Protein 1AHL (pdb70)

Solvent-accessible surface area: 3646 Å² total; per-residue (Å²): 120,90,53,18,94,14,98,73,19,64,91,119,58,216,59,87,92,83,84,2,31,42,52,132,117,128,76,0,40,30,131,52,62,116,74,6,45,84,153,34,49,135,165,14,106,7,0,82,146

Foldseek 3Di:
DAFDAFPVFDDPPPVGDGQKRWAQPPVIADDVWDAGHPDDDPRTGITHD

Secondary structure (DSSP, 8-state):
------TT-SSS-TT-SS-SEEE-STTSS-TT-----SS--SSSEEE--

Radius of gyration: 10.1 Å; Cα contacts (8 Å, |Δi|>4): 108; chains: 1; bounding box: 22×24×22 Å

CATH classification: 2.20.20.10

Structure (mmCIF, N/CA/C/O backbone):
data_1AHL
#
_entry.id   1AHL
#
_cell.length_a   1.000
_cell.length_b   1.000
_cell.length_c   1.000
_cell.angle_alpha   90.00
_cell.angle_beta   90.00
_cell.angle_gamma   90.00
#
_symmetry.space_group_name_H-M   'P 1'
#
loop_
_atom_site.group_PDB
_atom_site.id
_atom_site.type_symbol
_atom_site.label_atom_id
_atom_site.label_alt_id
_atom_site.label_comp_id
_atom_site.label_asym_id
_atom_site.label_entity_id
_atom_site.label_seq_id
_atom_site.pdbx_PDB_ins_code
_atom_site.Cartn_x
_atom_site.Cartn_y
_atom_site.Cartn_z
_atom_site.occupancy
_atom_site.B_iso_or_equiv
_atom_site.auth_seq_id
_atom_site.auth_comp_id
_atom_site.auth_asym_id
_atom_site.auth_atom_id
_atom_site.pdbx_PDB_model_num
ATOM 1 N N . GLY A 1 1 ? -4.729 6.925 7.597 1.00 0.00 1 GLY A N 1
ATOM 2 C CA . GLY A 1 1 ? -4.063 5.638 7.230 1.00 0.00 1 GLY A CA 1
ATOM 3 C C . GLY A 1 1 ? -2.643 6.010 6.819 1.00 0.00 1 GLY A C 1
ATOM 4 O O . GLY A 1 1 ? -2.343 7.188 6.810 1.00 0.00 1 GLY A O 1
ATOM 10 N N . VAL A 1 2 ? -1.827 5.041 6.501 1.00 0.00 2 VAL A N 1
ATOM 11 C CA . VAL A 1 2 ? -0.424 5.316 6.088 1.00 0.00 2 VAL A CA 1
ATOM 12 C C . VAL A 1 2 ? -0.209 4.902 4.620 1.00 0.00 2 VAL A C 1
ATOM 13 O O . VAL A 1 2 ? -0.295 3.740 4.258 1.00 0.00 2 VAL A O 1
ATOM 26 N N . SER A 1 3 ? 0.058 5.903 3.831 1.00 0.00 3 SER A N 1
ATOM 27 C CA . SER A 1 3 ? 0.300 5.720 2.374 1.00 0.00 3 SER A CA 1
ATOM 28 C C . SER A 1 3 ? 1.789 5.539 2.090 1.00 0.00 3 SER A C 1
ATOM 29 O O . SER A 1 3 ? 2.610 5.757 2.959 1.00 0.00 3 SER A O 1
ATOM 37 N N . CYS A 1 4 ? 2.079 5.152 0.880 1.00 0.00 4 CYS A N 1
ATOM 38 C CA . CYS A 1 4 ? 3.484 4.935 0.435 1.00 0.00 4 CYS A CA 1
ATOM 39 C C . CYS A 1 4 ? 3.472 4.923 -1.087 1.00 0.00 4 CYS A C 1
ATOM 40 O O . CYS A 1 4 ? 2.440 4.677 -1.692 1.00 0.00 4 CYS A O 1
ATOM 47 N N . LEU A 1 5 ? 4.623 5.198 -1.643 1.00 0.00 5 LEU A N 1
ATOM 48 C CA . LEU A 1 5 ? 4.768 5.231 -3.110 1.00 0.00 5 LEU A CA 1
ATOM 49 C C . LEU A 1 5 ? 4.503 3.881 -3.753 1.00 0.00 5 LEU A C 1
ATOM 50 O O . LEU A 1 5 ? 5.098 2.904 -3.337 1.00 0.00 5 LEU A O 1
ATOM 66 N N . CYS A 1 6 ? 3.633 3.877 -4.722 1.00 0.00 6 CYS A N 1
ATOM 67 C CA . CYS A 1 6 ? 3.296 2.625 -5.439 1.00 0.00 6 CYS A CA 1
ATOM 68 C C . CYS A 1 6 ? 4.217 2.562 -6.670 1.00 0.00 6 CYS A C 1
ATOM 69 O O . CYS A 1 6 ? 4.930 3.503 -6.954 1.00 0.00 6 CYS A O 1
ATOM 76 N N . ASP A 1 7 ? 4.191 1.469 -7.377 1.00 0.00 7 ASP A N 1
ATOM 77 C CA . ASP A 1 7 ? 5.045 1.307 -8.595 1.00 0.00 7 ASP A CA 1
ATOM 78 C C . ASP A 1 7 ? 4.683 2.389 -9.636 1.00 0.00 7 ASP A C 1
ATOM 79 O O . ASP A 1 7 ? 5.393 2.619 -10.597 1.00 0.00 7 ASP A O 1
ATOM 88 N N . SER A 1 8 ? 3.560 3.012 -9.392 1.00 0.00 8 SER A N 1
ATOM 89 C CA . SER A 1 8 ? 3.041 4.092 -10.280 1.00 0.00 8 SER A CA 1
ATOM 90 C C . SER A 1 8 ? 3.412 5.475 -9.717 1.00 0.00 8 SER A C 1
ATOM 91 O O . SER A 1 8 ? 3.032 6.458 -10.320 1.00 0.00 8 SER A O 1
ATOM 99 N N . ASP A 1 9 ? 4.114 5.535 -8.611 1.00 0.00 9 ASP A N 1
ATOM 100 C CA . ASP A 1 9 ? 4.497 6.866 -8.042 1.00 0.00 9 ASP A CA 1
ATOM 101 C C . ASP A 1 9 ? 5.981 7.085 -8.297 1.00 0.00 9 ASP A C 1
ATOM 102 O O . ASP A 1 9 ? 6.727 6.154 -8.536 1.00 0.00 9 ASP A O 1
ATOM 111 N N . GLY A 1 10 ? 6.379 8.322 -8.238 1.00 0.00 10 GLY A N 1
ATOM 112 C CA . GLY A 1 10 ? 7.798 8.684 -8.468 1.00 0.00 10 GLY A CA 1
ATOM 113 C C . GLY A 1 10 ? 7.832 9.722 -9.582 1.00 0.00 10 GLY A C 1
ATOM 114 O O . GLY A 1 10 ? 8.084 10.876 -9.303 1.00 0.00 10 GLY A O 1
ATOM 118 N N . PRO A 1 11 ? 7.583 9.317 -10.808 1.00 0.00 11 PRO A N 1
ATOM 119 C CA . PRO A 1 11 ? 7.574 10.256 -11.959 1.00 0.00 11 PRO A CA 1
ATOM 120 C C . PRO A 1 11 ? 6.338 11.171 -11.933 1.00 0.00 11 PRO A C 1
ATOM 121 O O . PRO A 1 11 ? 5.382 10.937 -11.212 1.00 0.00 11 PRO A O 1
ATOM 132 N N . SER A 1 12 ? 6.376 12.197 -12.739 1.00 0.00 12 SER A N 1
ATOM 133 C CA . SER A 1 12 ? 5.217 13.132 -12.774 1.00 0.00 12 SER A CA 1
ATOM 134 C C . SER A 1 12 ? 4.217 12.645 -13.803 1.00 0.00 12 SER A C 1
ATOM 135 O O . SER A 1 12 ? 4.274 12.975 -14.975 1.00 0.00 12 SER A O 1
ATOM 143 N N . VAL A 1 13 ? 3.354 11.862 -13.240 1.00 0.00 13 VAL A N 1
ATOM 144 C CA . VAL A 1 13 ? 2.233 11.208 -13.972 1.00 0.00 13 VAL A CA 1
ATOM 145 C C . VAL A 1 13 ? 0.928 11.401 -13.187 1.00 0.00 13 VAL A C 1
ATOM 146 O O . VAL A 1 13 ? 0.938 11.654 -11.998 1.00 0.00 13 VAL A O 1
ATOM 159 N N . ARG A 1 14 ? -0.175 11.281 -13.875 1.00 0.00 14 ARG A N 1
ATOM 160 C CA . ARG A 1 14 ? -1.499 11.448 -13.197 1.00 0.00 14 ARG A CA 1
ATOM 161 C C . ARG A 1 14 ? -1.643 10.437 -12.044 1.00 0.00 14 ARG A C 1
ATOM 162 O O . ARG A 1 14 ? -1.348 9.268 -12.195 1.00 0.00 14 ARG A O 1
ATOM 183 N N . GLY A 1 15 ? -2.103 10.940 -10.932 1.00 0.00 15 GLY A N 1
ATOM 184 C CA . GLY A 1 15 ? -2.308 10.104 -9.705 1.00 0.00 15 GLY A CA 1
ATOM 185 C C . GLY A 1 15 ? -1.134 10.228 -8.741 1.00 0.00 15 GLY A C 1
ATOM 186 O O . GLY A 1 15 ? -1.124 9.587 -7.706 1.00 0.00 15 GLY A O 1
ATOM 190 N N . ASN A 1 16 ? -0.202 11.056 -9.143 1.00 0.00 16 ASN A N 1
ATOM 191 C CA . ASN A 1 16 ? 1.022 11.302 -8.329 1.00 0.00 16 ASN A CA 1
ATOM 192 C C . ASN A 1 16 ? 0.717 11.661 -6.873 1.00 0.00 16 ASN A C 1
ATOM 193 O O . ASN A 1 16 ? -0.377 12.074 -6.527 1.00 0.00 16 ASN A O 1
ATOM 204 N N . THR A 1 17 ? 1.774 11.479 -6.121 1.00 0.00 17 THR A N 1
ATOM 205 C CA . THR A 1 17 ? 1.913 11.702 -4.643 1.00 0.00 17 THR A CA 1
ATOM 206 C C . THR A 1 17 ? 1.907 10.252 -4.103 1.00 0.00 17 THR A C 1
ATOM 207 O O . THR A 1 17 ? 1.702 9.329 -4.861 1.00 0.00 17 THR A O 1
ATOM 218 N N . LEU A 1 18 ? 2.101 10.017 -2.839 1.00 0.00 18 LEU A N 1
ATOM 219 C CA . LEU A 1 18 ? 2.098 8.589 -2.389 1.00 0.00 18 LEU A CA 1
ATOM 220 C C . LEU A 1 18 ? 0.651 8.215 -2.075 1.00 0.00 18 LEU A C 1
ATOM 221 O O . LEU A 1 18 ? 0.120 8.328 -0.992 1.00 0.00 18 LEU A O 1
ATOM 237 N N . SER A 1 19 ? 0.036 7.754 -3.121 1.00 0.00 19 SER A N 1
ATOM 238 C CA . SER A 1 19 ? -1.397 7.339 -3.044 1.00 0.00 19 SER A CA 1
ATOM 239 C C . SER A 1 19 ? -1.687 5.884 -2.621 1.00 0.00 19 SER A C 1
ATOM 240 O O . SER A 1 19 ? -2.856 5.561 -2.495 1.00 0.00 19 SER A O 1
ATOM 248 N N . GLY A 1 20 ? -0.709 5.038 -2.412 1.00 0.00 20 GLY A N 1
ATOM 249 C CA . GLY A 1 20 ? -1.041 3.646 -1.998 1.00 0.00 20 GLY A CA 1
ATOM 250 C C . GLY A 1 20 ? -1.246 3.589 -0.473 1.00 0.00 20 GLY A C 1
ATOM 251 O O . GLY A 1 20 ? -1.508 4.588 0.168 1.00 0.00 20 GLY A O 1
ATOM 255 N N . THR A 1 21 ? -1.136 2.424 0.103 1.00 0.00 21 THR A N 1
ATOM 256 C CA . THR A 1 21 ? -1.296 2.256 1.556 1.00 0.00 21 THR A CA 1
ATOM 257 C C . THR A 1 21 ? -0.414 1.087 1.901 1.00 0.00 21 THR A C 1
ATOM 258 O O . THR A 1 21 ? -0.395 0.058 1.257 1.00 0.00 21 THR A O 1
ATOM 269 N N . LEU A 1 22 ? 0.297 1.322 2.940 1.00 0.00 22 LEU A N 1
ATOM 270 C CA . LEU A 1 22 ? 1.236 0.315 3.465 1.00 0.00 22 LEU A CA 1
ATOM 271 C C . LEU A 1 22 ? 0.534 -0.500 4.535 1.00 0.00 22 LEU A C 1
ATOM 272 O O . LEU A 1 22 ? -0.250 -0.005 5.323 1.00 0.00 22 LEU A O 1
ATOM 288 N N . TRP A 1 23 ? 0.879 -1.748 4.497 1.00 0.00 23 TRP A N 1
ATOM 289 C CA . TRP A 1 23 ? 0.330 -2.752 5.433 1.00 0.00 23 TRP A CA 1
ATOM 290 C C . TRP A 1 23 ? 1.527 -3.304 6.194 1.00 0.00 23 TRP A C 1
ATOM 291 O O . TRP A 1 23 ? 2.551 -3.641 5.633 1.00 0.00 23 TRP A O 1
ATOM 312 N N . LEU A 1 24 ? 1.353 -3.391 7.480 1.00 0.00 24 LEU A N 1
ATOM 313 C CA . LEU A 1 24 ? 2.435 -3.905 8.377 1.00 0.00 24 LEU A CA 1
ATOM 314 C C . LEU A 1 24 ? 2.296 -5.426 8.478 1.00 0.00 24 LEU A C 1
ATOM 315 O O . LEU A 1 24 ? 3.152 -6.136 8.963 1.00 0.00 24 LEU A O 1
ATOM 331 N N . TYR A 1 25 ? 1.165 -5.829 7.984 1.00 0.00 25 TYR A N 1
ATOM 332 C CA . TYR A 1 25 ? 0.755 -7.253 7.945 1.00 0.00 25 TYR A CA 1
ATOM 333 C C . TYR A 1 25 ? 1.817 -8.093 7.223 1.00 0.00 25 TYR A C 1
ATOM 334 O O . TYR A 1 25 ? 2.409 -7.636 6.266 1.00 0.00 25 TYR A O 1
ATOM 352 N N . PRO A 1 26 ? 2.032 -9.305 7.670 1.00 0.00 26 PRO A N 1
ATOM 353 C CA . PRO A 1 26 ? 3.227 -10.095 7.269 1.00 0.00 26 PRO A CA 1
ATOM 354 C C . PRO A 1 26 ? 3.256 -10.445 5.786 1.00 0.00 26 PRO A C 1
ATOM 355 O O . PRO A 1 26 ? 4.234 -10.954 5.280 1.00 0.00 26 PRO A O 1
ATOM 366 N N . SER A 1 27 ? 2.169 -10.145 5.145 1.00 0.00 27 SER A N 1
ATOM 367 C CA . SER A 1 27 ? 2.027 -10.422 3.685 1.00 0.00 27 SER A CA 1
ATOM 368 C C . SER A 1 27 ? 1.475 -9.202 2.942 1.00 0.00 27 SER A C 1
ATOM 369 O O . SER A 1 27 ? 0.987 -9.276 1.828 1.00 0.00 27 SER A O 1
ATOM 377 N N . GLY A 1 28 ? 1.578 -8.092 3.614 1.00 0.00 28 GLY A N 1
ATOM 378 C CA . GLY A 1 28 ? 1.094 -6.824 3.032 1.00 0.00 28 GLY A CA 1
ATOM 379 C C . GLY A 1 28 ? -0.384 -6.718 2.783 1.00 0.00 28 GLY A C 1
ATOM 380 O O . GLY A 1 28 ? -1.200 -6.661 3.682 1.00 0.00 28 GLY A O 1
ATOM 384 N N . CYS A 1 29 ? -0.639 -6.684 1.517 1.00 0.00 29 CYS A N 1
ATOM 385 C CA . CYS A 1 29 ? -2.012 -6.572 1.023 1.00 0.00 29 CYS A CA 1
ATOM 386 C C . CYS A 1 29 ? -3.036 -7.532 1.689 1.00 0.00 29 CYS A C 1
ATOM 387 O O . CYS A 1 29 ? -2.921 -8.741 1.589 1.00 0.00 29 CYS A O 1
ATOM 394 N N . PRO A 1 30 ? -4.010 -6.964 2.364 1.00 0.00 30 PRO A N 1
ATOM 395 C CA . PRO A 1 30 ? -5.120 -7.724 2.947 1.00 0.00 30 PRO A CA 1
ATOM 396 C C . PRO A 1 30 ? -6.174 -8.016 1.868 1.00 0.00 30 PRO A C 1
ATOM 397 O O . PRO A 1 30 ? -6.361 -7.321 0.889 1.00 0.00 30 PRO A O 1
ATOM 408 N N . SER A 1 31 ? -6.850 -9.086 2.103 1.00 0.00 31 SER A N 1
ATOM 409 C CA . SER A 1 31 ? -7.911 -9.570 1.205 1.00 0.00 31 SER A CA 1
ATOM 410 C C . SER A 1 31 ? -8.996 -8.522 1.233 1.00 0.00 31 SER A C 1
ATOM 411 O O . SER A 1 31 ? -9.700 -8.338 2.207 1.00 0.00 31 SER A O 1
ATOM 419 N N . GLY A 1 32 ? -9.048 -7.877 0.112 1.00 0.00 32 GLY A N 1
ATOM 420 C CA . GLY A 1 32 ? -10.011 -6.788 -0.142 1.00 0.00 32 GLY A CA 1
ATOM 421 C C . GLY A 1 32 ? -9.207 -5.660 -0.774 1.00 0.00 32 GLY A C 1
ATOM 422 O O . GLY A 1 32 ? -9.774 -4.638 -1.106 1.00 0.00 32 GLY A O 1
ATOM 426 N N . TRP A 1 33 ? -7.912 -5.871 -0.904 1.00 0.00 33 TRP A N 1
ATOM 427 C CA . TRP A 1 33 ? -7.035 -4.851 -1.511 1.00 0.00 33 TRP A CA 1
ATOM 428 C C . TRP A 1 33 ? -6.615 -5.411 -2.866 1.00 0.00 33 TRP A C 1
ATOM 429 O O . TRP A 1 33 ? -7.325 -6.225 -3.430 1.00 0.00 33 TRP A O 1
ATOM 450 N N . HIS A 1 34 ? -5.488 -4.992 -3.361 1.00 0.00 34 HIS A N 1
ATOM 451 C CA . HIS A 1 34 ? -5.007 -5.477 -4.681 1.00 0.00 34 HIS A CA 1
ATOM 452 C C . HIS A 1 34 ? -3.514 -5.813 -4.756 1.00 0.00 34 HIS A C 1
ATOM 453 O O . HIS A 1 34 ? -3.145 -6.956 -4.950 1.00 0.00 34 HIS A O 1
ATOM 467 N N . ASN A 1 35 ? -2.749 -4.774 -4.604 1.00 0.00 35 ASN A N 1
ATOM 468 C CA . ASN A 1 35 ? -1.239 -4.713 -4.615 1.00 0.00 35 ASN A CA 1
ATOM 469 C C . ASN A 1 35 ? -0.803 -3.493 -5.419 1.00 0.00 35 ASN A C 1
ATOM 470 O O . ASN A 1 35 ? -1.492 -3.118 -6.347 1.00 0.00 35 ASN A O 1
ATOM 481 N N . CYS A 1 36 ? 0.287 -2.867 -5.079 1.00 0.00 36 CYS A N 1
ATOM 482 C CA . CYS A 1 36 ? 0.728 -1.678 -5.878 1.00 0.00 36 CYS A CA 1
ATOM 483 C C . CYS A 1 36 ? 2.245 -1.547 -5.831 1.00 0.00 36 CYS A C 1
ATOM 484 O O . CYS A 1 36 ? 2.795 -0.658 -6.443 1.00 0.00 36 CYS A O 1
ATOM 491 N N . LYS A 1 37 ? 2.878 -2.434 -5.113 1.00 0.00 37 LYS A N 1
ATOM 492 C CA . LYS A 1 37 ? 4.351 -2.424 -4.971 1.00 0.00 37 LYS A CA 1
ATOM 493 C C . LYS A 1 37 ? 4.864 -3.850 -5.003 1.00 0.00 37 LYS A C 1
ATOM 494 O O . LYS A 1 37 ? 4.695 -4.587 -4.050 1.00 0.00 37 LYS A O 1
ATOM 513 N N . ALA A 1 38 ? 5.472 -4.202 -6.102 1.00 0.00 38 ALA A N 1
ATOM 514 C CA . ALA A 1 38 ? 6.016 -5.597 -6.215 1.00 0.00 38 ALA A CA 1
ATOM 515 C C . ALA A 1 38 ? 7.214 -5.817 -5.283 1.00 0.00 38 ALA A C 1
ATOM 516 O O . ALA A 1 38 ? 7.627 -6.935 -5.041 1.00 0.00 38 ALA A O 1
ATOM 523 N N . HIS A 1 39 ? 7.723 -4.729 -4.785 1.00 0.00 39 HIS A N 1
ATOM 524 C CA . HIS A 1 39 ? 8.903 -4.782 -3.864 1.00 0.00 39 HIS A CA 1
ATOM 525 C C . HIS A 1 39 ? 8.855 -3.805 -2.677 1.00 0.00 39 HIS A C 1
ATOM 526 O O . HIS A 1 39 ? 8.019 -3.983 -1.821 1.00 0.00 39 HIS A O 1
ATOM 540 N N . GLY A 1 40 ? 9.726 -2.822 -2.645 1.00 0.00 40 GLY A N 1
ATOM 541 C CA . GLY A 1 40 ? 9.778 -1.814 -1.529 1.00 0.00 40 GLY A CA 1
ATOM 542 C C . GLY A 1 40 ? 8.430 -1.471 -0.860 1.00 0.00 40 GLY A C 1
ATOM 543 O O . GLY A 1 40 ? 7.484 -1.152 -1.562 1.00 0.00 40 GLY A O 1
ATOM 547 N N . PRO A 1 41 ? 8.355 -1.513 0.456 1.00 0.00 41 PRO A N 1
ATOM 548 C CA . PRO A 1 41 ? 9.482 -1.728 1.435 1.00 0.00 41 PRO A CA 1
ATOM 549 C C . PRO A 1 41 ? 10.116 -3.143 1.532 1.00 0.00 41 PRO A C 1
ATOM 550 O O . PRO A 1 41 ? 9.827 -4.037 0.767 1.00 0.00 41 PRO A O 1
ATOM 561 N N . THR A 1 42 ? 10.990 -3.299 2.491 1.00 0.00 42 THR A N 1
ATOM 562 C CA . THR A 1 42 ? 11.686 -4.611 2.712 1.00 0.00 42 THR A CA 1
ATOM 563 C C . THR A 1 42 ? 11.402 -5.086 4.151 1.00 0.00 42 THR A C 1
ATOM 564 O O . THR A 1 42 ? 12.107 -5.926 4.673 1.00 0.00 42 THR A O 1
ATOM 575 N N . ILE A 1 43 ? 10.374 -4.521 4.729 1.00 0.00 43 ILE A N 1
ATOM 576 C CA . ILE A 1 43 ? 9.955 -4.864 6.131 1.00 0.00 43 ILE A CA 1
ATOM 577 C C . ILE A 1 43 ? 8.444 -5.101 6.089 1.00 0.00 43 ILE A C 1
ATOM 578 O O . ILE A 1 43 ? 7.992 -6.226 6.144 1.00 0.00 43 ILE A O 1
ATOM 594 N N . GLY A 1 44 ? 7.705 -4.024 6.003 1.00 0.00 44 GLY A N 1
ATOM 595 C CA . GLY A 1 44 ? 6.211 -4.137 5.943 1.00 0.00 44 GLY A CA 1
ATOM 596 C C . GLY A 1 44 ? 5.913 -4.223 4.445 1.00 0.00 44 GLY A C 1
ATOM 597 O O . GLY A 1 44 ? 6.777 -4.632 3.694 1.00 0.00 44 GLY A O 1
ATOM 601 N N . TRP A 1 45 ? 4.744 -3.850 3.998 1.00 0.00 45 TRP A N 1
ATOM 602 C CA . TRP A 1 45 ? 4.468 -3.935 2.527 1.00 0.00 45 TRP A CA 1
ATOM 603 C C . TRP A 1 45 ? 3.651 -2.723 2.090 1.00 0.00 45 TRP A C 1
ATOM 604 O O . TRP A 1 45 ? 3.119 -1.994 2.899 1.00 0.00 45 TRP A O 1
ATOM 625 N N . CYS A 1 46 ? 3.581 -2.574 0.800 1.00 0.00 46 CYS A N 1
ATOM 626 C CA . CYS A 1 46 ? 2.833 -1.462 0.157 1.00 0.00 46 CYS A CA 1
ATOM 627 C C . CYS A 1 46 ? 1.808 -2.037 -0.822 1.00 0.00 46 CYS A C 1
ATOM 628 O O . CYS A 1 46 ? 2.147 -2.848 -1.665 1.00 0.00 46 CYS A O 1
ATOM 635 N N . CYS A 1 47 ? 0.584 -1.612 -0.688 1.00 0.00 47 CYS A N 1
ATOM 636 C CA . CYS A 1 47 ? -0.508 -2.092 -1.582 1.00 0.00 47 CYS A CA 1
ATOM 637 C C . CYS A 1 47 ? -1.464 -0.925 -1.812 1.00 0.00 47 CYS A C 1
ATOM 638 O O . CYS A 1 47 ? -1.180 0.207 -1.472 1.00 0.00 47 CYS A O 1
ATOM 645 N N . LYS A 1 48 ? -2.582 -1.239 -2.391 1.00 0.00 48 LYS A N 1
ATOM 646 C CA . LYS A 1 48 ? -3.650 -0.246 -2.700 1.00 0.00 48 LYS A CA 1
ATOM 647 C C . LYS A 1 48 ? -4.872 -1.136 -2.611 1.00 0.00 48 LYS A C 1
ATOM 648 O O . LYS A 1 48 ? -4.726 -2.343 -2.770 1.00 0.00 48 LYS A O 1
ATOM 667 N N . GLN A 1 49 ? -6.015 -0.562 -2.364 1.00 0.00 49 GLN A N 1
ATOM 668 C CA . GLN A 1 49 ? -7.199 -1.385 -2.273 1.00 0.00 49 GLN A CA 1
ATOM 669 C C . GLN A 1 49 ? -7.593 -1.968 -3.652 1.00 0.00 49 GLN A C 1
ATOM 670 O O . GLN A 1 49 ? -6.885 -1.717 -4.616 1.00 0.00 49 GLN A O 1
ATOM 685 N N . GLY A 1 1 ? -4.334 3.482 6.965 1.00 0.00 1 GLY A N 2
ATOM 686 C CA . GLY A 1 1 ? -3.121 2.615 6.858 1.00 0.00 1 GLY A CA 2
ATOM 687 C C . GLY A 1 1 ? -1.940 3.573 6.710 1.00 0.00 1 GLY A C 2
ATOM 688 O O . GLY A 1 1 ? -2.158 4.763 6.826 1.00 0.00 1 GLY A O 2
ATOM 694 N N . VAL A 1 2 ? -0.758 3.067 6.467 1.00 0.00 2 VAL A N 2
ATOM 695 C CA . VAL A 1 2 ? 0.424 3.973 6.315 1.00 0.00 2 VAL A CA 2
ATOM 696 C C . VAL A 1 2 ? 0.441 4.276 4.822 1.00 0.00 2 VAL A C 2
ATOM 697 O O . VAL A 1 2 ? -0.031 3.455 4.067 1.00 0.00 2 VAL A O 2
ATOM 710 N N . SER A 1 3 ? 0.950 5.395 4.406 1.00 0.00 3 SER A N 2
ATOM 711 C CA . SER A 1 3 ? 0.977 5.711 2.940 1.00 0.00 3 SER A CA 2
ATOM 712 C C . SER A 1 3 ? 2.124 4.996 2.226 1.00 0.00 3 SER A C 2
ATOM 713 O O . SER A 1 3 ? 3.027 4.485 2.861 1.00 0.00 3 SER A O 2
ATOM 721 N N . CYS A 1 4 ? 2.050 4.985 0.925 1.00 0.00 4 CYS A N 2
ATOM 722 C CA . CYS A 1 4 ? 3.120 4.336 0.142 1.00 0.00 4 CYS A CA 2
ATOM 723 C C . CYS A 1 4 ? 3.015 4.830 -1.285 1.00 0.00 4 CYS A C 2
ATOM 724 O O . CYS A 1 4 ? 1.931 5.067 -1.780 1.00 0.00 4 CYS A O 2
ATOM 731 N N . LEU A 1 5 ? 4.157 4.976 -1.877 1.00 0.00 5 LEU A N 2
ATOM 732 C CA . LEU A 1 5 ? 4.268 5.431 -3.257 1.00 0.00 5 LEU A CA 2
ATOM 733 C C . LEU A 1 5 ? 4.245 4.125 -4.051 1.00 0.00 5 LEU A C 2
ATOM 734 O O . LEU A 1 5 ? 5.150 3.320 -3.928 1.00 0.00 5 LEU A O 2
ATOM 750 N N . CYS A 1 6 ? 3.228 3.937 -4.843 1.00 0.00 6 CYS A N 2
ATOM 751 C CA . CYS A 1 6 ? 3.147 2.687 -5.645 1.00 0.00 6 CYS A CA 2
ATOM 752 C C . CYS A 1 6 ? 3.905 3.019 -6.923 1.00 0.00 6 CYS A C 2
ATOM 753 O O . CYS A 1 6 ? 4.031 4.176 -7.276 1.00 0.00 6 CYS A O 2
ATOM 760 N N . ASP A 1 7 ? 4.400 2.013 -7.598 1.00 0.00 7 ASP A N 2
ATOM 761 C CA . ASP A 1 7 ? 5.154 2.304 -8.857 1.00 0.00 7 ASP A CA 2
ATOM 762 C C . ASP A 1 7 ? 4.260 2.987 -9.886 1.00 0.00 7 ASP A C 2
ATOM 763 O O . ASP A 1 7 ? 4.730 3.570 -10.842 1.00 0.00 7 ASP A O 2
ATOM 772 N N . SER A 1 8 ? 2.985 2.894 -9.652 1.00 0.00 8 SER A N 2
ATOM 773 C CA . SER A 1 8 ? 1.984 3.520 -10.567 1.00 0.00 8 SER A CA 2
ATOM 774 C C . SER A 1 8 ? 1.662 4.970 -10.141 1.00 0.00 8 SER A C 2
ATOM 775 O O . SER A 1 8 ? 0.895 5.640 -10.810 1.00 0.00 8 SER A O 2
ATOM 783 N N . ASP A 1 9 ? 2.265 5.405 -9.060 1.00 0.00 9 ASP A N 2
ATOM 784 C CA . ASP A 1 9 ? 2.036 6.788 -8.541 1.00 0.00 9 ASP A CA 2
ATOM 785 C C . ASP A 1 9 ? 3.065 7.703 -9.208 1.00 0.00 9 ASP A C 2
ATOM 786 O O . ASP A 1 9 ? 4.174 7.882 -8.737 1.00 0.00 9 ASP A O 2
ATOM 795 N N . GLY A 1 10 ? 2.653 8.260 -10.313 1.00 0.00 10 GLY A N 2
ATOM 796 C CA . GLY A 1 10 ? 3.542 9.185 -11.089 1.00 0.00 10 GLY A CA 2
ATOM 797 C C . GLY A 1 10 ? 4.095 10.318 -10.197 1.00 0.00 10 GLY A C 2
ATOM 798 O O . GLY A 1 10 ? 3.312 11.030 -9.596 1.00 0.00 10 GLY A O 2
ATOM 802 N N . PRO A 1 11 ? 5.400 10.474 -10.123 1.00 0.00 11 PRO A N 2
ATOM 803 C CA . PRO A 1 11 ? 6.044 11.398 -9.146 1.00 0.00 11 PRO A CA 2
ATOM 804 C C . PRO A 1 11 ? 5.759 12.887 -9.386 1.00 0.00 11 PRO A C 2
ATOM 805 O O . PRO A 1 11 ? 5.274 13.296 -10.425 1.00 0.00 11 PRO A O 2
ATOM 816 N N . SER A 1 12 ? 6.090 13.660 -8.390 1.00 0.00 12 SER A N 2
ATOM 817 C CA . SER A 1 12 ? 5.898 15.137 -8.423 1.00 0.00 12 SER A CA 2
ATOM 818 C C . SER A 1 12 ? 7.002 15.742 -7.537 1.00 0.00 12 SER A C 2
ATOM 819 O O . SER A 1 12 ? 7.837 15.007 -7.042 1.00 0.00 12 SER A O 2
ATOM 827 N N . VAL A 1 13 ? 6.997 17.036 -7.355 1.00 0.00 13 VAL A N 2
ATOM 828 C CA . VAL A 1 13 ? 8.043 17.683 -6.505 1.00 0.00 13 VAL A CA 2
ATOM 829 C C . VAL A 1 13 ? 7.572 17.680 -5.041 1.00 0.00 13 VAL A C 2
ATOM 830 O O . VAL A 1 13 ? 6.748 16.875 -4.648 1.00 0.00 13 VAL A O 2
ATOM 843 N N . ARG A 1 14 ? 8.104 18.580 -4.259 1.00 0.00 14 ARG A N 2
ATOM 844 C CA . ARG A 1 14 ? 7.692 18.637 -2.828 1.00 0.00 14 ARG A CA 2
ATOM 845 C C . ARG A 1 14 ? 6.198 18.944 -2.737 1.00 0.00 14 ARG A C 2
ATOM 846 O O . ARG A 1 14 ? 5.711 19.864 -3.364 1.00 0.00 14 ARG A O 2
ATOM 867 N N . GLY A 1 15 ? 5.535 18.150 -1.940 1.00 0.00 15 GLY A N 2
ATOM 868 C CA . GLY A 1 15 ? 4.061 18.301 -1.735 1.00 0.00 15 GLY A CA 2
ATOM 869 C C . GLY A 1 15 ? 3.358 17.137 -2.430 1.00 0.00 15 GLY A C 2
ATOM 870 O O . GLY A 1 15 ? 2.241 17.266 -2.881 1.00 0.00 15 GLY A O 2
ATOM 874 N N . ASN A 1 16 ? 4.054 16.035 -2.488 1.00 0.00 16 ASN A N 2
ATOM 875 C CA . ASN A 1 16 ? 3.513 14.808 -3.133 1.00 0.00 16 ASN A CA 2
ATOM 876 C C . ASN A 1 16 ? 2.350 14.204 -2.328 1.00 0.00 16 ASN A C 2
ATOM 877 O O . ASN A 1 16 ? 2.028 14.636 -1.234 1.00 0.00 16 ASN A O 2
ATOM 888 N N . THR A 1 17 ? 1.783 13.202 -2.942 1.00 0.00 17 THR A N 2
ATOM 889 C CA . THR A 1 17 ? 0.636 12.417 -2.418 1.00 0.00 17 THR A CA 2
ATOM 890 C C . THR A 1 17 ? 1.072 10.923 -2.385 1.00 0.00 17 THR A C 2
ATOM 891 O O . THR A 1 17 ? 2.210 10.645 -2.720 1.00 0.00 17 THR A O 2
ATOM 902 N N . LEU A 1 18 ? 0.195 10.024 -1.990 1.00 0.00 18 LEU A N 2
ATOM 903 C CA . LEU A 1 18 ? 0.522 8.559 -1.927 1.00 0.00 18 LEU A CA 2
ATOM 904 C C . LEU A 1 18 ? -0.737 7.759 -2.241 1.00 0.00 18 LEU A C 2
ATOM 905 O O . LEU A 1 18 ? -1.686 7.832 -1.483 1.00 0.00 18 LEU A O 2
ATOM 921 N N . SER A 1 19 ? -0.734 7.036 -3.322 1.00 0.00 19 SER A N 2
ATOM 922 C CA . SER A 1 19 ? -1.950 6.230 -3.655 1.00 0.00 19 SER A CA 2
ATOM 923 C C . SER A 1 19 ? -1.815 4.924 -2.887 1.00 0.00 19 SER A C 2
ATOM 924 O O . SER A 1 19 ? -2.788 4.345 -2.445 1.00 0.00 19 SER A O 2
ATOM 932 N N . GLY A 1 20 ? -0.585 4.499 -2.745 1.00 0.00 20 GLY A N 2
ATOM 933 C CA . GLY A 1 20 ? -0.290 3.257 -2.045 1.00 0.00 20 GLY A CA 2
ATOM 934 C C . GLY A 1 20 ? -0.448 3.470 -0.573 1.00 0.00 20 GLY A C 2
ATOM 935 O O . GLY A 1 20 ? -0.432 4.562 -0.033 1.00 0.00 20 GLY A O 2
ATOM 939 N N . THR A 1 21 ? -0.598 2.365 0.055 1.00 0.00 21 THR A N 2
ATOM 940 C CA . THR A 1 21 ? -0.766 2.322 1.496 1.00 0.00 21 THR A CA 2
ATOM 941 C C . THR A 1 21 ? 0.016 1.077 1.816 1.00 0.00 21 THR A C 2
ATOM 942 O O . THR A 1 21 ? -0.051 0.079 1.127 1.00 0.00 21 THR A O 2
ATOM 953 N N . LEU A 1 22 ? 0.740 1.208 2.861 1.00 0.00 22 LEU A N 2
ATOM 954 C CA . LEU A 1 22 ? 1.587 0.105 3.355 1.00 0.00 22 LEU A CA 2
ATOM 955 C C . LEU A 1 22 ? 0.867 -0.576 4.501 1.00 0.00 22 LEU A C 2
ATOM 956 O O . LEU A 1 22 ? 0.231 0.040 5.338 1.00 0.00 22 LEU A O 2
ATOM 972 N N . TRP A 1 23 ? 1.020 -1.861 4.466 1.00 0.00 23 TRP A N 2
ATOM 973 C CA . TRP A 1 23 ? 0.403 -2.745 5.475 1.00 0.00 23 TRP A CA 2
ATOM 974 C C . TRP A 1 23 ? 1.513 -3.406 6.281 1.00 0.00 23 TRP A C 2
ATOM 975 O O . TRP A 1 23 ? 2.470 -3.936 5.749 1.00 0.00 23 TRP A O 2
ATOM 996 N N . LEU A 1 24 ? 1.316 -3.339 7.568 1.00 0.00 24 LEU A N 2
ATOM 997 C CA . LEU A 1 24 ? 2.280 -3.918 8.555 1.00 0.00 24 LEU A CA 2
ATOM 998 C C . LEU A 1 24 ? 1.897 -5.365 8.804 1.00 0.00 24 LEU A C 2
ATOM 999 O O . LEU A 1 24 ? 2.624 -6.142 9.391 1.00 0.00 24 LEU A O 2
ATOM 1015 N N . TYR A 1 25 ? 0.719 -5.644 8.327 1.00 0.00 25 TYR A N 2
ATOM 1016 C CA . TYR A 1 25 ? 0.140 -7.006 8.451 1.00 0.00 25 TYR A CA 2
ATOM 1017 C C . TYR A 1 25 ? 1.139 -7.937 7.758 1.00 0.00 25 TYR A C 2
ATOM 1018 O O . TYR A 1 25 ? 1.660 -7.586 6.719 1.00 0.00 25 TYR A O 2
ATOM 1036 N N . PRO A 1 26 ? 1.393 -9.095 8.311 1.00 0.00 26 PRO A N 2
ATOM 1037 C CA . PRO A 1 26 ? 2.585 -9.893 7.925 1.00 0.00 26 PRO A CA 2
ATOM 1038 C C . PRO A 1 26 ? 2.558 -10.383 6.482 1.00 0.00 26 PRO A C 2
ATOM 1039 O O . PRO A 1 26 ? 3.530 -10.926 5.998 1.00 0.00 26 PRO A O 2
ATOM 1050 N N . SER A 1 27 ? 1.447 -10.160 5.849 1.00 0.00 27 SER A N 2
ATOM 1051 C CA . SER A 1 27 ? 1.265 -10.584 4.427 1.00 0.00 27 SER A CA 2
ATOM 1052 C C . SER A 1 27 ? 0.908 -9.388 3.546 1.00 0.00 27 SER A C 2
ATOM 1053 O O . SER A 1 27 ? 0.480 -9.523 2.416 1.00 0.00 27 SER A O 2
ATOM 1061 N N . GLY A 1 28 ? 1.090 -8.232 4.107 1.00 0.00 28 GLY A N 2
ATOM 1062 C CA . GLY A 1 28 ? 0.801 -6.977 3.395 1.00 0.00 28 GLY A CA 2
ATOM 1063 C C . GLY A 1 28 ? -0.639 -6.694 3.082 1.00 0.00 28 GLY A C 2
ATOM 1064 O O . GLY A 1 28 ? -1.479 -6.555 3.950 1.00 0.00 28 GLY A O 2
ATOM 1068 N N . CYS A 1 29 ? -0.826 -6.612 1.801 1.00 0.00 29 CYS A N 2
ATOM 1069 C CA . CYS A 1 29 ? -2.136 -6.330 1.192 1.00 0.00 29 CYS A CA 2
ATOM 1070 C C . CYS A 1 29 ? -3.293 -7.160 1.803 1.00 0.00 29 CYS A C 2
ATOM 1071 O O . CYS A 1 29 ? -3.397 -8.345 1.555 1.00 0.00 29 CYS A O 2
ATOM 1078 N N . PRO A 1 30 ? -4.132 -6.528 2.588 1.00 0.00 30 PRO A N 2
ATOM 1079 C CA . PRO A 1 30 ? -5.262 -7.195 3.250 1.00 0.00 30 PRO A CA 2
ATOM 1080 C C . PRO A 1 30 ? -6.373 -7.423 2.219 1.00 0.00 30 PRO A C 2
ATOM 1081 O O . PRO A 1 30 ? -6.769 -6.544 1.485 1.00 0.00 30 PRO A O 2
ATOM 1092 N N . SER A 1 31 ? -6.824 -8.637 2.210 1.00 0.00 31 SER A N 2
ATOM 1093 C CA . SER A 1 31 ? -7.903 -9.097 1.296 1.00 0.00 31 SER A CA 2
ATOM 1094 C C . SER A 1 31 ? -8.955 -7.999 1.283 1.00 0.00 31 SER A C 2
ATOM 1095 O O . SER A 1 31 ? -9.647 -7.731 2.247 1.00 0.00 31 SER A O 2
ATOM 1103 N N . GLY A 1 32 ? -8.984 -7.414 0.131 1.00 0.00 32 GLY A N 2
ATOM 1104 C CA . GLY A 1 32 ? -9.894 -6.295 -0.190 1.00 0.00 32 GLY A CA 2
ATOM 1105 C C . GLY A 1 32 ? -8.998 -5.264 -0.879 1.00 0.00 32 GLY A C 2
ATOM 1106 O O . GLY A 1 32 ? -9.481 -4.278 -1.399 1.00 0.00 32 GLY A O 2
ATOM 1110 N N . TRP A 1 33 ? -7.710 -5.530 -0.846 1.00 0.00 33 TRP A N 2
ATOM 1111 C CA . TRP A 1 33 ? -6.705 -4.665 -1.460 1.00 0.00 33 TRP A CA 2
ATOM 1112 C C . TRP A 1 33 ? -6.269 -5.408 -2.717 1.00 0.00 33 TRP A C 2
ATOM 1113 O O . TRP A 1 33 ? -6.888 -6.380 -3.120 1.00 0.00 33 TRP A O 2
ATOM 1134 N N . HIS A 1 34 ? -5.209 -4.944 -3.295 1.00 0.00 34 HIS A N 2
ATOM 1135 C CA . HIS A 1 34 ? -4.658 -5.532 -4.534 1.00 0.00 34 HIS A CA 2
ATOM 1136 C C . HIS A 1 34 ? -3.135 -5.713 -4.530 1.00 0.00 34 HIS A C 2
ATOM 1137 O O . HIS A 1 34 ? -2.622 -6.507 -3.769 1.00 0.00 34 HIS A O 2
ATOM 1151 N N . ASN A 1 35 ? -2.445 -4.995 -5.378 1.00 0.00 35 ASN A N 2
ATOM 1152 C CA . ASN A 1 35 ? -0.957 -5.106 -5.437 1.00 0.00 35 ASN A CA 2
ATOM 1153 C C . ASN A 1 35 ? -0.329 -4.105 -6.397 1.00 0.00 35 ASN A C 2
ATOM 1154 O O . ASN A 1 35 ? -0.813 -3.933 -7.501 1.00 0.00 35 ASN A O 2
ATOM 1165 N N . CYS A 1 36 ? 0.729 -3.466 -5.966 1.00 0.00 36 CYS A N 2
ATOM 1166 C CA . CYS A 1 36 ? 1.379 -2.474 -6.883 1.00 0.00 36 CYS A CA 2
ATOM 1167 C C . CYS A 1 36 ? 2.893 -2.553 -6.741 1.00 0.00 36 CYS A C 2
ATOM 1168 O O . CYS A 1 36 ? 3.631 -2.720 -7.689 1.00 0.00 36 CYS A O 2
ATOM 1175 N N . LYS A 1 37 ? 3.316 -2.456 -5.516 1.00 0.00 37 LYS A N 2
ATOM 1176 C CA . LYS A 1 37 ? 4.758 -2.501 -5.203 1.00 0.00 37 LYS A CA 2
ATOM 1177 C C . LYS A 1 37 ? 5.265 -3.918 -4.988 1.00 0.00 37 LYS A C 2
ATOM 1178 O O . LYS A 1 37 ? 5.687 -4.272 -3.905 1.00 0.00 37 LYS A O 2
ATOM 1197 N N . ALA A 1 38 ? 5.234 -4.702 -6.029 1.00 0.00 38 ALA A N 2
ATOM 1198 C CA . ALA A 1 38 ? 5.729 -6.110 -5.880 1.00 0.00 38 ALA A CA 2
ATOM 1199 C C . ALA A 1 38 ? 7.232 -6.117 -5.515 1.00 0.00 38 ALA A C 2
ATOM 1200 O O . ALA A 1 38 ? 7.825 -7.154 -5.296 1.00 0.00 38 ALA A O 2
ATOM 1207 N N . HIS A 1 39 ? 7.796 -4.939 -5.471 1.00 0.00 39 HIS A N 2
ATOM 1208 C CA . HIS A 1 39 ? 9.240 -4.769 -5.137 1.00 0.00 39 HIS A CA 2
ATOM 1209 C C . HIS A 1 39 ? 9.513 -4.386 -3.676 1.00 0.00 39 HIS A C 2
ATOM 1210 O O . HIS A 1 39 ? 10.647 -4.495 -3.253 1.00 0.00 39 HIS A O 2
ATOM 1224 N N . GLY A 1 40 ? 8.517 -3.950 -2.944 1.00 0.00 40 GLY A N 2
ATOM 1225 C CA . GLY A 1 40 ? 8.762 -3.573 -1.518 1.00 0.00 40 GLY A CA 2
ATOM 1226 C C . GLY A 1 40 ? 8.075 -2.266 -1.114 1.00 0.00 40 GLY A C 2
ATOM 1227 O O . GLY A 1 40 ? 7.230 -1.776 -1.837 1.00 0.00 40 GLY A O 2
ATOM 1231 N N . PRO A 1 41 ? 8.447 -1.709 0.018 1.00 0.00 41 PRO A N 2
ATOM 1232 C CA . PRO A 1 41 ? 9.769 -1.870 0.694 1.00 0.00 41 PRO A CA 2
ATOM 1233 C C . PRO A 1 41 ? 9.995 -3.218 1.391 1.00 0.00 41 PRO A C 2
ATOM 1234 O O . PRO A 1 41 ? 9.153 -4.090 1.379 1.00 0.00 41 PRO A O 2
ATOM 1245 N N . THR A 1 42 ? 11.152 -3.311 1.982 1.00 0.00 42 THR A N 2
ATOM 1246 C CA . THR A 1 42 ? 11.601 -4.523 2.725 1.00 0.00 42 THR A CA 2
ATOM 1247 C C . THR A 1 42 ? 11.192 -4.474 4.206 1.00 0.00 42 THR A C 2
ATOM 1248 O O . THR A 1 42 ? 11.662 -5.261 5.006 1.00 0.00 42 THR A O 2
ATOM 1259 N N . ILE A 1 43 ? 10.334 -3.541 4.523 1.00 0.00 43 ILE A N 2
ATOM 1260 C CA . ILE A 1 43 ? 9.826 -3.355 5.916 1.00 0.00 43 ILE A CA 2
ATOM 1261 C C . ILE A 1 43 ? 8.321 -3.082 5.767 1.00 0.00 43 ILE A C 2
ATOM 1262 O O . ILE A 1 43 ? 7.890 -1.995 5.433 1.00 0.00 43 ILE A O 2
ATOM 1278 N N . GLY A 1 44 ? 7.557 -4.107 6.027 1.00 0.00 44 GLY A N 2
ATOM 1279 C CA . GLY A 1 44 ? 6.071 -3.980 5.908 1.00 0.00 44 GLY A CA 2
ATOM 1280 C C . GLY A 1 44 ? 5.805 -4.242 4.418 1.00 0.00 44 GLY A C 2
ATOM 1281 O O . GLY A 1 44 ? 6.711 -4.635 3.709 1.00 0.00 44 GLY A O 2
ATOM 1285 N N . TRP A 1 45 ? 4.609 -4.038 3.946 1.00 0.00 45 TRP A N 2
ATOM 1286 C CA . TRP A 1 45 ? 4.340 -4.293 2.490 1.00 0.00 45 TRP A CA 2
ATOM 1287 C C . TRP A 1 45 ? 3.708 -3.044 1.897 1.00 0.00 45 TRP A C 2
ATOM 1288 O O . TRP A 1 45 ? 3.007 -2.357 2.609 1.00 0.00 45 TRP A O 2
ATOM 1309 N N . CYS A 1 46 ? 3.927 -2.771 0.643 1.00 0.00 46 CYS A N 2
ATOM 1310 C CA . CYS A 1 46 ? 3.315 -1.556 0.048 1.00 0.00 46 CYS A CA 2
ATOM 1311 C C . CYS A 1 46 ? 2.273 -2.083 -0.903 1.00 0.00 46 CYS A C 2
ATOM 1312 O O . CYS A 1 46 ? 2.569 -2.943 -1.712 1.00 0.00 46 CYS A O 2
ATOM 1319 N N . CYS A 1 47 ? 1.083 -1.575 -0.783 1.00 0.00 47 CYS A N 2
ATOM 1320 C CA . CYS A 1 47 ? 0.024 -2.065 -1.701 1.00 0.00 47 CYS A CA 2
ATOM 1321 C C . CYS A 1 47 ? -0.990 -0.973 -1.941 1.00 0.00 47 CYS A C 2
ATOM 1322 O O . CYS A 1 47 ? -0.766 0.171 -1.591 1.00 0.00 47 CYS A O 2
ATOM 1329 N N . LYS A 1 48 ? -2.083 -1.362 -2.529 1.00 0.00 48 LYS A N 2
ATOM 1330 C CA . LYS A 1 48 ? -3.161 -0.382 -2.832 1.00 0.00 48 LYS A CA 2
ATOM 1331 C C . LYS A 1 48 ? -4.478 -1.130 -2.796 1.00 0.00 48 LYS A C 2
ATOM 1332 O O . LYS A 1 48 ? -4.474 -2.350 -2.863 1.00 0.00 48 LYS A O 2
ATOM 1351 N N . GLN A 1 49 ? -5.548 -0.393 -2.680 1.00 0.00 49 GLN A N 2
ATOM 1352 C CA . GLN A 1 49 ? -6.862 -0.983 -2.645 1.00 0.00 49 GLN A CA 2
ATOM 1353 C C . GLN A 1 49 ? -7.340 -1.112 -4.115 1.00 0.00 49 GLN A C 2
ATOM 1354 O O . GLN A 1 49 ? -6.482 -1.430 -4.928 1.00 0.00 49 GLN A O 2
ATOM 1369 N N . GLY A 1 1 ? -2.302 3.449 10.259 1.00 0.00 1 GLY A N 3
ATOM 1370 C CA . GLY A 1 1 ? -1.845 2.795 8.990 1.00 0.00 1 GLY A CA 3
ATOM 1371 C C . GLY A 1 1 ? -0.800 3.733 8.388 1.00 0.00 1 GLY A C 3
ATOM 1372 O O . GLY A 1 1 ? -0.550 4.754 9.002 1.00 0.00 1 GLY A O 3
ATOM 1378 N N . VAL A 1 2 ? -0.235 3.376 7.259 1.00 0.00 2 VAL A N 3
ATOM 1379 C CA . VAL A 1 2 ? 0.798 4.238 6.600 1.00 0.00 2 VAL A CA 3
ATOM 1380 C C . VAL A 1 2 ? 0.563 4.219 5.071 1.00 0.00 2 VAL A C 3
ATOM 1381 O O . VAL A 1 2 ? 0.168 3.226 4.487 1.00 0.00 2 VAL A O 3
ATOM 1394 N N . SER A 1 3 ? 0.829 5.356 4.510 1.00 0.00 3 SER A N 3
ATOM 1395 C CA . SER A 1 3 ? 0.705 5.683 3.055 1.00 0.00 3 SER A CA 3
ATOM 1396 C C . SER A 1 3 ? 1.933 5.199 2.247 1.00 0.00 3 SER A C 3
ATOM 1397 O O . SER A 1 3 ? 2.973 4.980 2.838 1.00 0.00 3 SER A O 3
ATOM 1405 N N . CYS A 1 4 ? 1.791 5.054 0.947 1.00 0.00 4 CYS A N 3
ATOM 1406 C CA . CYS A 1 4 ? 2.946 4.597 0.096 1.00 0.00 4 CYS A CA 3
ATOM 1407 C C . CYS A 1 4 ? 2.655 4.913 -1.390 1.00 0.00 4 CYS A C 3
ATOM 1408 O O . CYS A 1 4 ? 1.517 4.842 -1.807 1.00 0.00 4 CYS A O 3
ATOM 1415 N N . LEU A 1 5 ? 3.641 5.277 -2.167 1.00 0.00 5 LEU A N 3
ATOM 1416 C CA . LEU A 1 5 ? 3.394 5.575 -3.621 1.00 0.00 5 LEU A CA 3
ATOM 1417 C C . LEU A 1 5 ? 3.176 4.234 -4.351 1.00 0.00 5 LEU A C 3
ATOM 1418 O O . LEU A 1 5 ? 3.277 3.173 -3.759 1.00 0.00 5 LEU A O 3
ATOM 1434 N N . CYS A 1 6 ? 2.883 4.353 -5.623 1.00 0.00 6 CYS A N 3
ATOM 1435 C CA . CYS A 1 6 ? 2.643 3.163 -6.500 1.00 0.00 6 CYS A CA 3
ATOM 1436 C C . CYS A 1 6 ? 3.636 3.207 -7.677 1.00 0.00 6 CYS A C 3
ATOM 1437 O O . CYS A 1 6 ? 3.870 4.256 -8.248 1.00 0.00 6 CYS A O 3
ATOM 1444 N N . ASP A 1 7 ? 4.175 2.066 -8.018 1.00 0.00 7 ASP A N 3
ATOM 1445 C CA . ASP A 1 7 ? 5.167 1.975 -9.140 1.00 0.00 7 ASP A CA 3
ATOM 1446 C C . ASP A 1 7 ? 4.789 2.532 -10.518 1.00 0.00 7 ASP A C 3
ATOM 1447 O O . ASP A 1 7 ? 5.596 2.521 -11.428 1.00 0.00 7 ASP A O 3
ATOM 1456 N N . SER A 1 8 ? 3.588 3.008 -10.657 1.00 0.00 8 SER A N 3
ATOM 1457 C CA . SER A 1 8 ? 3.171 3.567 -11.986 1.00 0.00 8 SER A CA 3
ATOM 1458 C C . SER A 1 8 ? 3.008 5.088 -11.911 1.00 0.00 8 SER A C 3
ATOM 1459 O O . SER A 1 8 ? 2.785 5.707 -12.934 1.00 0.00 8 SER A O 3
ATOM 1467 N N . ASP A 1 9 ? 3.123 5.640 -10.730 1.00 0.00 9 ASP A N 3
ATOM 1468 C CA . ASP A 1 9 ? 2.979 7.118 -10.549 1.00 0.00 9 ASP A CA 3
ATOM 1469 C C . ASP A 1 9 ? 4.346 7.686 -10.197 1.00 0.00 9 ASP A C 3
ATOM 1470 O O . ASP A 1 9 ? 4.886 7.368 -9.154 1.00 0.00 9 ASP A O 3
ATOM 1479 N N . GLY A 1 10 ? 4.885 8.508 -11.061 1.00 0.00 10 GLY A N 3
ATOM 1480 C CA . GLY A 1 10 ? 6.221 9.112 -10.797 1.00 0.00 10 GLY A CA 3
ATOM 1481 C C . GLY A 1 10 ? 6.145 10.638 -10.782 1.00 0.00 10 GLY A C 3
ATOM 1482 O O . GLY A 1 10 ? 6.793 11.274 -11.590 1.00 0.00 10 GLY A O 3
ATOM 1486 N N . PRO A 1 11 ? 5.365 11.200 -9.884 1.00 0.00 11 PRO A N 3
ATOM 1487 C CA . PRO A 1 11 ? 5.311 12.674 -9.700 1.00 0.00 11 PRO A CA 3
ATOM 1488 C C . PRO A 1 11 ? 6.647 13.177 -9.132 1.00 0.00 11 PRO A C 3
ATOM 1489 O O . PRO A 1 11 ? 7.324 12.468 -8.412 1.00 0.00 11 PRO A O 3
ATOM 1500 N N . SER A 1 12 ? 7.007 14.391 -9.446 1.00 0.00 12 SER A N 3
ATOM 1501 C CA . SER A 1 12 ? 8.294 14.928 -8.930 1.00 0.00 12 SER A CA 3
ATOM 1502 C C . SER A 1 12 ? 8.117 15.601 -7.582 1.00 0.00 12 SER A C 3
ATOM 1503 O O . SER A 1 12 ? 7.641 16.718 -7.481 1.00 0.00 12 SER A O 3
ATOM 1511 N N . VAL A 1 13 ? 8.523 14.847 -6.606 1.00 0.00 13 VAL A N 3
ATOM 1512 C CA . VAL A 1 13 ? 8.475 15.242 -5.161 1.00 0.00 13 VAL A CA 3
ATOM 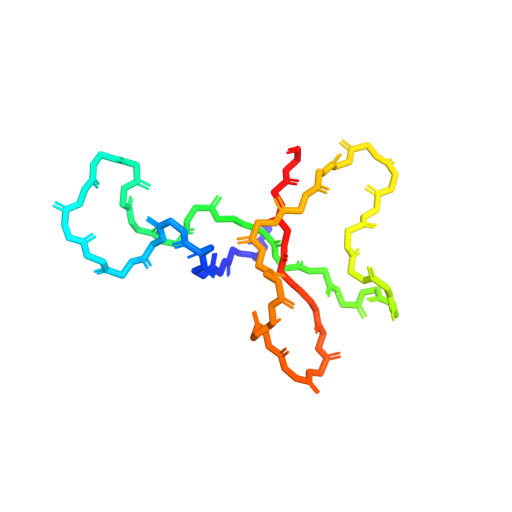1513 C C . VAL A 1 13 ? 9.027 14.054 -4.351 1.00 0.00 13 VAL A C 3
ATOM 1514 O O . VAL A 1 13 ? 9.250 12.991 -4.899 1.00 0.00 13 VAL A O 3
ATOM 1527 N N . ARG A 1 14 ? 9.234 14.272 -3.079 1.00 0.00 14 ARG A N 3
ATOM 1528 C CA . ARG A 1 14 ? 9.759 13.222 -2.165 1.00 0.00 14 ARG A CA 3
ATOM 1529 C C . ARG A 1 14 ? 9.296 13.666 -0.772 1.00 0.00 14 ARG A C 3
ATOM 1530 O O . ARG A 1 14 ? 8.843 14.784 -0.622 1.00 0.00 14 ARG A O 3
ATOM 1551 N N . GLY A 1 15 ? 9.397 12.811 0.211 1.00 0.00 15 GLY A N 3
ATOM 1552 C CA . GLY A 1 15 ? 8.960 13.194 1.594 1.00 0.00 15 GLY A CA 3
ATOM 1553 C C . GLY A 1 15 ? 7.444 13.184 1.755 1.00 0.00 15 GLY A C 3
ATOM 1554 O O . GLY A 1 15 ? 6.938 12.895 2.820 1.00 0.00 15 GLY A O 3
ATOM 1558 N N . ASN A 1 16 ? 6.769 13.504 0.688 1.00 0.00 16 ASN A N 3
ATOM 1559 C CA . ASN A 1 16 ? 5.286 13.542 0.683 1.00 0.00 16 ASN A CA 3
ATOM 1560 C C . ASN A 1 16 ? 4.839 12.975 -0.668 1.00 0.00 16 ASN A C 3
ATOM 1561 O O . ASN A 1 16 ? 5.658 12.831 -1.563 1.00 0.00 16 ASN A O 3
ATOM 1572 N N . THR A 1 17 ? 3.561 12.688 -0.745 1.00 0.00 17 THR A N 3
ATOM 1573 C CA . THR A 1 17 ? 2.861 12.120 -1.958 1.00 0.00 17 THR A CA 3
ATOM 1574 C C . THR A 1 17 ? 2.840 10.579 -1.951 1.00 0.00 17 THR A C 3
ATOM 1575 O O . THR A 1 17 ? 3.857 9.936 -1.783 1.00 0.00 17 THR A O 3
ATOM 1586 N N . LEU A 1 18 ? 1.668 10.030 -2.124 1.00 0.00 18 LEU A N 3
ATOM 1587 C CA . LEU A 1 18 ? 1.471 8.550 -2.151 1.00 0.00 18 LEU A CA 3
ATOM 1588 C C . LEU A 1 18 ? 0.267 8.307 -3.049 1.00 0.00 18 LEU A C 3
ATOM 1589 O O . LEU A 1 18 ? -0.530 9.198 -3.274 1.00 0.00 18 LEU A O 3
ATOM 1605 N N . SER A 1 19 ? 0.170 7.114 -3.549 1.00 0.00 19 SER A N 3
ATOM 1606 C CA . SER A 1 19 ? -0.970 6.744 -4.449 1.00 0.00 19 SER A CA 3
ATOM 1607 C C . SER A 1 19 ? -1.411 5.321 -4.140 1.00 0.00 19 SER A C 3
ATOM 1608 O O . SER A 1 19 ? -2.301 4.788 -4.774 1.00 0.00 19 SER A O 3
ATOM 1616 N N . GLY A 1 20 ? -0.745 4.779 -3.149 1.00 0.00 20 GLY A N 3
ATOM 1617 C CA . GLY A 1 20 ? -0.987 3.405 -2.646 1.00 0.00 20 GLY A CA 3
ATOM 1618 C C . GLY A 1 20 ? -0.969 3.456 -1.104 1.00 0.00 20 GLY A C 3
ATOM 1619 O O . GLY A 1 20 ? -1.057 4.526 -0.526 1.00 0.00 20 GLY A O 3
ATOM 1623 N N . THR A 1 21 ? -0.860 2.353 -0.412 1.00 0.00 21 THR A N 3
ATOM 1624 C CA . THR A 1 21 ? -0.841 2.359 1.060 1.00 0.00 21 THR A CA 3
ATOM 1625 C C . THR A 1 21 ? -0.001 1.157 1.429 1.00 0.00 21 THR A C 3
ATOM 1626 O O . THR A 1 21 ? 0.183 0.236 0.659 1.00 0.00 21 THR A O 3
ATOM 1637 N N . LEU A 1 22 ? 0.481 1.224 2.616 1.00 0.00 22 LEU A N 3
ATOM 1638 C CA . LEU A 1 22 ? 1.335 0.147 3.183 1.00 0.00 22 LEU A CA 3
ATOM 1639 C C . LEU A 1 22 ? 0.636 -0.536 4.355 1.00 0.00 22 LEU A C 3
ATOM 1640 O O . LEU A 1 22 ? -0.097 0.062 5.125 1.00 0.00 22 LEU A O 3
ATOM 1656 N N . TRP A 1 23 ? 0.928 -1.802 4.420 1.00 0.00 23 TRP A N 3
ATOM 1657 C CA . TRP A 1 23 ? 0.387 -2.723 5.452 1.00 0.00 23 TRP A CA 3
ATOM 1658 C C . TRP A 1 23 ? 1.536 -3.316 6.262 1.00 0.00 23 TRP A C 3
ATOM 1659 O O . TRP A 1 23 ? 2.530 -3.771 5.726 1.00 0.00 23 TRP A O 3
ATOM 1680 N N . LEU A 1 24 ? 1.339 -3.292 7.554 1.00 0.00 24 LEU A N 3
ATOM 1681 C CA . LEU A 1 24 ? 2.347 -3.819 8.533 1.00 0.00 24 LEU A CA 3
ATOM 1682 C C . LEU A 1 24 ? 2.095 -5.297 8.773 1.00 0.00 24 LEU A C 3
ATOM 1683 O O . LEU A 1 24 ? 2.906 -6.019 9.317 1.00 0.00 24 LEU A O 3
ATOM 1699 N N . TYR A 1 25 ? 0.925 -5.655 8.340 1.00 0.00 25 TYR A N 3
ATOM 1700 C CA . TYR A 1 25 ? 0.450 -7.058 8.458 1.00 0.00 25 TYR A CA 3
ATOM 1701 C C . TYR A 1 25 ? 1.469 -7.911 7.700 1.00 0.00 25 TYR A C 3
ATOM 1702 O O . TYR A 1 25 ? 1.981 -7.474 6.687 1.00 0.00 25 TYR A O 3
ATOM 1720 N N . PRO A 1 26 ? 1.746 -9.097 8.175 1.00 0.00 26 PRO A N 3
ATOM 1721 C CA . PRO A 1 26 ? 2.965 -9.832 7.747 1.00 0.00 26 PRO A CA 3
ATOM 1722 C C . PRO A 1 26 ? 2.913 -10.242 6.285 1.00 0.00 26 PRO A C 3
ATOM 1723 O O . PRO A 1 26 ? 3.917 -10.509 5.649 1.00 0.00 26 PRO A O 3
ATOM 1734 N N . SER A 1 27 ? 1.705 -10.247 5.818 1.00 0.00 27 SER A N 3
ATOM 1735 C CA . SER A 1 27 ? 1.412 -10.631 4.404 1.00 0.00 27 SER A CA 3
ATOM 1736 C C . SER A 1 27 ? 1.045 -9.404 3.591 1.00 0.00 27 SER A C 3
ATOM 1737 O O . SER A 1 27 ? 0.665 -9.487 2.440 1.00 0.00 27 SER A O 3
ATOM 1745 N N . GLY A 1 28 ? 1.166 -8.283 4.235 1.00 0.00 28 GLY A N 3
ATOM 1746 C CA . GLY A 1 28 ? 0.846 -7.008 3.572 1.00 0.00 28 GLY A CA 3
ATOM 1747 C C . GLY A 1 28 ? -0.623 -6.815 3.290 1.00 0.00 28 GLY A C 3
ATOM 1748 O O . GLY A 1 28 ? -1.450 -6.682 4.172 1.00 0.00 28 GLY A O 3
ATOM 1752 N N . CYS A 1 29 ? -0.841 -6.804 2.014 1.00 0.00 29 CYS A N 3
ATOM 1753 C CA . CYS A 1 29 ? -2.164 -6.625 1.404 1.00 0.00 29 CYS A CA 3
ATOM 1754 C C . CYS A 1 29 ? -3.247 -7.476 2.138 1.00 0.00 29 CYS A C 3
ATOM 1755 O O . CYS A 1 29 ? -3.257 -8.690 2.041 1.00 0.00 29 CYS A O 3
ATOM 1762 N N . PRO A 1 30 ? -4.123 -6.817 2.861 1.00 0.00 30 PRO A N 3
ATOM 1763 C CA . PRO A 1 30 ? -5.238 -7.483 3.542 1.00 0.00 30 PRO A CA 3
ATOM 1764 C C . PRO A 1 30 ? -6.254 -7.830 2.451 1.00 0.00 30 PRO A C 3
ATOM 1765 O O . PRO A 1 30 ? -6.626 -7.033 1.612 1.00 0.00 30 PRO A O 3
ATOM 1776 N N . SER A 1 31 ? -6.650 -9.053 2.508 1.00 0.00 31 SER A N 3
ATOM 1777 C CA . SER A 1 31 ? -7.631 -9.643 1.567 1.00 0.00 31 SER A CA 3
ATOM 1778 C C . SER A 1 31 ? -8.800 -8.685 1.405 1.00 0.00 31 SER A C 3
ATOM 1779 O O . SER A 1 31 ? -9.690 -8.582 2.227 1.00 0.00 31 SER A O 3
ATOM 1787 N N . GLY A 1 32 ? -8.713 -8.027 0.292 1.00 0.00 32 GLY A N 3
ATOM 1788 C CA . GLY A 1 32 ? -9.693 -7.013 -0.138 1.00 0.00 32 GLY A CA 3
ATOM 1789 C C . GLY A 1 32 ? -8.848 -5.933 -0.821 1.00 0.00 32 GLY A C 3
ATOM 1790 O O . GLY A 1 32 ? -9.398 -4.990 -1.352 1.00 0.00 32 GLY A O 3
ATOM 1794 N N . TRP A 1 33 ? -7.540 -6.100 -0.773 1.00 0.00 33 TRP A N 3
ATOM 1795 C CA . TRP A 1 33 ? -6.614 -5.147 -1.394 1.00 0.00 33 TRP A CA 3
ATOM 1796 C C . TRP A 1 33 ? -6.111 -5.858 -2.655 1.00 0.00 33 TRP A C 3
ATOM 1797 O O . TRP A 1 33 ? -6.634 -6.887 -3.044 1.00 0.00 33 TRP A O 3
ATOM 1818 N N . HIS A 1 34 ? -5.102 -5.292 -3.241 1.00 0.00 34 HIS A N 3
ATOM 1819 C CA . HIS A 1 34 ? -4.489 -5.828 -4.486 1.00 0.00 34 HIS A CA 3
ATOM 1820 C C . HIS A 1 34 ? -2.968 -5.810 -4.663 1.00 0.00 34 HIS A C 3
ATOM 1821 O O . HIS A 1 34 ? -2.333 -6.847 -4.659 1.00 0.00 34 HIS A O 3
ATOM 1835 N N . ASN A 1 35 ? -2.470 -4.621 -4.839 1.00 0.00 35 ASN A N 3
ATOM 1836 C CA . ASN A 1 35 ? -1.009 -4.287 -5.039 1.00 0.00 35 ASN A CA 3
ATOM 1837 C C . ASN A 1 35 ? -0.760 -2.966 -5.777 1.00 0.00 35 ASN A C 3
ATOM 1838 O O . ASN A 1 35 ? -1.466 -2.630 -6.705 1.00 0.00 35 ASN A O 3
ATOM 1849 N N . CYS A 1 36 ? 0.244 -2.264 -5.317 1.00 0.00 36 CYS A N 3
ATOM 1850 C CA . CYS A 1 36 ? 0.635 -0.945 -5.928 1.00 0.00 36 CYS A CA 3
ATOM 1851 C C . CYS A 1 36 ? 2.163 -0.805 -5.975 1.00 0.00 36 CYS A C 3
ATOM 1852 O O . CYS A 1 36 ? 2.696 0.123 -6.555 1.00 0.00 36 CYS A O 3
ATOM 1859 N N . LYS A 1 37 ? 2.834 -1.739 -5.358 1.00 0.00 37 LYS A N 3
ATOM 1860 C CA . LYS A 1 37 ? 4.307 -1.722 -5.326 1.00 0.00 37 LYS A CA 3
ATOM 1861 C C . LYS A 1 37 ? 4.833 -3.110 -5.641 1.00 0.00 37 LYS A C 3
ATOM 1862 O O . LYS A 1 37 ? 4.733 -4.013 -4.838 1.00 0.00 37 LYS A O 3
ATOM 1881 N N . ALA A 1 38 ? 5.391 -3.229 -6.811 1.00 0.00 38 ALA A N 3
ATOM 1882 C CA . ALA A 1 38 ? 5.963 -4.528 -7.277 1.00 0.00 38 ALA A CA 3
ATOM 1883 C C . ALA A 1 38 ? 7.335 -4.756 -6.608 1.00 0.00 38 ALA A C 3
ATOM 1884 O O . ALA A 1 38 ? 8.207 -5.369 -7.185 1.00 0.00 38 ALA A O 3
ATOM 1891 N N . HIS A 1 39 ? 7.486 -4.257 -5.409 1.00 0.00 39 HIS A N 3
ATOM 1892 C CA . HIS A 1 39 ? 8.759 -4.392 -4.627 1.00 0.00 39 HIS A CA 3
ATOM 1893 C C . HIS A 1 39 ? 8.305 -4.850 -3.221 1.00 0.00 39 HIS A C 3
ATOM 1894 O O . HIS A 1 39 ? 7.339 -5.575 -3.119 1.00 0.00 39 HIS A O 3
ATOM 1908 N N . GLY A 1 40 ? 8.976 -4.441 -2.174 1.00 0.00 40 GLY A N 3
ATOM 1909 C CA . GLY A 1 40 ? 8.559 -4.864 -0.798 1.00 0.00 40 GLY A CA 3
ATOM 1910 C C . GLY A 1 40 ? 7.684 -3.768 -0.162 1.00 0.00 40 GLY A C 3
ATOM 1911 O O . GLY A 1 40 ? 6.500 -3.675 -0.434 1.00 0.00 40 GLY A O 3
ATOM 1915 N N . PRO A 1 41 ? 8.280 -2.943 0.661 1.00 0.00 41 PRO A N 3
ATOM 1916 C CA . PRO A 1 41 ? 9.729 -2.965 0.999 1.00 0.00 41 PRO A CA 3
ATOM 1917 C C . PRO A 1 41 ? 10.121 -4.042 2.030 1.00 0.00 41 PRO A C 3
ATOM 1918 O O . PRO A 1 41 ? 9.376 -4.955 2.317 1.00 0.00 41 PRO A O 3
ATOM 1929 N N . THR A 1 42 ? 11.305 -3.892 2.556 1.00 0.00 42 THR A N 3
ATOM 1930 C CA . THR A 1 42 ? 11.829 -4.853 3.580 1.00 0.00 42 THR A CA 3
ATOM 1931 C C . THR A 1 42 ? 11.318 -4.430 4.974 1.00 0.00 42 THR A C 3
ATOM 1932 O O . THR A 1 42 ? 11.817 -4.885 5.981 1.00 0.00 42 THR A O 3
ATOM 1943 N N . ILE A 1 43 ? 10.340 -3.567 4.980 1.00 0.00 43 ILE A N 3
ATOM 1944 C CA . ILE A 1 43 ? 9.725 -3.040 6.236 1.00 0.00 43 ILE A CA 3
ATOM 1945 C C . ILE A 1 43 ? 8.235 -2.785 5.936 1.00 0.00 43 ILE A C 3
ATOM 1946 O O . ILE A 1 43 ? 7.818 -1.675 5.663 1.00 0.00 43 ILE A O 3
ATOM 1962 N N . GLY A 1 44 ? 7.472 -3.844 5.996 1.00 0.00 44 GLY A N 3
ATOM 1963 C CA . GLY A 1 44 ? 6.001 -3.728 5.717 1.00 0.00 44 GLY A CA 3
ATOM 1964 C C . GLY A 1 44 ? 5.797 -3.944 4.213 1.00 0.00 44 GLY A C 3
ATOM 1965 O O . GLY A 1 44 ? 6.764 -4.007 3.477 1.00 0.00 44 GLY A O 3
ATOM 1969 N N . TRP A 1 45 ? 4.574 -4.053 3.774 1.00 0.00 45 TRP A N 3
ATOM 1970 C CA . TRP A 1 45 ? 4.336 -4.267 2.310 1.00 0.00 45 TRP A CA 3
ATOM 1971 C C . TRP A 1 45 ? 3.564 -3.066 1.747 1.00 0.00 45 TRP A C 3
ATOM 1972 O O . TRP A 1 45 ? 2.696 -2.541 2.422 1.00 0.00 45 TRP A O 3
ATOM 1993 N N . CYS A 1 46 ? 3.889 -2.668 0.541 1.00 0.00 46 CYS A N 3
ATOM 1994 C CA . CYS A 1 46 ? 3.174 -1.513 -0.092 1.00 0.00 46 CYS A CA 3
ATOM 1995 C C . CYS A 1 46 ? 2.197 -2.114 -1.130 1.00 0.00 46 CYS A C 3
ATOM 1996 O O . CYS A 1 46 ? 2.581 -2.803 -2.054 1.00 0.00 46 CYS A O 3
ATOM 2003 N N . CYS A 1 47 ? 0.942 -1.832 -0.937 1.00 0.00 47 CYS A N 3
ATOM 2004 C CA . CYS A 1 47 ? -0.131 -2.343 -1.841 1.00 0.00 47 CYS A CA 3
ATOM 2005 C C . CYS A 1 47 ? -1.162 -1.225 -1.972 1.00 0.00 47 CYS A C 3
ATOM 2006 O O . CYS A 1 47 ? -0.913 -0.096 -1.611 1.00 0.00 47 CYS A O 3
ATOM 2013 N N . LYS A 1 48 ? -2.292 -1.553 -2.507 1.00 0.00 48 LYS A N 3
ATOM 2014 C CA . LYS A 1 48 ? -3.409 -0.580 -2.685 1.00 0.00 48 LYS A CA 3
ATOM 2015 C C . LYS A 1 48 ? -4.616 -1.483 -2.616 1.00 0.00 48 LYS A C 3
ATOM 2016 O O . LYS A 1 48 ? -4.467 -2.691 -2.736 1.00 0.00 48 LYS A O 3
ATOM 2035 N N . GLN A 1 49 ? -5.752 -0.889 -2.420 1.00 0.00 49 GLN A N 3
ATOM 2036 C CA . GLN A 1 49 ? -6.963 -1.659 -2.332 1.00 0.00 49 GLN A CA 3
ATOM 2037 C C . GLN A 1 49 ? -7.409 -2.229 -3.699 1.00 0.00 49 GLN A C 3
ATOM 2038 O O . GLN A 1 49 ? -6.650 -2.084 -4.643 1.00 0.00 49 GLN A O 3
ATOM 2053 N N . GLY A 1 1 ? -3.985 3.629 8.165 1.00 0.00 1 GLY A N 4
ATOM 2054 C CA . GLY A 1 1 ? -2.833 2.792 7.703 1.00 0.00 1 GLY A CA 4
ATOM 2055 C C . GLY A 1 1 ? -1.745 3.782 7.299 1.00 0.00 1 GLY A C 4
ATOM 2056 O O . GLY A 1 1 ? -2.034 4.961 7.275 1.00 0.00 1 GLY A O 4
ATOM 2062 N N . VAL A 1 2 ? -0.560 3.319 7.001 1.00 0.00 2 VAL A N 4
ATOM 2063 C CA . VAL A 1 2 ? 0.524 4.272 6.601 1.00 0.00 2 VAL A CA 4
ATOM 2064 C C . VAL A 1 2 ? 0.382 4.389 5.089 1.00 0.00 2 VAL A C 4
ATOM 2065 O O . VAL A 1 2 ? 0.080 3.413 4.438 1.00 0.00 2 VAL A O 4
ATOM 2078 N N . SER A 1 3 ? 0.592 5.558 4.570 1.00 0.00 3 SER A N 4
ATOM 2079 C CA . SER A 1 3 ? 0.478 5.773 3.097 1.00 0.00 3 SER A CA 4
ATOM 2080 C C . SER A 1 3 ? 1.768 5.271 2.465 1.00 0.00 3 SER A C 4
ATOM 2081 O O . SER A 1 3 ? 2.758 5.100 3.153 1.00 0.00 3 SER A O 4
ATOM 2089 N N . CYS A 1 4 ? 1.730 5.059 1.181 1.00 0.00 4 CYS A N 4
ATOM 2090 C CA . CYS A 1 4 ? 2.950 4.567 0.468 1.00 0.00 4 CYS A CA 4
ATOM 2091 C C . CYS A 1 4 ? 2.867 4.927 -1.015 1.00 0.00 4 CYS A C 4
ATOM 2092 O O . CYS A 1 4 ? 1.778 5.116 -1.524 1.00 0.00 4 CYS A O 4
ATOM 2099 N N . LEU A 1 5 ? 3.997 5.019 -1.670 1.00 0.00 5 LEU A N 4
ATOM 2100 C CA . LEU A 1 5 ? 4.008 5.360 -3.124 1.00 0.00 5 LEU A CA 4
ATOM 2101 C C . LEU A 1 5 ? 3.926 4.060 -3.921 1.00 0.00 5 LEU A C 4
ATOM 2102 O O . LEU A 1 5 ? 4.782 3.202 -3.781 1.00 0.00 5 LEU A O 4
ATOM 2118 N N . CYS A 1 6 ? 2.911 3.942 -4.729 1.00 0.00 6 CYS A N 4
ATOM 2119 C CA . CYS A 1 6 ? 2.753 2.709 -5.552 1.00 0.00 6 CYS A CA 4
ATOM 2120 C C . CYS A 1 6 ? 3.365 2.895 -6.945 1.00 0.00 6 CYS A C 4
ATOM 2121 O O . CYS A 1 6 ? 3.434 3.983 -7.472 1.00 0.00 6 CYS A O 4
ATOM 2128 N N . ASP A 1 7 ? 3.787 1.805 -7.537 1.00 0.00 7 ASP A N 4
ATOM 2129 C CA . ASP A 1 7 ? 4.417 1.815 -8.906 1.00 0.00 7 ASP A CA 4
ATOM 2130 C C . ASP A 1 7 ? 3.471 2.230 -10.037 1.00 0.00 7 ASP A C 4
ATOM 2131 O O . ASP A 1 7 ? 3.741 2.030 -11.205 1.00 0.00 7 ASP A O 4
ATOM 2140 N N . SER A 1 8 ? 2.381 2.804 -9.651 1.00 0.00 8 SER A N 4
ATOM 2141 C CA . SER A 1 8 ? 1.345 3.271 -10.611 1.00 0.00 8 SER A CA 4
ATOM 2142 C C . SER A 1 8 ? 0.958 4.718 -10.235 1.00 0.00 8 SER A C 4
ATOM 2143 O O . SER A 1 8 ? 0.130 5.338 -10.874 1.00 0.00 8 SER A O 4
ATOM 2151 N N . ASP A 1 9 ? 1.591 5.248 -9.217 1.00 0.00 9 ASP A N 4
ATOM 2152 C CA . ASP A 1 9 ? 1.296 6.638 -8.761 1.00 0.00 9 ASP A CA 4
ATOM 2153 C C . ASP A 1 9 ? 2.244 7.514 -9.593 1.00 0.00 9 ASP A C 4
ATOM 2154 O O . ASP A 1 9 ? 3.105 8.214 -9.098 1.00 0.00 9 ASP A O 4
ATOM 2163 N N . GLY A 1 10 ? 2.039 7.429 -10.881 1.00 0.00 10 GLY A N 4
ATOM 2164 C CA . GLY A 1 10 ? 2.864 8.210 -11.849 1.00 0.00 10 GLY A CA 4
ATOM 2165 C C . GLY A 1 10 ? 4.294 7.652 -11.853 1.00 0.00 10 GLY A C 4
ATOM 2166 O O . GLY A 1 10 ? 4.455 6.481 -12.137 1.00 0.00 10 GLY A O 4
ATOM 2170 N N . PRO A 1 11 ? 5.291 8.458 -11.549 1.00 0.00 11 PRO A N 4
ATOM 2171 C CA . PRO A 1 11 ? 6.708 8.034 -11.699 1.00 0.00 11 PRO A CA 4
ATOM 2172 C C . PRO A 1 11 ? 7.098 6.939 -10.693 1.00 0.00 11 PRO A C 4
ATOM 2173 O O . PRO A 1 11 ? 6.349 6.589 -9.803 1.00 0.00 11 PRO A O 4
ATOM 2184 N N . SER A 1 12 ? 8.286 6.434 -10.858 1.00 0.00 12 SER A N 4
ATOM 2185 C CA . SER A 1 12 ? 8.794 5.360 -9.963 1.00 0.00 12 SER A CA 4
ATOM 2186 C C . SER A 1 12 ? 9.500 5.960 -8.743 1.00 0.00 12 SER A C 4
ATOM 2187 O O . SER A 1 12 ? 9.530 7.165 -8.588 1.00 0.00 12 SER A O 4
ATOM 2195 N N . VAL A 1 13 ? 10.051 5.104 -7.910 1.00 0.00 13 VAL A N 4
ATOM 2196 C CA . VAL A 1 13 ? 10.773 5.561 -6.670 1.00 0.00 13 VAL A CA 4
ATOM 2197 C C . VAL A 1 13 ? 9.936 6.636 -5.952 1.00 0.00 13 VAL A C 4
ATOM 2198 O O . VAL A 1 13 ? 8.752 6.451 -5.753 1.00 0.00 13 VAL A O 4
ATOM 2211 N N . ARG A 1 14 ? 10.582 7.695 -5.581 1.00 0.00 14 ARG A N 4
ATOM 2212 C CA . ARG A 1 14 ? 9.920 8.843 -4.876 1.00 0.00 14 ARG A CA 4
ATOM 2213 C C . ARG A 1 14 ? 10.084 10.084 -5.756 1.00 0.00 14 ARG A C 4
ATOM 2214 O O . ARG A 1 14 ? 10.946 10.118 -6.609 1.00 0.00 14 ARG A O 4
ATOM 2235 N N . GLY A 1 15 ? 9.267 11.077 -5.523 1.00 0.00 15 GLY A N 4
ATOM 2236 C CA . GLY A 1 15 ? 9.348 12.339 -6.333 1.00 0.00 15 GLY A CA 4
ATOM 2237 C C . GLY A 1 15 ? 7.934 12.872 -6.503 1.00 0.00 15 GLY A C 4
ATOM 2238 O O . GLY A 1 15 ? 7.700 14.063 -6.551 1.00 0.00 15 GLY A O 4
ATOM 2242 N N . ASN A 1 16 ? 7.036 11.928 -6.586 1.00 0.00 16 ASN A N 4
ATOM 2243 C CA . ASN A 1 16 ? 5.589 12.213 -6.751 1.00 0.00 16 ASN A CA 4
ATOM 2244 C C . ASN A 1 16 ? 4.822 11.858 -5.467 1.00 0.00 16 ASN A C 4
ATOM 2245 O O . ASN A 1 16 ? 5.332 11.152 -4.618 1.00 0.00 16 ASN A O 4
ATOM 2256 N N . THR A 1 17 ? 3.621 12.356 -5.369 1.00 0.00 17 THR A N 4
ATOM 2257 C CA . THR A 1 17 ? 2.781 12.076 -4.172 1.00 0.00 17 THR A CA 4
ATOM 2258 C C . THR A 1 17 ? 2.428 10.579 -4.146 1.00 0.00 17 THR A C 4
ATOM 2259 O O . THR A 1 17 ? 2.321 9.942 -5.177 1.00 0.00 17 THR A O 4
ATOM 2270 N N . LEU A 1 18 ? 2.257 10.094 -2.949 1.00 0.00 18 LEU A N 4
ATOM 2271 C CA . LEU A 1 18 ? 1.910 8.671 -2.701 1.00 0.00 18 LEU A CA 4
ATOM 2272 C C . LEU A 1 18 ? 0.430 8.576 -2.381 1.00 0.00 18 LEU A C 4
ATOM 2273 O O . LEU A 1 18 ? -0.082 9.390 -1.637 1.00 0.00 18 LEU A O 4
ATOM 2289 N N . SER A 1 19 ? -0.201 7.596 -2.961 1.00 0.00 19 SER A N 4
ATOM 2290 C CA . SER A 1 19 ? -1.656 7.372 -2.731 1.00 0.00 19 SER A CA 4
ATOM 2291 C C . SER A 1 19 ? -1.904 5.935 -2.274 1.00 0.00 19 SER A C 4
ATOM 2292 O O . SER A 1 19 ? -3.030 5.543 -2.044 1.00 0.00 19 SER A O 4
ATOM 2300 N N . GLY A 1 20 ? -0.843 5.182 -2.155 1.00 0.00 20 GLY A N 4
ATOM 2301 C CA . GLY A 1 20 ? -0.956 3.781 -1.724 1.00 0.00 20 GLY A CA 4
ATOM 2302 C C . GLY A 1 20 ? -0.960 3.731 -0.197 1.00 0.00 20 GLY A C 4
ATOM 2303 O O . GLY A 1 20 ? -1.005 4.742 0.483 1.00 0.00 20 GLY A O 4
ATOM 2307 N N . THR A 1 21 ? -0.903 2.549 0.338 1.00 0.00 21 THR A N 4
ATOM 2308 C CA . THR A 1 21 ? -0.901 2.350 1.796 1.00 0.00 21 THR A CA 4
ATOM 2309 C C . THR A 1 21 ? -0.111 1.082 2.017 1.00 0.00 21 THR A C 4
ATOM 2310 O O . THR A 1 21 ? -0.144 0.141 1.252 1.00 0.00 21 THR A O 4
ATOM 2321 N N . LEU A 1 22 ? 0.579 1.139 3.092 1.00 0.00 22 LEU A N 4
ATOM 2322 C CA . LEU A 1 22 ? 1.447 0.036 3.559 1.00 0.00 22 LEU A CA 4
ATOM 2323 C C . LEU A 1 22 ? 0.706 -0.728 4.630 1.00 0.00 22 LEU A C 4
ATOM 2324 O O . LEU A 1 22 ? 0.059 -0.176 5.502 1.00 0.00 22 LEU A O 4
ATOM 2340 N N . TRP A 1 23 ? 0.871 -2.003 4.480 1.00 0.00 23 TRP A N 4
ATOM 2341 C CA . TRP A 1 23 ? 0.264 -3.010 5.376 1.00 0.00 23 TRP A CA 4
ATOM 2342 C C . TRP A 1 23 ? 1.397 -3.679 6.153 1.00 0.00 23 TRP A C 4
ATOM 2343 O O . TRP A 1 23 ? 2.382 -4.145 5.615 1.00 0.00 23 TRP A O 4
ATOM 2364 N N . LEU A 1 24 ? 1.180 -3.696 7.438 1.00 0.00 24 LEU A N 4
ATOM 2365 C CA . LEU A 1 24 ? 2.152 -4.294 8.405 1.00 0.00 24 LEU A CA 4
ATOM 2366 C C . LEU A 1 24 ? 1.830 -5.772 8.584 1.00 0.00 24 LEU A C 4
ATOM 2367 O O . LEU A 1 24 ? 2.603 -6.540 9.121 1.00 0.00 24 LEU A O 4
ATOM 2383 N N . TYR A 1 25 ? 0.656 -6.086 8.113 1.00 0.00 25 TYR A N 4
ATOM 2384 C CA . TYR A 1 25 ? 0.146 -7.487 8.179 1.00 0.00 25 TYR A CA 4
ATOM 2385 C C . TYR A 1 25 ? 1.179 -8.349 7.450 1.00 0.00 25 TYR A C 4
ATOM 2386 O O . TYR A 1 25 ? 1.802 -7.875 6.519 1.00 0.00 25 TYR A O 4
ATOM 2404 N N . PRO A 1 26 ? 1.345 -9.581 7.852 1.00 0.00 26 PRO A N 4
ATOM 2405 C CA . PRO A 1 26 ? 2.558 -10.350 7.478 1.00 0.00 26 PRO A CA 4
ATOM 2406 C C . PRO A 1 26 ? 2.683 -10.584 5.983 1.00 0.00 26 PRO A C 4
ATOM 2407 O O . PRO A 1 26 ? 3.756 -10.842 5.472 1.00 0.00 26 PRO A O 4
ATOM 2418 N N . SER A 1 27 ? 1.563 -10.450 5.345 1.00 0.00 27 SER A N 4
ATOM 2419 C CA . SER A 1 27 ? 1.487 -10.654 3.863 1.00 0.00 27 SER A CA 4
ATOM 2420 C C . SER A 1 27 ? 1.174 -9.354 3.129 1.00 0.00 27 SER A C 4
ATOM 2421 O O . SER A 1 27 ? 0.937 -9.333 1.934 1.00 0.00 27 SER A O 4
ATOM 2429 N N . GLY A 1 28 ? 1.179 -8.298 3.885 1.00 0.00 28 GLY A N 4
ATOM 2430 C CA . GLY A 1 28 ? 0.894 -6.986 3.288 1.00 0.00 28 GLY A CA 4
ATOM 2431 C C . GLY A 1 28 ? -0.538 -6.795 2.925 1.00 0.00 28 GLY A C 4
ATOM 2432 O O . GLY A 1 28 ? -1.421 -6.766 3.760 1.00 0.00 28 GLY A O 4
ATOM 2436 N N . CYS A 1 29 ? -0.692 -6.663 1.645 1.00 0.00 29 CYS A N 4
ATOM 2437 C CA . CYS A 1 29 ? -2.012 -6.456 1.046 1.00 0.00 29 CYS A CA 4
ATOM 2438 C C . CYS A 1 29 ? -3.071 -7.460 1.567 1.00 0.00 29 CYS A C 4
ATOM 2439 O O . CYS A 1 29 ? -2.960 -8.654 1.346 1.00 0.00 29 CYS A O 4
ATOM 2446 N N . PRO A 1 30 ? -4.064 -6.955 2.258 1.00 0.00 30 PRO A N 4
ATOM 2447 C CA . PRO A 1 30 ? -5.199 -7.764 2.716 1.00 0.00 30 PRO A CA 4
ATOM 2448 C C . PRO A 1 30 ? -6.211 -8.047 1.592 1.00 0.00 30 PRO A C 4
ATOM 2449 O O . PRO A 1 30 ? -6.246 -7.464 0.525 1.00 0.00 30 PRO A O 4
ATOM 2460 N N . SER A 1 31 ? -7.035 -8.980 1.916 1.00 0.00 31 SER A N 4
ATOM 2461 C CA . SER A 1 31 ? -8.098 -9.438 1.011 1.00 0.00 31 SER A CA 4
ATOM 2462 C C . SER A 1 31 ? -9.211 -8.417 1.021 1.00 0.00 31 SER A C 4
ATOM 2463 O O . SER A 1 31 ? -10.136 -8.436 1.810 1.00 0.00 31 SER A O 4
ATOM 2471 N N . GLY A 1 32 ? -9.021 -7.554 0.081 1.00 0.00 32 GLY A N 4
ATOM 2472 C CA . GLY A 1 32 ? -9.927 -6.415 -0.179 1.00 0.00 32 GLY A CA 4
ATOM 2473 C C . GLY A 1 32 ? -9.054 -5.326 -0.786 1.00 0.00 32 GLY A C 4
ATOM 2474 O O . GLY A 1 32 ? -9.556 -4.270 -1.108 1.00 0.00 32 GLY A O 4
ATOM 2478 N N . TRP A 1 33 ? -7.774 -5.617 -0.912 1.00 0.00 33 TRP A N 4
ATOM 2479 C CA . TRP A 1 33 ? -6.814 -4.667 -1.485 1.00 0.00 33 TRP A CA 4
ATOM 2480 C C . TRP A 1 33 ? -6.348 -5.401 -2.732 1.00 0.00 33 TRP A C 4
ATOM 2481 O O . TRP A 1 33 ? -6.947 -6.396 -3.117 1.00 0.00 33 TRP A O 4
ATOM 2502 N N . HIS A 1 34 ? -5.299 -4.931 -3.337 1.00 0.00 34 HIS A N 4
ATOM 2503 C CA . HIS A 1 34 ? -4.794 -5.586 -4.569 1.00 0.00 34 HIS A CA 4
ATOM 2504 C C . HIS A 1 34 ? -3.329 -5.981 -4.611 1.00 0.00 34 HIS A C 4
ATOM 2505 O O . HIS A 1 34 ? -3.005 -7.149 -4.540 1.00 0.00 34 HIS A O 4
ATOM 2519 N N . ASN A 1 35 ? -2.533 -4.966 -4.746 1.00 0.00 35 ASN A N 4
ATOM 2520 C CA . ASN A 1 35 ? -1.037 -4.970 -4.819 1.00 0.00 35 ASN A CA 4
ATOM 2521 C C . ASN A 1 35 ? -0.577 -3.906 -5.813 1.00 0.00 35 ASN A C 4
ATOM 2522 O O . ASN A 1 35 ? -1.287 -3.564 -6.741 1.00 0.00 35 ASN A O 4
ATOM 2533 N N . CYS A 1 36 ? 0.598 -3.389 -5.559 1.00 0.00 36 CYS A N 4
ATOM 2534 C CA . CYS A 1 36 ? 1.184 -2.344 -6.455 1.00 0.00 36 CYS A CA 4
ATOM 2535 C C . CYS A 1 36 ? 2.720 -2.426 -6.400 1.00 0.00 36 CYS A C 4
ATOM 2536 O O . CYS A 1 36 ? 3.418 -2.538 -7.387 1.00 0.00 36 CYS A O 4
ATOM 2543 N N . LYS A 1 37 ? 3.209 -2.378 -5.190 1.00 0.00 37 LYS A N 4
ATOM 2544 C CA . LYS A 1 37 ? 4.669 -2.434 -4.917 1.00 0.00 37 LYS A CA 4
ATOM 2545 C C . LYS A 1 37 ? 5.145 -3.872 -4.771 1.00 0.00 37 LYS A C 4
ATOM 2546 O O . LYS A 1 37 ? 5.359 -4.377 -3.689 1.00 0.00 37 LYS A O 4
ATOM 2565 N N . ALA A 1 38 ? 5.297 -4.492 -5.905 1.00 0.00 38 ALA A N 4
ATOM 2566 C CA . ALA A 1 38 ? 5.772 -5.908 -5.914 1.00 0.00 38 ALA A CA 4
ATOM 2567 C C . ALA A 1 38 ? 7.289 -5.921 -5.626 1.00 0.00 38 ALA A C 4
ATOM 2568 O O . ALA A 1 38 ? 7.920 -6.956 -5.702 1.00 0.00 38 ALA A O 4
ATOM 2575 N N . HIS A 1 39 ? 7.832 -4.773 -5.304 1.00 0.00 39 HIS A N 4
ATOM 2576 C CA . HIS A 1 39 ? 9.297 -4.675 -5.010 1.00 0.00 39 HIS A CA 4
ATOM 2577 C C . HIS A 1 39 ? 9.641 -4.425 -3.542 1.00 0.00 39 HIS A C 4
ATOM 2578 O O . HIS A 1 39 ? 10.394 -5.183 -2.965 1.00 0.00 39 HIS A O 4
ATOM 2592 N N . GLY A 1 40 ? 9.106 -3.386 -2.962 1.00 0.00 40 GLY A N 4
ATOM 2593 C CA . GLY A 1 40 ? 9.416 -3.094 -1.535 1.00 0.00 40 GLY A CA 4
ATOM 2594 C C . GLY A 1 40 ? 8.172 -2.603 -0.811 1.00 0.00 40 GLY A C 4
ATOM 2595 O O . GLY A 1 40 ? 7.077 -2.787 -1.302 1.00 0.00 40 GLY A O 4
ATOM 2599 N N . PRO A 1 41 ? 8.337 -1.982 0.335 1.00 0.00 41 PRO A N 4
ATOM 2600 C CA . PRO A 1 41 ? 9.631 -1.614 0.974 1.00 0.00 41 PRO A CA 4
ATOM 2601 C C . PRO A 1 41 ? 10.275 -2.817 1.661 1.00 0.00 41 PRO A C 4
ATOM 2602 O O . PRO A 1 41 ? 9.816 -3.936 1.562 1.00 0.00 41 PRO A O 4
ATOM 2613 N N . THR A 1 42 ? 11.339 -2.526 2.346 1.00 0.00 42 THR A N 4
ATOM 2614 C CA . THR A 1 42 ? 12.095 -3.567 3.086 1.00 0.00 42 THR A CA 4
ATOM 2615 C C . THR A 1 42 ? 11.549 -3.701 4.521 1.00 0.00 42 THR A C 4
ATOM 2616 O O . THR A 1 42 ? 12.102 -4.425 5.324 1.00 0.00 42 THR A O 4
ATOM 2627 N N . ILE A 1 43 ? 10.479 -2.996 4.789 1.00 0.00 43 ILE A N 4
ATOM 2628 C CA . ILE A 1 43 ? 9.817 -3.005 6.134 1.00 0.00 43 ILE A CA 4
ATOM 2629 C C . ILE A 1 43 ? 8.291 -2.868 5.946 1.00 0.00 43 ILE A C 4
ATOM 2630 O O . ILE A 1 43 ? 7.786 -1.790 5.693 1.00 0.00 43 ILE A O 4
ATOM 2646 N N . GLY A 1 44 ? 7.587 -3.963 6.076 1.00 0.00 44 GLY A N 4
ATOM 2647 C CA . GLY A 1 44 ? 6.092 -3.922 5.902 1.00 0.00 44 GLY A CA 4
ATOM 2648 C C . GLY A 1 44 ? 5.851 -4.039 4.387 1.00 0.00 44 GLY A C 4
ATOM 2649 O O . GLY A 1 44 ? 6.788 -3.949 3.617 1.00 0.00 44 GLY A O 4
ATOM 2653 N N . TRP A 1 45 ? 4.631 -4.230 3.971 1.00 0.00 45 TRP A N 4
ATOM 2654 C CA . TRP A 1 45 ? 4.357 -4.358 2.500 1.00 0.00 45 TRP A CA 4
ATOM 2655 C C . TRP A 1 45 ? 3.618 -3.114 1.979 1.00 0.00 45 TRP A C 4
ATOM 2656 O O . TRP A 1 45 ? 2.868 -2.506 2.711 1.00 0.00 45 TRP A O 4
ATOM 2677 N N . CYS A 1 46 ? 3.821 -2.762 0.739 1.00 0.00 46 CYS A N 4
ATOM 2678 C CA . CYS A 1 46 ? 3.120 -1.564 0.187 1.00 0.00 46 CYS A CA 4
ATOM 2679 C C . CYS A 1 46 ? 2.098 -2.033 -0.839 1.00 0.00 46 CYS A C 4
ATOM 2680 O O . CYS A 1 46 ? 2.402 -2.823 -1.715 1.00 0.00 46 CYS A O 4
ATOM 2687 N N . CYS A 1 47 ? 0.903 -1.534 -0.690 1.00 0.00 47 CYS A N 4
ATOM 2688 C CA . CYS A 1 47 ? -0.192 -1.911 -1.621 1.00 0.00 47 CYS A CA 4
ATOM 2689 C C . CYS A 1 47 ? -1.187 -0.776 -1.758 1.00 0.00 47 CYS A C 4
ATOM 2690 O O . CYS A 1 47 ? -0.950 0.342 -1.335 1.00 0.00 47 CYS A O 4
ATOM 2697 N N . LYS A 1 48 ? -2.292 -1.120 -2.354 1.00 0.00 48 LYS A N 4
ATOM 2698 C CA . LYS A 1 48 ? -3.373 -0.140 -2.574 1.00 0.00 48 LYS A CA 4
ATOM 2699 C C . LYS A 1 48 ? -4.598 -1.029 -2.545 1.00 0.00 48 LYS A C 4
ATOM 2700 O O . LYS A 1 48 ? -4.482 -2.237 -2.712 1.00 0.00 48 LYS A O 4
ATOM 2719 N N . GLN A 1 49 ? -5.716 -0.409 -2.321 1.00 0.00 49 GLN A N 4
ATOM 2720 C CA . GLN A 1 49 ? -6.976 -1.118 -2.256 1.00 0.00 49 GLN A CA 4
ATOM 2721 C C . GLN A 1 49 ? -7.368 -1.722 -3.629 1.00 0.00 49 GLN A C 4
ATOM 2722 O O . GLN A 1 49 ? -6.611 -1.506 -4.567 1.00 0.00 49 GLN A O 4
ATOM 2737 N N . GLY A 1 1 ? -3.263 4.063 9.100 1.00 0.00 1 GLY A N 5
ATOM 2738 C CA . GLY A 1 1 ? -2.201 3.239 8.445 1.00 0.00 1 GLY A CA 5
ATOM 2739 C C . GLY A 1 1 ? -1.261 4.233 7.771 1.00 0.00 1 GLY A C 5
ATOM 2740 O O . GLY A 1 1 ? -1.540 5.414 7.840 1.00 0.00 1 GLY A O 5
ATOM 2746 N N . VAL A 1 2 ? -0.205 3.765 7.158 1.00 0.00 2 VAL A N 5
ATOM 2747 C CA . VAL A 1 2 ? 0.744 4.706 6.483 1.00 0.00 2 VAL A CA 5
ATOM 2748 C C . VAL A 1 2 ? 0.409 4.704 4.984 1.00 0.00 2 VAL A C 5
ATOM 2749 O O . VAL A 1 2 ? 0.050 3.671 4.449 1.00 0.00 2 VAL A O 5
ATOM 2762 N N . SER A 1 3 ? 0.525 5.835 4.347 1.00 0.00 3 SER A N 5
ATOM 2763 C CA . SER A 1 3 ? 0.221 5.897 2.887 1.00 0.00 3 SER A CA 5
ATOM 2764 C C . SER A 1 3 ? 1.482 5.368 2.186 1.00 0.00 3 SER A C 5
ATOM 2765 O O . SER A 1 3 ? 2.528 5.311 2.806 1.00 0.00 3 SER A O 5
ATOM 2773 N N . CYS A 1 4 ? 1.362 5.009 0.938 1.00 0.00 4 CYS A N 5
ATOM 2774 C CA . CYS A 1 4 ? 2.532 4.484 0.162 1.00 0.00 4 CYS A CA 5
ATOM 2775 C C . CYS A 1 4 ? 2.422 4.967 -1.286 1.00 0.00 4 CYS A C 5
ATOM 2776 O O . CYS A 1 4 ? 1.391 5.467 -1.688 1.00 0.00 4 CYS A O 5
ATOM 2783 N N . LEU A 1 5 ? 3.463 4.803 -2.048 1.00 0.00 5 LEU A N 5
ATOM 2784 C CA . LEU A 1 5 ? 3.468 5.236 -3.465 1.00 0.00 5 LEU A CA 5
ATOM 2785 C C . LEU A 1 5 ? 3.698 3.992 -4.321 1.00 0.00 5 LEU A C 5
ATOM 2786 O O . LEU A 1 5 ? 4.624 3.251 -4.051 1.00 0.00 5 LEU A O 5
ATOM 2802 N N . CYS A 1 6 ? 2.876 3.783 -5.320 1.00 0.00 6 CYS A N 5
ATOM 2803 C CA . CYS A 1 6 ? 3.044 2.591 -6.204 1.00 0.00 6 CYS A CA 5
ATOM 2804 C C . CYS A 1 6 ? 3.804 2.968 -7.482 1.00 0.00 6 CYS A C 5
ATOM 2805 O O . CYS A 1 6 ? 3.731 4.084 -7.953 1.00 0.00 6 CYS A O 5
ATOM 2812 N N . ASP A 1 7 ? 4.517 2.030 -8.045 1.00 0.00 7 ASP A N 5
ATOM 2813 C CA . ASP A 1 7 ? 5.291 2.328 -9.304 1.00 0.00 7 ASP A CA 5
ATOM 2814 C C . ASP A 1 7 ? 4.408 2.767 -10.482 1.00 0.00 7 ASP A C 5
ATOM 2815 O O . ASP A 1 7 ? 4.868 3.310 -11.466 1.00 0.00 7 ASP A O 5
ATOM 2824 N N . SER A 1 8 ? 3.145 2.499 -10.329 1.00 0.00 8 SER A N 5
ATOM 2825 C CA . SER A 1 8 ? 2.126 2.855 -11.369 1.00 0.00 8 SER A CA 5
ATOM 2826 C C . SER A 1 8 ? 1.598 4.276 -11.129 1.00 0.00 8 SER A C 5
ATOM 2827 O O . SER A 1 8 ? 0.743 4.734 -11.862 1.00 0.00 8 SER A O 5
ATOM 2835 N N . ASP A 1 9 ? 2.121 4.924 -10.121 1.00 0.00 9 ASP A N 5
ATOM 2836 C CA . ASP A 1 9 ? 1.689 6.308 -9.776 1.00 0.00 9 ASP A CA 5
ATOM 2837 C C . ASP A 1 9 ? 2.764 7.325 -10.197 1.00 0.00 9 ASP A C 5
ATOM 2838 O O . ASP A 1 9 ? 3.935 7.127 -9.941 1.00 0.00 9 ASP A O 5
ATOM 2847 N N . GLY A 1 10 ? 2.358 8.393 -10.829 1.00 0.00 10 GLY A N 5
ATOM 2848 C CA . GLY A 1 10 ? 3.315 9.439 -11.276 1.00 0.00 10 GLY A CA 5
ATOM 2849 C C . GLY A 1 10 ? 2.584 10.757 -11.558 1.00 0.00 10 GLY A C 5
ATOM 2850 O O . GLY A 1 10 ? 2.632 11.248 -12.667 1.00 0.00 10 GLY A O 5
ATOM 2854 N N . PRO A 1 11 ? 1.919 11.297 -10.561 1.00 0.00 11 PRO A N 5
ATOM 2855 C CA . PRO A 1 11 ? 1.125 12.548 -10.696 1.00 0.00 11 PRO A CA 5
ATOM 2856 C C . PRO A 1 11 ? 2.029 13.792 -10.628 1.00 0.00 11 PRO A C 5
ATOM 2857 O O . PRO A 1 11 ? 2.904 13.881 -9.788 1.00 0.00 11 PRO A O 5
ATOM 2868 N N . SER A 1 12 ? 1.801 14.738 -11.498 1.00 0.00 12 SER A N 5
ATOM 2869 C CA . SER A 1 12 ? 2.637 15.968 -11.484 1.00 0.00 12 SER A CA 5
ATOM 2870 C C . SER A 1 12 ? 2.016 17.000 -10.557 1.00 0.00 12 SER A C 5
ATOM 2871 O O . SER A 1 12 ? 1.158 17.780 -10.926 1.00 0.00 12 SER A O 5
ATOM 2879 N N . VAL A 1 13 ? 2.524 16.914 -9.369 1.00 0.00 13 VAL A N 5
ATOM 2880 C CA . VAL A 1 13 ? 2.116 17.792 -8.229 1.00 0.00 13 VAL A CA 5
ATOM 2881 C C . VAL A 1 13 ? 3.301 17.869 -7.246 1.00 0.00 13 VAL A C 5
ATOM 2882 O O . VAL A 1 13 ? 4.296 17.193 -7.429 1.00 0.00 13 VAL A O 5
ATOM 2895 N N . ARG A 1 14 ? 3.165 18.688 -6.236 1.00 0.00 14 ARG A N 5
ATOM 2896 C CA . ARG A 1 14 ? 4.231 18.871 -5.197 1.00 0.00 14 ARG A CA 5
ATOM 2897 C C . ARG A 1 14 ? 3.500 18.840 -3.850 1.00 0.00 14 ARG A C 5
ATOM 2898 O O . ARG A 1 14 ? 2.353 19.239 -3.800 1.00 0.00 14 ARG A O 5
ATOM 2919 N N . GLY A 1 15 ? 4.153 18.379 -2.814 1.00 0.00 15 GLY A N 5
ATOM 2920 C CA . GLY A 1 15 ? 3.501 18.316 -1.457 1.00 0.00 15 GLY A CA 5
ATOM 2921 C C . GLY A 1 15 ? 3.181 16.872 -1.062 1.00 0.00 15 GLY A C 5
ATOM 2922 O O . GLY A 1 15 ? 3.162 16.515 0.100 1.00 0.00 15 GLY A O 5
ATOM 2926 N N . ASN A 1 16 ? 2.934 16.074 -2.061 1.00 0.00 16 ASN A N 5
ATOM 2927 C CA . ASN A 1 16 ? 2.606 14.636 -1.850 1.00 0.00 16 ASN A CA 5
ATOM 2928 C C . ASN A 1 16 ? 2.843 13.885 -3.136 1.00 0.00 16 ASN A C 5
ATOM 2929 O O . ASN A 1 16 ? 2.769 14.451 -4.208 1.00 0.00 16 ASN A O 5
ATOM 2940 N N . THR A 1 17 ? 3.127 12.631 -2.966 1.00 0.00 17 THR A N 5
ATOM 2941 C CA . THR A 1 17 ? 3.374 11.740 -4.125 1.00 0.00 17 THR A CA 5
ATOM 2942 C C . THR A 1 17 ? 3.102 10.291 -3.708 1.00 0.00 17 THR A C 5
ATOM 2943 O O . THR A 1 17 ? 3.767 9.360 -4.106 1.00 0.00 17 THR A O 5
ATOM 2954 N N . LEU A 1 18 ? 2.114 10.151 -2.887 1.00 0.00 18 LEU A N 5
ATOM 2955 C CA . LEU A 1 18 ? 1.729 8.800 -2.402 1.00 0.00 18 LEU A CA 5
ATOM 2956 C C . LEU A 1 18 ? 0.235 8.775 -2.084 1.00 0.00 18 LEU A C 5
ATOM 2957 O O . LEU A 1 18 ? -0.250 9.598 -1.330 1.00 0.00 18 LEU A O 5
ATOM 2973 N N . SER A 1 19 ? -0.438 7.829 -2.690 1.00 0.00 19 SER A N 5
ATOM 2974 C CA . SER A 1 19 ? -1.918 7.650 -2.497 1.00 0.00 19 SER A CA 5
ATOM 2975 C C . SER A 1 19 ? -2.241 6.172 -2.196 1.00 0.00 19 SER A C 5
ATOM 2976 O O . SER A 1 19 ? -3.390 5.783 -2.115 1.00 0.00 19 SER A O 5
ATOM 2984 N N . GLY A 1 20 ? -1.212 5.386 -2.052 1.00 0.00 20 GLY A N 5
ATOM 2985 C CA . GLY A 1 20 ? -1.355 3.951 -1.756 1.00 0.00 20 GLY A CA 5
ATOM 2986 C C . GLY A 1 20 ? -1.282 3.818 -0.245 1.00 0.00 20 GLY A C 5
ATOM 2987 O O . GLY A 1 20 ? -1.367 4.805 0.465 1.00 0.00 20 GLY A O 5
ATOM 2991 N N . THR A 1 21 ? -1.112 2.640 0.272 1.00 0.00 21 THR A N 5
ATOM 2992 C CA . THR A 1 21 ? -1.042 2.481 1.725 1.00 0.00 21 THR A CA 5
ATOM 2993 C C . THR A 1 21 ? -0.151 1.296 1.931 1.00 0.00 21 THR A C 5
ATOM 2994 O O . THR A 1 21 ? 0.042 0.454 1.081 1.00 0.00 21 THR A O 5
ATOM 3005 N N . LEU A 1 22 ? 0.382 1.296 3.090 1.00 0.00 22 LEU A N 5
ATOM 3006 C CA . LEU A 1 22 ? 1.294 0.211 3.514 1.00 0.00 22 LEU A CA 5
ATOM 3007 C C . LEU A 1 22 ? 0.587 -0.571 4.607 1.00 0.00 22 LEU A C 5
ATOM 3008 O O . LEU A 1 22 ? -0.098 -0.041 5.465 1.00 0.00 22 LEU A O 5
ATOM 3024 N N . TRP A 1 23 ? 0.823 -1.836 4.492 1.00 0.00 23 TRP A N 5
ATOM 3025 C CA . TRP A 1 23 ? 0.269 -2.853 5.404 1.00 0.00 23 TRP A CA 5
ATOM 3026 C C . TRP A 1 23 ? 1.452 -3.423 6.170 1.00 0.00 23 TRP A C 5
ATOM 3027 O O . TRP A 1 23 ? 2.459 -3.807 5.608 1.00 0.00 23 TRP A O 5
ATOM 3048 N N . LEU A 1 24 ? 1.281 -3.470 7.461 1.00 0.00 24 LEU A N 5
ATOM 3049 C CA . LEU A 1 24 ? 2.355 -3.998 8.358 1.00 0.00 24 LEU A CA 5
ATOM 3050 C C . LEU A 1 24 ? 2.177 -5.504 8.491 1.00 0.00 24 LEU A C 5
ATOM 3051 O O . LEU A 1 24 ? 3.030 -6.221 8.971 1.00 0.00 24 LEU A O 5
ATOM 3067 N N . TYR A 1 25 ? 1.019 -5.891 8.039 1.00 0.00 25 TYR A N 5
ATOM 3068 C CA . TYR A 1 25 ? 0.592 -7.320 8.044 1.00 0.00 25 TYR A CA 5
ATOM 3069 C C . TYR A 1 25 ? 1.647 -8.106 7.267 1.00 0.00 25 TYR A C 5
ATOM 3070 O O . TYR A 1 25 ? 2.150 -7.611 6.278 1.00 0.00 25 TYR A O 5
ATOM 3088 N N . PRO A 1 26 ? 1.959 -9.302 7.693 1.00 0.00 26 PRO A N 5
ATOM 3089 C CA . PRO A 1 26 ? 3.208 -9.967 7.254 1.00 0.00 26 PRO A CA 5
ATOM 3090 C C . PRO A 1 26 ? 3.259 -10.244 5.759 1.00 0.00 26 PRO A C 5
ATOM 3091 O O . PRO A 1 26 ? 4.311 -10.477 5.196 1.00 0.00 26 PRO A O 5
ATOM 3102 N N . SER A 1 27 ? 2.102 -10.184 5.176 1.00 0.00 27 SER A N 5
ATOM 3103 C CA . SER A 1 27 ? 1.955 -10.438 3.708 1.00 0.00 27 SER A CA 5
ATOM 3104 C C . SER A 1 27 ? 1.525 -9.195 2.932 1.00 0.00 27 SER A C 5
ATOM 3105 O O . SER A 1 27 ? 1.241 -9.235 1.748 1.00 0.00 27 SER A O 5
ATOM 3113 N N . GLY A 1 28 ? 1.484 -8.103 3.633 1.00 0.00 28 GLY A N 5
ATOM 3114 C CA . GLY A 1 28 ? 1.089 -6.845 2.988 1.00 0.00 28 GLY A CA 5
ATOM 3115 C C . GLY A 1 28 ? -0.366 -6.721 2.684 1.00 0.00 28 GLY A C 5
ATOM 3116 O O . GLY A 1 28 ? -1.210 -6.699 3.557 1.00 0.00 28 GLY A O 5
ATOM 3120 N N . CYS A 1 29 ? -0.585 -6.634 1.412 1.00 0.00 29 CYS A N 5
ATOM 3121 C CA . CYS A 1 29 ? -1.950 -6.497 0.900 1.00 0.00 29 CYS A CA 5
ATOM 3122 C C . CYS A 1 29 ? -2.938 -7.481 1.567 1.00 0.00 29 CYS A C 5
ATOM 3123 O O . CYS A 1 29 ? -2.803 -8.687 1.448 1.00 0.00 29 CYS A O 5
ATOM 3130 N N . PRO A 1 30 ? -3.906 -6.944 2.272 1.00 0.00 30 PRO A N 5
ATOM 3131 C CA . PRO A 1 30 ? -4.988 -7.743 2.840 1.00 0.00 30 PRO A CA 5
ATOM 3132 C C . PRO A 1 30 ? -6.028 -7.995 1.738 1.00 0.00 30 PRO A C 5
ATOM 3133 O O . PRO A 1 30 ? -6.125 -7.335 0.720 1.00 0.00 30 PRO A O 5
ATOM 3144 N N . SER A 1 31 ? -6.796 -8.989 2.015 1.00 0.00 31 SER A N 5
ATOM 3145 C CA . SER A 1 31 ? -7.869 -9.441 1.132 1.00 0.00 31 SER A CA 5
ATOM 3146 C C . SER A 1 31 ? -8.904 -8.354 1.187 1.00 0.00 31 SER A C 5
ATOM 3147 O O . SER A 1 31 ? -9.561 -8.153 2.192 1.00 0.00 31 SER A O 5
ATOM 3155 N N . GLY A 1 32 ? -8.973 -7.707 0.074 1.00 0.00 32 GLY A N 5
ATOM 3156 C CA . GLY A 1 32 ? -9.897 -6.580 -0.143 1.00 0.00 32 GLY A CA 5
ATOM 3157 C C . GLY A 1 32 ? -9.059 -5.500 -0.817 1.00 0.00 32 GLY A C 5
ATOM 3158 O O . GLY A 1 32 ? -9.602 -4.478 -1.178 1.00 0.00 32 GLY A O 5
ATOM 3162 N N . TRP A 1 33 ? -7.773 -5.761 -0.950 1.00 0.00 33 TRP A N 5
ATOM 3163 C CA . TRP A 1 33 ? -6.841 -4.814 -1.586 1.00 0.00 33 TRP A CA 5
ATOM 3164 C C . TRP A 1 33 ? -6.342 -5.560 -2.828 1.00 0.00 33 TRP A C 5
ATOM 3165 O O . TRP A 1 33 ? -6.921 -6.557 -3.223 1.00 0.00 33 TRP A O 5
ATOM 3186 N N . HIS A 1 34 ? -5.282 -5.069 -3.400 1.00 0.00 34 HIS A N 5
ATOM 3187 C CA . HIS A 1 34 ? -4.685 -5.679 -4.619 1.00 0.00 34 HIS A CA 5
ATOM 3188 C C . HIS A 1 34 ? -3.202 -6.013 -4.517 1.00 0.00 34 HIS A C 5
ATOM 3189 O O . HIS A 1 34 ? -2.838 -7.120 -4.175 1.00 0.00 34 HIS A O 5
ATOM 3203 N N . ASN A 1 35 ? -2.420 -5.031 -4.850 1.00 0.00 35 ASN A N 5
ATOM 3204 C CA . ASN A 1 35 ? -0.928 -5.031 -4.852 1.00 0.00 35 ASN A CA 5
ATOM 3205 C C . ASN A 1 35 ? -0.444 -4.082 -5.936 1.00 0.00 35 ASN A C 5
ATOM 3206 O O . ASN A 1 35 ? -1.105 -3.886 -6.939 1.00 0.00 35 ASN A O 5
ATOM 3217 N N . CYS A 1 36 ? 0.701 -3.500 -5.700 1.00 0.00 36 CYS A N 5
ATOM 3218 C CA . CYS A 1 36 ? 1.264 -2.555 -6.710 1.00 0.00 36 CYS A CA 5
ATOM 3219 C C . CYS A 1 36 ? 2.794 -2.592 -6.604 1.00 0.00 36 CYS A C 5
ATOM 3220 O O . CYS A 1 36 ? 3.514 -2.701 -7.576 1.00 0.00 36 CYS A O 5
ATOM 3227 N N . LYS A 1 37 ? 3.253 -2.515 -5.386 1.00 0.00 37 LYS A N 5
ATOM 3228 C CA . LYS A 1 37 ? 4.711 -2.538 -5.109 1.00 0.00 37 LYS A CA 5
ATOM 3229 C C . LYS A 1 37 ? 5.171 -4.003 -4.941 1.00 0.00 37 LYS A C 5
ATOM 3230 O O . LYS A 1 37 ? 5.339 -4.495 -3.841 1.00 0.00 37 LYS A O 5
ATOM 3249 N N . ALA A 1 38 ? 5.364 -4.656 -6.058 1.00 0.00 38 ALA A N 5
ATOM 3250 C CA . ALA A 1 38 ? 5.815 -6.090 -6.066 1.00 0.00 38 ALA A CA 5
ATOM 3251 C C . ALA A 1 38 ? 7.339 -6.118 -5.845 1.00 0.00 38 ALA A C 5
ATOM 3252 O O . ALA A 1 38 ? 8.088 -6.756 -6.559 1.00 0.00 38 ALA A O 5
ATOM 3259 N N . HIS A 1 39 ? 7.723 -5.403 -4.827 1.00 0.00 39 HIS A N 5
ATOM 3260 C CA . HIS A 1 39 ? 9.154 -5.277 -4.425 1.00 0.00 39 HIS A CA 5
ATOM 3261 C C . HIS A 1 39 ? 9.291 -5.139 -2.915 1.00 0.00 39 HIS A C 5
ATOM 3262 O O . HIS A 1 39 ? 10.035 -5.871 -2.295 1.00 0.00 39 HIS A O 5
ATOM 3276 N N . GLY A 1 40 ? 8.580 -4.212 -2.337 1.00 0.00 40 GLY A N 5
ATOM 3277 C CA . GLY A 1 40 ? 8.677 -4.026 -0.871 1.00 0.00 40 GLY A CA 5
ATOM 3278 C C . GLY A 1 40 ? 7.707 -2.928 -0.462 1.00 0.00 40 GLY A C 5
ATOM 3279 O O . GLY A 1 40 ? 6.642 -2.845 -1.041 1.00 0.00 40 GLY A O 5
ATOM 3283 N N . PRO A 1 41 ? 8.068 -2.108 0.495 1.00 0.00 41 PRO A N 5
ATOM 3284 C CA . PRO A 1 41 ? 9.417 -2.041 1.116 1.00 0.00 41 PRO A CA 5
ATOM 3285 C C . PRO A 1 41 ? 9.787 -3.236 2.008 1.00 0.00 41 PRO A C 5
ATOM 3286 O O . PRO A 1 41 ? 8.964 -3.992 2.478 1.00 0.00 41 PRO A O 5
ATOM 3297 N N . THR A 1 42 ? 11.059 -3.365 2.228 1.00 0.00 42 THR A N 5
ATOM 3298 C CA . THR A 1 42 ? 11.629 -4.457 3.062 1.00 0.00 42 THR A CA 5
ATOM 3299 C C . THR A 1 42 ? 11.362 -4.278 4.569 1.00 0.00 42 THR A C 5
ATOM 3300 O O . THR A 1 42 ? 12.186 -4.654 5.381 1.00 0.00 42 THR A O 5
ATOM 3311 N N . ILE A 1 43 ? 10.234 -3.712 4.907 1.00 0.00 43 ILE A N 5
ATOM 3312 C CA . ILE A 1 43 ? 9.889 -3.497 6.359 1.00 0.00 43 ILE A CA 5
ATOM 3313 C C . ILE A 1 43 ? 8.398 -3.760 6.622 1.00 0.00 43 ILE A C 5
ATOM 3314 O O . ILE A 1 43 ? 8.024 -4.363 7.608 1.00 0.00 43 ILE A O 5
ATOM 3330 N N . GLY A 1 44 ? 7.594 -3.288 5.716 1.00 0.00 44 GLY A N 5
ATOM 3331 C CA . GLY A 1 44 ? 6.108 -3.427 5.755 1.00 0.00 44 GLY A CA 5
ATOM 3332 C C . GLY A 1 44 ? 5.775 -3.521 4.266 1.00 0.00 44 GLY A C 5
ATOM 3333 O O . GLY A 1 44 ? 6.628 -3.188 3.467 1.00 0.00 44 GLY A O 5
ATOM 3337 N N . TRP A 1 45 ? 4.604 -3.935 3.877 1.00 0.00 45 TRP A N 5
ATOM 3338 C CA . TRP A 1 45 ? 4.343 -4.015 2.401 1.00 0.00 45 TRP A CA 5
ATOM 3339 C C . TRP A 1 45 ? 3.527 -2.822 1.905 1.00 0.00 45 TRP A C 5
ATOM 3340 O O . TRP A 1 45 ? 2.777 -2.214 2.640 1.00 0.00 45 TRP A O 5
ATOM 3361 N N . CYS A 1 46 ? 3.698 -2.543 0.649 1.00 0.00 46 CYS A N 5
ATOM 3362 C CA . CYS A 1 46 ? 2.976 -1.415 0.002 1.00 0.00 46 CYS A CA 5
ATOM 3363 C C . CYS A 1 46 ? 1.873 -1.947 -0.932 1.00 0.00 46 CYS A C 5
ATOM 3364 O O . CYS A 1 46 ? 2.151 -2.730 -1.821 1.00 0.00 46 CYS A O 5
ATOM 3371 N N . CYS A 1 47 ? 0.656 -1.525 -0.712 1.00 0.00 47 CYS A N 5
ATOM 3372 C CA . CYS A 1 47 ? -0.480 -1.971 -1.567 1.00 0.00 47 CYS A CA 5
ATOM 3373 C C . CYS A 1 47 ? -1.547 -0.890 -1.623 1.00 0.00 47 CYS A C 5
ATOM 3374 O O . CYS A 1 47 ? -1.427 0.163 -1.023 1.00 0.00 47 CYS A O 5
ATOM 3381 N N . LYS A 1 48 ? -2.581 -1.204 -2.351 1.00 0.00 48 LYS A N 5
ATOM 3382 C CA . LYS A 1 48 ? -3.711 -0.245 -2.513 1.00 0.00 48 LYS A CA 5
ATOM 3383 C C . LYS A 1 48 ? -4.937 -1.123 -2.507 1.00 0.00 48 LYS A C 5
ATOM 3384 O O . LYS A 1 48 ? -4.839 -2.303 -2.804 1.00 0.00 48 LYS A O 5
ATOM 3403 N N . GLN A 1 49 ? -6.034 -0.521 -2.152 1.00 0.00 49 GLN A N 5
ATOM 3404 C CA . GLN A 1 49 ? -7.293 -1.236 -2.084 1.00 0.00 49 GLN A CA 5
ATOM 3405 C C . GLN A 1 49 ? -7.842 -1.695 -3.443 1.00 0.00 49 GLN A C 5
ATOM 3406 O O . GLN A 1 49 ? -7.346 -1.193 -4.435 1.00 0.00 49 GLN A O 5
ATOM 3421 N N . GLY A 1 1 ? -3.866 3.803 8.316 1.00 0.00 1 GLY A N 6
ATOM 3422 C CA . GLY A 1 1 ? -2.735 2.961 7.812 1.00 0.00 1 GLY A CA 6
ATOM 3423 C C . GLY A 1 1 ? -1.707 3.954 7.291 1.00 0.00 1 GLY A C 6
ATOM 3424 O O . GLY A 1 1 ? -2.046 5.117 7.194 1.00 0.00 1 GLY A O 6
ATOM 3430 N N . VAL A 1 2 ? -0.518 3.520 6.974 1.00 0.00 2 VAL A N 6
ATOM 3431 C CA . VAL A 1 2 ? 0.484 4.505 6.465 1.00 0.00 2 VAL A CA 6
ATOM 3432 C C . VAL A 1 2 ? 0.286 4.532 4.960 1.00 0.00 2 VAL A C 6
ATOM 3433 O O . VAL A 1 2 ? 0.194 3.485 4.352 1.00 0.00 2 VAL A O 6
ATOM 3446 N N . SER A 1 3 ? 0.220 5.699 4.401 1.00 0.00 3 SER A N 6
ATOM 3447 C CA . SER A 1 3 ? 0.034 5.793 2.931 1.00 0.00 3 SER A CA 6
ATOM 3448 C C . SER A 1 3 ? 1.401 5.445 2.333 1.00 0.00 3 SER A C 6
ATOM 3449 O O . SER A 1 3 ? 2.400 5.441 3.032 1.00 0.00 3 SER A O 6
ATOM 3457 N N . CYS A 1 4 ? 1.412 5.168 1.063 1.00 0.00 4 CYS A N 6
ATOM 3458 C CA . CYS A 1 4 ? 2.690 4.814 0.366 1.00 0.00 4 CYS A CA 6
ATOM 3459 C C . CYS A 1 4 ? 2.494 5.040 -1.135 1.00 0.00 4 CYS A C 6
ATOM 3460 O O . CYS A 1 4 ? 1.374 5.199 -1.583 1.00 0.00 4 CYS A O 6
ATOM 3467 N N . LEU A 1 5 ? 3.555 5.065 -1.894 1.00 0.00 5 LEU A N 6
ATOM 3468 C CA . LEU A 1 5 ? 3.431 5.276 -3.348 1.00 0.00 5 LEU A CA 6
ATOM 3469 C C . LEU A 1 5 ? 3.554 3.925 -4.035 1.00 0.00 5 LEU A C 6
ATOM 3470 O O . LEU A 1 5 ? 4.223 3.027 -3.552 1.00 0.00 5 LEU A O 6
ATOM 3486 N N . CYS A 1 6 ? 2.890 3.837 -5.151 1.00 0.00 6 CYS A N 6
ATOM 3487 C CA . CYS A 1 6 ? 2.899 2.592 -5.955 1.00 0.00 6 CYS A CA 6
ATOM 3488 C C . CYS A 1 6 ? 3.890 2.757 -7.103 1.00 0.00 6 CYS A C 6
ATOM 3489 O O . CYS A 1 6 ? 4.270 3.855 -7.454 1.00 0.00 6 CYS A O 6
ATOM 3496 N N . ASP A 1 7 ? 4.292 1.655 -7.677 1.00 0.00 7 ASP A N 6
ATOM 3497 C CA . ASP A 1 7 ? 5.268 1.710 -8.815 1.00 0.00 7 ASP A CA 6
ATOM 3498 C C . ASP A 1 7 ? 4.691 2.470 -9.990 1.00 0.00 7 ASP A C 6
ATOM 3499 O O . ASP A 1 7 ? 5.392 3.005 -10.824 1.00 0.00 7 ASP A O 6
ATOM 3508 N N . SER A 1 8 ? 3.394 2.494 -10.016 1.00 0.00 8 SER A N 6
ATOM 3509 C CA . SER A 1 8 ? 2.669 3.215 -11.100 1.00 0.00 8 SER A CA 6
ATOM 3510 C C . SER A 1 8 ? 2.975 4.710 -10.878 1.00 0.00 8 SER A C 6
ATOM 3511 O O . SER A 1 8 ? 3.020 5.499 -11.802 1.00 0.00 8 SER A O 6
ATOM 3519 N N . ASP A 1 9 ? 3.200 5.030 -9.632 1.00 0.00 9 ASP A N 6
ATOM 3520 C CA . ASP A 1 9 ? 3.502 6.420 -9.213 1.00 0.00 9 ASP A CA 6
ATOM 3521 C C . ASP A 1 9 ? 5.021 6.553 -9.319 1.00 0.00 9 ASP A C 6
ATOM 3522 O O . ASP A 1 9 ? 5.737 6.667 -8.341 1.00 0.00 9 ASP A O 6
ATOM 3531 N N . GLY A 1 10 ? 5.457 6.519 -10.552 1.00 0.00 10 GLY A N 6
ATOM 3532 C CA . GLY A 1 10 ? 6.922 6.642 -10.860 1.00 0.00 10 GLY A CA 6
ATOM 3533 C C . GLY A 1 10 ? 7.563 7.684 -9.909 1.00 0.00 10 GLY A C 6
ATOM 3534 O O . GLY A 1 10 ? 7.172 8.834 -9.939 1.00 0.00 10 GLY A O 6
ATOM 3538 N N . PRO A 1 11 ? 8.508 7.275 -9.093 1.00 0.00 11 PRO A N 6
ATOM 3539 C CA . PRO A 1 11 ? 8.916 8.066 -7.901 1.00 0.00 11 PRO A CA 6
ATOM 3540 C C . PRO A 1 11 ? 9.652 9.368 -8.251 1.00 0.00 11 PRO A C 6
ATOM 3541 O O . PRO A 1 11 ? 9.927 9.669 -9.396 1.00 0.00 11 PRO A O 6
ATOM 3552 N N . SER A 1 12 ? 9.971 10.128 -7.238 1.00 0.00 12 SER A N 6
ATOM 3553 C CA . SER A 1 12 ? 10.693 11.420 -7.443 1.00 0.00 12 SER A CA 6
ATOM 3554 C C . SER A 1 12 ? 11.641 11.604 -6.257 1.00 0.00 12 SER A C 6
ATOM 3555 O O . SER A 1 12 ? 11.403 11.039 -5.204 1.00 0.00 12 SER A O 6
ATOM 3563 N N . VAL A 1 13 ? 12.687 12.370 -6.419 1.00 0.00 13 VAL A N 6
ATOM 3564 C CA . VAL A 1 13 ? 13.607 12.557 -5.265 1.00 0.00 13 VAL A CA 6
ATOM 3565 C C . VAL A 1 13 ? 12.960 13.626 -4.390 1.00 0.00 13 VAL A C 6
ATOM 3566 O O . VAL A 1 13 ? 13.317 14.787 -4.404 1.00 0.00 13 VAL A O 6
ATOM 3579 N N . ARG A 1 14 ? 12.006 13.129 -3.659 1.00 0.00 14 ARG A N 6
ATOM 3580 C CA . ARG A 1 14 ? 11.167 13.912 -2.698 1.00 0.00 14 ARG A CA 6
ATOM 3581 C C . ARG A 1 14 ? 10.014 14.517 -3.515 1.00 0.00 14 ARG A C 6
ATOM 3582 O O . ARG A 1 14 ? 10.049 14.544 -4.731 1.00 0.00 14 ARG A O 6
ATOM 3603 N N . GLY A 1 15 ? 9.004 14.984 -2.829 1.00 0.00 15 GLY A N 6
ATOM 3604 C CA . GLY A 1 15 ? 7.826 15.595 -3.533 1.00 0.00 15 GLY A CA 6
ATOM 3605 C C . GLY A 1 15 ? 6.994 14.491 -4.183 1.00 0.00 15 GLY A C 6
ATOM 3606 O O . GLY A 1 15 ? 6.057 14.724 -4.920 1.00 0.00 15 GLY A O 6
ATOM 3610 N N . ASN A 1 16 ? 7.383 13.292 -3.863 1.00 0.00 16 ASN A N 6
ATOM 3611 C CA . ASN A 1 16 ? 6.686 12.097 -4.408 1.00 0.00 16 ASN A CA 6
ATOM 3612 C C . ASN A 1 16 ? 5.278 12.009 -3.819 1.00 0.00 16 ASN A C 6
ATOM 3613 O O . ASN A 1 16 ? 5.028 12.432 -2.705 1.00 0.00 16 ASN A O 6
ATOM 3624 N N . THR A 1 17 ? 4.404 11.453 -4.613 1.00 0.00 17 THR A N 6
ATOM 3625 C CA . THR A 1 17 ? 2.978 11.276 -4.215 1.00 0.00 17 THR A CA 6
ATOM 3626 C C . THR A 1 17 ? 2.840 9.869 -3.624 1.00 0.00 17 THR A C 6
ATOM 3627 O O . THR A 1 17 ? 3.643 9.011 -3.926 1.00 0.00 17 THR A O 6
ATOM 3638 N N . LEU A 1 18 ? 1.843 9.649 -2.808 1.00 0.00 18 LEU A N 6
ATOM 3639 C CA . LEU A 1 18 ? 1.653 8.299 -2.193 1.00 0.00 18 LEU A CA 6
ATOM 3640 C C . LEU A 1 18 ? 0.167 7.990 -1.922 1.00 0.00 18 LEU A C 6
ATOM 3641 O O . LEU A 1 18 ? -0.344 8.081 -0.821 1.00 0.00 18 LEU A O 6
ATOM 3657 N N . SER A 1 19 ? -0.476 7.623 -2.994 1.00 0.00 19 SER A N 6
ATOM 3658 C CA . SER A 1 19 ? -1.939 7.273 -2.988 1.00 0.00 19 SER A CA 6
ATOM 3659 C C . SER A 1 19 ? -2.235 5.835 -2.542 1.00 0.00 19 SER A C 6
ATOM 3660 O O . SER A 1 19 ? -3.374 5.414 -2.551 1.00 0.00 19 SER A O 6
ATOM 3668 N N . GLY A 1 20 ? -1.211 5.125 -2.173 1.00 0.00 20 GLY A N 6
ATOM 3669 C CA . GLY A 1 20 ? -1.343 3.729 -1.720 1.00 0.00 20 GLY A CA 6
ATOM 3670 C C . GLY A 1 20 ? -1.271 3.686 -0.203 1.00 0.00 20 GLY A C 6
ATOM 3671 O O . GLY A 1 20 ? -1.311 4.699 0.471 1.00 0.00 20 GLY A O 6
ATOM 3675 N N . THR A 1 21 ? -1.163 2.508 0.335 1.00 0.00 21 THR A N 6
ATOM 3676 C CA . THR A 1 21 ? -1.085 2.336 1.785 1.00 0.00 21 THR A CA 6
ATOM 3677 C C . THR A 1 21 ? -0.270 1.087 1.970 1.00 0.00 21 THR A C 6
ATOM 3678 O O . THR A 1 21 ? -0.308 0.156 1.190 1.00 0.00 21 THR A O 6
ATOM 3689 N N . LEU A 1 22 ? 0.445 1.146 3.028 1.00 0.00 22 LEU A N 6
ATOM 3690 C CA . LEU A 1 22 ? 1.334 0.050 3.443 1.00 0.00 22 LEU A CA 6
ATOM 3691 C C . LEU A 1 22 ? 0.651 -0.706 4.561 1.00 0.00 22 LEU A C 6
ATOM 3692 O O . LEU A 1 22 ? -0.006 -0.157 5.430 1.00 0.00 22 LEU A O 6
ATOM 3708 N N . TRP A 1 23 ? 0.869 -1.977 4.447 1.00 0.00 23 TRP A N 6
ATOM 3709 C CA . TRP A 1 23 ? 0.326 -2.974 5.388 1.00 0.00 23 TRP A CA 6
ATOM 3710 C C . TRP A 1 23 ? 1.510 -3.597 6.118 1.00 0.00 23 TRP A C 6
ATOM 3711 O O . TRP A 1 23 ? 2.499 -3.993 5.530 1.00 0.00 23 TRP A O 6
ATOM 3732 N N . LEU A 1 24 ? 1.346 -3.660 7.409 1.00 0.00 24 LEU A N 6
ATOM 3733 C CA . LEU A 1 24 ? 2.394 -4.232 8.312 1.00 0.00 24 LEU A CA 6
ATOM 3734 C C . LEU A 1 24 ? 2.153 -5.733 8.434 1.00 0.00 24 LEU A C 6
ATOM 3735 O O . LEU A 1 24 ? 2.967 -6.487 8.929 1.00 0.00 24 LEU A O 6
ATOM 3751 N N . TYR A 1 25 ? 0.994 -6.083 7.958 1.00 0.00 25 TYR A N 6
ATOM 3752 C CA . TYR A 1 25 ? 0.536 -7.500 7.959 1.00 0.00 25 TYR A CA 6
ATOM 3753 C C . TYR A 1 25 ? 1.575 -8.258 7.140 1.00 0.00 25 TYR A C 6
ATOM 3754 O O . TYR A 1 25 ? 2.000 -7.749 6.125 1.00 0.00 25 TYR A O 6
ATOM 3772 N N . PRO A 1 26 ? 1.969 -9.434 7.547 1.00 0.00 26 PRO A N 6
ATOM 3773 C CA . PRO A 1 26 ? 3.246 -10.014 7.062 1.00 0.00 26 PRO A CA 6
ATOM 3774 C C . PRO A 1 26 ? 3.285 -10.275 5.562 1.00 0.00 26 PRO A C 6
ATOM 3775 O O . PRO A 1 26 ? 4.336 -10.501 4.991 1.00 0.00 26 PRO A O 6
ATOM 3786 N N . SER A 1 27 ? 2.130 -10.210 4.974 1.00 0.00 27 SER A N 6
ATOM 3787 C CA . SER A 1 27 ? 1.982 -10.451 3.502 1.00 0.00 27 SER A CA 6
ATOM 3788 C C . SER A 1 27 ? 1.531 -9.212 2.733 1.00 0.00 27 SER A C 6
ATOM 3789 O O . SER A 1 27 ? 1.276 -9.237 1.542 1.00 0.00 27 SER A O 6
ATOM 3797 N N . GLY A 1 28 ? 1.445 -8.145 3.465 1.00 0.00 28 GLY A N 6
ATOM 3798 C CA . GLY A 1 28 ? 1.037 -6.864 2.887 1.00 0.00 28 GLY A CA 6
ATOM 3799 C C . GLY A 1 28 ? -0.431 -6.680 2.659 1.00 0.00 28 GLY A C 6
ATOM 3800 O O . GLY A 1 28 ? -1.250 -6.756 3.553 1.00 0.00 28 GLY A O 6
ATOM 3804 N N . CYS A 1 29 ? -0.680 -6.429 1.414 1.00 0.00 29 CYS A N 6
ATOM 3805 C CA . CYS A 1 29 ? -2.054 -6.197 0.950 1.00 0.00 29 CYS A CA 6
ATOM 3806 C C . CYS A 1 29 ? -3.095 -7.199 1.510 1.00 0.00 29 CYS A C 6
ATOM 3807 O O . CYS A 1 29 ? -3.017 -8.386 1.250 1.00 0.00 29 CYS A O 6
ATOM 3814 N N . PRO A 1 30 ? -4.034 -6.698 2.279 1.00 0.00 30 PRO A N 6
ATOM 3815 C CA . PRO A 1 30 ? -5.122 -7.510 2.836 1.00 0.00 30 PRO A CA 6
ATOM 3816 C C . PRO A 1 30 ? -6.218 -7.820 1.811 1.00 0.00 30 PRO A C 6
ATOM 3817 O O . PRO A 1 30 ? -6.346 -7.276 0.732 1.00 0.00 30 PRO A O 6
ATOM 3828 N N . SER A 1 31 ? -7.009 -8.735 2.232 1.00 0.00 31 SER A N 6
ATOM 3829 C CA . SER A 1 31 ? -8.142 -9.227 1.444 1.00 0.00 31 SER A CA 6
ATOM 3830 C C . SER A 1 31 ? -9.207 -8.155 1.382 1.00 0.00 31 SER A C 6
ATOM 3831 O O . SER A 1 31 ? -9.952 -7.921 2.313 1.00 0.00 31 SER A O 6
ATOM 3839 N N . GLY A 1 32 ? -9.209 -7.553 0.238 1.00 0.00 32 GLY A N 6
ATOM 3840 C CA . GLY A 1 32 ? -10.144 -6.460 -0.082 1.00 0.00 32 GLY A CA 6
ATOM 3841 C C . GLY A 1 32 ? -9.279 -5.365 -0.690 1.00 0.00 32 GLY A C 6
ATOM 3842 O O . GLY A 1 32 ? -9.784 -4.311 -1.016 1.00 0.00 32 GLY A O 6
ATOM 3846 N N . TRP A 1 33 ? -7.996 -5.643 -0.808 1.00 0.00 33 TRP A N 6
ATOM 3847 C CA . TRP A 1 33 ? -7.049 -4.677 -1.383 1.00 0.00 33 TRP A CA 6
ATOM 3848 C C . TRP A 1 33 ? -6.520 -5.370 -2.634 1.00 0.00 33 TRP A C 6
ATOM 3849 O O . TRP A 1 33 ? -7.118 -6.327 -3.100 1.00 0.00 33 TRP A O 6
ATOM 3870 N N . HIS A 1 34 ? -5.423 -4.904 -3.148 1.00 0.00 34 HIS A N 6
ATOM 3871 C CA . HIS A 1 34 ? -4.834 -5.499 -4.368 1.00 0.00 34 HIS A CA 6
ATOM 3872 C C . HIS A 1 34 ? -3.325 -5.733 -4.229 1.00 0.00 34 HIS A C 6
ATOM 3873 O O . HIS A 1 34 ? -2.897 -6.541 -3.434 1.00 0.00 34 HIS A O 6
ATOM 3887 N N . ASN A 1 35 ? -2.563 -5.029 -5.019 1.00 0.00 35 ASN A N 6
ATOM 3888 C CA . ASN A 1 35 ? -1.080 -5.124 -5.013 1.00 0.00 35 ASN A CA 6
ATOM 3889 C C . ASN A 1 35 ? -0.482 -4.220 -6.078 1.00 0.00 35 ASN A C 6
ATOM 3890 O O . ASN A 1 35 ? -0.972 -4.165 -7.190 1.00 0.00 35 ASN A O 6
ATOM 3901 N N . CYS A 1 36 ? 0.565 -3.521 -5.715 1.00 0.00 36 CYS A N 6
ATOM 3902 C CA . CYS A 1 36 ? 1.234 -2.594 -6.692 1.00 0.00 36 CYS A CA 6
ATOM 3903 C C . CYS A 1 36 ? 2.752 -2.542 -6.472 1.00 0.00 36 CYS A C 6
ATOM 3904 O O . CYS A 1 36 ? 3.516 -2.654 -7.410 1.00 0.00 36 CYS A O 6
ATOM 3911 N N . LYS A 1 37 ? 3.160 -2.398 -5.238 1.00 0.00 37 LYS A N 6
ATOM 3912 C CA . LYS A 1 37 ? 4.617 -2.332 -4.937 1.00 0.00 37 LYS A CA 6
ATOM 3913 C C . LYS A 1 37 ? 5.161 -3.736 -4.713 1.00 0.00 37 LYS A C 6
ATOM 3914 O O . LYS A 1 37 ? 5.541 -4.127 -3.628 1.00 0.00 37 LYS A O 6
ATOM 3933 N N . ALA A 1 38 ? 5.201 -4.464 -5.793 1.00 0.00 38 ALA A N 6
ATOM 3934 C CA . ALA A 1 38 ? 5.711 -5.873 -5.743 1.00 0.00 38 ALA A CA 6
ATOM 3935 C C . ALA A 1 38 ? 7.210 -5.936 -5.401 1.00 0.00 38 ALA A C 6
ATOM 3936 O O . ALA A 1 38 ? 7.817 -6.990 -5.423 1.00 0.00 38 ALA A O 6
ATOM 3943 N N . HIS A 1 39 ? 7.762 -4.795 -5.098 1.00 0.00 39 HIS A N 6
ATOM 3944 C CA . HIS A 1 39 ? 9.209 -4.703 -4.751 1.00 0.00 39 HIS A CA 6
ATOM 3945 C C . HIS A 1 39 ? 9.511 -4.448 -3.281 1.00 0.00 39 HIS A C 6
ATOM 3946 O O . HIS A 1 39 ? 10.637 -4.641 -2.865 1.00 0.00 39 HIS A O 6
ATOM 3960 N N . GLY A 1 40 ? 8.544 -4.019 -2.523 1.00 0.00 40 GLY A N 6
ATOM 3961 C CA . GLY A 1 40 ? 8.831 -3.767 -1.086 1.00 0.00 40 GLY A CA 6
ATOM 3962 C C . GLY A 1 40 ? 7.776 -2.861 -0.475 1.00 0.00 40 GLY A C 6
ATOM 3963 O O . GLY A 1 40 ? 6.641 -2.911 -0.906 1.00 0.00 40 GLY A O 6
ATOM 3967 N N . PRO A 1 41 ? 8.128 -2.050 0.500 1.00 0.00 41 PRO A N 6
ATOM 3968 C CA . PRO A 1 41 ? 9.506 -1.840 1.035 1.00 0.00 41 PRO A CA 6
ATOM 3969 C C . PRO A 1 41 ? 10.093 -3.043 1.781 1.00 0.00 41 PRO A C 6
ATOM 3970 O O . PRO A 1 41 ? 9.541 -4.123 1.786 1.00 0.00 41 PRO A O 6
ATOM 3981 N N . THR A 1 42 ? 11.216 -2.804 2.399 1.00 0.00 42 THR A N 6
ATOM 3982 C CA . THR A 1 42 ? 11.917 -3.879 3.167 1.00 0.00 42 THR A CA 6
ATOM 3983 C C . THR A 1 42 ? 11.487 -3.828 4.655 1.00 0.00 42 THR A C 6
ATOM 3984 O O . THR A 1 42 ? 12.166 -4.332 5.525 1.00 0.00 42 THR A O 6
ATOM 3995 N N . ILE A 1 43 ? 10.355 -3.220 4.915 1.00 0.00 43 ILE A N 6
ATOM 3996 C CA . ILE A 1 43 ? 9.849 -3.112 6.336 1.00 0.00 43 ILE A CA 6
ATOM 3997 C C . ILE A 1 43 ? 8.434 -3.714 6.442 1.00 0.00 43 ILE A C 6
ATOM 3998 O O . ILE A 1 43 ? 8.184 -4.618 7.214 1.00 0.00 43 ILE A O 6
ATOM 4014 N N . GLY A 1 44 ? 7.550 -3.174 5.651 1.00 0.00 44 GLY A N 6
ATOM 4015 C CA . GLY A 1 44 ? 6.116 -3.614 5.590 1.00 0.00 44 GLY A CA 6
ATOM 4016 C C . GLY A 1 44 ? 5.851 -3.711 4.082 1.00 0.00 44 GLY A C 6
ATOM 4017 O O . GLY A 1 44 ? 6.789 -3.526 3.329 1.00 0.00 44 GLY A O 6
ATOM 4021 N N . TRP A 1 45 ? 4.649 -3.975 3.639 1.00 0.00 45 TRP A N 6
ATOM 4022 C CA . TRP A 1 45 ? 4.423 -4.067 2.150 1.00 0.00 45 TRP A CA 6
ATOM 4023 C C . TRP A 1 45 ? 3.622 -2.847 1.672 1.00 0.00 45 TRP A C 6
ATOM 4024 O O . TRP A 1 45 ? 2.781 -2.372 2.412 1.00 0.00 45 TRP A O 6
ATOM 4045 N N . CYS A 1 46 ? 3.879 -2.377 0.476 1.00 0.00 46 CYS A N 6
ATOM 4046 C CA . CYS A 1 46 ? 3.117 -1.196 -0.033 1.00 0.00 46 CYS A CA 6
ATOM 4047 C C . CYS A 1 46 ? 2.088 -1.701 -1.048 1.00 0.00 46 CYS A C 6
ATOM 4048 O O . CYS A 1 46 ? 2.387 -2.463 -1.949 1.00 0.00 46 CYS A O 6
ATOM 4055 N N . CYS A 1 47 ? 0.875 -1.266 -0.860 1.00 0.00 47 CYS A N 6
ATOM 4056 C CA . CYS A 1 47 ? -0.220 -1.693 -1.776 1.00 0.00 47 CYS A CA 6
ATOM 4057 C C . CYS A 1 47 ? -1.317 -0.643 -1.908 1.00 0.00 47 CYS A C 6
ATOM 4058 O O . CYS A 1 47 ? -1.139 0.506 -1.547 1.00 0.00 47 CYS A O 6
ATOM 4065 N N . LYS A 1 48 ? -2.433 -1.090 -2.422 1.00 0.00 48 LYS A N 6
ATOM 4066 C CA . LYS A 1 48 ? -3.587 -0.170 -2.609 1.00 0.00 48 LYS A CA 6
ATOM 4067 C C . LYS A 1 48 ? -4.825 -1.034 -2.479 1.00 0.00 48 LYS A C 6
ATOM 4068 O O . LYS A 1 48 ? -4.723 -2.248 -2.549 1.00 0.00 48 LYS A O 6
ATOM 4087 N N . GLN A 1 49 ? -5.939 -0.389 -2.292 1.00 0.00 49 GLN A N 6
ATOM 4088 C CA . GLN A 1 49 ? -7.199 -1.084 -2.157 1.00 0.00 49 GLN A CA 6
ATOM 4089 C C . GLN A 1 49 ? -7.655 -1.609 -3.538 1.00 0.00 49 GLN A C 6
ATOM 4090 O O . GLN A 1 49 ? -6.937 -1.334 -4.491 1.00 0.00 49 GLN A O 6
ATOM 4105 N N . GLY A 1 1 ? -2.902 6.459 9.052 1.00 0.00 1 GLY A N 7
ATOM 4106 C CA . GLY A 1 1 ? -2.531 5.176 8.372 1.00 0.00 1 GLY A CA 7
ATOM 4107 C C . GLY A 1 1 ? -1.186 5.439 7.701 1.00 0.00 1 GLY A C 7
ATOM 4108 O O . GLY A 1 1 ? -0.759 6.577 7.743 1.00 0.00 1 GLY A O 7
ATOM 4114 N N . VAL A 1 2 ? -0.557 4.446 7.119 1.00 0.00 2 VAL A N 7
ATOM 4115 C CA . VAL A 1 2 ? 0.762 4.696 6.458 1.00 0.00 2 VAL A CA 7
ATOM 4116 C C . VAL A 1 2 ? 0.611 4.275 5.000 1.00 0.00 2 VAL A C 7
ATOM 4117 O O . VAL A 1 2 ? -0.007 3.267 4.706 1.00 0.00 2 VAL A O 7
ATOM 4130 N N . SER A 1 3 ? 1.191 5.061 4.143 1.00 0.00 3 SER A N 7
ATOM 4131 C CA . SER A 1 3 ? 1.142 4.795 2.692 1.00 0.00 3 SER A CA 7
ATOM 4132 C C . SER A 1 3 ? 2.519 4.981 2.104 1.00 0.00 3 SER A C 7
ATOM 4133 O O . SER A 1 3 ? 3.434 5.362 2.806 1.00 0.00 3 SER A O 7
ATOM 4141 N N . CYS A 1 4 ? 2.592 4.715 0.830 1.00 0.00 4 CYS A N 7
ATOM 4142 C CA . CYS A 1 4 ? 3.870 4.842 0.081 1.00 0.00 4 CYS A CA 7
ATOM 4143 C C . CYS A 1 4 ? 3.616 4.950 -1.418 1.00 0.00 4 CYS A C 7
ATOM 4144 O O . CYS A 1 4 ? 2.556 4.604 -1.907 1.00 0.00 4 CYS A O 7
ATOM 4151 N N . LEU A 1 5 ? 4.634 5.454 -2.063 1.00 0.00 5 LEU A N 7
ATOM 4152 C CA . LEU A 1 5 ? 4.694 5.676 -3.526 1.00 0.00 5 LEU A CA 7
ATOM 4153 C C . LEU A 1 5 ? 4.565 4.330 -4.282 1.00 0.00 5 LEU A C 7
ATOM 4154 O O . LEU A 1 5 ? 5.424 3.476 -4.136 1.00 0.00 5 LEU A O 7
ATOM 4170 N N . CYS A 1 6 ? 3.520 4.184 -5.063 1.00 0.00 6 CYS A N 7
ATOM 4171 C CA . CYS A 1 6 ? 3.331 2.904 -5.819 1.00 0.00 6 CYS A CA 7
ATOM 4172 C C . CYS A 1 6 ? 3.909 2.951 -7.228 1.00 0.00 6 CYS A C 7
ATOM 4173 O O . CYS A 1 6 ? 4.106 4.012 -7.783 1.00 0.00 6 CYS A O 7
ATOM 4180 N N . ASP A 1 7 ? 4.152 1.785 -7.774 1.00 0.00 7 ASP A N 7
ATOM 4181 C CA . ASP A 1 7 ? 4.729 1.639 -9.155 1.00 0.00 7 ASP A CA 7
ATOM 4182 C C . ASP A 1 7 ? 4.047 2.456 -10.265 1.00 0.00 7 ASP A C 7
ATOM 4183 O O . ASP A 1 7 ? 4.571 2.612 -11.352 1.00 0.00 7 ASP A O 7
ATOM 4192 N N . SER A 1 8 ? 2.885 2.956 -9.964 1.00 0.00 8 SER A N 7
ATOM 4193 C CA . SER A 1 8 ? 2.104 3.779 -10.947 1.00 0.00 8 SER A CA 7
ATOM 4194 C C . SER A 1 8 ? 2.302 5.280 -10.721 1.00 0.00 8 SER A C 7
ATOM 4195 O O . SER A 1 8 ? 2.060 6.076 -11.609 1.00 0.00 8 SER A O 7
ATOM 4203 N N . ASP A 1 9 ? 2.734 5.639 -9.544 1.00 0.00 9 ASP A N 7
ATOM 4204 C CA . ASP A 1 9 ? 2.956 7.083 -9.245 1.00 0.00 9 ASP A CA 7
ATOM 4205 C C . ASP A 1 9 ? 4.406 7.361 -9.648 1.00 0.00 9 ASP A C 7
ATOM 4206 O O . ASP A 1 9 ? 5.304 6.852 -9.015 1.00 0.00 9 ASP A O 7
ATOM 4215 N N . GLY A 1 10 ? 4.628 8.141 -10.667 1.00 0.00 10 GLY A N 7
ATOM 4216 C CA . GLY A 1 10 ? 6.025 8.449 -11.107 1.00 0.00 10 GLY A CA 7
ATOM 4217 C C . GLY A 1 10 ? 6.337 9.945 -10.971 1.00 0.00 10 GLY A C 7
ATOM 4218 O O . GLY A 1 10 ? 6.553 10.592 -11.974 1.00 0.00 10 GLY A O 7
ATOM 4222 N N . PRO A 1 11 ? 6.346 10.466 -9.766 1.00 0.00 11 PRO A N 7
ATOM 4223 C CA . PRO A 1 11 ? 6.656 11.899 -9.515 1.00 0.00 11 PRO A CA 7
ATOM 4224 C C . PRO A 1 11 ? 8.148 12.250 -9.669 1.00 0.00 11 PRO A C 7
ATOM 4225 O O . PRO A 1 11 ? 8.980 11.449 -10.052 1.00 0.00 11 PRO A O 7
ATOM 4236 N N . SER A 1 12 ? 8.425 13.480 -9.347 1.00 0.00 12 SER A N 7
ATOM 4237 C CA . SER A 1 12 ? 9.791 14.062 -9.409 1.00 0.00 12 SER A CA 7
ATOM 4238 C C . SER A 1 12 ? 10.495 13.852 -8.067 1.00 0.00 12 SER A C 7
ATOM 4239 O O . SER A 1 12 ? 9.929 13.281 -7.152 1.00 0.00 12 SER A O 7
ATOM 4247 N N . VAL A 1 13 ? 11.717 14.314 -7.956 1.00 0.00 13 VAL A N 7
ATOM 4248 C CA . VAL A 1 13 ? 12.406 14.133 -6.646 1.00 0.00 13 VAL A CA 7
ATOM 4249 C C . VAL A 1 13 ? 11.611 15.209 -5.885 1.00 0.00 13 VAL A C 7
ATOM 4250 O O . VAL A 1 13 ? 11.577 16.345 -6.320 1.00 0.00 13 VAL A O 7
ATOM 4263 N N . ARG A 1 14 ? 11.018 14.798 -4.803 1.00 0.00 14 ARG A N 7
ATOM 4264 C CA . ARG A 1 14 ? 10.180 15.681 -3.919 1.00 0.00 14 ARG A CA 7
ATOM 4265 C C . ARG A 1 14 ? 8.796 15.679 -4.617 1.00 0.00 14 ARG A C 7
ATOM 4266 O O . ARG A 1 14 ? 8.708 15.809 -5.826 1.00 0.00 14 ARG A O 7
ATOM 4287 N N . GLY A 1 15 ? 7.754 15.534 -3.838 1.00 0.00 15 GLY A N 7
ATOM 4288 C CA . GLY A 1 15 ? 6.368 15.514 -4.424 1.00 0.00 15 GLY A CA 7
ATOM 4289 C C . GLY A 1 15 ? 5.785 14.103 -4.378 1.00 0.00 15 GLY A C 7
ATOM 4290 O O . GLY A 1 15 ? 4.793 13.787 -5.009 1.00 0.00 15 GLY A O 7
ATOM 4294 N N . ASN A 1 16 ? 6.435 13.274 -3.613 1.00 0.00 16 ASN A N 7
ATOM 4295 C CA . ASN A 1 16 ? 5.977 11.861 -3.469 1.00 0.00 16 ASN A CA 7
ATOM 4296 C C . ASN A 1 16 ? 4.520 11.842 -3.037 1.00 0.00 16 ASN A C 7
ATOM 4297 O O . ASN A 1 16 ? 4.123 12.487 -2.086 1.00 0.00 16 ASN A O 7
ATOM 4308 N N . THR A 1 17 ? 3.781 11.080 -3.774 1.00 0.00 17 THR A N 7
ATOM 4309 C CA . THR A 1 17 ? 2.333 10.945 -3.507 1.00 0.00 17 THR A CA 7
ATOM 4310 C C . THR A 1 17 ? 2.056 9.606 -2.805 1.00 0.00 17 THR A C 7
ATOM 4311 O O . THR A 1 17 ? 2.461 8.552 -3.255 1.00 0.00 17 THR A O 7
ATOM 4322 N N . LEU A 1 18 ? 1.358 9.696 -1.706 1.00 0.00 18 LEU A N 7
ATOM 4323 C CA . LEU A 1 18 ? 0.980 8.513 -0.869 1.00 0.00 18 LEU A CA 7
ATOM 4324 C C . LEU A 1 18 ? -0.340 8.011 -1.400 1.00 0.00 18 LEU A C 7
ATOM 4325 O O . LEU A 1 18 ? -1.365 7.972 -0.750 1.00 0.00 18 LEU A O 7
ATOM 4341 N N . SER A 1 19 ? -0.184 7.639 -2.629 1.00 0.00 19 SER A N 7
ATOM 4342 C CA . SER A 1 19 ? -1.288 7.098 -3.453 1.00 0.00 19 SER A CA 7
ATOM 4343 C C . SER A 1 19 ? -1.761 5.765 -2.887 1.00 0.00 19 SER A C 7
ATOM 4344 O O . SER A 1 19 ? -2.944 5.590 -2.670 1.00 0.00 19 SER A O 7
ATOM 4352 N N . GLY A 1 20 ? -0.835 4.871 -2.646 1.00 0.00 20 GLY A N 7
ATOM 4353 C CA . GLY A 1 20 ? -1.210 3.541 -2.103 1.00 0.00 20 GLY A CA 7
ATOM 4354 C C . GLY A 1 20 ? -1.297 3.556 -0.585 1.00 0.00 20 GLY A C 7
ATOM 4355 O O . GLY A 1 20 ? -1.493 4.583 0.035 1.00 0.00 20 GLY A O 7
ATOM 4359 N N . THR A 1 21 ? -1.155 2.410 0.017 1.00 0.00 21 THR A N 7
ATOM 4360 C CA . THR A 1 21 ? -1.211 2.296 1.475 1.00 0.00 21 THR A CA 7
ATOM 4361 C C . THR A 1 21 ? -0.308 1.115 1.741 1.00 0.00 21 THR A C 7
ATOM 4362 O O . THR A 1 21 ? -0.187 0.197 0.953 1.00 0.00 21 THR A O 7
ATOM 4373 N N . LEU A 1 22 ? 0.305 1.184 2.865 1.00 0.00 22 LEU A N 7
ATOM 4374 C CA . LEU A 1 22 ? 1.230 0.110 3.292 1.00 0.00 22 LEU A CA 7
ATOM 4375 C C . LEU A 1 22 ? 0.582 -0.632 4.431 1.00 0.00 22 LEU A C 7
ATOM 4376 O O . LEU A 1 22 ? -0.024 -0.066 5.320 1.00 0.00 22 LEU A O 7
ATOM 4392 N N . TRP A 1 23 ? 0.755 -1.907 4.336 1.00 0.00 23 TRP A N 7
ATOM 4393 C CA . TRP A 1 23 ? 0.210 -2.853 5.321 1.00 0.00 23 TRP A CA 7
ATOM 4394 C C . TRP A 1 23 ? 1.348 -3.425 6.155 1.00 0.00 23 TRP A C 7
ATOM 4395 O O . TRP A 1 23 ? 2.359 -3.884 5.660 1.00 0.00 23 TRP A O 7
ATOM 4416 N N . LEU A 1 24 ? 1.099 -3.361 7.433 1.00 0.00 24 LEU A N 7
ATOM 4417 C CA . LEU A 1 24 ? 2.057 -3.850 8.473 1.00 0.00 24 LEU A CA 7
ATOM 4418 C C . LEU A 1 24 ? 1.783 -5.326 8.740 1.00 0.00 24 LEU A C 7
ATOM 4419 O O . LEU A 1 24 ? 2.576 -6.039 9.325 1.00 0.00 24 LEU A O 7
ATOM 4435 N N . TYR A 1 25 ? 0.623 -5.699 8.286 1.00 0.00 25 TYR A N 7
ATOM 4436 C CA . TYR A 1 25 ? 0.153 -7.106 8.435 1.00 0.00 25 TYR A CA 7
ATOM 4437 C C . TYR A 1 25 ? 1.184 -8.025 7.774 1.00 0.00 25 TYR A C 7
ATOM 4438 O O . TYR A 1 25 ? 1.789 -7.643 6.792 1.00 0.00 25 TYR A O 7
ATOM 4456 N N . PRO A 1 26 ? 1.359 -9.211 8.301 1.00 0.00 26 PRO A N 7
ATOM 4457 C CA . PRO A 1 26 ? 2.559 -10.037 8.004 1.00 0.00 26 PRO A CA 7
ATOM 4458 C C . PRO A 1 26 ? 2.642 -10.482 6.552 1.00 0.00 26 PRO A C 7
ATOM 4459 O O . PRO A 1 26 ? 3.661 -10.961 6.097 1.00 0.00 26 PRO A O 7
ATOM 4470 N N . SER A 1 27 ? 1.551 -10.287 5.880 1.00 0.00 27 SER A N 7
ATOM 4471 C CA . SER A 1 27 ? 1.459 -10.671 4.439 1.00 0.00 27 SER A CA 7
ATOM 4472 C C . SER A 1 27 ? 1.134 -9.455 3.583 1.00 0.00 27 SER A C 7
ATOM 4473 O O . SER A 1 27 ? 0.897 -9.541 2.392 1.00 0.00 27 SER A O 7
ATOM 4481 N N . GLY A 1 28 ? 1.125 -8.330 4.230 1.00 0.00 28 GLY A N 7
ATOM 4482 C CA . GLY A 1 28 ? 0.830 -7.070 3.539 1.00 0.00 28 GLY A CA 7
ATOM 4483 C C . GLY A 1 28 ? -0.623 -6.894 3.193 1.00 0.00 28 GLY A C 7
ATOM 4484 O O . GLY A 1 28 ? -1.502 -6.856 4.030 1.00 0.00 28 GLY A O 7
ATOM 4488 N N . CYS A 1 29 ? -0.777 -6.780 1.908 1.00 0.00 29 CYS A N 7
ATOM 4489 C CA . CYS A 1 29 ? -2.093 -6.584 1.283 1.00 0.00 29 CYS A CA 7
ATOM 4490 C C . CYS A 1 29 ? -3.205 -7.525 1.836 1.00 0.00 29 CYS A C 7
ATOM 4491 O O . CYS A 1 29 ? -3.195 -8.716 1.596 1.00 0.00 29 CYS A O 7
ATOM 4498 N N . PRO A 1 30 ? -4.129 -6.950 2.571 1.00 0.00 30 PRO A N 7
ATOM 4499 C CA . PRO A 1 30 ? -5.263 -7.666 3.173 1.00 0.00 30 PRO A CA 7
ATOM 4500 C C . PRO A 1 30 ? -6.353 -7.908 2.121 1.00 0.00 30 PRO A C 7
ATOM 4501 O O . PRO A 1 30 ? -6.698 -7.056 1.328 1.00 0.00 30 PRO A O 7
ATOM 4512 N N . SER A 1 31 ? -6.852 -9.095 2.153 1.00 0.00 31 SER A N 7
ATOM 4513 C CA . SER A 1 31 ? -7.925 -9.554 1.235 1.00 0.00 31 SER A CA 7
ATOM 4514 C C . SER A 1 31 ? -9.008 -8.485 1.216 1.00 0.00 31 SER A C 7
ATOM 4515 O O . SER A 1 31 ? -9.803 -8.328 2.124 1.00 0.00 31 SER A O 7
ATOM 4523 N N . GLY A 1 32 ? -8.958 -7.793 0.124 1.00 0.00 32 GLY A N 7
ATOM 4524 C CA . GLY A 1 32 ? -9.872 -6.670 -0.181 1.00 0.00 32 GLY A CA 7
ATOM 4525 C C . GLY A 1 32 ? -8.984 -5.604 -0.835 1.00 0.00 32 GLY A C 7
ATOM 4526 O O . GLY A 1 32 ? -9.475 -4.569 -1.250 1.00 0.00 32 GLY A O 7
ATOM 4530 N N . TRP A 1 33 ? -7.700 -5.905 -0.885 1.00 0.00 33 TRP A N 7
ATOM 4531 C CA . TRP A 1 33 ? -6.659 -5.049 -1.471 1.00 0.00 33 TRP A CA 7
ATOM 4532 C C . TRP A 1 33 ? -6.122 -5.903 -2.618 1.00 0.00 33 TRP A C 7
ATOM 4533 O O . TRP A 1 33 ? -6.672 -6.947 -2.922 1.00 0.00 33 TRP A O 7
ATOM 4554 N N . HIS A 1 34 ? -5.058 -5.442 -3.203 1.00 0.00 34 HIS A N 7
ATOM 4555 C CA . HIS A 1 34 ? -4.416 -6.136 -4.340 1.00 0.00 34 HIS A CA 7
ATOM 4556 C C . HIS A 1 34 ? -2.887 -6.098 -4.277 1.00 0.00 34 HIS A C 7
ATOM 4557 O O . HIS A 1 34 ? -2.265 -6.874 -3.583 1.00 0.00 34 HIS A O 7
ATOM 4571 N N . ASN A 1 35 ? -2.318 -5.199 -5.024 1.00 0.00 35 ASN A N 7
ATOM 4572 C CA . ASN A 1 35 ? -0.831 -5.015 -5.071 1.00 0.00 35 ASN A CA 7
ATOM 4573 C C . ASN A 1 35 ? -0.574 -3.649 -5.699 1.00 0.00 35 ASN A C 7
ATOM 4574 O O . ASN A 1 35 ? -1.402 -3.189 -6.457 1.00 0.00 35 ASN A O 7
ATOM 4585 N N . CYS A 1 36 ? 0.532 -3.025 -5.388 1.00 0.00 36 CYS A N 7
ATOM 4586 C CA . CYS A 1 36 ? 0.815 -1.667 -5.997 1.00 0.00 36 CYS A CA 7
ATOM 4587 C C . CYS A 1 36 ? 2.323 -1.427 -6.162 1.00 0.00 36 CYS A C 7
ATOM 4588 O O . CYS A 1 36 ? 2.772 -0.735 -7.054 1.00 0.00 36 CYS A O 7
ATOM 4595 N N . LYS A 1 37 ? 3.050 -2.024 -5.260 1.00 0.00 37 LYS A N 7
ATOM 4596 C CA . LYS A 1 37 ? 4.526 -1.939 -5.212 1.00 0.00 37 LYS A CA 7
ATOM 4597 C C . LYS A 1 37 ? 5.152 -3.304 -5.398 1.00 0.00 37 LYS A C 7
ATOM 4598 O O . LYS A 1 37 ? 5.338 -4.041 -4.447 1.00 0.00 37 LYS A O 7
ATOM 4617 N N . ALA A 1 38 ? 5.474 -3.601 -6.622 1.00 0.00 38 ALA A N 7
ATOM 4618 C CA . ALA A 1 38 ? 6.106 -4.919 -6.956 1.00 0.00 38 ALA A CA 7
ATOM 4619 C C . ALA A 1 38 ? 7.597 -4.857 -6.565 1.00 0.00 38 ALA A C 7
ATOM 4620 O O . ALA A 1 38 ? 8.458 -5.311 -7.289 1.00 0.00 38 ALA A O 7
ATOM 4627 N N . HIS A 1 39 ? 7.852 -4.294 -5.412 1.00 0.00 39 HIS A N 7
ATOM 4628 C CA . HIS A 1 39 ? 9.235 -4.141 -4.871 1.00 0.00 39 HIS A CA 7
ATOM 4629 C C . HIS A 1 39 ? 9.303 -4.402 -3.358 1.00 0.00 39 HIS A C 7
ATOM 4630 O O . HIS A 1 39 ? 10.336 -4.832 -2.888 1.00 0.00 39 HIS A O 7
ATOM 4644 N N . GLY A 1 40 ? 8.245 -4.142 -2.625 1.00 0.00 40 GLY A N 7
ATOM 4645 C CA . GLY A 1 40 ? 8.296 -4.386 -1.154 1.00 0.00 40 GLY A CA 7
ATOM 4646 C C . GLY A 1 40 ? 7.550 -3.293 -0.386 1.00 0.00 40 GLY A C 7
ATOM 4647 O O . GLY A 1 40 ? 6.351 -3.179 -0.542 1.00 0.00 40 GLY A O 7
ATOM 4651 N N . PRO A 1 41 ? 8.237 -2.504 0.409 1.00 0.00 41 PRO A N 7
ATOM 4652 C CA . PRO A 1 41 ? 9.719 -2.443 0.503 1.00 0.00 41 PRO A CA 7
ATOM 4653 C C . PRO A 1 41 ? 10.239 -3.488 1.493 1.00 0.00 41 PRO A C 7
ATOM 4654 O O . PRO A 1 41 ? 9.617 -4.505 1.710 1.00 0.00 41 PRO A O 7
ATOM 4665 N N . THR A 1 42 ? 11.368 -3.209 2.072 1.00 0.00 42 THR A N 7
ATOM 4666 C CA . THR A 1 42 ? 11.989 -4.132 3.062 1.00 0.00 42 THR A CA 7
ATOM 4667 C C . THR A 1 42 ? 11.364 -3.921 4.449 1.00 0.00 42 THR A C 7
ATOM 4668 O O . THR A 1 42 ? 11.851 -4.456 5.426 1.00 0.00 42 THR A O 7
ATOM 4679 N N . ILE A 1 43 ? 10.309 -3.148 4.492 1.00 0.00 43 ILE A N 7
ATOM 4680 C CA . ILE A 1 43 ? 9.607 -2.857 5.780 1.00 0.00 43 ILE A CA 7
ATOM 4681 C C . ILE A 1 43 ? 8.102 -2.744 5.497 1.00 0.00 43 ILE A C 7
ATOM 4682 O O . ILE A 1 43 ? 7.658 -1.840 4.814 1.00 0.00 43 ILE A O 7
ATOM 4698 N N . GLY A 1 44 ? 7.353 -3.672 6.034 1.00 0.00 44 GLY A N 7
ATOM 4699 C CA . GLY A 1 44 ? 5.866 -3.656 5.808 1.00 0.00 44 GLY A CA 7
ATOM 4700 C C . GLY A 1 44 ? 5.660 -3.953 4.312 1.00 0.00 44 GLY A C 7
ATOM 4701 O O . GLY A 1 44 ? 6.614 -4.247 3.613 1.00 0.00 44 GLY A O 7
ATOM 4705 N N . TRP A 1 45 ? 4.453 -3.880 3.825 1.00 0.00 45 TRP A N 7
ATOM 4706 C CA . TRP A 1 45 ? 4.230 -4.166 2.371 1.00 0.00 45 TRP A CA 7
ATOM 4707 C C . TRP A 1 45 ? 3.468 -2.989 1.765 1.00 0.00 45 TRP A C 7
ATOM 4708 O O . TRP A 1 45 ? 2.520 -2.538 2.374 1.00 0.00 45 TRP A O 7
ATOM 4729 N N . CYS A 1 46 ? 3.873 -2.521 0.613 1.00 0.00 46 CYS A N 7
ATOM 4730 C CA . CYS A 1 46 ? 3.157 -1.374 -0.034 1.00 0.00 46 CYS A CA 7
ATOM 4731 C C . CYS A 1 46 ? 2.146 -1.926 -1.053 1.00 0.00 46 CYS A C 7
ATOM 4732 O O . CYS A 1 46 ? 2.482 -2.636 -1.985 1.00 0.00 46 CYS A O 7
ATOM 4739 N N . CYS A 1 47 ? 0.906 -1.570 -0.849 1.00 0.00 47 CYS A N 7
ATOM 4740 C CA . CYS A 1 47 ? -0.170 -2.047 -1.760 1.00 0.00 47 CYS A CA 7
ATOM 4741 C C . CYS A 1 47 ? -1.257 -1.001 -1.982 1.00 0.00 47 CYS A C 7
ATOM 4742 O O . CYS A 1 47 ? -1.108 0.151 -1.615 1.00 0.00 47 CYS A O 7
ATOM 4749 N N . LYS A 1 48 ? -2.326 -1.456 -2.586 1.00 0.00 48 LYS A N 7
ATOM 4750 C CA . LYS A 1 48 ? -3.478 -0.552 -2.870 1.00 0.00 48 LYS A CA 7
ATOM 4751 C C . LYS A 1 48 ? -4.709 -1.396 -2.859 1.00 0.00 48 LYS A C 7
ATOM 4752 O O . LYS A 1 48 ? -4.638 -2.615 -2.842 1.00 0.00 48 LYS A O 7
ATOM 4771 N N . GLN A 1 49 ? -5.800 -0.694 -2.863 1.00 0.00 49 GLN A N 7
ATOM 4772 C CA . GLN A 1 49 ? -7.097 -1.288 -2.872 1.00 0.00 49 GLN A CA 7
ATOM 4773 C C . GLN A 1 49 ? -7.433 -1.041 -4.364 1.00 0.00 49 GLN A C 7
ATOM 4774 O O . GLN A 1 49 ? -7.466 0.126 -4.729 1.00 0.00 49 GLN A O 7
ATOM 4789 N N . GLY A 1 1 ? -2.612 5.289 10.556 1.00 0.00 1 GLY A N 8
ATOM 4790 C CA . GLY A 1 1 ? -2.387 4.438 9.346 1.00 0.00 1 GLY A CA 8
ATOM 4791 C C . GLY A 1 1 ? -1.106 4.958 8.699 1.00 0.00 1 GLY A C 8
ATOM 4792 O O . GLY A 1 1 ? -0.624 5.981 9.146 1.00 0.00 1 GLY A O 8
ATOM 4798 N N . VAL A 1 2 ? -0.602 4.269 7.700 1.00 0.00 2 VAL A N 8
ATOM 4799 C CA . VAL A 1 2 ? 0.651 4.713 7.012 1.00 0.00 2 VAL A CA 8
ATOM 4800 C C . VAL A 1 2 ? 0.453 4.480 5.504 1.00 0.00 2 VAL A C 8
ATOM 4801 O O . VAL A 1 2 ? 0.017 3.422 5.082 1.00 0.00 2 VAL A O 8
ATOM 4814 N N . SER A 1 3 ? 0.788 5.481 4.745 1.00 0.00 3 SER A N 8
ATOM 4815 C CA . SER A 1 3 ? 0.653 5.403 3.265 1.00 0.00 3 SER A CA 8
ATOM 4816 C C . SER A 1 3 ? 1.937 4.869 2.643 1.00 0.00 3 SER A C 8
ATOM 4817 O O . SER A 1 3 ? 2.880 4.551 3.346 1.00 0.00 3 SER A O 8
ATOM 4825 N N . CYS A 1 4 ? 1.905 4.805 1.339 1.00 0.00 4 CYS A N 8
ATOM 4826 C CA . CYS A 1 4 ? 3.071 4.316 0.560 1.00 0.00 4 CYS A CA 8
ATOM 4827 C C . CYS A 1 4 ? 2.900 4.760 -0.892 1.00 0.00 4 CYS A C 8
ATOM 4828 O O . CYS A 1 4 ? 1.843 5.219 -1.291 1.00 0.00 4 CYS A O 8
ATOM 4835 N N . LEU A 1 5 ? 3.963 4.587 -1.623 1.00 0.00 5 LEU A N 8
ATOM 4836 C CA 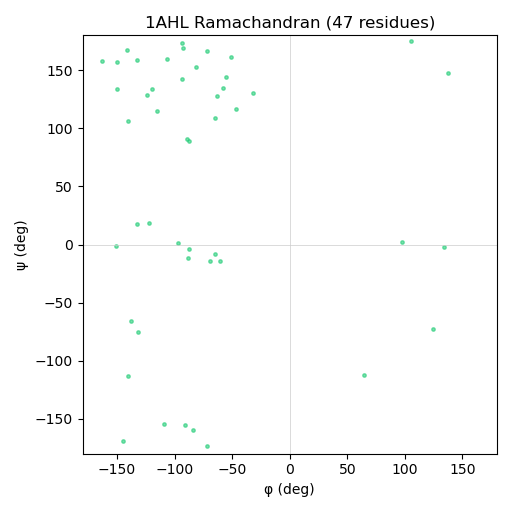. LEU A 1 5 ? 3.997 4.957 -3.056 1.00 0.00 5 LEU A CA 8
ATOM 4837 C C . LEU A 1 5 ? 3.916 3.702 -3.908 1.00 0.00 5 LEU A C 8
ATOM 4838 O O . LEU A 1 5 ? 4.550 2.704 -3.618 1.00 0.00 5 LEU A O 8
ATOM 4854 N N . CYS A 1 6 ? 3.129 3.811 -4.938 1.00 0.00 6 CYS A N 8
ATOM 4855 C CA . CYS A 1 6 ? 2.931 2.685 -5.891 1.00 0.00 6 CYS A CA 8
ATOM 4856 C C . CYS A 1 6 ? 3.987 2.815 -6.990 1.00 0.00 6 CYS A C 8
ATOM 4857 O O . CYS A 1 6 ? 4.569 3.868 -7.187 1.00 0.00 6 CYS A O 8
ATOM 4864 N N . ASP A 1 7 ? 4.202 1.733 -7.690 1.00 0.00 7 ASP A N 8
ATOM 4865 C CA . ASP A 1 7 ? 5.206 1.729 -8.788 1.00 0.00 7 ASP A CA 8
ATOM 4866 C C . ASP A 1 7 ? 4.756 2.729 -9.844 1.00 0.00 7 ASP A C 8
ATOM 4867 O O . ASP A 1 7 ? 5.565 3.377 -10.475 1.00 0.00 7 ASP A O 8
ATOM 4876 N N . SER A 1 8 ? 3.465 2.800 -9.987 1.00 0.00 8 SER A N 8
ATOM 4877 C CA . SER A 1 8 ? 2.821 3.736 -10.967 1.00 0.00 8 SER A CA 8
ATOM 4878 C C . SER A 1 8 ? 2.789 5.196 -10.488 1.00 0.00 8 SER A C 8
ATOM 4879 O O . SER A 1 8 ? 2.321 6.054 -11.215 1.00 0.00 8 SER A O 8
ATOM 4887 N N . ASP A 1 9 ? 3.268 5.467 -9.300 1.00 0.00 9 ASP A N 8
ATOM 4888 C CA . ASP A 1 9 ? 3.249 6.889 -8.814 1.00 0.00 9 ASP A CA 8
ATOM 4889 C C . ASP A 1 9 ? 4.551 7.540 -9.242 1.00 0.00 9 ASP A C 8
ATOM 4890 O O . ASP A 1 9 ? 5.402 6.887 -9.815 1.00 0.00 9 ASP A O 8
ATOM 4899 N N . GLY A 1 10 ? 4.688 8.807 -8.964 1.00 0.00 10 GLY A N 8
ATOM 4900 C CA . GLY A 1 10 ? 5.949 9.503 -9.358 1.00 0.00 10 GLY A CA 8
ATOM 4901 C C . GLY A 1 10 ? 7.089 9.047 -8.434 1.00 0.00 10 GLY A C 8
ATOM 4902 O O . GLY A 1 10 ? 6.857 8.337 -7.472 1.00 0.00 10 GLY A O 8
ATOM 4906 N N . PRO A 1 11 ? 8.305 9.452 -8.723 1.00 0.00 11 PRO A N 8
ATOM 4907 C CA . PRO A 1 11 ? 9.417 9.304 -7.739 1.00 0.00 11 PRO A CA 8
ATOM 4908 C C . PRO A 1 11 ? 9.108 10.110 -6.468 1.00 0.00 11 PRO A C 8
ATOM 4909 O O . PRO A 1 11 ? 8.016 10.620 -6.293 1.00 0.00 11 PRO A O 8
ATOM 4920 N N . SER A 1 12 ? 10.059 10.242 -5.594 1.00 0.00 12 SER A N 8
ATOM 4921 C CA . SER A 1 12 ? 9.772 11.014 -4.352 1.00 0.00 12 SER A CA 8
ATOM 4922 C C . SER A 1 12 ? 10.062 12.489 -4.573 1.00 0.00 12 SER A C 8
ATOM 4923 O O . SER A 1 12 ? 11.185 12.952 -4.593 1.00 0.00 12 SER A O 8
ATOM 4931 N N . VAL A 1 13 ? 8.977 13.187 -4.735 1.00 0.00 13 VAL A N 8
ATOM 4932 C CA . VAL A 1 13 ? 9.026 14.656 -4.970 1.00 0.00 13 VAL A CA 8
ATOM 4933 C C . VAL A 1 13 ? 7.625 15.222 -4.717 1.00 0.00 13 VAL A C 8
ATOM 4934 O O . VAL A 1 13 ? 6.664 14.477 -4.674 1.00 0.00 13 VAL A O 8
ATOM 4947 N N . ARG A 1 14 ? 7.544 16.516 -4.551 1.00 0.00 14 ARG A N 8
ATOM 4948 C CA . ARG A 1 14 ? 6.206 17.135 -4.304 1.00 0.00 14 ARG A CA 8
ATOM 4949 C C . ARG A 1 14 ? 5.388 16.981 -5.589 1.00 0.00 14 ARG A C 8
ATOM 4950 O O . ARG A 1 14 ? 5.918 16.640 -6.629 1.00 0.00 14 ARG A O 8
ATOM 4971 N N . GLY A 1 15 ? 4.111 17.231 -5.510 1.00 0.00 15 GLY A N 8
ATOM 4972 C CA . GLY A 1 15 ? 3.267 17.087 -6.737 1.00 0.00 15 GLY A CA 8
ATOM 4973 C C . GLY A 1 15 ? 2.849 15.617 -6.795 1.00 0.00 15 GLY A C 8
ATOM 4974 O O . GLY A 1 15 ? 1.707 15.317 -7.075 1.00 0.00 15 GLY A O 8
ATOM 4978 N N . ASN A 1 16 ? 3.793 14.749 -6.531 1.00 0.00 16 ASN A N 8
ATOM 4979 C CA . ASN A 1 16 ? 3.508 13.286 -6.549 1.00 0.00 16 ASN A CA 8
ATOM 4980 C C . ASN A 1 16 ? 2.710 12.951 -5.280 1.00 0.00 16 ASN A C 8
ATOM 4981 O O . ASN A 1 16 ? 2.675 13.739 -4.352 1.00 0.00 16 ASN A O 8
ATOM 4992 N N . THR A 1 17 ? 2.107 11.792 -5.265 1.00 0.00 17 THR A N 8
ATOM 4993 C CA . THR A 1 17 ? 1.299 11.373 -4.081 1.00 0.00 17 THR A CA 8
ATOM 4994 C C . THR A 1 17 ? 1.413 9.877 -3.807 1.00 0.00 17 THR A C 8
ATOM 4995 O O . THR A 1 17 ? 1.838 9.109 -4.643 1.00 0.00 17 THR A O 8
ATOM 5006 N N . LEU A 1 18 ? 1.006 9.511 -2.622 1.00 0.00 18 LEU A N 8
ATOM 5007 C CA . LEU A 1 18 ? 1.037 8.096 -2.180 1.00 0.00 18 LEU A CA 8
ATOM 5008 C C . LEU A 1 18 ? -0.291 7.501 -2.610 1.00 0.00 18 LEU A C 8
ATOM 5009 O O . LEU A 1 18 ? -1.238 7.473 -1.846 1.00 0.00 18 LEU A O 8
ATOM 5025 N N . SER A 1 19 ? -0.351 7.025 -3.817 1.00 0.00 19 SER A N 8
ATOM 5026 C CA . SER A 1 19 ? -1.640 6.436 -4.290 1.00 0.00 19 SER A CA 8
ATOM 5027 C C . SER A 1 19 ? -1.830 4.981 -3.821 1.00 0.00 19 SER A C 8
ATOM 5028 O O . SER A 1 19 ? -2.544 4.223 -4.459 1.00 0.00 19 SER A O 8
ATOM 5036 N N . GLY A 1 20 ? -1.186 4.669 -2.715 1.00 0.00 20 GLY A N 8
ATOM 5037 C CA . GLY A 1 20 ? -1.220 3.326 -2.064 1.00 0.00 20 GLY A CA 8
ATOM 5038 C C . GLY A 1 20 ? -1.220 3.434 -0.513 1.00 0.00 20 GLY A C 8
ATOM 5039 O O . GLY A 1 20 ? -1.446 4.492 0.041 1.00 0.00 20 GLY A O 8
ATOM 5043 N N . THR A 1 21 ? -0.974 2.359 0.189 1.00 0.00 21 THR A N 8
ATOM 5044 C CA . THR A 1 21 ? -0.941 2.324 1.661 1.00 0.00 21 THR A CA 8
ATOM 5045 C C . THR A 1 21 ? 0.047 1.208 1.956 1.00 0.00 21 THR A C 8
ATOM 5046 O O . THR A 1 21 ? 0.333 0.363 1.130 1.00 0.00 21 THR A O 8
ATOM 5057 N N . LEU A 1 22 ? 0.545 1.244 3.140 1.00 0.00 22 LEU A N 8
ATOM 5058 C CA . LEU A 1 22 ? 1.515 0.198 3.563 1.00 0.00 22 LEU A CA 8
ATOM 5059 C C . LEU A 1 22 ? 0.844 -0.621 4.646 1.00 0.00 22 LEU A C 8
ATOM 5060 O O . LEU A 1 22 ? 0.200 -0.099 5.535 1.00 0.00 22 LEU A O 8
ATOM 5076 N N . TRP A 1 23 ? 1.018 -1.901 4.534 1.00 0.00 23 TRP A N 8
ATOM 5077 C CA . TRP A 1 23 ? 0.436 -2.876 5.482 1.00 0.00 23 TRP A CA 8
ATOM 5078 C C . TRP A 1 23 ? 1.528 -3.512 6.334 1.00 0.00 23 TRP A C 8
ATOM 5079 O O . TRP A 1 23 ? 2.570 -3.930 5.869 1.00 0.00 23 TRP A O 8
ATOM 5100 N N . LEU A 1 24 ? 1.220 -3.554 7.595 1.00 0.00 24 LEU A N 8
ATOM 5101 C CA . LEU A 1 24 ? 2.135 -4.133 8.624 1.00 0.00 24 LEU A CA 8
ATOM 5102 C C . LEU A 1 24 ? 1.860 -5.625 8.764 1.00 0.00 24 LEU A C 8
ATOM 5103 O O . LEU A 1 24 ? 2.641 -6.384 9.301 1.00 0.00 24 LEU A O 8
ATOM 5119 N N . TYR A 1 25 ? 0.710 -5.959 8.254 1.00 0.00 25 TYR A N 8
ATOM 5120 C CA . TYR A 1 25 ? 0.229 -7.371 8.274 1.00 0.00 25 TYR A CA 8
ATOM 5121 C C . TYR A 1 25 ? 1.245 -8.265 7.559 1.00 0.00 25 TYR A C 8
ATOM 5122 O O . TYR A 1 25 ? 1.876 -7.832 6.615 1.00 0.00 25 TYR A O 8
ATOM 5140 N N . PRO A 1 26 ? 1.374 -9.491 7.999 1.00 0.00 26 PRO A N 8
ATOM 5141 C CA . PRO A 1 26 ? 2.537 -10.342 7.633 1.00 0.00 26 PRO A CA 8
ATOM 5142 C C . PRO A 1 26 ? 2.642 -10.666 6.152 1.00 0.00 26 PRO A C 8
ATOM 5143 O O . PRO A 1 26 ? 3.649 -11.167 5.695 1.00 0.00 26 PRO A O 8
ATOM 5154 N N . SER A 1 27 ? 1.595 -10.352 5.456 1.00 0.00 27 SER A N 8
ATOM 5155 C CA . SER A 1 27 ? 1.553 -10.615 3.983 1.00 0.00 27 SER A CA 8
ATOM 5156 C C . SER A 1 27 ? 1.207 -9.343 3.217 1.00 0.00 27 SER A C 8
ATOM 5157 O O . SER A 1 27 ? 0.943 -9.360 2.030 1.00 0.00 27 SER A O 8
ATOM 5165 N N . GLY A 1 28 ? 1.220 -8.258 3.935 1.00 0.00 28 GLY A N 8
ATOM 5166 C CA . GLY A 1 28 ? 0.901 -6.965 3.299 1.00 0.00 28 GLY A CA 8
ATOM 5167 C C . GLY A 1 28 ? -0.543 -6.802 2.955 1.00 0.00 28 GLY A C 8
ATOM 5168 O O . GLY A 1 28 ? -1.403 -6.733 3.812 1.00 0.00 28 GLY A O 8
ATOM 5172 N N . CYS A 1 29 ? -0.725 -6.742 1.674 1.00 0.00 29 CYS A N 8
ATOM 5173 C CA . CYS A 1 29 ? -2.056 -6.575 1.075 1.00 0.00 29 CYS A CA 8
ATOM 5174 C C . CYS A 1 29 ? -3.109 -7.508 1.734 1.00 0.00 29 CYS A C 8
ATOM 5175 O O . CYS A 1 29 ? -3.039 -8.714 1.589 1.00 0.00 29 CYS A O 8
ATOM 5182 N N . PRO A 1 30 ? -4.048 -6.922 2.442 1.00 0.00 30 PRO A N 8
ATOM 5183 C CA . PRO A 1 30 ? -5.190 -7.641 3.010 1.00 0.00 30 PRO A CA 8
ATOM 5184 C C . PRO A 1 30 ? -6.278 -7.781 1.943 1.00 0.00 30 PRO A C 8
ATOM 5185 O O . PRO A 1 30 ? -6.438 -7.003 1.021 1.00 0.00 30 PRO A O 8
ATOM 5196 N N . SER A 1 31 ? -7.006 -8.822 2.124 1.00 0.00 31 SER A N 8
ATOM 5197 C CA . SER A 1 31 ? -8.120 -9.183 1.243 1.00 0.00 31 SER A CA 8
ATOM 5198 C C . SER A 1 31 ? -9.036 -7.986 1.128 1.00 0.00 31 SER A C 8
ATOM 5199 O O . SER A 1 31 ? -9.632 -7.513 2.074 1.00 0.00 31 SER A O 8
ATOM 5207 N N . GLY A 1 32 ? -9.075 -7.550 -0.085 1.00 0.00 32 GLY A N 8
ATOM 5208 C CA . GLY A 1 32 ? -9.893 -6.384 -0.482 1.00 0.00 32 GLY A CA 8
ATOM 5209 C C . GLY A 1 32 ? -8.949 -5.345 -1.060 1.00 0.00 32 GLY A C 8
ATOM 5210 O O . GLY A 1 32 ? -9.387 -4.268 -1.414 1.00 0.00 32 GLY A O 8
ATOM 5214 N N . TRP A 1 33 ? -7.684 -5.700 -1.126 1.00 0.00 33 TRP A N 8
ATOM 5215 C CA . TRP A 1 33 ? -6.660 -4.801 -1.667 1.00 0.00 33 TRP A CA 8
ATOM 5216 C C . TRP A 1 33 ? -6.158 -5.477 -2.940 1.00 0.00 33 TRP A C 8
ATOM 5217 O O . TRP A 1 33 ? -6.621 -6.531 -3.342 1.00 0.00 33 TRP A O 8
ATOM 5238 N N . HIS A 1 34 ? -5.209 -4.828 -3.526 1.00 0.00 34 HIS A N 8
ATOM 5239 C CA . HIS A 1 34 ? -4.557 -5.260 -4.786 1.00 0.00 34 HIS A CA 8
ATOM 5240 C C . HIS A 1 34 ? -3.021 -5.292 -4.829 1.00 0.00 34 HIS A C 8
ATOM 5241 O O . HIS A 1 34 ? -2.409 -6.221 -4.341 1.00 0.00 34 HIS A O 8
ATOM 5255 N N . ASN A 1 35 ? -2.433 -4.297 -5.430 1.00 0.00 35 ASN A N 8
ATOM 5256 C CA . ASN A 1 35 ? -0.941 -4.234 -5.521 1.00 0.00 35 ASN A CA 8
ATOM 5257 C C . ASN A 1 35 ? -0.404 -2.894 -6.025 1.00 0.00 35 ASN A C 8
ATOM 5258 O O . ASN A 1 35 ? -0.890 -2.352 -6.996 1.00 0.00 35 ASN A O 8
ATOM 5269 N N . CYS A 1 36 ? 0.586 -2.414 -5.328 1.00 0.00 36 CYS A N 8
ATOM 5270 C CA . CYS A 1 36 ? 1.224 -1.112 -5.704 1.00 0.00 36 CYS A CA 8
ATOM 5271 C C . CYS A 1 36 ? 2.744 -1.226 -5.691 1.00 0.00 36 CYS A C 8
ATOM 5272 O O . CYS A 1 36 ? 3.446 -0.440 -6.291 1.00 0.00 36 CYS A O 8
ATOM 5279 N N . LYS A 1 37 ? 3.230 -2.214 -5.000 1.00 0.00 37 LYS A N 8
ATOM 5280 C CA . LYS A 1 37 ? 4.684 -2.438 -4.897 1.00 0.00 37 LYS A CA 8
ATOM 5281 C C . LYS A 1 37 ? 4.999 -3.931 -4.951 1.00 0.00 37 LYS A C 8
ATOM 5282 O O . LYS A 1 37 ? 4.943 -4.614 -3.952 1.00 0.00 37 LYS A O 8
ATOM 5301 N N . ALA A 1 38 ? 5.324 -4.396 -6.120 1.00 0.00 38 ALA A N 8
ATOM 5302 C CA . ALA A 1 38 ? 5.658 -5.845 -6.300 1.00 0.00 38 ALA A CA 8
ATOM 5303 C C . ALA A 1 38 ? 7.109 -6.109 -5.857 1.00 0.00 38 ALA A C 8
ATOM 5304 O O . ALA A 1 38 ? 7.632 -7.192 -6.040 1.00 0.00 38 ALA A O 8
ATOM 5311 N N . HIS A 1 39 ? 7.721 -5.106 -5.281 1.00 0.00 39 HIS A N 8
ATOM 5312 C CA . HIS A 1 39 ? 9.139 -5.237 -4.811 1.00 0.00 39 HIS A CA 8
ATOM 5313 C C . HIS A 1 39 ? 9.355 -5.013 -3.309 1.00 0.00 39 HIS A C 8
ATOM 5314 O O . HIS A 1 39 ? 9.745 -5.922 -2.608 1.00 0.00 39 HIS A O 8
ATOM 5328 N N . GLY A 1 40 ? 9.103 -3.817 -2.855 1.00 0.00 40 GLY A N 8
ATOM 5329 C CA . GLY A 1 40 ? 9.280 -3.474 -1.419 1.00 0.00 40 GLY A CA 8
ATOM 5330 C C . GLY A 1 40 ? 8.606 -2.120 -1.198 1.00 0.00 40 GLY A C 8
ATOM 5331 O O . GLY A 1 40 ? 7.810 -1.730 -2.025 1.00 0.00 40 GLY A O 8
ATOM 5335 N N . PRO A 1 41 ? 8.932 -1.421 -0.142 1.00 0.00 41 PRO A N 8
ATOM 5336 C CA . PRO A 1 41 ? 10.228 -1.523 0.575 1.00 0.00 41 PRO A CA 8
ATOM 5337 C C . PRO A 1 41 ? 10.338 -2.760 1.456 1.00 0.00 41 PRO A C 8
ATOM 5338 O O . PRO A 1 41 ? 9.356 -3.390 1.791 1.00 0.00 41 PRO A O 8
ATOM 5349 N N . THR A 1 42 ? 11.552 -3.067 1.810 1.00 0.00 42 THR A N 8
ATOM 5350 C CA . THR A 1 42 ? 11.870 -4.243 2.670 1.00 0.00 42 THR A CA 8
ATOM 5351 C C . THR A 1 42 ? 11.410 -4.061 4.137 1.00 0.00 42 THR A C 8
ATOM 5352 O O . THR A 1 42 ? 12.058 -4.547 5.046 1.00 0.00 42 THR A O 8
ATOM 5363 N N . ILE A 1 43 ? 10.316 -3.369 4.334 1.00 0.00 43 ILE A N 8
ATOM 5364 C CA . ILE A 1 43 ? 9.784 -3.141 5.717 1.00 0.00 43 ILE A CA 8
ATOM 5365 C C . ILE A 1 43 ? 8.250 -3.006 5.599 1.00 0.00 43 ILE A C 8
ATOM 5366 O O . ILE A 1 43 ? 7.742 -2.111 4.950 1.00 0.00 43 ILE A O 8
ATOM 5382 N N . GLY A 1 44 ? 7.546 -3.912 6.232 1.00 0.00 44 GLY A N 8
ATOM 5383 C CA . GLY A 1 44 ? 6.043 -3.867 6.164 1.00 0.00 44 GLY A CA 8
ATOM 5384 C C . GLY A 1 44 ? 5.735 -4.152 4.684 1.00 0.00 44 GLY A C 8
ATOM 5385 O O . GLY A 1 44 ? 6.577 -4.706 4.002 1.00 0.00 44 GLY A O 8
ATOM 5389 N N . TRP A 1 45 ? 4.587 -3.806 4.186 1.00 0.00 45 TRP A N 8
ATOM 5390 C CA . TRP A 1 45 ? 4.319 -4.094 2.744 1.00 0.00 45 TRP A CA 8
ATOM 5391 C C . TRP A 1 45 ? 3.660 -2.868 2.148 1.00 0.00 45 TRP A C 8
ATOM 5392 O O . TRP A 1 45 ? 3.068 -2.095 2.864 1.00 0.00 45 TRP A O 8
ATOM 5413 N N . CYS A 1 46 ? 3.769 -2.730 0.861 1.00 0.00 46 CYS A N 8
ATOM 5414 C CA . CYS A 1 46 ? 3.167 -1.571 0.152 1.00 0.00 46 CYS A CA 8
ATOM 5415 C C . CYS A 1 46 ? 2.161 -2.095 -0.873 1.00 0.00 46 CYS A C 8
ATOM 5416 O O . CYS A 1 46 ? 2.508 -2.804 -1.798 1.00 0.00 46 CYS A O 8
ATOM 5423 N N . CYS A 1 47 ? 0.926 -1.732 -0.675 1.00 0.00 47 CYS A N 8
ATOM 5424 C CA . CYS A 1 47 ? -0.158 -2.177 -1.602 1.00 0.00 47 CYS A CA 8
ATOM 5425 C C . CYS A 1 47 ? -1.239 -1.096 -1.596 1.00 0.00 47 CYS A C 8
ATOM 5426 O O . CYS A 1 47 ? -1.055 -0.054 -1.003 1.00 0.00 47 CYS A O 8
ATOM 5433 N N . LYS A 1 48 ? -2.336 -1.339 -2.244 1.00 0.00 48 LYS A N 8
ATOM 5434 C CA . LYS A 1 48 ? -3.420 -0.315 -2.259 1.00 0.00 48 LYS A CA 8
ATOM 5435 C C . LYS A 1 48 ? -4.725 -1.071 -2.391 1.00 0.00 48 LYS A C 8
ATOM 5436 O O . LYS A 1 48 ? -4.707 -2.185 -2.883 1.00 0.00 48 LYS A O 8
ATOM 5455 N N . GLN A 1 49 ? -5.782 -0.452 -1.935 1.00 0.00 49 GLN A N 8
ATOM 5456 C CA . GLN A 1 49 ? -7.102 -1.041 -1.991 1.00 0.00 49 GLN A CA 8
ATOM 5457 C C . GLN A 1 49 ? -7.564 -1.070 -3.460 1.00 0.00 49 GLN A C 8
ATOM 5458 O O . GLN A 1 49 ? -7.846 0.002 -3.973 1.00 0.00 49 GLN A O 8
ATOM 5473 N N . GLY A 1 1 ? -2.867 3.304 10.374 1.00 0.00 1 GLY A N 9
ATOM 5474 C CA . GLY A 1 1 ? -2.469 2.688 9.069 1.00 0.00 1 GLY A CA 9
ATOM 5475 C C . GLY A 1 1 ? -1.199 3.410 8.626 1.00 0.00 1 GLY A C 9
ATOM 5476 O O . GLY A 1 1 ? -0.749 4.268 9.363 1.00 0.00 1 GLY A O 9
ATOM 5482 N N . VAL A 1 2 ? -0.680 3.052 7.477 1.00 0.00 2 VAL A N 9
ATOM 5483 C CA . VAL A 1 2 ? 0.564 3.678 6.926 1.00 0.00 2 VAL A CA 9
ATOM 5484 C C . VAL A 1 2 ? 0.323 3.884 5.416 1.00 0.00 2 VAL A C 9
ATOM 5485 O O . VAL A 1 2 ? -0.378 3.096 4.812 1.00 0.00 2 VAL A O 9
ATOM 5498 N N . SER A 1 3 ? 0.896 4.908 4.852 1.00 0.00 3 SER A N 9
ATOM 5499 C CA . SER A 1 3 ? 0.730 5.203 3.392 1.00 0.00 3 SER A CA 9
ATOM 5500 C C . SER A 1 3 ? 1.931 4.690 2.604 1.00 0.00 3 SER A C 9
ATOM 5501 O O . SER A 1 3 ? 2.874 4.180 3.179 1.00 0.00 3 SER A O 9
ATOM 5509 N N . CYS A 1 4 ? 1.843 4.856 1.307 1.00 0.00 4 CYS A N 9
ATOM 5510 C CA . CYS A 1 4 ? 2.939 4.416 0.392 1.00 0.00 4 CYS A CA 9
ATOM 5511 C C . CYS A 1 4 ? 2.626 4.819 -1.058 1.00 0.00 4 CYS A C 9
ATOM 5512 O O . CYS A 1 4 ? 1.548 5.291 -1.368 1.00 0.00 4 CYS A O 9
ATOM 5519 N N . LEU A 1 5 ? 3.598 4.606 -1.896 1.00 0.00 5 LEU A N 9
ATOM 5520 C CA . LEU A 1 5 ? 3.511 4.916 -3.349 1.00 0.00 5 LEU A CA 9
ATOM 5521 C C . LEU A 1 5 ? 3.556 3.564 -4.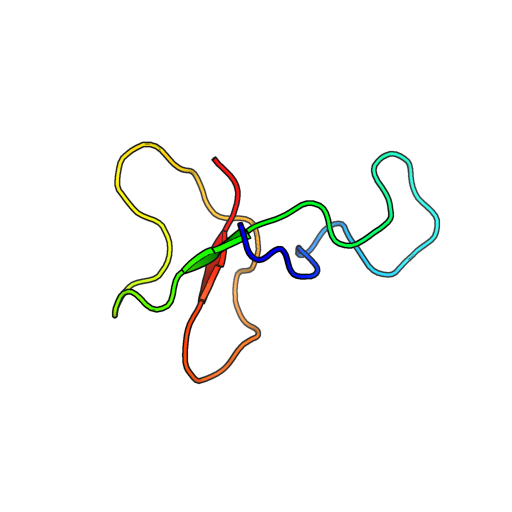042 1.00 0.00 5 LEU A C 9
ATOM 5522 O O . LEU A 1 5 ? 3.890 2.574 -3.424 1.00 0.00 5 LEU A O 9
ATOM 5538 N N . CYS A 1 6 ? 3.225 3.543 -5.298 1.00 0.00 6 CYS A N 9
ATOM 5539 C CA . CYS A 1 6 ? 3.244 2.249 -6.059 1.00 0.00 6 CYS A CA 9
ATOM 5540 C C . CYS A 1 6 ? 4.523 2.115 -6.904 1.00 0.00 6 CYS A C 9
ATOM 5541 O O . CYS A 1 6 ? 5.287 3.051 -7.019 1.00 0.00 6 CYS A O 9
ATOM 5548 N N . ASP A 1 7 ? 4.758 0.966 -7.488 1.00 0.00 7 ASP A N 9
ATOM 5549 C CA . ASP A 1 7 ? 5.998 0.790 -8.329 1.00 0.00 7 ASP A CA 9
ATOM 5550 C C . ASP A 1 7 ? 5.813 1.357 -9.754 1.00 0.00 7 ASP A C 9
ATOM 5551 O O . ASP A 1 7 ? 6.538 1.073 -10.686 1.00 0.00 7 ASP A O 9
ATOM 5560 N N . SER A 1 8 ? 4.794 2.153 -9.830 1.00 0.00 8 SER A N 9
ATOM 5561 C CA . SER A 1 8 ? 4.341 2.874 -11.049 1.00 0.00 8 SER A CA 9
ATOM 5562 C C . SER A 1 8 ? 4.663 4.359 -10.857 1.00 0.00 8 SER A C 9
ATOM 5563 O O . SER A 1 8 ? 5.251 5.013 -11.697 1.00 0.00 8 SER A O 9
ATOM 5571 N N . ASP A 1 9 ? 4.244 4.821 -9.711 1.00 0.00 9 ASP A N 9
ATOM 5572 C CA . ASP A 1 9 ? 4.430 6.242 -9.298 1.00 0.00 9 ASP A CA 9
ATOM 5573 C C . ASP A 1 9 ? 5.756 6.478 -8.562 1.00 0.00 9 ASP A C 9
ATOM 5574 O O . ASP A 1 9 ? 6.517 5.571 -8.282 1.00 0.00 9 ASP A O 9
ATOM 5583 N N . GLY A 1 10 ? 5.965 7.739 -8.275 1.00 0.00 10 GLY A N 9
ATOM 5584 C CA . GLY A 1 10 ? 7.177 8.213 -7.568 1.00 0.00 10 GLY A CA 9
ATOM 5585 C C . GLY A 1 10 ? 7.408 9.697 -7.891 1.00 0.00 10 GLY A C 9
ATOM 5586 O O . GLY A 1 10 ? 8.442 10.057 -8.416 1.00 0.00 10 GLY A O 9
ATOM 5590 N N . PRO A 1 11 ? 6.451 10.543 -7.576 1.00 0.00 11 PRO A N 9
ATOM 5591 C CA . PRO A 1 11 ? 6.458 11.947 -8.069 1.00 0.00 11 PRO A CA 9
ATOM 5592 C C . PRO A 1 11 ? 7.502 12.802 -7.320 1.00 0.00 11 PRO A C 9
ATOM 5593 O O . PRO A 1 11 ? 7.583 12.794 -6.105 1.00 0.00 11 PRO A O 9
ATOM 5604 N N . SER A 1 12 ? 8.274 13.522 -8.076 1.00 0.00 12 SER A N 9
ATOM 5605 C CA . SER A 1 12 ? 9.328 14.399 -7.504 1.00 0.00 12 SER A CA 9
ATOM 5606 C C . SER A 1 12 ? 8.750 15.798 -7.232 1.00 0.00 12 SER A C 9
ATOM 5607 O O . SER A 1 12 ? 7.650 16.095 -7.658 1.00 0.00 12 SER A O 9
ATOM 5615 N N . VAL A 1 13 ? 9.515 16.602 -6.531 1.00 0.00 13 VAL A N 9
ATOM 5616 C CA . VAL A 1 13 ? 9.118 18.007 -6.174 1.00 0.00 13 VAL A CA 9
ATOM 5617 C C . VAL A 1 13 ? 7.961 18.063 -5.150 1.00 0.00 13 VAL A C 9
ATOM 5618 O O . VAL A 1 13 ? 7.305 17.087 -4.842 1.00 0.00 13 VAL A O 9
ATOM 5631 N N . ARG A 1 14 ? 7.768 19.251 -4.634 1.00 0.00 14 ARG A N 9
ATOM 5632 C CA . ARG A 1 14 ? 6.686 19.480 -3.633 1.00 0.00 14 ARG A CA 9
ATOM 5633 C C . ARG A 1 14 ? 5.348 19.131 -4.296 1.00 0.00 14 ARG A C 9
ATOM 5634 O O . ARG A 1 14 ? 5.154 19.390 -5.466 1.00 0.00 14 ARG A O 9
ATOM 5655 N N . GLY A 1 15 ? 4.461 18.563 -3.527 1.00 0.00 15 GLY A N 9
ATOM 5656 C CA . GLY A 1 15 ? 3.121 18.174 -4.074 1.00 0.00 15 GLY A CA 9
ATOM 5657 C C . GLY A 1 15 ? 2.996 16.654 -4.058 1.00 0.00 15 GLY A C 9
ATOM 5658 O O . GLY A 1 15 ? 1.963 16.118 -4.398 1.00 0.00 15 GLY A O 9
ATOM 5662 N N . ASN A 1 16 ? 4.078 16.026 -3.667 1.00 0.00 16 ASN A N 9
ATOM 5663 C CA . ASN A 1 16 ? 4.152 14.534 -3.577 1.00 0.00 16 ASN A CA 9
ATOM 5664 C C . ASN A 1 16 ? 2.936 13.957 -2.846 1.00 0.00 16 ASN A C 9
ATOM 5665 O O . ASN A 1 16 ? 2.325 14.611 -2.023 1.00 0.00 16 ASN A O 9
ATOM 5676 N N . THR A 1 17 ? 2.650 12.727 -3.160 1.00 0.00 17 THR A N 9
ATOM 5677 C CA . THR A 1 17 ? 1.491 11.992 -2.561 1.00 0.00 17 THR A CA 9
ATOM 5678 C C . THR A 1 17 ? 1.751 10.472 -2.397 1.00 0.00 17 THR A C 9
ATOM 5679 O O . THR A 1 17 ? 2.777 9.972 -2.811 1.00 0.00 17 THR A O 9
ATOM 5690 N N . LEU A 1 18 ? 0.806 9.789 -1.791 1.00 0.00 18 LEU A N 9
ATOM 5691 C CA . LEU A 1 18 ? 0.903 8.302 -1.551 1.00 0.00 18 LEU A CA 9
ATOM 5692 C C . LEU A 1 18 ? -0.198 7.636 -2.383 1.00 0.00 18 LEU A C 9
ATOM 5693 O O . LEU A 1 18 ? -1.350 7.679 -2.000 1.00 0.00 18 LEU A O 9
ATOM 5709 N N . SER A 1 19 ? 0.165 7.050 -3.487 1.00 0.00 19 SER A N 9
ATOM 5710 C CA . SER A 1 19 ? -0.875 6.385 -4.348 1.00 0.00 19 SER A CA 9
ATOM 5711 C C . SER A 1 19 ? -1.290 4.986 -3.904 1.00 0.00 19 SER A C 9
ATOM 5712 O O . SER A 1 19 ? -2.216 4.411 -4.448 1.00 0.00 19 SER A O 9
ATOM 5720 N N . GLY A 1 2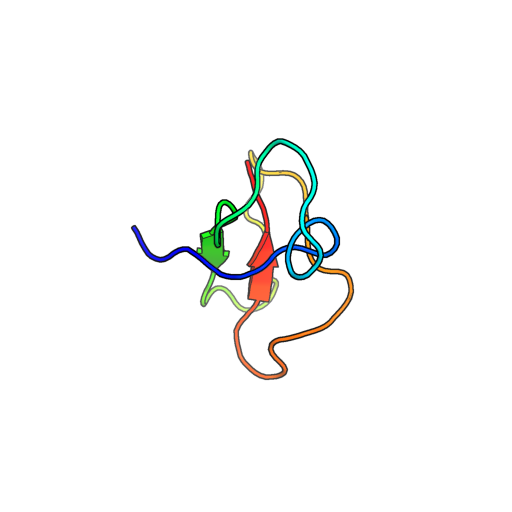0 ? -0.595 4.479 -2.924 1.00 0.00 20 GLY A N 9
ATOM 5721 C CA . GLY A 1 20 ? -0.863 3.143 -2.370 1.00 0.00 20 GLY A CA 9
ATOM 5722 C C . GLY A 1 20 ? -0.971 3.317 -0.859 1.00 0.00 20 GLY A C 9
ATOM 5723 O O . GLY A 1 20 ? -1.168 4.407 -0.358 1.00 0.00 20 GLY A O 9
ATOM 5727 N N . THR A 1 21 ? -0.851 2.259 -0.121 1.00 0.00 21 THR A N 9
ATOM 5728 C CA . THR A 1 21 ? -0.935 2.301 1.334 1.00 0.00 21 THR A CA 9
ATOM 5729 C C . THR A 1 21 ? -0.049 1.138 1.717 1.00 0.00 21 THR A C 9
ATOM 5730 O O . THR A 1 21 ? 0.238 0.257 0.930 1.00 0.00 21 THR A O 9
ATOM 5741 N N . LEU A 1 22 ? 0.355 1.188 2.932 1.00 0.00 22 LEU A N 9
ATOM 5742 C CA . LEU A 1 22 ? 1.226 0.127 3.475 1.00 0.00 22 LEU A CA 9
ATOM 5743 C C . LEU A 1 22 ? 0.492 -0.569 4.593 1.00 0.00 22 LEU A C 9
ATOM 5744 O O . LEU A 1 22 ? -0.214 0.007 5.400 1.00 0.00 22 LEU A O 9
ATOM 5760 N N . TRP A 1 23 ? 0.727 -1.836 4.571 1.00 0.00 23 TRP A N 9
ATOM 5761 C CA . TRP A 1 23 ? 0.154 -2.790 5.530 1.00 0.00 23 TRP A CA 9
ATOM 5762 C C . TRP A 1 23 ? 1.332 -3.444 6.258 1.00 0.00 23 TRP A C 9
ATOM 5763 O O . TRP A 1 23 ? 2.269 -3.925 5.646 1.00 0.00 23 TRP A O 9
ATOM 5784 N N . LEU A 1 24 ? 1.242 -3.438 7.563 1.00 0.00 24 LEU A N 9
ATOM 5785 C CA . LEU A 1 24 ? 2.301 -4.038 8.445 1.00 0.00 24 LEU A CA 9
ATOM 5786 C C . LEU A 1 24 ? 1.938 -5.508 8.634 1.00 0.00 24 LEU A C 9
ATOM 5787 O O . LEU A 1 24 ? 2.739 -6.335 9.017 1.00 0.00 24 LEU A O 9
ATOM 5803 N N . TYR A 1 25 ? 0.685 -5.716 8.349 1.00 0.00 25 TYR A N 9
ATOM 5804 C CA . TYR A 1 25 ? 0.046 -7.059 8.437 1.00 0.00 25 TYR A CA 9
ATOM 5805 C C . TYR A 1 25 ? 0.963 -8.095 7.788 1.00 0.00 25 TYR A C 9
ATOM 5806 O O . TYR A 1 25 ? 1.632 -7.794 6.817 1.00 0.00 25 TYR A O 9
ATOM 5824 N N . PRO A 1 26 ? 0.966 -9.294 8.316 1.00 0.00 26 PRO A N 9
ATOM 5825 C CA . PRO A 1 26 ? 2.059 -10.264 8.049 1.00 0.00 26 PRO A CA 9
ATOM 5826 C C . PRO A 1 26 ? 2.107 -10.704 6.597 1.00 0.00 26 PRO A C 9
ATOM 5827 O O . PRO A 1 26 ? 3.060 -11.311 6.150 1.00 0.00 26 PRO A O 9
ATOM 5838 N N . SER A 1 27 ? 1.060 -10.363 5.914 1.00 0.00 27 SER A N 9
ATOM 5839 C CA . SER A 1 27 ? 0.935 -10.717 4.474 1.00 0.00 27 SER A CA 9
ATOM 5840 C C . SER A 1 27 ? 0.578 -9.477 3.666 1.00 0.00 27 SER A C 9
ATOM 5841 O O . SER A 1 27 ? 0.051 -9.551 2.573 1.00 0.00 27 SER A O 9
ATOM 5849 N N . GLY A 1 28 ? 0.877 -8.352 4.245 1.00 0.00 28 GLY A N 9
ATOM 5850 C CA . GLY A 1 28 ? 0.591 -7.070 3.581 1.00 0.00 28 GLY A CA 9
ATOM 5851 C C . GLY A 1 28 ? -0.845 -6.810 3.244 1.00 0.00 28 GLY A C 9
ATOM 5852 O O . GLY A 1 28 ? -1.705 -6.680 4.093 1.00 0.00 28 GLY A O 9
ATOM 5856 N N . CYS A 1 29 ? -1.014 -6.738 1.959 1.00 0.00 29 CYS A N 9
ATOM 5857 C CA . CYS A 1 29 ? -2.323 -6.482 1.341 1.00 0.00 29 CYS A CA 9
ATOM 5858 C C . CYS A 1 29 ? -3.467 -7.340 1.942 1.00 0.00 29 CYS A C 9
ATOM 5859 O O . CYS A 1 29 ? -3.534 -8.534 1.715 1.00 0.00 29 CYS A O 9
ATOM 5866 N N . PRO A 1 30 ? -4.339 -6.713 2.695 1.00 0.00 30 PRO A N 9
ATOM 5867 C CA . PRO A 1 30 ? -5.475 -7.393 3.320 1.00 0.00 30 PRO A CA 9
ATOM 5868 C C . PRO A 1 30 ? -6.533 -7.632 2.248 1.00 0.00 30 PRO A C 9
ATOM 5869 O O . PRO A 1 30 ? -6.817 -6.821 1.390 1.00 0.00 30 PRO A O 9
ATOM 5880 N N . SER A 1 31 ? -7.079 -8.790 2.353 1.00 0.00 31 SER A N 9
ATOM 5881 C CA . SER A 1 31 ? -8.133 -9.267 1.436 1.00 0.00 31 SER A CA 9
ATOM 5882 C C . SER A 1 31 ? -9.234 -8.217 1.386 1.00 0.00 31 SER A C 9
ATOM 5883 O O . SER A 1 31 ? -10.061 -8.110 2.273 1.00 0.00 31 SER A O 9
ATOM 5891 N N . GLY A 1 32 ? -9.132 -7.506 0.300 1.00 0.00 32 GLY A N 9
ATOM 5892 C CA . GLY A 1 32 ? -10.024 -6.387 -0.076 1.00 0.00 32 GLY A CA 9
ATOM 5893 C C . GLY A 1 32 ? -9.103 -5.358 -0.764 1.00 0.00 32 GLY A C 9
ATOM 5894 O O . GLY A 1 32 ? -9.570 -4.345 -1.244 1.00 0.00 32 GLY A O 9
ATOM 5898 N N . TRP A 1 33 ? -7.816 -5.652 -0.783 1.00 0.00 33 TRP A N 9
ATOM 5899 C CA . TRP A 1 33 ? -6.792 -4.792 -1.397 1.00 0.00 33 TRP A CA 9
ATOM 5900 C C . TRP A 1 33 ? -6.263 -5.571 -2.600 1.00 0.00 33 TRP A C 9
ATOM 5901 O O . TRP A 1 33 ? -6.756 -6.637 -2.927 1.00 0.00 33 TRP A O 9
ATOM 5922 N N . HIS A 1 34 ? -5.266 -5.017 -3.215 1.00 0.00 34 HIS A N 9
ATOM 5923 C CA . HIS A 1 34 ? -4.613 -5.600 -4.418 1.00 0.00 34 HIS A CA 9
ATOM 5924 C C . HIS A 1 34 ? -3.073 -5.668 -4.391 1.00 0.00 34 HIS A C 9
ATOM 5925 O O . HIS A 1 34 ? -2.507 -6.547 -3.772 1.00 0.00 34 HIS A O 9
ATOM 5939 N N . ASN A 1 35 ? -2.438 -4.754 -5.073 1.00 0.00 35 ASN A N 9
ATOM 5940 C CA . ASN A 1 35 ? -0.934 -4.693 -5.130 1.00 0.00 35 ASN A CA 9
ATOM 5941 C C . ASN A 1 35 ? -0.455 -3.373 -5.725 1.00 0.00 35 ASN A C 9
ATOM 5942 O O . ASN A 1 35 ? -1.135 -2.847 -6.582 1.00 0.00 35 ASN A O 9
ATOM 5953 N N . CYS A 1 36 ? 0.664 -2.874 -5.271 1.00 0.00 36 CYS A N 9
ATOM 5954 C CA . CYS A 1 36 ? 1.184 -1.582 -5.831 1.00 0.00 36 CYS A CA 9
ATOM 5955 C C . CYS A 1 36 ? 2.700 -1.653 -5.848 1.00 0.00 36 CYS A C 9
ATOM 5956 O O . CYS A 1 36 ? 3.316 -1.403 -6.866 1.00 0.00 36 CYS A O 9
ATOM 5963 N N . LYS A 1 37 ? 3.276 -1.986 -4.725 1.00 0.00 37 LYS A N 9
ATOM 5964 C CA . LYS A 1 37 ? 4.747 -2.083 -4.691 1.00 0.00 37 LYS A CA 9
ATOM 5965 C C . LYS A 1 37 ? 5.123 -3.559 -4.838 1.00 0.00 37 LYS A C 9
ATOM 5966 O O . LYS A 1 37 ? 4.954 -4.346 -3.929 1.00 0.00 37 LYS A O 9
ATOM 5985 N N . ALA A 1 38 ? 5.620 -3.893 -5.991 1.00 0.00 38 ALA A N 9
ATOM 5986 C CA . ALA A 1 38 ? 6.033 -5.296 -6.272 1.00 0.00 38 ALA A CA 9
ATOM 5987 C C . ALA A 1 38 ? 7.531 -5.401 -5.990 1.00 0.00 38 ALA A C 9
ATOM 5988 O O . ALA A 1 38 ? 8.128 -6.441 -6.198 1.00 0.00 38 ALA A O 9
ATOM 5995 N N . HIS A 1 39 ? 8.112 -4.329 -5.527 1.00 0.00 39 HIS A N 9
ATOM 5996 C CA . HIS A 1 39 ? 9.580 -4.356 -5.238 1.00 0.00 39 HIS A CA 9
ATOM 5997 C C . HIS A 1 39 ? 9.942 -3.836 -3.838 1.00 0.00 39 HIS A C 9
ATOM 5998 O O . HIS A 1 39 ? 10.115 -4.619 -2.926 1.00 0.00 39 HIS A O 9
ATOM 6012 N N . GLY A 1 40 ? 10.062 -2.543 -3.685 1.00 0.00 40 GLY A N 9
ATOM 6013 C CA . GLY A 1 40 ? 10.411 -1.967 -2.340 1.00 0.00 40 GLY A CA 9
ATOM 6014 C C . GLY A 1 40 ? 9.114 -1.770 -1.538 1.00 0.00 40 GLY A C 9
ATOM 6015 O O . GLY A 1 40 ? 8.083 -2.248 -1.967 1.00 0.00 40 GLY A O 9
ATOM 6019 N N . PRO A 1 41 ? 9.145 -1.080 -0.418 1.00 0.00 41 PRO A N 9
ATOM 6020 C CA . PRO A 1 41 ? 10.338 -0.526 0.300 1.00 0.00 41 PRO A CA 9
ATOM 6021 C C . PRO A 1 41 ? 11.051 -1.503 1.255 1.00 0.00 41 PRO A C 9
ATOM 6022 O O . PRO A 1 41 ? 11.625 -1.069 2.236 1.00 0.00 41 PRO A O 9
ATOM 6033 N N . THR A 1 42 ? 10.995 -2.777 0.977 1.00 0.00 42 THR A N 9
ATOM 6034 C CA . THR A 1 42 ? 11.654 -3.816 1.842 1.00 0.00 42 THR A CA 9
ATOM 6035 C C . THR A 1 42 ? 11.019 -3.959 3.245 1.00 0.00 42 THR A C 9
ATOM 6036 O O . THR A 1 42 ? 11.163 -4.996 3.864 1.00 0.00 42 THR A O 9
ATOM 6047 N N . ILE A 1 43 ? 10.350 -2.941 3.717 1.00 0.00 43 ILE A N 9
ATOM 6048 C CA . ILE A 1 43 ? 9.701 -3.000 5.074 1.00 0.00 43 ILE A CA 9
ATOM 6049 C C . ILE A 1 43 ? 8.165 -3.092 4.936 1.00 0.00 43 ILE A C 9
ATOM 6050 O O . ILE A 1 43 ? 7.568 -2.400 4.130 1.00 0.00 43 ILE A O 9
ATOM 6066 N N . GLY A 1 44 ? 7.571 -3.945 5.742 1.00 0.00 44 GLY A N 9
ATOM 6067 C CA . GLY A 1 44 ? 6.075 -4.132 5.706 1.00 0.00 44 GLY A CA 9
ATOM 6068 C C . GLY A 1 44 ? 5.659 -4.439 4.261 1.00 0.00 44 GLY A C 9
ATOM 6069 O O . GLY A 1 44 ? 6.449 -4.993 3.519 1.00 0.00 44 GLY A O 9
ATOM 6073 N N . TRP A 1 45 ? 4.459 -4.100 3.878 1.00 0.00 45 TRP A N 9
ATOM 6074 C CA . TRP A 1 45 ? 4.046 -4.386 2.471 1.00 0.00 45 TRP A CA 9
ATOM 6075 C C . TRP A 1 45 ? 3.318 -3.148 1.918 1.00 0.00 45 TRP A C 9
ATOM 6076 O O . TRP A 1 45 ? 2.392 -2.654 2.534 1.00 0.00 45 TRP A O 9
ATOM 6097 N N . CYS A 1 46 ? 3.753 -2.687 0.781 1.00 0.00 46 CYS A N 9
ATOM 6098 C CA . CYS A 1 46 ? 3.136 -1.496 0.124 1.00 0.00 46 CYS A CA 9
ATOM 6099 C C . CYS A 1 46 ? 2.174 -1.998 -0.971 1.00 0.00 46 CYS A C 9
ATOM 6100 O O . CYS A 1 46 ? 2.562 -2.577 -1.970 1.00 0.00 46 CYS A O 9
ATOM 6107 N N . CYS A 1 47 ? 0.918 -1.743 -0.747 1.00 0.00 47 CYS A N 9
ATOM 6108 C CA . CYS A 1 47 ? -0.154 -2.167 -1.694 1.00 0.00 47 CYS A CA 9
ATOM 6109 C C . CYS A 1 47 ? -1.152 -1.034 -1.959 1.00 0.00 47 CYS A C 9
ATOM 6110 O O . CYS A 1 47 ? -0.871 0.112 -1.682 1.00 0.00 47 CYS A O 9
ATOM 6117 N N . LYS A 1 48 ? -2.290 -1.374 -2.496 1.00 0.00 48 LYS A N 9
ATOM 6118 C CA . LYS A 1 48 ? -3.352 -0.358 -2.797 1.00 0.00 48 LYS A CA 9
ATOM 6119 C C . LYS A 1 48 ? -4.685 -1.072 -2.695 1.00 0.00 48 LYS A C 9
ATOM 6120 O O . LYS A 1 48 ? -4.728 -2.278 -2.878 1.00 0.00 48 LYS A O 9
ATOM 6139 N N . GLN A 1 49 ? -5.716 -0.331 -2.404 1.00 0.00 49 GLN A N 9
ATOM 6140 C CA . GLN A 1 49 ? -7.045 -0.857 -2.285 1.00 0.00 49 GLN A CA 9
ATOM 6141 C C . GLN A 1 49 ? -7.524 -0.611 -3.720 1.00 0.00 49 GLN A C 9
ATOM 6142 O O . GLN A 1 49 ? -7.731 -1.566 -4.441 1.00 0.00 49 GLN A O 9
ATOM 6157 N N . GLY A 1 1 ? -1.193 4.255 10.662 1.00 0.00 1 GLY A N 10
ATOM 6158 C CA . GLY A 1 1 ? -0.963 3.481 9.402 1.00 0.00 1 GLY A CA 10
ATOM 6159 C C . GLY A 1 1 ? 0.123 4.235 8.639 1.00 0.00 1 GLY A C 10
ATOM 6160 O O . GLY A 1 1 ? 0.646 5.184 9.191 1.00 0.00 1 GLY A O 10
ATOM 6166 N N . VAL A 1 2 ? 0.420 3.803 7.438 1.00 0.00 2 VAL A N 10
ATOM 6167 C CA . VAL A 1 2 ? 1.467 4.470 6.604 1.00 0.00 2 VAL A CA 10
ATOM 6168 C C . VAL A 1 2 ? 1.034 4.342 5.131 1.00 0.00 2 VAL A C 10
ATOM 6169 O O . VAL A 1 2 ? 0.502 3.320 4.736 1.00 0.00 2 VAL A O 10
ATOM 6182 N N . SER A 1 3 ? 1.278 5.377 4.373 1.00 0.00 3 SER A N 10
ATOM 6183 C CA . SER A 1 3 ? 0.912 5.384 2.917 1.00 0.00 3 SER A CA 10
ATOM 6184 C C . SER A 1 3 ? 2.032 4.735 2.112 1.00 0.00 3 SER A C 10
ATOM 6185 O O . SER A 1 3 ? 3.014 4.292 2.677 1.00 0.00 3 SER A O 10
ATOM 6193 N N . CYS A 1 4 ? 1.837 4.711 0.818 1.00 0.00 4 CYS A N 10
ATOM 6194 C CA . CYS A 1 4 ? 2.866 4.108 -0.082 1.00 0.00 4 CYS A CA 10
ATOM 6195 C C . CYS A 1 4 ? 2.685 4.537 -1.550 1.00 0.00 4 CYS A C 10
ATOM 6196 O O . CYS A 1 4 ? 1.585 4.782 -2.013 1.00 0.00 4 CYS A O 10
ATOM 6203 N N . LEU A 1 5 ? 3.789 4.604 -2.244 1.00 0.00 5 LEU A N 10
ATOM 6204 C CA . LEU A 1 5 ? 3.772 5.006 -3.679 1.00 0.00 5 LEU A CA 10
ATOM 6205 C C . LEU A 1 5 ? 3.727 3.739 -4.509 1.00 0.00 5 LEU A C 10
ATOM 6206 O O . LEU A 1 5 ? 4.415 2.777 -4.222 1.00 0.00 5 LEU A O 10
ATOM 6222 N N . CYS A 1 6 ? 2.940 3.774 -5.544 1.00 0.00 6 CYS A N 10
ATOM 6223 C CA . CYS A 1 6 ? 2.823 2.574 -6.414 1.00 0.00 6 CYS A CA 10
ATOM 6224 C C . CYS A 1 6 ? 3.916 2.690 -7.464 1.00 0.00 6 CYS A C 10
ATOM 6225 O O . CYS A 1 6 ? 4.272 3.779 -7.872 1.00 0.00 6 CYS A O 10
ATOM 6232 N N . ASP A 1 7 ? 4.444 1.567 -7.880 1.00 0.00 7 ASP A N 10
ATOM 6233 C CA . ASP A 1 7 ? 5.529 1.630 -8.915 1.00 0.00 7 ASP A CA 10
ATOM 6234 C C . ASP A 1 7 ? 5.084 2.399 -10.154 1.00 0.00 7 ASP A C 10
ATOM 6235 O O . ASP A 1 7 ? 5.855 3.064 -10.817 1.00 0.00 7 ASP A O 10
ATOM 6244 N N . SER A 1 8 ? 3.819 2.273 -10.407 1.00 0.00 8 SER A N 10
ATOM 6245 C CA . SER A 1 8 ? 3.193 2.956 -11.576 1.00 0.00 8 SER A CA 10
ATOM 6246 C C . SER A 1 8 ? 2.927 4.452 -11.345 1.00 0.00 8 SER A C 10
ATOM 6247 O O . SER A 1 8 ? 2.431 5.103 -12.241 1.00 0.00 8 SER A O 10
ATOM 6255 N N . ASP A 1 9 ? 3.247 4.993 -10.199 1.00 0.00 9 ASP A N 10
ATOM 6256 C CA . ASP A 1 9 ? 2.991 6.454 -9.962 1.00 0.00 9 ASP A CA 10
ATOM 6257 C C . ASP A 1 9 ? 4.209 7.289 -10.397 1.00 0.00 9 ASP A C 10
ATOM 6258 O O . ASP A 1 9 ? 4.532 8.290 -9.787 1.00 0.00 9 ASP A O 10
ATOM 6267 N N . GLY A 1 10 ? 4.862 6.862 -11.445 1.00 0.00 10 GLY A N 10
ATOM 6268 C CA . GLY A 1 10 ? 6.059 7.623 -11.927 1.00 0.00 10 GLY A CA 10
ATOM 6269 C C . GLY A 1 10 ? 7.266 7.440 -10.978 1.00 0.00 10 GLY A C 10
ATOM 6270 O O . GLY A 1 10 ? 7.343 6.450 -10.277 1.00 0.00 10 GLY A O 10
ATOM 6274 N N . PRO A 1 11 ? 8.179 8.387 -10.984 1.00 0.00 11 PRO A N 10
ATOM 6275 C CA . PRO A 1 11 ? 9.452 8.288 -10.219 1.00 0.00 11 PRO A CA 10
ATOM 6276 C C . PRO A 1 11 ? 9.284 8.525 -8.706 1.00 0.00 11 PRO A C 10
ATOM 6277 O O . PRO A 1 11 ? 8.285 9.041 -8.241 1.00 0.00 11 PRO A O 10
ATOM 6288 N N . SER A 1 12 ? 10.292 8.133 -7.977 1.00 0.00 12 SER A N 10
ATOM 6289 C CA . SER A 1 12 ? 10.277 8.297 -6.498 1.00 0.00 12 SER A CA 10
ATOM 6290 C C . SER A 1 12 ? 10.917 9.645 -6.112 1.00 0.00 12 SER A C 10
ATOM 6291 O O . SER A 1 12 ? 11.266 10.442 -6.961 1.00 0.00 12 SER A O 10
ATOM 6299 N N . VAL A 1 13 ? 11.046 9.862 -4.824 1.00 0.00 13 VAL A N 10
ATOM 6300 C CA . VAL A 1 13 ? 11.655 11.123 -4.277 1.00 0.00 13 VAL A CA 10
ATOM 6301 C C . VAL A 1 13 ? 10.914 12.385 -4.761 1.00 0.00 13 VAL A C 10
ATOM 6302 O O . VAL A 1 13 ? 11.454 13.474 -4.810 1.00 0.00 13 VAL A O 10
ATOM 6315 N N . ARG A 1 14 ? 9.675 12.201 -5.107 1.00 0.00 14 ARG A N 10
ATOM 6316 C CA . ARG A 1 14 ? 8.849 13.352 -5.595 1.00 0.00 14 ARG A CA 10
ATOM 6317 C C . A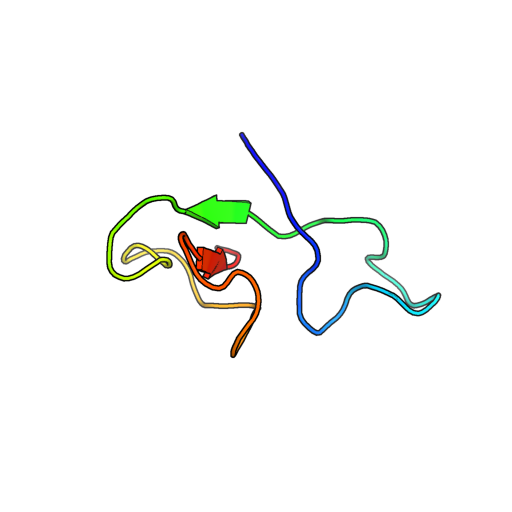RG A 1 14 ? 7.401 12.951 -5.800 1.00 0.00 14 ARG A C 10
ATOM 6318 O O . ARG A 1 14 ? 6.927 11.985 -5.238 1.00 0.00 14 ARG A O 10
ATOM 6339 N N . GLY A 1 15 ? 6.746 13.743 -6.607 1.00 0.00 15 GLY A N 10
ATOM 6340 C CA . GLY A 1 15 ? 5.313 13.529 -6.945 1.00 0.00 15 GLY A CA 10
ATOM 6341 C C . GLY A 1 15 ? 4.409 14.042 -5.837 1.00 0.00 15 GLY A C 10
ATOM 6342 O O . GLY A 1 15 ? 3.481 14.778 -6.110 1.00 0.00 15 GLY A O 10
ATOM 6346 N N . ASN A 1 16 ? 4.756 13.648 -4.635 1.00 0.00 16 ASN A N 10
ATOM 6347 C CA . ASN A 1 16 ? 4.013 14.002 -3.377 1.00 0.00 16 ASN A CA 10
ATOM 6348 C C . ASN A 1 16 ? 2.735 13.148 -3.403 1.00 0.00 16 ASN A C 10
ATOM 6349 O O . ASN A 1 16 ? 2.351 12.699 -4.462 1.00 0.00 16 ASN A O 10
ATOM 6360 N N . THR A 1 17 ? 2.112 12.955 -2.273 1.00 0.00 17 THR A N 10
ATOM 6361 C CA . THR A 1 17 ? 0.854 12.124 -2.197 1.00 0.00 17 THR A CA 10
ATOM 6362 C C . THR A 1 17 ? 1.220 10.631 -2.414 1.00 0.00 17 THR A C 10
ATOM 6363 O O . THR A 1 17 ? 2.330 10.314 -2.796 1.00 0.00 17 THR A O 10
ATOM 6374 N N . LEU A 1 18 ? 0.292 9.737 -2.163 1.00 0.00 18 LEU A N 10
ATOM 6375 C CA . LEU A 1 18 ? 0.548 8.264 -2.330 1.00 0.00 18 LEU A CA 10
ATOM 6376 C C . LEU A 1 18 ? -0.668 7.536 -2.938 1.00 0.00 18 LEU A C 10
ATOM 6377 O O . LEU A 1 18 ? -1.756 7.729 -2.438 1.00 0.00 18 LEU A O 10
ATOM 6393 N N . SER A 1 19 ? -0.505 6.734 -3.969 1.00 0.00 19 SER A N 10
ATOM 6394 C CA . SER A 1 19 ? -1.710 6.026 -4.546 1.00 0.00 19 SER A CA 10
ATOM 6395 C C . SER A 1 19 ? -1.876 4.686 -3.811 1.00 0.00 19 SER A C 10
ATOM 6396 O O . SER A 1 19 ? -2.832 3.964 -4.041 1.00 0.00 19 SER A O 10
ATOM 6404 N N . GLY A 1 20 ? -0.941 4.380 -2.943 1.00 0.00 20 GLY A N 10
ATOM 6405 C CA . GLY A 1 20 ? -0.973 3.124 -2.168 1.00 0.00 20 GLY A CA 10
ATOM 6406 C C . GLY A 1 20 ? -0.882 3.379 -0.665 1.00 0.00 20 GLY A C 10
ATOM 6407 O O . GLY A 1 20 ? -0.872 4.495 -0.177 1.00 0.00 20 GLY A O 10
ATOM 6411 N N . THR A 1 21 ? -0.809 2.310 0.066 1.00 0.00 21 THR A N 10
ATOM 6412 C CA . THR A 1 21 ? -0.719 2.330 1.522 1.00 0.00 21 THR A CA 10
ATOM 6413 C C . THR A 1 21 ? 0.058 1.072 1.843 1.00 0.00 21 THR A C 10
ATOM 6414 O O . THR A 1 21 ? 0.064 0.093 1.119 1.00 0.00 21 THR A O 10
ATOM 6425 N N . LEU A 1 22 ? 0.685 1.194 2.954 1.00 0.00 22 LEU A N 10
ATOM 6426 C CA . LEU A 1 22 ? 1.521 0.111 3.504 1.00 0.00 22 LEU A CA 10
ATOM 6427 C C . LEU A 1 22 ? 0.768 -0.574 4.632 1.00 0.00 22 LEU A C 10
ATOM 6428 O O . LEU A 1 22 ? 0.161 0.020 5.503 1.00 0.00 22 LEU A O 10
ATOM 6444 N N . TRP A 1 23 ? 0.881 -1.855 4.519 1.00 0.00 23 TRP A N 10
ATOM 6445 C CA . TRP A 1 23 ? 0.270 -2.824 5.442 1.00 0.00 23 TRP A CA 10
ATOM 6446 C C . TRP A 1 23 ? 1.397 -3.462 6.237 1.00 0.00 23 TRP A C 10
ATOM 6447 O O . TRP A 1 23 ? 2.376 -3.945 5.708 1.00 0.00 23 TRP A O 10
ATOM 6468 N N . LEU A 1 24 ? 1.194 -3.440 7.523 1.00 0.00 24 LEU A N 10
ATOM 6469 C CA . LEU A 1 24 ? 2.189 -4.012 8.480 1.00 0.00 24 LEU A CA 10
ATOM 6470 C C . LEU A 1 24 ? 1.885 -5.489 8.692 1.00 0.00 24 LEU A C 10
ATOM 6471 O O . LEU A 1 24 ? 2.664 -6.241 9.242 1.00 0.00 24 LEU A O 10
ATOM 6487 N N . TYR A 1 25 ? 0.718 -5.815 8.222 1.00 0.00 25 TYR A N 10
ATOM 6488 C CA . TYR A 1 25 ? 0.185 -7.198 8.304 1.00 0.00 25 TYR A CA 10
ATOM 6489 C C . TYR A 1 25 ? 1.163 -8.145 7.623 1.00 0.00 25 TYR A C 10
ATOM 6490 O O . TYR A 1 25 ? 1.819 -7.764 6.675 1.00 0.00 25 TYR A O 10
ATOM 6508 N N . PRO A 1 26 ? 1.241 -9.362 8.096 1.00 0.00 26 PRO A N 10
ATOM 6509 C CA . PRO A 1 26 ? 2.388 -10.245 7.770 1.00 0.00 26 PRO A CA 10
ATOM 6510 C C . PRO A 1 26 ? 2.487 -10.577 6.294 1.00 0.00 26 PRO A C 10
ATOM 6511 O O . PRO A 1 26 ? 3.517 -11.012 5.821 1.00 0.00 26 PRO A O 10
ATOM 6522 N N . SER A 1 27 ? 1.402 -10.334 5.627 1.00 0.00 27 SER A N 10
ATOM 6523 C CA . SER A 1 27 ? 1.322 -10.610 4.161 1.00 0.00 27 SER A CA 10
ATOM 6524 C C . SER A 1 27 ? 0.991 -9.350 3.369 1.00 0.00 27 SER A C 10
ATOM 6525 O O . SER A 1 27 ? 0.693 -9.390 2.189 1.00 0.00 27 SER A O 10
ATOM 6533 N N . GLY A 1 28 ? 1.044 -8.251 4.057 1.00 0.00 28 GLY A N 10
ATOM 6534 C CA . GLY A 1 28 ? 0.750 -6.963 3.411 1.00 0.00 28 GLY A CA 10
ATOM 6535 C C . GLY A 1 28 ? -0.689 -6.738 3.076 1.00 0.00 28 GLY A C 10
ATOM 6536 O O . GLY A 1 28 ? -1.544 -6.666 3.935 1.00 0.00 28 GLY A O 10
ATOM 6540 N N . CYS A 1 29 ? -0.874 -6.628 1.800 1.00 0.00 29 CYS A N 10
ATOM 6541 C CA . CYS A 1 29 ? -2.202 -6.393 1.212 1.00 0.00 29 CYS A CA 10
ATOM 6542 C C . CYS A 1 29 ? -3.321 -7.257 1.865 1.00 0.00 29 CYS A C 10
ATOM 6543 O O . CYS A 1 29 ? -3.354 -8.457 1.675 1.00 0.00 29 CYS A O 10
ATOM 6550 N N . PRO A 1 30 ? -4.201 -6.633 2.615 1.00 0.00 30 PRO A N 10
ATOM 6551 C CA . PRO A 1 30 ? -5.347 -7.313 3.239 1.00 0.00 30 PRO A CA 10
ATOM 6552 C C . PRO A 1 30 ? -6.424 -7.543 2.170 1.00 0.00 30 PRO A C 10
ATOM 6553 O O . PRO A 1 30 ? -6.872 -6.660 1.468 1.00 0.00 30 PRO A O 10
ATOM 6564 N N . SER A 1 31 ? -6.788 -8.773 2.093 1.00 0.00 31 SER A N 10
ATOM 6565 C CA . SER A 1 31 ? -7.812 -9.288 1.147 1.00 0.00 31 SER A CA 10
ATOM 6566 C C . SER A 1 31 ? -9.005 -8.337 1.107 1.00 0.00 31 SER A C 10
ATOM 6567 O O . SER A 1 31 ? -9.880 -8.332 1.953 1.00 0.00 31 SER A O 10
ATOM 6575 N N . GLY A 1 32 ? -8.943 -7.575 0.061 1.00 0.00 32 GLY A N 10
ATOM 6576 C CA . GLY A 1 32 ? -9.935 -6.528 -0.271 1.00 0.00 32 GLY A CA 10
ATOM 6577 C C . GLY A 1 32 ? -9.100 -5.411 -0.906 1.00 0.00 32 GLY A C 10
ATOM 6578 O O . GLY A 1 32 ? -9.638 -4.449 -1.417 1.00 0.00 32 GLY A O 10
ATOM 6582 N N . TRP A 1 33 ? -7.794 -5.568 -0.842 1.00 0.00 33 TRP A N 10
ATOM 6583 C CA . TRP A 1 33 ? -6.865 -4.577 -1.417 1.00 0.00 33 TRP A CA 10
ATOM 6584 C C . TRP A 1 33 ? -6.458 -5.115 -2.795 1.00 0.00 33 TRP A C 10
ATOM 6585 O O . TRP A 1 33 ? -7.221 -5.837 -3.409 1.00 0.00 33 TRP A O 10
ATOM 6606 N N . HIS A 1 34 ? -5.289 -4.775 -3.246 1.00 0.00 34 HIS A N 10
ATOM 6607 C CA . HIS A 1 34 ? -4.803 -5.237 -4.576 1.00 0.00 34 HIS A CA 10
ATOM 6608 C C . HIS A 1 34 ? -3.270 -5.370 -4.589 1.00 0.00 34 HIS A C 10
ATOM 6609 O O . HIS A 1 34 ? -2.735 -6.310 -4.036 1.00 0.00 34 HIS A O 10
ATOM 6623 N N . ASN A 1 35 ? -2.605 -4.452 -5.231 1.00 0.00 35 ASN A N 10
ATOM 6624 C CA . ASN A 1 35 ? -1.105 -4.466 -5.299 1.00 0.00 35 ASN A CA 10
ATOM 6625 C C . ASN A 1 35 ? -0.552 -3.150 -5.855 1.00 0.00 35 ASN A C 10
ATOM 6626 O O . ASN A 1 35 ? -1.137 -2.588 -6.761 1.00 0.00 35 ASN A O 10
ATOM 6637 N N . CYS A 1 36 ? 0.547 -2.687 -5.300 1.00 0.00 36 CYS A N 10
ATOM 6638 C CA . CYS A 1 36 ? 1.167 -1.398 -5.788 1.00 0.00 36 CYS A CA 10
ATOM 6639 C C . CYS A 1 36 ? 2.701 -1.342 -5.687 1.00 0.00 36 CYS A C 10
ATOM 6640 O O . CYS A 1 36 ? 3.319 -0.489 -6.298 1.00 0.00 36 CYS A O 10
ATOM 6647 N N . LYS A 1 37 ? 3.282 -2.227 -4.927 1.00 0.00 37 LYS A N 10
ATOM 6648 C CA . LYS A 1 37 ? 4.753 -2.272 -4.763 1.00 0.00 37 LYS A CA 10
ATOM 6649 C C . LYS A 1 37 ? 5.082 -3.726 -5.037 1.00 0.00 37 LYS A C 10
ATOM 6650 O O . LYS A 1 37 ? 4.824 -4.588 -4.221 1.00 0.00 37 LYS A O 10
ATOM 6669 N N . ALA A 1 38 ? 5.638 -3.937 -6.194 1.00 0.00 38 ALA A N 10
ATOM 6670 C CA . ALA A 1 38 ? 6.022 -5.320 -6.611 1.00 0.00 38 ALA A CA 10
ATOM 6671 C C . ALA A 1 38 ? 7.427 -5.628 -6.122 1.00 0.00 38 ALA A C 10
ATOM 6672 O O . ALA A 1 38 ? 7.951 -6.695 -6.378 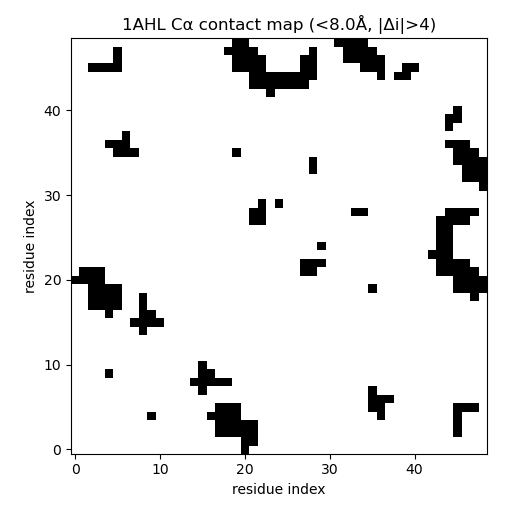1.00 0.00 38 ALA A O 10
ATOM 6679 N N . HIS A 1 39 ? 8.010 -4.692 -5.423 1.00 0.00 39 HIS A N 10
ATOM 6680 C CA . HIS A 1 39 ? 9.398 -4.912 -4.922 1.00 0.00 39 HIS A CA 10
ATOM 6681 C C . HIS A 1 39 ? 9.642 -4.580 -3.443 1.00 0.00 39 HIS A C 10
ATOM 6682 O O . HIS A 1 39 ? 10.030 -5.455 -2.698 1.00 0.00 39 HIS A O 10
ATOM 6696 N N . GLY A 1 40 ? 9.426 -3.353 -3.045 1.00 0.00 40 GLY A N 10
ATOM 6697 C CA . GLY A 1 40 ? 9.654 -2.975 -1.612 1.00 0.00 40 GLY A CA 10
ATOM 6698 C C . GLY A 1 40 ? 8.366 -2.675 -0.841 1.00 0.00 40 GLY A C 10
ATOM 6699 O O . GLY A 1 40 ? 7.301 -3.080 -1.262 1.00 0.00 40 GLY A O 10
ATOM 6703 N N . PRO A 1 41 ? 8.475 -1.975 0.267 1.00 0.00 41 PRO A N 10
ATOM 6704 C CA . PRO A 1 41 ? 9.752 -1.582 0.939 1.00 0.00 41 PRO A CA 10
ATOM 6705 C C . PRO A 1 41 ? 10.406 -2.787 1.631 1.00 0.00 41 PRO A C 10
ATOM 6706 O O . PRO A 1 41 ? 9.934 -3.901 1.533 1.00 0.00 41 PRO A O 10
ATOM 6717 N N . THR A 1 42 ? 11.483 -2.529 2.324 1.00 0.00 42 THR A N 10
ATOM 6718 C CA . THR A 1 42 ? 12.194 -3.634 3.037 1.00 0.00 42 THR A CA 10
ATOM 6719 C C . THR A 1 42 ? 11.598 -3.860 4.442 1.00 0.00 42 THR A C 10
ATOM 6720 O O . THR A 1 42 ? 12.122 -4.660 5.195 1.00 0.00 42 THR A O 10
ATOM 6731 N N . ILE A 1 43 ? 10.537 -3.161 4.749 1.00 0.00 43 ILE A N 10
ATOM 6732 C CA . ILE A 1 43 ? 9.863 -3.286 6.078 1.00 0.00 43 ILE A CA 10
ATOM 6733 C C . ILE A 1 43 ? 8.346 -3.145 5.860 1.00 0.00 43 ILE A C 10
ATOM 6734 O O . ILE A 1 43 ? 7.892 -2.155 5.316 1.00 0.00 43 ILE A O 10
ATOM 6750 N N . GLY A 1 44 ? 7.608 -4.134 6.289 1.00 0.00 44 GLY A N 10
ATOM 6751 C CA . GLY A 1 44 ? 6.120 -4.088 6.114 1.00 0.00 44 GLY A CA 10
ATOM 6752 C C . GLY A 1 44 ? 5.842 -4.369 4.632 1.00 0.00 44 GLY A C 10
ATOM 6753 O O . GLY A 1 44 ? 6.743 -4.760 3.916 1.00 0.00 44 GLY A O 10
ATOM 6757 N N . TRP A 1 45 ? 4.636 -4.180 4.181 1.00 0.00 45 TRP A N 10
ATOM 6758 C CA . TRP A 1 45 ? 4.329 -4.440 2.745 1.00 0.00 45 TRP A CA 10
ATOM 6759 C C . TRP A 1 45 ? 3.604 -3.214 2.220 1.00 0.00 45 TRP A C 10
ATOM 6760 O O . TRP A 1 45 ? 2.973 -2.484 2.956 1.00 0.00 45 TRP A O 10
ATOM 6781 N N . CYS A 1 46 ? 3.705 -3.036 0.941 1.00 0.00 46 CYS A N 10
ATOM 6782 C CA . CYS A 1 46 ? 3.055 -1.884 0.275 1.00 0.00 46 CYS A CA 10
ATOM 6783 C C . CYS A 1 46 ? 2.094 -2.364 -0.808 1.00 0.00 46 CYS A C 10
ATOM 6784 O O . CYS A 1 46 ? 2.443 -3.169 -1.651 1.00 0.00 46 CYS A O 10
ATOM 6791 N N . CYS A 1 47 ? 0.905 -1.843 -0.739 1.00 0.00 47 CYS A N 10
ATOM 6792 C CA . CYS A 1 47 ? -0.163 -2.194 -1.711 1.00 0.00 47 CYS A CA 10
ATOM 6793 C C . CYS A 1 47 ? -1.087 -0.984 -1.834 1.00 0.00 47 CYS A C 10
ATOM 6794 O O . CYS A 1 47 ? -0.724 0.109 -1.455 1.00 0.00 47 CYS A O 10
ATOM 6801 N N . LYS A 1 48 ? -2.242 -1.204 -2.387 1.00 0.00 48 LYS A N 10
ATOM 6802 C CA . LYS A 1 48 ? -3.257 -0.121 -2.554 1.00 0.00 48 LYS A CA 10
ATOM 6803 C C . LYS A 1 48 ? -4.573 -0.887 -2.523 1.00 0.00 48 LYS A C 10
ATOM 6804 O O . LYS A 1 48 ? -4.541 -2.104 -2.640 1.00 0.00 48 LYS A O 10
ATOM 6823 N N . GLN A 1 49 ? -5.666 -0.194 -2.360 1.00 0.00 49 GLN A N 10
ATOM 6824 C CA . GLN A 1 49 ? -6.954 -0.847 -2.328 1.00 0.00 49 GLN A CA 10
ATOM 6825 C C . GLN A 1 49 ? -7.436 -1.056 -3.787 1.00 0.00 49 GLN A C 10
ATOM 6826 O O . GLN A 1 49 ? -6.593 -1.440 -4.585 1.00 0.00 49 GLN A O 10
ATOM 6841 N N . GLY A 1 1 ? -3.786 3.582 7.251 1.00 0.00 1 GLY A N 11
ATOM 6842 C CA . GLY A 1 1 ? -2.510 2.794 7.179 1.00 0.00 1 GLY A CA 11
ATOM 6843 C C . GLY A 1 1 ? -1.435 3.798 6.756 1.00 0.00 1 GLY A C 11
ATOM 6844 O O . GLY A 1 1 ? -1.773 4.956 6.612 1.00 0.00 1 GLY A O 11
ATOM 6850 N N . VAL A 1 2 ? -0.211 3.381 6.568 1.00 0.00 2 VAL A N 11
ATOM 6851 C CA . VAL A 1 2 ? 0.843 4.358 6.155 1.00 0.00 2 VAL A CA 11
ATOM 6852 C C . VAL A 1 2 ? 0.824 4.378 4.628 1.00 0.00 2 VAL A C 11
ATOM 6853 O O . VAL A 1 2 ? 0.660 3.351 4.004 1.00 0.00 2 VAL A O 11
ATOM 6866 N N . SER A 1 3 ? 0.982 5.541 4.071 1.00 0.00 3 SER A N 11
ATOM 6867 C CA . SER A 1 3 ? 0.977 5.696 2.586 1.00 0.00 3 SER A CA 11
ATOM 6868 C C . SER A 1 3 ? 2.209 5.086 1.915 1.00 0.00 3 SER A C 11
ATOM 6869 O O . SER A 1 3 ? 3.183 4.763 2.564 1.00 0.00 3 SER A O 11
ATOM 6877 N N . CYS A 1 4 ? 2.138 4.950 0.622 1.00 0.00 4 CYS A N 11
ATOM 6878 C CA . CYS A 1 4 ? 3.288 4.372 -0.131 1.00 0.00 4 CYS A CA 11
ATOM 6879 C C . CYS A 1 4 ? 3.179 4.882 -1.572 1.00 0.00 4 CYS A C 11
ATOM 6880 O O . CYS A 1 4 ? 2.097 4.889 -2.129 1.00 0.00 4 CYS A O 11
ATOM 6887 N N . LEU A 1 5 ? 4.273 5.311 -2.145 1.00 0.00 5 LEU A N 11
ATOM 6888 C CA . LEU A 1 5 ? 4.195 5.802 -3.549 1.00 0.00 5 LEU A CA 11
ATOM 6889 C C . LEU A 1 5 ? 4.499 4.601 -4.417 1.00 0.00 5 LEU A C 11
ATOM 6890 O O . LEU A 1 5 ? 5.582 4.041 -4.375 1.00 0.00 5 LEU A O 11
ATOM 6906 N N . CYS A 1 6 ? 3.525 4.264 -5.198 1.00 0.00 6 CYS A N 11
ATOM 6907 C CA . CYS A 1 6 ? 3.681 3.096 -6.091 1.00 0.00 6 CYS A CA 11
ATOM 6908 C C . CYS A 1 6 ? 4.303 3.567 -7.399 1.00 0.00 6 CYS A C 11
ATOM 6909 O O . CYS A 1 6 ? 4.186 4.708 -7.806 1.00 0.00 6 CYS A O 11
ATOM 6916 N N . ASP A 1 7 ? 4.963 2.638 -8.019 1.00 0.00 7 ASP A N 11
ATOM 6917 C CA . ASP A 1 7 ? 5.647 2.906 -9.310 1.00 0.00 7 ASP A CA 11
ATOM 6918 C C . ASP A 1 7 ? 4.692 3.357 -10.426 1.00 0.00 7 ASP A C 11
ATOM 6919 O O . ASP A 1 7 ? 5.090 3.760 -11.499 1.00 0.00 7 ASP A O 11
ATOM 6928 N N . SER A 1 8 ? 3.435 3.258 -10.116 1.00 0.00 8 SER A N 11
ATOM 6929 C CA . SER A 1 8 ? 2.321 3.648 -11.029 1.00 0.00 8 SER A CA 11
ATOM 6930 C C . SER A 1 8 ? 1.809 5.062 -10.707 1.00 0.00 8 SER A C 11
ATOM 6931 O O . SER A 1 8 ? 0.988 5.587 -11.434 1.00 0.00 8 SER A O 11
ATOM 6939 N N . ASP A 1 9 ? 2.322 5.606 -9.635 1.00 0.00 9 ASP A N 11
ATOM 6940 C CA . ASP A 1 9 ? 1.935 6.968 -9.158 1.00 0.00 9 ASP A CA 11
ATOM 6941 C C . ASP A 1 9 ? 2.832 8.033 -9.786 1.00 0.00 9 ASP A C 11
ATOM 6942 O O . ASP A 1 9 ? 3.945 7.751 -10.185 1.00 0.00 9 ASP A O 11
ATOM 6951 N N . GLY A 1 10 ? 2.325 9.236 -9.851 1.00 0.00 10 GLY A N 11
ATOM 6952 C CA . GLY A 1 10 ? 3.097 10.365 -10.448 1.00 0.00 10 GLY A CA 11
ATOM 6953 C C . GLY A 1 10 ? 3.367 11.462 -9.415 1.00 0.00 10 GLY A C 11
ATOM 6954 O O . GLY A 1 10 ? 2.425 12.067 -8.947 1.00 0.00 10 GLY A O 11
ATOM 6958 N N . PRO A 1 11 ? 4.612 11.718 -9.070 1.00 0.00 11 PRO A N 11
ATOM 6959 C CA . PRO A 1 11 ? 4.957 12.786 -8.090 1.00 0.00 11 PRO A CA 11
ATOM 6960 C C . PRO A 1 11 ? 4.729 14.208 -8.646 1.00 0.00 11 PRO A C 11
ATOM 6961 O O . PRO A 1 11 ? 4.605 14.411 -9.838 1.00 0.00 11 PRO A O 11
ATOM 6972 N N . SER A 1 12 ? 4.685 15.153 -7.746 1.00 0.00 12 SER A N 11
ATOM 6973 C CA . SER A 1 12 ? 4.470 16.586 -8.103 1.00 0.00 12 SER A CA 11
ATOM 6974 C C . SER A 1 12 ? 5.496 17.446 -7.356 1.00 0.00 12 SER A C 11
ATOM 6975 O O . SER A 1 12 ? 6.202 16.957 -6.491 1.00 0.00 12 SER A O 11
ATOM 6983 N N . VAL A 1 13 ? 5.569 18.707 -7.692 1.00 0.00 13 VAL A N 11
ATOM 6984 C CA . VAL A 1 13 ? 6.545 19.584 -6.986 1.00 0.00 13 VAL A CA 11
ATOM 6985 C C . VAL A 1 13 ? 5.935 19.945 -5.613 1.00 0.00 13 VAL A C 11
ATOM 6986 O O . VAL A 1 13 ? 5.322 20.975 -5.418 1.00 0.00 13 VAL A O 11
ATOM 6999 N N . ARG A 1 14 ? 6.160 19.021 -4.720 1.00 0.00 14 ARG A N 11
ATOM 7000 C CA . ARG A 1 14 ? 5.711 19.041 -3.292 1.00 0.00 14 ARG A CA 11
ATOM 7001 C C . ARG A 1 14 ? 4.211 18.708 -3.232 1.00 0.00 14 ARG A C 11
ATOM 7002 O O . ARG A 1 14 ? 3.631 18.254 -4.201 1.00 0.00 14 ARG A O 11
ATOM 7023 N N . GLY A 1 15 ? 3.615 18.925 -2.088 1.00 0.00 15 GLY A N 11
ATOM 7024 C CA . GLY A 1 15 ? 2.155 18.636 -1.915 1.00 0.00 15 GLY A CA 11
ATOM 7025 C C . GLY A 1 15 ? 1.893 17.192 -1.475 1.00 0.00 15 GLY A C 11
ATOM 7026 O O . GLY A 1 15 ? 1.066 16.982 -0.611 1.00 0.00 15 GLY A O 11
ATOM 7030 N N . ASN A 1 16 ? 2.605 16.264 -2.064 1.00 0.00 16 ASN A N 11
ATOM 7031 C CA . ASN A 1 16 ? 2.452 14.795 -1.742 1.00 0.00 16 ASN A CA 11
ATOM 7032 C C . ASN A 1 16 ? 1.076 14.244 -2.147 1.00 0.00 16 ASN A C 11
ATOM 7033 O O . ASN A 1 16 ? 0.078 14.935 -2.117 1.00 0.00 16 ASN A O 11
ATOM 7044 N N . THR A 1 17 ? 1.116 12.988 -2.492 1.00 0.00 17 THR A N 11
ATOM 7045 C CA . THR A 1 17 ? -0.064 12.184 -2.936 1.00 0.00 17 THR A CA 11
ATOM 7046 C C . THR A 1 17 ? 0.484 10.753 -2.960 1.00 0.00 17 THR A C 11
ATOM 7047 O O . THR A 1 17 ? 1.604 10.588 -3.408 1.00 0.00 17 THR A O 11
ATOM 7058 N N . LEU A 1 18 ? -0.267 9.785 -2.507 1.00 0.00 18 LEU A N 11
ATOM 7059 C CA . LEU A 1 18 ? 0.213 8.363 -2.504 1.00 0.00 18 LEU A CA 11
ATOM 7060 C C . LEU A 1 18 ? -0.947 7.463 -2.881 1.00 0.00 18 LEU A C 11
ATOM 7061 O O . LEU A 1 18 ? -1.956 7.494 -2.203 1.00 0.00 18 LEU A O 11
ATOM 7077 N N . SER A 1 19 ? -0.801 6.697 -3.926 1.00 0.00 19 SER A N 11
ATOM 7078 C CA . SER A 1 19 ? -1.930 5.797 -4.312 1.00 0.00 19 SER A CA 11
ATOM 7079 C C . SER A 1 19 ? -1.808 4.536 -3.451 1.00 0.00 19 SER A C 11
ATOM 7080 O O . SER A 1 19 ? -2.780 3.863 -3.172 1.00 0.00 19 SER A O 11
ATOM 7088 N N . GLY A 1 20 ? -0.590 4.262 -3.058 1.00 0.00 20 GLY A N 11
ATOM 7089 C CA . GLY A 1 20 ? -0.277 3.093 -2.235 1.00 0.00 20 GLY A CA 11
ATOM 7090 C C . GLY A 1 20 ? -0.320 3.333 -0.739 1.00 0.00 20 GLY A C 11
ATOM 7091 O O . GLY A 1 20 ? -0.340 4.428 -0.203 1.00 0.00 20 GLY A O 11
ATOM 7095 N N . THR A 1 21 ? -0.346 2.219 -0.089 1.00 0.00 21 THR A N 11
ATOM 7096 C CA . THR A 1 21 ? -0.383 2.157 1.367 1.00 0.00 21 THR A CA 11
ATOM 7097 C C . THR A 1 21 ? 0.305 0.850 1.755 1.00 0.00 21 THR A C 11
ATOM 7098 O O . THR A 1 21 ? 0.116 -0.215 1.194 1.00 0.00 21 THR A O 11
ATOM 7109 N N . LEU A 1 22 ? 1.090 1.053 2.746 1.00 0.00 22 LEU A N 11
ATOM 7110 C CA . LEU A 1 22 ? 1.916 -0.009 3.381 1.00 0.00 22 LEU A CA 11
ATOM 7111 C C . LEU A 1 22 ? 1.123 -0.576 4.540 1.00 0.00 22 LEU A C 11
ATOM 7112 O O . LEU A 1 22 ? 0.478 0.110 5.317 1.00 0.00 22 LEU A O 11
ATOM 7128 N N . TRP A 1 23 ? 1.233 -1.863 4.575 1.00 0.00 23 TRP A N 11
ATOM 7129 C CA . TRP A 1 23 ? 0.570 -2.699 5.588 1.00 0.00 23 TRP A CA 11
ATOM 7130 C C . TRP A 1 23 ? 1.687 -3.407 6.357 1.00 0.00 23 TRP A C 11
ATOM 7131 O O . TRP A 1 23 ? 2.579 -4.001 5.778 1.00 0.00 23 TRP A O 11
ATOM 7152 N N . LEU A 1 24 ? 1.572 -3.312 7.652 1.00 0.00 24 LEU A N 11
ATOM 7153 C CA . LEU A 1 24 ? 2.560 -3.924 8.596 1.00 0.00 24 LEU A CA 11
ATOM 7154 C C . LEU A 1 24 ? 2.133 -5.345 8.908 1.00 0.00 24 LEU A C 11
ATOM 7155 O O . LEU A 1 24 ? 2.825 -6.101 9.559 1.00 0.00 24 LEU A O 11
ATOM 7171 N N . TYR A 1 25 ? 0.962 -5.626 8.410 1.00 0.00 25 TYR A N 11
ATOM 7172 C CA . TYR A 1 25 ? 0.349 -6.971 8.586 1.00 0.00 25 TYR A CA 11
ATOM 7173 C C . TYR A 1 25 ? 1.354 -7.957 7.962 1.00 0.00 25 TYR A C 11
ATOM 7174 O O . TYR A 1 25 ? 2.103 -7.563 7.089 1.00 0.00 25 TYR A O 11
ATOM 7192 N N . PRO A 1 26 ? 1.368 -9.198 8.379 1.00 0.00 26 PRO A N 11
ATOM 7193 C CA . PRO A 1 26 ? 2.492 -10.118 8.037 1.00 0.00 26 PRO A CA 11
ATOM 7194 C C . PRO A 1 26 ? 2.603 -10.365 6.538 1.00 0.00 26 PRO A C 11
ATOM 7195 O O . PRO A 1 26 ? 3.643 -10.682 5.990 1.00 0.00 26 PRO A O 11
ATOM 7206 N N . SER A 1 27 ? 1.473 -10.182 5.940 1.00 0.00 27 SER A N 11
ATOM 7207 C CA . SER A 1 27 ? 1.317 -10.362 4.465 1.00 0.00 27 SER A CA 11
ATOM 7208 C C . SER A 1 27 ? 0.935 -9.005 3.873 1.00 0.00 27 SER A C 11
ATOM 7209 O O . SER A 1 27 ? 0.589 -8.899 2.713 1.00 0.00 27 SER A O 11
ATOM 7217 N N . GLY A 1 28 ? 1.030 -8.029 4.737 1.00 0.00 28 GLY A N 11
ATOM 7218 C CA . GLY A 1 28 ? 0.721 -6.609 4.459 1.00 0.00 28 GLY A CA 11
ATOM 7219 C C . GLY A 1 28 ? -0.623 -6.484 3.801 1.00 0.00 28 GLY A C 11
ATOM 7220 O O . GLY A 1 28 ? -1.649 -6.255 4.406 1.00 0.00 28 GLY A O 11
ATOM 7224 N N . CYS A 1 29 ? -0.460 -6.662 2.541 1.00 0.00 29 CYS A N 11
ATOM 7225 C CA . CYS A 1 29 ? -1.489 -6.631 1.493 1.00 0.00 29 CYS A CA 11
ATOM 7226 C C . CYS A 1 29 ? -2.786 -7.290 2.009 1.00 0.00 29 CYS A C 11
ATOM 7227 O O . CYS A 1 29 ? -2.936 -8.496 1.932 1.00 0.00 29 CYS A O 11
ATOM 7234 N N . PRO A 1 30 ? -3.693 -6.506 2.537 1.00 0.00 30 PRO A N 11
ATOM 7235 C CA . PRO A 1 30 ? -4.889 -7.037 3.204 1.00 0.00 30 PRO A CA 11
ATOM 7236 C C . PRO A 1 30 ? -6.005 -7.286 2.181 1.00 0.00 30 PRO A C 11
ATOM 7237 O O . PRO A 1 30 ? -6.410 -6.447 1.402 1.00 0.00 30 PRO A O 11
ATOM 7248 N N . SER A 1 31 ? -6.460 -8.494 2.236 1.00 0.00 31 SER A N 11
ATOM 7249 C CA . SER A 1 31 ? -7.537 -9.050 1.392 1.00 0.00 31 SER A CA 11
ATOM 7250 C C . SER A 1 31 ? -8.645 -8.018 1.348 1.00 0.00 31 SER A C 11
ATOM 7251 O O . SER A 1 31 ? -9.310 -7.720 2.319 1.00 0.00 31 SER A O 11
ATOM 7259 N N . GLY A 1 32 ? -8.778 -7.517 0.169 1.00 0.00 32 GLY A N 11
ATOM 7260 C CA . GLY A 1 32 ? -9.780 -6.476 -0.143 1.00 0.00 32 GLY A CA 11
ATOM 7261 C C . GLY A 1 32 ? -8.988 -5.388 -0.860 1.00 0.00 32 GLY A C 11
ATOM 7262 O O . GLY A 1 32 ? -9.557 -4.417 -1.317 1.00 0.00 32 GLY A O 11
ATOM 7266 N N . TRP A 1 33 ? -7.693 -5.598 -0.907 1.00 0.00 33 TRP A N 11
ATOM 7267 C CA . TRP A 1 33 ? -6.756 -4.689 -1.556 1.00 0.00 33 TRP A CA 11
ATOM 7268 C C . TRP A 1 33 ? -6.325 -5.422 -2.803 1.00 0.00 33 TRP A C 11
ATOM 7269 O O . TRP A 1 33 ? -6.839 -6.457 -3.194 1.00 0.00 33 TRP A O 11
ATOM 7290 N N . HIS A 1 34 ? -5.357 -4.829 -3.394 1.00 0.00 34 HIS A N 11
ATOM 7291 C CA . HIS A 1 34 ? -4.748 -5.322 -4.616 1.00 0.00 34 HIS A CA 11
ATOM 7292 C C . HIS A 1 34 ? -3.278 -5.333 -4.278 1.00 0.00 34 HIS A C 11
ATOM 7293 O O . HIS A 1 34 ? -2.899 -5.944 -3.307 1.00 0.00 34 HIS A O 11
ATOM 7307 N N . ASN A 1 35 ? -2.482 -4.676 -5.054 1.00 0.00 35 ASN A N 11
ATOM 7308 C CA . ASN A 1 35 ? -1.013 -4.633 -4.793 1.00 0.00 35 ASN A CA 11
ATOM 7309 C C . ASN A 1 35 ? -0.498 -3.452 -5.602 1.00 0.00 35 ASN A C 11
ATOM 7310 O O . ASN A 1 35 ? -1.186 -3.056 -6.526 1.00 0.00 35 ASN A O 11
ATOM 7321 N N . CYS A 1 36 ? 0.645 -2.917 -5.258 1.00 0.00 36 CYS A N 11
ATOM 7322 C CA . CYS A 1 36 ? 1.173 -1.756 -6.044 1.00 0.00 36 CYS A CA 11
ATOM 7323 C C . CYS A 1 36 ? 2.698 -1.763 -5.997 1.00 0.00 36 CYS A C 11
ATOM 7324 O O . CYS A 1 36 ? 3.346 -1.681 -7.023 1.00 0.00 36 CYS A O 11
ATOM 7331 N N . LYS A 1 37 ? 3.269 -1.881 -4.827 1.00 0.00 37 LYS A N 11
ATOM 7332 C CA . LYS A 1 37 ? 4.756 -1.888 -4.758 1.00 0.00 37 LYS A CA 11
ATOM 7333 C C . LYS A 1 37 ? 5.429 -3.246 -4.887 1.00 0.00 37 LYS A C 11
ATOM 7334 O O . LYS A 1 37 ? 5.929 -3.829 -3.941 1.00 0.00 37 LYS A O 11
ATOM 7353 N N . ALA A 1 38 ? 5.439 -3.707 -6.099 1.00 0.00 38 ALA A N 11
ATOM 7354 C CA . ALA A 1 38 ? 6.071 -5.029 -6.402 1.00 0.00 38 ALA A CA 11
ATOM 7355 C C . ALA A 1 38 ? 7.561 -5.063 -6.003 1.00 0.00 38 ALA A C 11
ATOM 7356 O O . ALA A 1 38 ? 8.216 -6.081 -6.100 1.00 0.00 38 ALA A O 11
ATOM 7363 N N . HIS A 1 39 ? 8.042 -3.934 -5.571 1.00 0.00 39 HIS A N 11
ATOM 7364 C CA . HIS A 1 39 ? 9.469 -3.800 -5.156 1.00 0.00 39 HIS A CA 11
ATOM 7365 C C . HIS A 1 39 ? 9.728 -3.762 -3.645 1.00 0.00 39 HIS A C 11
ATOM 7366 O O . HIS A 1 39 ? 10.830 -4.055 -3.222 1.00 0.00 39 HIS A O 11
ATOM 7380 N N . GLY A 1 40 ? 8.747 -3.415 -2.861 1.00 0.00 40 GLY A N 11
ATOM 7381 C CA . GLY A 1 40 ? 8.965 -3.364 -1.382 1.00 0.00 40 GLY A CA 11
ATOM 7382 C C . GLY A 1 40 ? 8.198 -2.207 -0.733 1.00 0.00 40 GLY A C 11
ATOM 7383 O O . GLY A 1 40 ? 7.332 -1.649 -1.373 1.00 0.00 40 GLY A O 11
ATOM 7387 N N . PRO A 1 41 ? 8.497 -1.844 0.496 1.00 0.00 41 PRO A N 11
ATOM 7388 C CA . PRO A 1 41 ? 9.734 -2.179 1.273 1.00 0.00 41 PRO A CA 11
ATOM 7389 C C . PRO A 1 41 ? 9.818 -3.640 1.728 1.00 0.00 41 PRO A C 11
ATOM 7390 O O . PRO A 1 41 ? 9.028 -4.466 1.326 1.00 0.00 41 PRO A O 11
ATOM 7401 N N . THR A 1 42 ? 10.790 -3.918 2.556 1.00 0.00 42 THR A N 11
ATOM 7402 C CA . THR A 1 42 ? 10.963 -5.312 3.070 1.00 0.00 42 THR A CA 11
ATOM 7403 C C . THR A 1 42 ? 10.276 -5.448 4.437 1.00 0.00 42 THR A C 11
ATOM 7404 O O . THR A 1 42 ? 10.203 -6.542 4.964 1.00 0.00 42 THR A O 11
ATOM 7415 N N . ILE A 1 43 ? 9.800 -4.352 4.965 1.00 0.00 43 ILE A N 11
ATOM 7416 C CA . ILE A 1 43 ? 9.108 -4.371 6.294 1.00 0.00 43 ILE A CA 11
ATOM 7417 C C . ILE A 1 43 ? 7.618 -4.185 6.010 1.00 0.00 43 ILE A C 11
ATOM 7418 O O . ILE A 1 43 ? 7.164 -3.077 5.806 1.00 0.00 43 ILE A O 11
ATOM 7434 N N . GLY A 1 44 ? 6.897 -5.268 6.005 1.00 0.00 44 GLY A N 11
ATOM 7435 C CA . GLY A 1 44 ? 5.433 -5.203 5.728 1.00 0.00 44 GLY A CA 11
ATOM 7436 C C . GLY A 1 44 ? 5.308 -5.332 4.209 1.00 0.00 44 GLY A C 11
ATOM 7437 O O . GLY A 1 44 ? 6.213 -5.822 3.564 1.00 0.00 44 GLY A O 11
ATOM 7441 N N . TRP A 1 45 ? 4.206 -4.900 3.665 1.00 0.00 45 TRP A N 11
ATOM 7442 C CA . TRP A 1 45 ? 4.002 -4.987 2.182 1.00 0.00 45 TRP A CA 11
ATOM 7443 C C . TRP A 1 45 ? 3.272 -3.698 1.745 1.00 0.00 45 TRP A C 11
ATOM 7444 O O . TRP A 1 45 ? 2.414 -3.230 2.470 1.00 0.00 45 TRP A O 11
ATOM 7465 N N . CYS A 1 46 ? 3.613 -3.167 0.595 1.00 0.00 46 CYS A N 11
ATOM 7466 C CA . CYS A 1 46 ? 2.963 -1.913 0.077 1.00 0.00 46 CYS A CA 11
ATOM 7467 C C . CYS A 1 46 ? 2.004 -2.266 -1.079 1.00 0.00 46 CYS A C 11
ATOM 7468 O O . CYS A 1 46 ? 2.425 -2.752 -2.114 1.00 0.00 46 CYS A O 11
ATOM 7475 N N . CYS A 1 47 ? 0.747 -2.005 -0.868 1.00 0.00 47 CYS A N 11
ATOM 7476 C CA . CYS A 1 47 ? -0.293 -2.298 -1.893 1.00 0.00 47 CYS A CA 11
ATOM 7477 C C . CYS A 1 47 ? -1.218 -1.093 -2.049 1.00 0.00 47 CYS A C 11
ATOM 7478 O O . CYS A 1 47 ? -0.966 -0.042 -1.497 1.00 0.00 47 CYS A O 11
ATOM 7485 N N . LYS A 1 48 ? -2.263 -1.281 -2.791 1.00 0.00 48 LYS A N 11
ATOM 7486 C CA . LYS A 1 48 ? -3.265 -0.207 -3.051 1.00 0.00 48 LYS A CA 11
ATOM 7487 C C . LYS A 1 48 ? -4.525 -1.036 -2.910 1.00 0.00 48 LYS A C 11
ATOM 7488 O O . LYS A 1 48 ? -4.434 -2.258 -2.983 1.00 0.00 48 LYS A O 11
ATOM 7507 N N . GLN A 1 49 ? -5.646 -0.411 -2.707 1.00 0.00 49 GLN A N 11
ATOM 7508 C CA . GLN A 1 49 ? -6.827 -1.227 -2.572 1.00 0.00 49 GLN A CA 11
ATOM 7509 C C . GLN A 1 49 ? -7.230 -1.850 -3.927 1.00 0.00 49 GLN A C 11
ATOM 7510 O O . GLN A 1 49 ? -8.093 -2.705 -3.871 1.00 0.00 49 GLN A O 11
ATOM 7525 N N . GLY A 1 1 ? -3.868 3.207 8.056 1.00 0.00 1 GLY A N 12
ATOM 7526 C CA . GLY A 1 1 ? -2.644 2.470 7.607 1.00 0.00 1 GLY A CA 12
ATOM 7527 C C . GLY A 1 1 ? -1.665 3.553 7.176 1.00 0.00 1 GLY A C 12
ATOM 7528 O O . GLY A 1 1 ? -2.079 4.695 7.149 1.00 0.00 1 GLY A O 12
ATOM 7534 N N . VAL A 1 2 ? -0.439 3.229 6.854 1.00 0.00 2 VAL A N 12
ATOM 7535 C CA . VAL A 1 2 ? 0.505 4.319 6.434 1.00 0.00 2 VAL A CA 12
ATOM 7536 C C . VAL A 1 2 ? 0.347 4.442 4.925 1.00 0.00 2 VAL A C 12
ATOM 7537 O O . VAL A 1 2 ? 0.165 3.441 4.265 1.00 0.00 2 VAL A O 12
ATOM 7550 N N . SER A 1 3 ? 0.419 5.629 4.408 1.00 0.00 3 SER A N 12
ATOM 7551 C CA . SER A 1 3 ? 0.270 5.796 2.940 1.00 0.00 3 SER A CA 12
ATOM 7552 C C . SER A 1 3 ? 1.610 5.427 2.312 1.00 0.00 3 SER A C 12
ATOM 7553 O O . SER A 1 3 ? 2.636 5.435 2.968 1.00 0.00 3 SER A O 12
ATOM 7561 N N . CYS A 1 4 ? 1.549 5.126 1.049 1.00 0.00 4 CYS A N 12
ATOM 7562 C CA . CYS A 1 4 ? 2.769 4.745 0.275 1.00 0.00 4 CYS A CA 12
ATOM 7563 C C . CYS A 1 4 ? 2.419 4.997 -1.192 1.00 0.00 4 CYS A C 12
ATOM 7564 O O . CYS A 1 4 ? 1.263 4.923 -1.559 1.00 0.00 4 CYS A O 12
ATOM 7571 N N . LEU A 1 5 ? 3.374 5.304 -2.016 1.00 0.00 5 LEU A N 12
ATOM 7572 C CA . LEU A 1 5 ? 3.062 5.547 -3.442 1.00 0.00 5 LEU A CA 12
ATOM 7573 C C . LEU A 1 5 ? 3.028 4.206 -4.180 1.00 0.00 5 LEU A C 12
ATOM 7574 O O . LEU A 1 5 ? 3.504 3.210 -3.667 1.00 0.00 5 LEU A O 12
ATOM 7590 N N . CYS A 1 6 ? 2.467 4.219 -5.356 1.00 0.00 6 CYS A N 12
ATOM 7591 C CA . CYS A 1 6 ? 2.376 2.978 -6.190 1.00 0.00 6 CYS A CA 12
ATOM 7592 C C . CYS A 1 6 ? 3.455 3.142 -7.262 1.00 0.00 6 CYS A C 12
ATOM 7593 O O . CYS A 1 6 ? 3.929 4.238 -7.484 1.00 0.00 6 CYS A O 12
ATOM 7600 N N . ASP A 1 7 ? 3.845 2.091 -7.931 1.00 0.00 7 ASP A N 12
ATOM 7601 C CA . ASP A 1 7 ? 4.916 2.259 -8.974 1.00 0.00 7 ASP A CA 12
ATOM 7602 C C . ASP A 1 7 ? 4.648 3.388 -9.985 1.00 0.00 7 ASP A C 12
ATOM 7603 O O . ASP A 1 7 ? 5.547 4.001 -10.530 1.00 0.00 7 ASP A O 12
ATOM 7612 N N . SER A 1 8 ? 3.387 3.612 -10.170 1.00 0.00 8 SER A N 12
ATOM 7613 C CA . SER A 1 8 ? 2.875 4.655 -11.106 1.00 0.00 8 SER A CA 12
ATOM 7614 C C . SER A 1 8 ? 3.208 6.093 -10.655 1.00 0.00 8 SER A C 12
ATOM 7615 O O . SER A 1 8 ? 3.110 7.035 -11.420 1.00 0.00 8 SER A O 12
ATOM 7623 N N . ASP A 1 9 ? 3.621 6.234 -9.427 1.00 0.00 9 ASP A N 12
ATOM 7624 C CA . ASP A 1 9 ? 3.964 7.578 -8.865 1.00 0.00 9 ASP A CA 12
ATOM 7625 C C . ASP A 1 9 ? 5.441 7.876 -9.164 1.00 0.00 9 ASP A C 12
ATOM 7626 O O . ASP A 1 9 ? 6.277 8.096 -8.307 1.00 0.00 9 ASP A O 12
ATOM 7635 N N . GLY A 1 10 ? 5.688 7.855 -10.446 1.00 0.00 10 GLY A N 12
ATOM 7636 C CA . GLY A 1 10 ? 7.055 8.118 -10.994 1.00 0.00 10 GLY A CA 12
ATOM 7637 C C . GLY A 1 10 ? 7.423 9.612 -10.949 1.00 0.00 10 GLY A C 12
ATOM 7638 O O . GLY A 1 10 ? 8.471 9.958 -10.441 1.00 0.00 10 GLY A O 12
ATOM 7642 N N . PRO A 1 11 ? 6.585 10.474 -11.482 1.00 0.00 11 PRO A N 12
ATOM 7643 C CA . PRO A 1 11 ? 6.701 11.945 -11.257 1.00 0.00 11 PRO A CA 12
ATOM 7644 C C . PRO A 1 11 ? 6.155 12.357 -9.874 1.00 0.00 11 PRO A C 12
ATOM 7645 O O . PRO A 1 11 ? 5.628 11.535 -9.146 1.00 0.00 11 PRO A O 12
ATOM 7656 N N . SER A 1 12 ? 6.283 13.615 -9.526 1.00 0.00 12 SER A N 12
ATOM 7657 C CA . SER A 1 12 ? 5.768 14.072 -8.197 1.00 0.00 12 SER A CA 12
ATOM 7658 C C . SER A 1 12 ? 5.349 15.521 -8.281 1.00 0.00 12 SER A C 12
ATOM 7659 O O . SER A 1 12 ? 6.028 16.270 -8.956 1.00 0.00 12 SER A O 12
ATOM 7667 N N . VAL A 1 13 ? 4.289 15.883 -7.614 1.00 0.00 13 VAL A N 12
ATOM 7668 C CA . VAL A 1 13 ? 3.803 17.287 -7.634 1.00 0.00 13 VAL A CA 12
ATOM 7669 C C . VAL A 1 13 ? 3.524 17.739 -6.194 1.00 0.00 13 VAL A C 12
ATOM 7670 O O . VAL A 1 13 ? 3.507 16.928 -5.290 1.00 0.00 13 VAL A O 12
ATOM 7683 N N . ARG A 1 14 ? 3.317 19.021 -6.025 1.00 0.00 14 ARG A N 12
ATOM 7684 C CA . ARG A 1 14 ? 3.028 19.607 -4.670 1.00 0.00 14 ARG A CA 12
ATOM 7685 C C . ARG A 1 14 ? 2.038 18.723 -3.890 1.00 0.00 14 ARG A C 12
ATOM 7686 O O . ARG A 1 14 ? 0.969 18.423 -4.380 1.00 0.00 14 ARG A O 12
ATOM 7707 N N . GLY A 1 15 ? 2.434 18.346 -2.704 1.00 0.00 15 GLY A N 12
ATOM 7708 C CA . GLY A 1 15 ? 1.582 17.476 -1.830 1.00 0.00 15 GLY A CA 12
ATOM 7709 C C . GLY A 1 15 ? 2.296 16.124 -1.803 1.00 0.00 15 GLY A C 12
ATOM 7710 O O . GLY A 1 15 ? 2.272 15.420 -0.815 1.00 0.00 15 GLY A O 12
ATOM 7714 N N . ASN A 1 16 ? 2.904 15.873 -2.938 1.00 0.00 16 ASN A N 12
ATOM 7715 C CA . ASN A 1 16 ? 3.710 14.670 -3.311 1.00 0.00 16 ASN A CA 12
ATOM 7716 C C . ASN A 1 16 ? 2.822 13.585 -3.913 1.00 0.00 16 ASN A C 12
ATOM 7717 O O . ASN A 1 16 ? 1.627 13.571 -3.691 1.00 0.00 16 ASN A O 12
ATOM 7728 N N . THR A 1 17 ? 3.431 12.703 -4.656 1.00 0.00 17 THR A N 12
ATOM 7729 C CA . THR A 1 17 ? 2.678 11.595 -5.302 1.00 0.00 17 THR A CA 12
ATOM 7730 C C . THR A 1 17 ? 2.635 10.317 -4.461 1.00 0.00 17 THR A C 12
ATOM 7731 O O . THR A 1 17 ? 3.517 9.482 -4.511 1.00 0.00 17 THR A O 12
ATOM 7742 N N . LEU A 1 18 ? 1.594 10.220 -3.685 1.00 0.00 18 LEU A N 12
ATOM 7743 C CA . LEU A 1 18 ? 1.409 9.033 -2.823 1.00 0.00 18 LEU A CA 12
ATOM 7744 C C . LEU A 1 18 ? -0.095 8.843 -2.639 1.00 0.00 18 LEU A C 12
ATOM 7745 O O . LEU A 1 18 ? -0.792 9.704 -2.142 1.00 0.00 18 LEU A O 12
ATOM 7761 N N . SER A 1 19 ? -0.600 7.724 -3.063 1.00 0.00 19 SER A N 12
ATOM 7762 C CA . SER A 1 19 ? -2.065 7.451 -2.914 1.00 0.00 19 SER A CA 12
ATOM 7763 C C . SER A 1 19 ? -2.313 5.974 -2.588 1.00 0.00 19 SER A C 12
ATOM 7764 O O . SER A 1 19 ? -3.425 5.496 -2.681 1.00 0.00 19 SER A O 12
ATOM 7772 N N . GLY A 1 20 ? -1.266 5.290 -2.217 1.00 0.00 20 GLY A N 12
ATOM 7773 C CA . GLY A 1 20 ? -1.349 3.864 -1.865 1.00 0.00 20 GLY A CA 12
ATOM 7774 C C . GLY A 1 20 ? -1.237 3.779 -0.344 1.00 0.00 20 GLY A C 12
ATOM 7775 O O . GLY A 1 20 ? -1.257 4.777 0.358 1.00 0.00 20 GLY A O 12
ATOM 7779 N N . THR A 1 21 ? -1.111 2.599 0.185 1.00 0.00 21 THR A N 12
ATOM 7780 C CA . THR A 1 21 ? -1.001 2.428 1.637 1.00 0.00 21 THR A CA 12
ATOM 7781 C C . THR A 1 21 ? -0.173 1.188 1.777 1.00 0.00 21 THR A C 12
ATOM 7782 O O . THR A 1 21 ? -0.199 0.303 0.950 1.00 0.00 21 THR A O 12
ATOM 7793 N N . LEU A 1 22 ? 0.541 1.180 2.836 1.00 0.00 22 LEU A N 12
ATOM 7794 C CA . LEU A 1 22 ? 1.431 0.056 3.181 1.00 0.00 22 LEU A CA 12
ATOM 7795 C C . LEU A 1 22 ? 0.832 -0.649 4.382 1.00 0.00 22 LEU A C 12
ATOM 7796 O O . LEU A 1 22 ? 0.269 -0.051 5.284 1.00 0.00 22 LEU A O 12
ATOM 7812 N N . TRP A 1 23 ? 1.000 -1.933 4.312 1.00 0.00 23 TRP A N 12
ATOM 7813 C CA . TRP A 1 23 ? 0.506 -2.860 5.344 1.00 0.00 23 TRP A CA 12
ATOM 7814 C C . TRP A 1 23 ? 1.711 -3.508 6.030 1.00 0.00 23 TRP A C 12
ATOM 7815 O O . TRP A 1 23 ? 2.630 -4.002 5.407 1.00 0.00 23 TRP A O 12
ATOM 7836 N N . LEU A 1 24 ? 1.638 -3.481 7.328 1.00 0.00 24 LEU A N 12
ATOM 7837 C CA . LEU A 1 24 ? 2.703 -4.051 8.214 1.00 0.00 24 LEU A CA 12
ATOM 7838 C C . LEU A 1 24 ? 2.381 -5.520 8.446 1.00 0.00 24 LEU A C 12
ATOM 7839 O O . LEU A 1 24 ? 3.166 -6.282 8.973 1.00 0.00 24 LEU A O 12
ATOM 7855 N N . TYR A 1 25 ? 1.192 -5.834 8.025 1.00 0.00 25 TYR A N 12
ATOM 7856 C CA . TYR A 1 25 ? 0.666 -7.218 8.141 1.00 0.00 25 TYR A CA 12
ATOM 7857 C C . TYR A 1 25 ? 1.658 -8.138 7.412 1.00 0.00 25 TYR A C 12
ATOM 7858 O O . TYR A 1 25 ? 2.238 -7.748 6.414 1.00 0.00 25 TYR A O 12
ATOM 7876 N N . PRO A 1 26 ? 1.827 -9.338 7.910 1.00 0.00 26 PRO A N 12
ATOM 7877 C CA . PRO A 1 26 ? 2.976 -10.188 7.511 1.00 0.00 26 PRO A CA 12
ATOM 7878 C C . PRO A 1 26 ? 2.928 -10.616 6.057 1.00 0.00 26 PRO A C 12
ATOM 7879 O O . PRO A 1 26 ? 3.914 -11.042 5.486 1.00 0.00 26 PRO A O 12
ATOM 7890 N N . SER A 1 27 ? 1.761 -10.467 5.513 1.00 0.00 27 SER A N 12
ATOM 7891 C CA . SER A 1 27 ? 1.525 -10.842 4.086 1.00 0.00 27 SER A CA 12
ATOM 7892 C C . SER A 1 27 ? 1.268 -9.595 3.253 1.00 0.00 27 SER A C 12
ATOM 7893 O O . SER A 1 27 ? 0.939 -9.648 2.082 1.00 0.00 27 SER A O 12
ATOM 7901 N N . GLY A 1 28 ? 1.425 -8.478 3.894 1.00 0.00 28 GLY A N 12
ATOM 7902 C CA . GLY A 1 28 ? 1.210 -7.196 3.207 1.00 0.00 28 GLY A CA 12
ATOM 7903 C C . GLY A 1 28 ? -0.224 -6.859 2.967 1.00 0.00 28 GLY A C 12
ATOM 7904 O O . GLY A 1 28 ? -1.020 -6.689 3.870 1.00 0.00 28 GLY A O 12
ATOM 7908 N N . CYS A 1 29 ? -0.488 -6.769 1.701 1.00 0.00 29 CYS A N 12
ATOM 7909 C CA . CYS A 1 29 ? -1.831 -6.438 1.210 1.00 0.00 29 CYS A CA 12
ATOM 7910 C C . CYS A 1 29 ? -2.929 -7.367 1.774 1.00 0.00 29 CYS A C 12
ATOM 7911 O O . CYS A 1 29 ? -2.883 -8.570 1.581 1.00 0.00 29 CYS A O 12
ATOM 7918 N N . PRO A 1 30 ? -3.882 -6.790 2.469 1.00 0.00 30 PRO A N 12
ATOM 7919 C CA . PRO A 1 30 ? -5.019 -7.537 3.019 1.00 0.00 30 PRO A CA 12
ATOM 7920 C C . PRO A 1 30 ? -6.049 -7.930 1.950 1.00 0.00 30 PRO A C 12
ATOM 7921 O O . PRO A 1 30 ? -6.120 -7.460 0.830 1.00 0.00 30 PRO A O 12
ATOM 7932 N N . SER A 1 31 ? -6.856 -8.828 2.386 1.00 0.00 31 SER A N 12
ATOM 7933 C CA . SER A 1 31 ? -7.941 -9.404 1.582 1.00 0.00 31 SER A CA 12
ATOM 7934 C C . SER A 1 31 ? -9.159 -8.507 1.476 1.00 0.00 31 SER A C 12
ATOM 7935 O O . SER A 1 31 ? -10.179 -8.639 2.125 1.00 0.00 31 SER A O 12
ATOM 7943 N N . GLY A 1 32 ? -8.908 -7.607 0.587 1.00 0.00 32 GLY A N 12
ATOM 7944 C CA . GLY A 1 32 ? -9.834 -6.529 0.173 1.00 0.00 32 GLY A CA 12
ATOM 7945 C C . GLY A 1 32 ? -8.970 -5.453 -0.476 1.00 0.00 32 GLY A C 12
ATOM 7946 O O . GLY A 1 32 ? -9.463 -4.375 -0.740 1.00 0.00 32 GLY A O 12
ATOM 7950 N N . TRP A 1 33 ? -7.708 -5.774 -0.706 1.00 0.00 33 TRP A N 12
ATOM 7951 C CA . TRP A 1 33 ? -6.758 -4.840 -1.324 1.00 0.00 33 TRP A CA 12
ATOM 7952 C C . TRP A 1 33 ? -6.196 -5.590 -2.532 1.00 0.00 33 TRP A C 12
ATOM 7953 O O . TRP A 1 33 ? -6.692 -6.652 -2.879 1.00 0.00 33 TRP A O 12
ATOM 7974 N N . HIS A 1 34 ? -5.175 -5.041 -3.129 1.00 0.00 34 HIS A N 12
ATOM 7975 C CA . HIS A 1 34 ? -4.543 -5.650 -4.326 1.00 0.00 34 HIS A CA 12
ATOM 7976 C C . HIS A 1 34 ? -3.007 -5.731 -4.323 1.00 0.00 34 HIS A C 12
ATOM 7977 O O . HIS A 1 34 ? -2.440 -6.561 -3.644 1.00 0.00 34 HIS A O 12
ATOM 7991 N N . ASN A 1 35 ? -2.375 -4.897 -5.100 1.00 0.00 35 ASN A N 12
ATOM 7992 C CA . ASN A 1 35 ? -0.882 -4.855 -5.197 1.00 0.00 35 ASN A CA 12
ATOM 7993 C C . ASN A 1 35 ? -0.404 -3.785 -6.183 1.00 0.00 35 ASN A C 12
ATOM 7994 O O . ASN A 1 35 ? -0.900 -3.702 -7.290 1.00 0.00 35 ASN A O 12
ATOM 8005 N N . CYS A 1 36 ? 0.540 -2.970 -5.759 1.00 0.00 36 CYS A N 12
ATOM 8006 C CA . CYS A 1 36 ? 1.045 -1.901 -6.704 1.00 0.00 36 CYS A CA 12
ATOM 8007 C C . CYS A 1 36 ? 2.508 -1.489 -6.484 1.00 0.00 36 CYS A C 12
ATOM 8008 O O . CYS A 1 36 ? 2.974 -0.499 -7.012 1.00 0.00 36 CYS A O 12
ATOM 8015 N N . LYS A 1 37 ? 3.200 -2.255 -5.689 1.00 0.00 37 LYS A N 12
ATOM 8016 C CA . LYS A 1 37 ? 4.631 -1.982 -5.390 1.00 0.00 37 LYS A CA 12
ATOM 8017 C C . LYS A 1 37 ? 5.284 -3.330 -5.109 1.00 0.00 37 LYS A C 12
ATOM 8018 O O . LYS A 1 37 ? 5.689 -3.594 -3.997 1.00 0.00 37 LYS A O 12
ATOM 8037 N N . ALA A 1 38 ? 5.382 -4.154 -6.112 1.00 0.00 38 ALA A N 12
ATOM 8038 C CA . ALA A 1 38 ? 6.005 -5.510 -5.942 1.00 0.00 38 ALA A CA 12
ATOM 8039 C C . ALA A 1 38 ? 7.518 -5.489 -5.609 1.00 0.00 38 ALA A C 12
ATOM 8040 O O . ALA A 1 38 ? 8.237 -6.397 -5.975 1.00 0.00 38 ALA A O 12
ATOM 8047 N N . HIS A 1 39 ? 7.967 -4.461 -4.941 1.00 0.00 39 HIS A N 12
ATOM 8048 C CA . HIS A 1 39 ? 9.403 -4.320 -4.551 1.00 0.00 39 HIS A CA 12
ATOM 8049 C C . HIS A 1 39 ? 9.579 -4.463 -3.035 1.00 0.00 39 HIS A C 12
ATOM 8050 O O . HIS A 1 39 ? 10.691 -4.552 -2.556 1.00 0.00 39 HIS A O 12
ATOM 8064 N N . GLY A 1 40 ? 8.489 -4.473 -2.317 1.00 0.00 40 GLY A N 12
ATOM 8065 C CA . GLY A 1 40 ? 8.537 -4.605 -0.830 1.00 0.00 40 GLY A CA 12
ATOM 8066 C C . GLY A 1 40 ? 7.683 -3.482 -0.224 1.00 0.00 40 GLY A C 12
ATOM 8067 O O . GLY A 1 40 ? 6.521 -3.381 -0.576 1.00 0.00 40 GLY A O 12
ATOM 8071 N N . PRO A 1 41 ? 8.233 -2.662 0.643 1.00 0.00 41 PRO A N 12
ATOM 8072 C CA . PRO A 1 41 ? 9.590 -2.800 1.253 1.00 0.00 41 PRO A CA 12
ATOM 8073 C C . PRO A 1 41 ? 9.765 -3.932 2.296 1.00 0.00 41 PRO A C 12
ATOM 8074 O O . PRO A 1 41 ? 8.878 -4.309 3.028 1.00 0.00 41 PRO A O 12
ATOM 8085 N N . THR A 1 42 ? 10.957 -4.449 2.337 1.00 0.00 42 THR A N 12
ATOM 8086 C CA . THR A 1 42 ? 11.359 -5.557 3.268 1.00 0.00 42 THR A CA 12
ATOM 8087 C C . THR A 1 42 ? 10.853 -5.477 4.737 1.00 0.00 42 THR A C 12
ATOM 8088 O O . THR A 1 42 ? 11.014 -6.438 5.464 1.00 0.00 42 THR A O 12
ATOM 8099 N N . ILE A 1 43 ? 10.267 -4.378 5.149 1.00 0.00 43 ILE A N 12
ATOM 8100 C CA . ILE A 1 43 ? 9.766 -4.258 6.562 1.00 0.00 43 ILE A CA 12
ATOM 8101 C C . ILE A 1 43 ? 8.257 -3.936 6.651 1.00 0.00 43 ILE A C 12
ATOM 8102 O O . ILE A 1 43 ? 7.712 -3.813 7.729 1.00 0.00 43 ILE A O 12
ATOM 8118 N N . GLY A 1 44 ? 7.609 -3.809 5.528 1.00 0.00 44 GLY A N 12
ATOM 8119 C CA . GLY A 1 44 ? 6.140 -3.495 5.476 1.00 0.00 44 GLY A CA 12
ATOM 8120 C C . GLY A 1 44 ? 5.832 -3.585 3.998 1.00 0.00 44 GLY A C 12
ATOM 8121 O O . GLY A 1 44 ? 6.664 -3.200 3.212 1.00 0.00 44 GLY A O 12
ATOM 8125 N N . TRP A 1 45 ? 4.690 -4.052 3.608 1.00 0.00 45 TRP A N 12
ATOM 8126 C CA . TRP A 1 45 ? 4.412 -4.152 2.139 1.00 0.00 45 TRP A CA 12
ATOM 8127 C C . TRP A 1 45 ? 3.649 -2.926 1.617 1.00 0.00 45 TRP A C 12
ATOM 8128 O O . TRP A 1 45 ? 2.737 -2.468 2.276 1.00 0.00 45 TRP A O 12
ATOM 8149 N N . CYS A 1 46 ? 4.003 -2.423 0.460 1.00 0.00 46 CYS A N 12
ATOM 8150 C CA . CYS A 1 46 ? 3.276 -1.232 -0.076 1.00 0.00 46 CYS A CA 12
ATOM 8151 C C . CYS A 1 46 ? 2.232 -1.735 -1.061 1.00 0.00 46 CYS A C 12
ATOM 8152 O O . CYS A 1 46 ? 2.541 -2.475 -1.979 1.00 0.00 46 CYS A O 12
ATOM 8159 N N . CYS A 1 47 ? 1.015 -1.324 -0.854 1.00 0.00 47 CYS A N 12
ATOM 8160 C CA . CYS A 1 47 ? -0.074 -1.772 -1.764 1.00 0.00 47 CYS A CA 12
ATOM 8161 C C . CYS A 1 47 ? -1.160 -0.716 -1.917 1.00 0.00 47 CYS A C 12
ATOM 8162 O O . CYS A 1 47 ? -0.970 0.440 -1.574 1.00 0.00 47 CYS A O 12
ATOM 8169 N N . LYS A 1 48 ? -2.271 -1.162 -2.439 1.00 0.00 48 LYS A N 12
ATOM 8170 C CA . LYS A 1 48 ? -3.418 -0.243 -2.645 1.00 0.00 48 LYS A CA 12
ATOM 8171 C C . LYS A 1 48 ? -4.627 -1.148 -2.537 1.00 0.00 48 LYS A C 12
ATOM 8172 O O . LYS A 1 48 ? -4.481 -2.361 -2.592 1.00 0.00 48 LYS A O 12
ATOM 8191 N N . GLN A 1 49 ? -5.768 -0.543 -2.383 1.00 0.00 49 GLN A N 12
ATOM 8192 C CA . GLN A 1 49 ? -7.004 -1.290 -2.260 1.00 0.00 49 GLN A CA 12
ATOM 8193 C C . GLN A 1 49 ? -7.415 -1.966 -3.596 1.00 0.00 49 GLN A C 12
ATOM 8194 O O . GLN A 1 49 ? -6.648 -1.829 -4.540 1.00 0.00 49 GLN A O 12
ATOM 8209 N N . GLY A 1 1 ? -2.801 5.980 9.653 1.00 0.00 1 GLY A N 13
ATOM 8210 C CA . GLY A 1 1 ? -2.527 4.826 8.739 1.00 0.00 1 GLY A CA 13
ATOM 8211 C C . GLY A 1 1 ? -1.199 5.144 8.054 1.00 0.00 1 GLY A C 13
ATOM 8212 O O . GLY A 1 1 ? -0.650 6.182 8.368 1.00 0.00 1 GLY A O 13
ATOM 8218 N N . VAL A 1 2 ? -0.722 4.294 7.177 1.00 0.00 2 VAL A N 13
ATOM 8219 C CA . VAL A 1 2 ? 0.575 4.590 6.494 1.00 0.00 2 VAL A CA 13
ATOM 8220 C C . VAL A 1 2 ? 0.378 4.381 4.992 1.00 0.00 2 VAL A C 13
ATOM 8221 O O . VAL A 1 2 ? -0.219 3.414 4.551 1.00 0.00 2 VAL A O 13
ATOM 8234 N N . SER A 1 3 ? 0.908 5.326 4.281 1.00 0.00 3 SER A N 13
ATOM 8235 C CA . SER A 1 3 ? 0.847 5.343 2.807 1.00 0.00 3 SER A CA 13
ATOM 8236 C C . SER A 1 3 ? 2.268 5.176 2.293 1.00 0.00 3 SER A C 13
ATOM 8237 O O . SER A 1 3 ? 3.210 5.123 3.061 1.00 0.00 3 SER A O 13
ATOM 8245 N N . CYS A 1 4 ? 2.341 5.101 1.003 1.00 0.00 4 CYS A N 13
ATOM 8246 C CA . CYS A 1 4 ? 3.616 4.948 0.263 1.00 0.00 4 CYS A CA 13
ATOM 8247 C C . CYS A 1 4 ? 3.182 5.056 -1.176 1.00 0.00 4 CYS A C 13
ATOM 8248 O O . CYS A 1 4 ? 2.008 4.909 -1.469 1.00 0.00 4 CYS A O 13
ATOM 8255 N N . LEU A 1 5 ? 4.115 5.318 -2.031 1.00 0.00 5 LEU A N 13
ATOM 8256 C CA . LEU A 1 5 ? 3.782 5.441 -3.456 1.00 0.00 5 LEU A CA 13
ATOM 8257 C C . LEU A 1 5 ? 3.770 4.041 -4.057 1.00 0.00 5 LEU A C 13
ATOM 8258 O O . LEU A 1 5 ? 4.431 3.136 -3.571 1.00 0.00 5 LEU A O 13
ATOM 8274 N N . CYS A 1 6 ? 3.003 3.907 -5.094 1.00 0.00 6 CYS A N 13
ATOM 8275 C CA . CYS A 1 6 ? 2.909 2.599 -5.776 1.00 0.00 6 CYS A CA 13
ATOM 8276 C C . CYS A 1 6 ? 3.848 2.769 -6.966 1.00 0.00 6 CYS A C 13
ATOM 8277 O O . CYS A 1 6 ? 4.190 3.879 -7.321 1.00 0.00 6 CYS A O 13
ATOM 8284 N N . ASP A 1 7 ? 4.279 1.705 -7.586 1.00 0.00 7 ASP A N 13
ATOM 8285 C CA . ASP A 1 7 ? 5.201 1.883 -8.752 1.00 0.00 7 ASP A CA 13
ATOM 8286 C C . ASP A 1 7 ? 4.528 2.772 -9.806 1.00 0.00 7 ASP A C 13
ATOM 8287 O O . ASP A 1 7 ? 5.166 3.415 -10.615 1.00 0.00 7 ASP A O 13
ATOM 8296 N N . SER A 1 8 ? 3.228 2.789 -9.747 1.00 0.00 8 SER A N 13
ATOM 8297 C CA . SER A 1 8 ? 2.374 3.599 -10.674 1.00 0.00 8 SER A CA 13
ATOM 8298 C C . SER A 1 8 ? 2.715 5.092 -10.543 1.00 0.00 8 SER A C 13
ATOM 8299 O O . SER A 1 8 ? 2.433 5.888 -11.419 1.00 0.00 8 SER A O 13
ATOM 8307 N N . ASP A 1 9 ? 3.315 5.401 -9.424 1.00 0.00 9 ASP A N 13
ATOM 8308 C CA . ASP A 1 9 ? 3.732 6.795 -9.094 1.00 0.00 9 ASP A CA 13
ATOM 8309 C C . ASP A 1 9 ? 5.162 7.101 -9.595 1.00 0.00 9 ASP A C 13
ATOM 8310 O O . ASP A 1 9 ? 5.709 8.168 -9.390 1.00 0.00 9 ASP A O 13
ATOM 8319 N N . GLY A 1 10 ? 5.705 6.123 -10.251 1.00 0.00 10 GLY A N 13
ATOM 8320 C CA . GLY A 1 10 ? 7.086 6.193 -10.836 1.00 0.00 10 GLY A CA 13
ATOM 8321 C C . GLY A 1 10 ? 8.214 6.702 -9.900 1.00 0.00 10 GLY A C 13
ATOM 8322 O O . GLY A 1 10 ? 8.291 6.279 -8.762 1.00 0.00 10 GLY A O 13
ATOM 8326 N N . PRO A 1 11 ? 9.064 7.585 -10.394 1.00 0.00 11 PRO A N 13
ATOM 8327 C CA . PRO A 1 11 ? 10.409 7.841 -9.802 1.00 0.00 11 PRO A CA 13
ATOM 8328 C C . PRO A 1 11 ? 10.417 8.706 -8.528 1.00 0.00 11 PRO A C 13
ATOM 8329 O O . PRO A 1 11 ? 9.685 9.670 -8.387 1.00 0.00 11 PRO A O 13
ATOM 8340 N N . SER A 1 12 ? 11.289 8.361 -7.622 1.00 0.00 12 SER A N 13
ATOM 8341 C CA . SER A 1 12 ? 11.380 9.124 -6.355 1.00 0.00 12 SER A CA 13
ATOM 8342 C C . SER A 1 12 ? 12.349 10.278 -6.483 1.00 0.00 12 SER A C 13
ATOM 8343 O O . SER A 1 12 ? 13.484 10.265 -6.047 1.00 0.00 12 SER A O 13
ATOM 8351 N N . VAL A 1 13 ? 11.792 11.255 -7.109 1.00 0.00 13 VAL A N 13
ATOM 8352 C CA . VAL A 1 13 ? 12.513 12.542 -7.387 1.00 0.00 13 VAL A CA 13
ATOM 8353 C C . VAL A 1 13 ? 12.103 13.555 -6.298 1.00 0.00 13 VAL A C 13
ATOM 8354 O O . VAL A 1 13 ? 12.108 14.752 -6.507 1.00 0.00 13 VAL A O 13
ATOM 8367 N N . ARG A 1 14 ? 11.770 13.005 -5.159 1.00 0.00 14 ARG A N 13
ATOM 8368 C CA . ARG A 1 14 ? 11.331 13.771 -3.956 1.00 0.00 14 ARG A CA 13
ATOM 8369 C C . ARG A 1 14 ? 9.976 14.452 -4.237 1.00 0.00 14 ARG A C 13
ATOM 8370 O O . ARG A 1 14 ? 9.610 14.680 -5.371 1.00 0.00 14 ARG A O 13
ATOM 8391 N N . GLY A 1 15 ? 9.248 14.761 -3.192 1.00 0.00 15 GLY A N 13
ATOM 8392 C CA . GLY A 1 15 ? 7.913 15.424 -3.385 1.00 0.00 15 GLY A CA 13
ATOM 8393 C C . GLY A 1 15 ? 6.965 14.433 -4.061 1.00 0.00 15 GLY A C 13
ATOM 8394 O O . GLY A 1 15 ? 6.076 14.798 -4.803 1.00 0.00 15 GLY A O 13
ATOM 8398 N N . ASN A 1 16 ? 7.201 13.186 -3.764 1.00 0.00 16 ASN A N 13
ATOM 8399 C CA . ASN A 1 16 ? 6.377 12.080 -4.333 1.00 0.00 16 ASN A CA 13
ATOM 8400 C C . ASN A 1 16 ? 4.970 12.023 -3.726 1.00 0.00 16 ASN A C 13
ATOM 8401 O O . ASN A 1 16 ? 4.652 12.673 -2.746 1.00 0.00 16 ASN A O 13
ATOM 8412 N N . THR A 1 17 ? 4.186 11.213 -4.373 1.00 0.00 17 THR A N 13
ATOM 8413 C CA . THR A 1 17 ? 2.768 10.949 -4.030 1.00 0.00 17 THR A CA 13
ATOM 8414 C C . THR A 1 17 ? 2.497 9.723 -3.127 1.00 0.00 17 THR A C 13
ATOM 8415 O O . THR A 1 17 ? 2.851 8.605 -3.445 1.00 0.00 17 THR A O 13
ATOM 8426 N N . LEU A 1 18 ? 1.873 9.933 -1.999 1.00 0.00 18 LEU A N 13
ATOM 8427 C CA . LEU A 1 18 ? 1.561 8.800 -1.073 1.00 0.00 18 LEU A CA 13
ATOM 8428 C C . LEU A 1 18 ? 0.193 8.244 -1.473 1.00 0.00 18 LEU A C 13
ATOM 8429 O O . LEU A 1 18 ? -0.761 8.266 -0.719 1.00 0.00 18 LEU A O 13
ATOM 8445 N N . SER A 1 19 ? 0.157 7.749 -2.681 1.00 0.00 19 SER A N 13
ATOM 8446 C CA . SER A 1 19 ? -1.122 7.181 -3.203 1.00 0.00 19 SER A CA 13
ATOM 8447 C C . SER A 1 19 ? -1.471 5.778 -2.700 1.00 0.00 19 SER A C 13
ATOM 8448 O O . SER A 1 19 ? -2.646 5.465 -2.712 1.00 0.00 19 SER A O 13
ATOM 8456 N N . GLY A 1 20 ? -0.522 4.979 -2.293 1.00 0.00 20 GLY A N 13
ATOM 8457 C CA . GLY A 1 20 ? -0.839 3.616 -1.803 1.00 0.00 20 GLY A CA 13
ATOM 8458 C C . GLY A 1 20 ? -1.028 3.554 -0.283 1.00 0.00 20 GLY A C 13
ATOM 8459 O O . GLY A 1 20 ? -1.172 4.549 0.406 1.00 0.00 20 GLY A O 13
ATOM 8463 N N . THR A 1 21 ? -1.031 2.356 0.231 1.00 0.00 21 THR A N 13
ATOM 8464 C CA . THR A 1 21 ? -1.196 2.129 1.666 1.00 0.00 21 THR A CA 13
ATOM 8465 C C . THR A 1 21 ? -0.243 0.997 1.935 1.00 0.00 21 THR A C 13
ATOM 8466 O O . THR A 1 21 ? -0.146 0.046 1.181 1.00 0.00 21 THR A O 13
ATOM 8477 N N . LEU A 1 22 ? 0.433 1.150 3.014 1.00 0.00 22 LEU A N 13
ATOM 8478 C CA . LEU A 1 22 ? 1.415 0.121 3.432 1.00 0.00 22 LEU A CA 13
ATOM 8479 C C . LEU A 1 22 ? 0.745 -0.680 4.516 1.00 0.00 22 LEU A C 13
ATOM 8480 O O . LEU A 1 22 ? 0.159 -0.153 5.442 1.00 0.00 22 LEU A O 13
ATOM 8496 N N . TRP A 1 23 ? 0.874 -1.950 4.341 1.00 0.00 23 TRP A N 13
ATOM 8497 C CA . TRP A 1 23 ? 0.293 -2.943 5.276 1.00 0.00 23 TRP A CA 13
ATOM 8498 C C . TRP A 1 23 ? 1.406 -3.599 6.096 1.00 0.00 23 TRP A C 13
ATOM 8499 O O . TRP A 1 23 ? 2.381 -4.122 5.592 1.00 0.00 23 TRP A O 13
ATOM 8520 N N . LEU A 1 24 ? 1.186 -3.543 7.376 1.00 0.00 24 LEU A N 13
ATOM 8521 C CA . LEU A 1 24 ? 2.143 -4.110 8.377 1.00 0.00 24 LEU A CA 13
ATOM 8522 C C . LEU A 1 24 ? 1.808 -5.574 8.619 1.00 0.00 24 LEU A C 13
ATOM 8523 O O . LEU A 1 24 ? 2.530 -6.308 9.263 1.00 0.00 24 LEU A O 13
ATOM 8539 N N . TYR A 1 25 ? 0.677 -5.921 8.075 1.00 0.00 25 TYR A N 13
ATOM 8540 C CA . TYR A 1 25 ? 0.192 -7.323 8.200 1.00 0.00 25 TYR A CA 13
ATOM 8541 C C . TYR A 1 25 ? 1.231 -8.181 7.472 1.00 0.00 25 TYR A C 13
ATOM 8542 O O . TYR A 1 25 ? 1.833 -7.722 6.521 1.00 0.00 25 TYR A O 13
ATOM 8560 N N . PRO A 1 26 ? 1.423 -9.399 7.903 1.00 0.00 26 PRO A N 13
ATOM 8561 C CA . PRO A 1 26 ? 2.653 -10.159 7.560 1.00 0.00 26 PRO A CA 13
ATOM 8562 C C . PRO A 1 26 ? 2.829 -10.413 6.074 1.00 0.00 26 PRO A C 13
ATOM 8563 O O . PRO A 1 26 ? 3.899 -10.761 5.613 1.00 0.00 26 PRO A O 13
ATOM 8574 N N . SER A 1 27 ? 1.761 -10.205 5.375 1.00 0.00 27 SER A N 13
ATOM 8575 C CA . SER A 1 27 ? 1.765 -10.418 3.896 1.00 0.00 27 SER A CA 13
ATOM 8576 C C . SER A 1 27 ? 1.350 -9.171 3.130 1.00 0.00 27 SER A C 13
ATOM 8577 O O . SER A 1 27 ? 1.198 -9.175 1.921 1.00 0.00 27 SER A O 13
ATOM 8585 N N . GLY A 1 28 ? 1.180 -8.128 3.885 1.00 0.00 28 GLY A N 13
ATOM 8586 C CA . GLY A 1 28 ? 0.787 -6.841 3.307 1.00 0.00 28 GLY A CA 13
ATOM 8587 C C . GLY A 1 28 ? -0.680 -6.733 3.005 1.00 0.00 28 GLY A C 13
ATOM 8588 O O . GLY A 1 28 ? -1.529 -6.844 3.868 1.00 0.00 28 GLY A O 13
ATOM 8592 N N . CYS A 1 29 ? -0.870 -6.508 1.743 1.00 0.00 29 CYS A N 13
ATOM 8593 C CA . CYS A 1 29 ? -2.204 -6.345 1.139 1.00 0.00 29 CYS A CA 13
ATOM 8594 C C . CYS A 1 29 ? -3.253 -7.340 1.699 1.00 0.00 29 CYS A C 13
ATOM 8595 O O . CYS A 1 29 ? -3.204 -8.517 1.402 1.00 0.00 29 CYS A O 13
ATOM 8602 N N . PRO A 1 30 ? -4.166 -6.847 2.496 1.00 0.00 30 PRO A N 13
ATOM 8603 C CA . PRO A 1 30 ? -5.230 -7.655 3.102 1.00 0.00 30 PRO A CA 13
ATOM 8604 C C . PRO A 1 30 ? -6.335 -7.884 2.068 1.00 0.00 30 PRO A C 13
ATOM 8605 O O . PRO A 1 30 ? -6.821 -6.983 1.416 1.00 0.00 30 PRO A O 13
ATOM 8616 N N . SER A 1 31 ? -6.682 -9.120 1.954 1.00 0.00 31 SER A N 13
ATOM 8617 C CA . SER A 1 31 ? -7.734 -9.609 1.026 1.00 0.00 31 SER A CA 13
ATOM 8618 C C . SER A 1 31 ? -8.897 -8.629 1.090 1.00 0.00 31 SER A C 13
ATOM 8619 O O . SER A 1 31 ? -9.659 -8.569 2.033 1.00 0.00 31 SER A O 13
ATOM 8627 N N . GLY A 1 32 ? -8.949 -7.894 0.026 1.00 0.00 32 GLY A N 13
ATOM 8628 C CA . GLY A 1 32 ? -9.962 -6.839 -0.186 1.00 0.00 32 GLY A CA 13
ATOM 8629 C C . GLY A 1 32 ? -9.170 -5.674 -0.792 1.00 0.00 32 GLY A C 13
ATOM 8630 O O . GLY A 1 32 ? -9.744 -4.662 -1.146 1.00 0.00 32 GLY A O 13
ATOM 8634 N N . TRP A 1 33 ? -7.866 -5.861 -0.868 1.00 0.00 33 TRP A N 13
ATOM 8635 C CA . TRP A 1 33 ? -6.938 -4.870 -1.426 1.00 0.00 33 TRP A CA 13
ATOM 8636 C C . TRP A 1 33 ? -6.471 -5.502 -2.737 1.00 0.00 33 TRP A C 13
ATOM 8637 O O . TRP A 1 33 ? -7.093 -6.431 -3.221 1.00 0.00 33 TRP A O 13
ATOM 8658 N N . HIS A 1 34 ? -5.397 -5.007 -3.270 1.00 0.00 34 HIS A N 13
ATOM 8659 C CA . HIS A 1 34 ? -4.852 -5.528 -4.541 1.00 0.00 34 HIS A CA 13
ATOM 8660 C C . HIS A 1 34 ? -3.340 -5.673 -4.526 1.00 0.00 34 HIS A C 13
ATOM 8661 O O . HIS A 1 34 ? -2.833 -6.453 -3.749 1.00 0.00 34 HIS A O 13
ATOM 8675 N N . ASN A 1 35 ? -2.640 -4.960 -5.363 1.00 0.00 35 ASN A N 13
ATOM 8676 C CA . ASN A 1 35 ? -1.148 -5.068 -5.378 1.00 0.00 35 ASN A CA 13
ATOM 8677 C C . ASN A 1 35 ? -0.502 -4.100 -6.355 1.00 0.00 35 ASN A C 13
ATOM 8678 O O . ASN A 1 35 ? -0.932 -3.996 -7.487 1.00 0.00 35 ASN A O 13
ATOM 8689 N N . CYS A 1 36 ? 0.513 -3.411 -5.901 1.00 0.00 36 CYS A N 13
ATOM 8690 C CA . CYS A 1 36 ? 1.197 -2.444 -6.817 1.00 0.00 36 CYS A CA 13
ATOM 8691 C C . CYS A 1 36 ? 2.707 -2.508 -6.600 1.00 0.00 36 CYS A C 13
ATOM 8692 O O . CYS A 1 36 ? 3.474 -2.731 -7.513 1.00 0.00 36 CYS A O 13
ATOM 8699 N N . LYS A 1 37 ? 3.086 -2.350 -5.365 1.00 0.00 37 LYS A N 13
ATOM 8700 C CA . LYS A 1 37 ? 4.517 -2.378 -5.007 1.00 0.00 37 LYS A CA 13
ATOM 8701 C C . LYS A 1 37 ? 4.941 -3.808 -4.748 1.00 0.00 37 LYS A C 13
ATOM 8702 O O . LYS A 1 37 ? 5.288 -4.195 -3.651 1.00 0.00 37 LYS A O 13
ATOM 8721 N N . ALA A 1 38 ? 4.921 -4.573 -5.802 1.00 0.00 38 ALA A N 13
ATOM 8722 C CA . ALA A 1 38 ? 5.325 -6.005 -5.668 1.00 0.00 38 ALA A CA 13
ATOM 8723 C C . ALA A 1 38 ? 6.825 -6.109 -5.318 1.00 0.00 38 ALA A C 13
ATOM 8724 O O . ALA A 1 38 ? 7.369 -7.192 -5.226 1.00 0.00 38 ALA A O 13
ATOM 8731 N N . HIS A 1 39 ? 7.452 -4.973 -5.143 1.00 0.00 39 HIS A N 13
ATOM 8732 C CA . HIS A 1 39 ? 8.909 -4.909 -4.805 1.00 0.00 39 HIS A CA 13
ATOM 8733 C C . HIS A 1 39 ? 9.263 -4.365 -3.413 1.00 0.00 39 HIS A C 13
ATOM 8734 O O . HIS A 1 39 ? 10.413 -4.452 -3.030 1.00 0.00 39 HIS A O 13
ATOM 8748 N N . GLY A 1 40 ? 8.319 -3.822 -2.687 1.00 0.00 40 GLY A N 13
ATOM 8749 C CA . GLY A 1 40 ? 8.648 -3.281 -1.330 1.00 0.00 40 GLY A CA 13
ATOM 8750 C C . GLY A 1 40 ? 8.048 -1.887 -1.088 1.00 0.00 40 GLY A C 13
ATOM 8751 O O . GLY A 1 40 ? 7.276 -1.406 -1.897 1.00 0.00 40 GLY A O 13
ATOM 8755 N N . PRO A 1 41 ? 8.416 -1.250 0.000 1.00 0.00 41 PRO A N 13
ATOM 8756 C CA . PRO A 1 41 ? 9.762 -1.327 0.640 1.00 0.00 41 PRO A CA 13
ATOM 8757 C C . PRO A 1 41 ? 10.067 -2.588 1.452 1.00 0.00 41 PRO A C 13
ATOM 8758 O O . PRO A 1 41 ? 9.220 -3.434 1.647 1.00 0.00 41 PRO A O 13
ATOM 8769 N N . THR A 1 42 ? 11.287 -2.664 1.907 1.00 0.00 42 THR A N 13
ATOM 8770 C CA . THR A 1 42 ? 11.772 -3.822 2.722 1.00 0.00 42 THR A CA 13
ATOM 8771 C C . THR A 1 42 ? 11.328 -3.703 4.202 1.00 0.00 42 THR A C 13
ATOM 8772 O O . THR A 1 42 ? 11.976 -4.237 5.081 1.00 0.00 42 THR A O 13
ATOM 8783 N N . ILE A 1 43 ? 10.243 -3.011 4.442 1.00 0.00 43 ILE A N 13
ATOM 8784 C CA . ILE A 1 43 ? 9.716 -2.826 5.839 1.00 0.00 43 ILE A CA 13
ATOM 8785 C C . ILE A 1 43 ? 8.189 -2.727 5.687 1.00 0.00 43 ILE A C 13
ATOM 8786 O O . ILE A 1 43 ? 7.673 -1.679 5.353 1.00 0.00 43 ILE A O 13
ATOM 8802 N N . GLY A 1 44 ? 7.510 -3.815 5.940 1.00 0.00 44 GLY A N 13
ATOM 8803 C CA . GLY A 1 44 ? 6.010 -3.815 5.807 1.00 0.00 44 GLY A CA 13
ATOM 8804 C C . GLY A 1 44 ? 5.745 -4.047 4.311 1.00 0.00 44 GLY A C 13
ATOM 8805 O O . GLY A 1 44 ? 6.688 -4.303 3.587 1.00 0.00 44 GLY A O 13
ATOM 8809 N N . TRP A 1 45 ? 4.530 -3.971 3.841 1.00 0.00 45 TRP A N 13
ATOM 8810 C CA . TRP A 1 45 ? 4.299 -4.205 2.367 1.00 0.00 45 TRP A CA 13
ATOM 8811 C C . TRP A 1 45 ? 3.558 -3.006 1.785 1.00 0.00 45 TRP A C 13
ATOM 8812 O O . TRP A 1 45 ? 2.774 -2.421 2.498 1.00 0.00 45 TRP A O 13
ATOM 8833 N N . CYS A 1 46 ? 3.779 -2.649 0.547 1.00 0.00 46 CYS A N 13
ATOM 8834 C CA . CYS A 1 46 ? 3.043 -1.479 -0.006 1.00 0.00 46 CYS A CA 13
ATOM 8835 C C . CYS A 1 46 ? 2.067 -2.016 -1.028 1.00 0.00 46 CYS A C 13
ATOM 8836 O O . CYS A 1 46 ? 2.400 -2.796 -1.900 1.00 0.00 46 CYS A O 13
ATOM 8843 N N . CYS A 1 47 ? 0.854 -1.582 -0.861 1.00 0.00 47 CYS A N 13
ATOM 8844 C CA . CYS A 1 47 ? -0.218 -2.022 -1.780 1.00 0.00 47 CYS A CA 13
ATOM 8845 C C . CYS A 1 47 ? -1.261 -0.937 -1.880 1.00 0.00 47 CYS A C 13
ATOM 8846 O O . CYS A 1 47 ? -1.041 0.183 -1.458 1.00 0.00 47 CYS A O 13
ATOM 8853 N N . LYS A 1 48 ? -2.372 -1.305 -2.440 1.00 0.00 48 LYS A N 13
ATOM 8854 C CA . LYS A 1 48 ? -3.475 -0.324 -2.597 1.00 0.00 48 LYS A CA 13
ATOM 8855 C C . LYS A 1 48 ? -4.724 -1.162 -2.560 1.00 0.00 48 LYS A C 13
ATOM 8856 O O . LYS A 1 48 ? -4.631 -2.361 -2.779 1.00 0.00 48 LYS A O 13
ATOM 8875 N N . GLN A 1 49 ? -5.838 -0.546 -2.274 1.00 0.00 49 GLN A N 13
ATOM 8876 C CA . GLN A 1 49 ? -7.058 -1.315 -2.233 1.00 0.00 49 GLN A CA 13
ATOM 8877 C C . GLN A 1 49 ? -7.535 -1.697 -3.651 1.00 0.00 49 GLN A C 13
ATOM 8878 O O . GLN A 1 49 ? -6.769 -1.569 -4.596 1.00 0.00 49 GLN A O 13
ATOM 8893 N N . GLY A 1 1 ? -3.322 5.850 9.700 1.00 0.00 1 GLY A N 14
ATOM 8894 C CA . GLY A 1 1 ? -2.948 4.769 8.735 1.00 0.00 1 GLY A CA 14
ATOM 8895 C C . GLY A 1 1 ? -1.576 5.152 8.184 1.00 0.00 1 GLY A C 14
ATOM 8896 O O . GLY A 1 1 ? -1.053 6.151 8.638 1.00 0.00 1 GLY A O 14
ATOM 8902 N N . VAL A 1 2 ? -1.042 4.388 7.266 1.00 0.00 2 VAL A N 14
ATOM 8903 C CA . VAL A 1 2 ? 0.298 4.710 6.681 1.00 0.00 2 VAL A CA 14
ATOM 8904 C C . VAL A 1 2 ? 0.225 4.313 5.204 1.00 0.00 2 VAL A C 14
ATOM 8905 O O . VAL A 1 2 ? -0.374 3.304 4.871 1.00 0.00 2 VAL A O 14
ATOM 8918 N N . SER A 1 3 ? 0.836 5.109 4.373 1.00 0.00 3 SER A N 14
ATOM 8919 C CA . SER A 1 3 ? 0.842 4.839 2.920 1.00 0.00 3 SER A CA 14
ATOM 8920 C C . SER A 1 3 ? 2.232 5.036 2.337 1.00 0.00 3 SER A C 14
ATOM 8921 O O . SER A 1 3 ? 3.148 5.381 3.059 1.00 0.00 3 SER A O 14
ATOM 8929 N N . CYS A 1 4 ? 2.316 4.810 1.053 1.00 0.00 4 CYS A N 14
ATOM 8930 C CA . CYS A 1 4 ? 3.592 4.945 0.287 1.00 0.00 4 CYS A CA 14
ATOM 8931 C C . CYS A 1 4 ? 3.281 5.034 -1.217 1.00 0.00 4 CYS A C 14
ATOM 8932 O O . CYS A 1 4 ? 2.169 4.760 -1.625 1.00 0.00 4 CYS A O 14
ATOM 8939 N N . LEU A 1 5 ? 4.269 5.432 -1.974 1.00 0.00 5 LEU A N 14
ATOM 8940 C CA . LEU A 1 5 ? 4.167 5.577 -3.448 1.00 0.00 5 LEU A CA 14
ATOM 8941 C C . LEU A 1 5 ? 4.038 4.193 -4.114 1.00 0.00 5 LEU A C 14
ATOM 8942 O O . LEU A 1 5 ? 4.815 3.300 -3.821 1.00 0.00 5 LEU A O 14
ATOM 8958 N N . CYS A 1 6 ? 3.066 4.052 -4.980 1.00 0.00 6 CYS A N 14
ATOM 8959 C CA . CYS A 1 6 ? 2.851 2.753 -5.693 1.00 0.00 6 CYS A CA 14
ATOM 8960 C C . CYS A 1 6 ? 3.488 2.781 -7.112 1.00 0.00 6 CYS A C 14
ATOM 8961 O O . CYS A 1 6 ? 3.682 3.824 -7.706 1.00 0.00 6 CYS A O 14
ATOM 8968 N N . ASP A 1 7 ? 3.792 1.617 -7.625 1.00 0.00 7 ASP A N 14
ATOM 8969 C CA . ASP A 1 7 ? 4.413 1.458 -8.989 1.00 0.00 7 ASP A CA 14
ATOM 8970 C C . ASP A 1 7 ? 3.500 1.950 -10.122 1.00 0.00 7 ASP A C 14
ATOM 8971 O O . ASP A 1 7 ? 3.902 1.978 -11.266 1.00 0.00 7 ASP A O 14
ATOM 8980 N N . SER A 1 8 ? 2.294 2.324 -9.790 1.00 0.00 8 SER A N 14
ATOM 8981 C CA . SER A 1 8 ? 1.322 2.823 -10.819 1.00 0.00 8 SER A CA 14
ATOM 8982 C C . SER A 1 8 ? 1.109 4.335 -10.694 1.00 0.00 8 SER A C 14
ATOM 8983 O O . SER A 1 8 ? 0.201 4.887 -11.290 1.00 0.00 8 SER A O 14
ATOM 8991 N N . ASP A 1 9 ? 1.973 4.940 -9.918 1.00 0.00 9 ASP A N 14
ATOM 8992 C CA . ASP A 1 9 ? 1.896 6.407 -9.676 1.00 0.00 9 ASP A CA 14
ATOM 8993 C C . ASP A 1 9 ? 2.969 7.240 -10.376 1.00 0.00 9 ASP A C 14
ATOM 8994 O O . ASP A 1 9 ? 3.065 8.439 -10.191 1.00 0.00 9 ASP A O 14
ATOM 9003 N N . GLY A 1 10 ? 3.736 6.549 -11.159 1.00 0.00 10 GLY A N 14
ATOM 9004 C CA . GLY A 1 10 ? 4.842 7.186 -11.928 1.00 0.00 10 GLY A CA 14
ATOM 9005 C C . GLY A 1 10 ? 6.208 6.557 -11.603 1.00 0.00 10 GLY A C 14
ATOM 9006 O O . GLY A 1 10 ? 6.281 5.357 -11.439 1.00 0.00 10 GLY A O 14
ATOM 9010 N N . PRO A 1 11 ? 7.257 7.352 -11.529 1.00 0.00 11 PRO A N 14
ATOM 9011 C CA . PRO A 1 11 ? 8.643 6.844 -11.301 1.00 0.00 11 PRO A CA 14
ATOM 9012 C C . PRO A 1 11 ? 8.913 6.539 -9.814 1.00 0.00 11 PRO A C 14
ATOM 9013 O O . PRO A 1 11 ? 8.113 6.863 -8.959 1.00 0.00 11 PRO A O 14
ATOM 9024 N N . SER A 1 12 ? 10.034 5.939 -9.517 1.00 0.00 12 SER A N 14
ATOM 9025 C CA . SER A 1 12 ? 10.337 5.626 -8.090 1.00 0.00 12 SER A CA 14
ATOM 9026 C C . SER A 1 12 ? 11.073 6.819 -7.471 1.00 0.00 12 SER A C 14
ATOM 9027 O O . SER A 1 12 ? 12.167 7.165 -7.865 1.00 0.00 12 SER A O 14
ATOM 9035 N N . VAL A 1 13 ? 10.448 7.434 -6.504 1.00 0.00 13 VAL A N 14
ATOM 9036 C CA . VAL A 1 13 ? 11.048 8.622 -5.810 1.00 0.00 13 VAL A CA 14
ATOM 9037 C C . VAL A 1 13 ? 10.159 8.922 -4.598 1.00 0.00 13 VAL A C 14
ATOM 9038 O O . VAL A 1 13 ? 9.200 8.216 -4.370 1.00 0.00 13 VAL A O 14
ATOM 9051 N N . ARG A 1 14 ? 10.484 9.938 -3.852 1.00 0.00 14 ARG A N 14
ATOM 9052 C CA . ARG A 1 14 ? 9.682 10.316 -2.657 1.00 0.00 14 ARG A CA 14
ATOM 9053 C C . ARG A 1 14 ? 9.469 11.822 -2.815 1.00 0.00 14 ARG A C 14
ATOM 9054 O O . ARG A 1 14 ? 10.397 12.530 -3.156 1.00 0.00 14 ARG A O 14
ATOM 9075 N N . GLY A 1 15 ? 8.264 12.260 -2.576 1.00 0.00 15 GLY A N 14
ATOM 9076 C CA . GLY A 1 15 ? 7.944 13.720 -2.705 1.00 0.00 15 GLY A CA 14
ATOM 9077 C C . GLY A 1 15 ? 6.702 13.856 -3.585 1.00 0.00 15 GLY A C 14
ATOM 9078 O O . GLY A 1 15 ? 5.956 14.803 -3.467 1.00 0.00 15 GLY A O 14
ATOM 9082 N N . ASN A 1 16 ? 6.545 12.876 -4.439 1.00 0.00 16 ASN A N 14
ATOM 9083 C CA . ASN A 1 16 ? 5.387 12.816 -5.386 1.00 0.00 16 ASN A CA 14
ATOM 9084 C C . ASN A 1 16 ? 4.099 12.739 -4.552 1.00 0.00 16 ASN A C 14
ATOM 9085 O O . ASN A 1 16 ? 3.355 13.688 -4.413 1.00 0.00 16 ASN A O 14
ATOM 9096 N N . THR A 1 17 ? 3.887 11.577 -4.021 1.00 0.00 17 THR A N 14
ATOM 9097 C CA . THR A 1 17 ? 2.695 11.307 -3.166 1.00 0.00 17 THR A CA 14
ATOM 9098 C C . THR A 1 17 ? 2.788 9.845 -2.729 1.00 0.00 17 THR A C 14
ATOM 9099 O O . THR A 1 17 ? 3.778 9.187 -2.997 1.00 0.00 17 THR A O 14
ATOM 9110 N N . LEU A 1 18 ? 1.762 9.372 -2.079 1.00 0.00 18 LEU A N 14
ATOM 9111 C CA . LEU A 1 18 ? 1.742 7.961 -1.597 1.00 0.00 18 LEU A CA 14
ATOM 9112 C C . LEU A 1 18 ? 0.328 7.383 -1.651 1.00 0.00 18 LEU A C 14
ATOM 9113 O O . LEU A 1 18 ? -0.247 6.940 -0.676 1.00 0.00 18 LEU A O 14
ATOM 9129 N N . SER A 1 19 ? -0.172 7.416 -2.855 1.00 0.00 19 SER A N 14
ATOM 9130 C CA . SER A 1 19 ? -1.532 6.927 -3.224 1.00 0.00 19 SER A CA 14
ATOM 9131 C C . SER A 1 19 ? -1.917 5.567 -2.620 1.00 0.00 19 SER A C 14
ATOM 9132 O O . SER A 1 19 ? -3.079 5.355 -2.331 1.00 0.00 19 SER A O 14
ATOM 9140 N N . GLY A 1 20 ? -0.967 4.679 -2.452 1.00 0.00 20 GLY A N 14
ATOM 9141 C CA . GLY A 1 20 ? -1.319 3.356 -1.869 1.00 0.00 20 GLY A CA 14
ATOM 9142 C C . GLY A 1 20 ? -1.473 3.406 -0.336 1.00 0.00 20 GLY A C 14
ATOM 9143 O O . GLY A 1 20 ? -1.806 4.407 0.269 1.00 0.00 20 GLY A O 14
ATOM 9147 N N . THR A 1 21 ? -1.245 2.299 0.302 1.00 0.00 21 THR A N 14
ATOM 9148 C CA . THR A 1 21 ? -1.337 2.196 1.756 1.00 0.00 21 THR A CA 14
ATOM 9149 C C . THR A 1 21 ? -0.322 1.114 2.006 1.00 0.00 21 THR A C 14
ATOM 9150 O O . THR A 1 21 ? -0.146 0.221 1.201 1.00 0.00 21 THR A O 14
ATOM 9161 N N . LEU A 1 22 ? 0.308 1.225 3.117 1.00 0.00 22 LEU A N 14
ATOM 9162 C CA . LEU A 1 22 ? 1.341 0.228 3.498 1.00 0.00 22 LEU A CA 14
ATOM 9163 C C . LEU A 1 22 ? 0.717 -0.664 4.524 1.00 0.00 22 LEU A C 14
ATOM 9164 O O . LEU A 1 22 ? 0.027 -0.222 5.423 1.00 0.00 22 LEU A O 14
ATOM 9180 N N . TRP A 1 23 ? 0.992 -1.915 4.352 1.00 0.00 23 TRP A N 14
ATOM 9181 C CA . TRP A 1 23 ? 0.444 -2.930 5.281 1.00 0.00 23 TRP A CA 14
ATOM 9182 C C . TRP A 1 23 ? 1.590 -3.525 6.102 1.00 0.00 23 TRP A C 14
ATOM 9183 O O . TRP A 1 23 ? 2.615 -3.961 5.608 1.00 0.00 23 TRP A O 14
ATOM 9204 N N . LEU A 1 24 ? 1.332 -3.514 7.378 1.00 0.00 24 LEU A N 14
ATOM 9205 C CA . LEU A 1 24 ? 2.294 -4.035 8.396 1.00 0.00 24 LEU A CA 14
ATOM 9206 C C . LEU A 1 24 ? 2.044 -5.518 8.587 1.00 0.00 24 LEU A C 14
ATOM 9207 O O . LEU A 1 24 ? 2.825 -6.236 9.180 1.00 0.00 24 LEU A O 14
ATOM 9223 N N . TYR A 1 25 ? 0.918 -5.901 8.063 1.00 0.00 25 TYR A N 14
ATOM 9224 C CA . TYR A 1 25 ? 0.494 -7.329 8.134 1.00 0.00 25 TYR A CA 14
ATOM 9225 C C . TYR A 1 25 ? 1.589 -8.155 7.433 1.00 0.00 25 TYR A C 14
ATOM 9226 O O . TYR A 1 25 ? 2.193 -7.686 6.487 1.00 0.00 25 TYR A O 14
ATOM 9244 N N . PRO A 1 26 ? 1.817 -9.364 7.883 1.00 0.00 26 PRO A N 14
ATOM 9245 C CA . PRO A 1 26 ? 3.041 -10.124 7.512 1.00 0.00 26 PRO A CA 14
ATOM 9246 C C . PRO A 1 26 ? 3.161 -10.434 6.026 1.00 0.00 26 PRO A C 14
ATOM 9247 O O . PRO A 1 26 ? 4.203 -10.840 5.553 1.00 0.00 26 PRO A O 14
ATOM 9258 N N . SER A 1 27 ? 2.082 -10.213 5.345 1.00 0.00 27 SER A N 14
ATOM 9259 C CA . SER A 1 27 ? 2.036 -10.470 3.873 1.00 0.00 27 SER A CA 14
ATOM 9260 C C . SER A 1 27 ? 1.613 -9.224 3.102 1.00 0.00 27 SER A C 14
ATOM 9261 O O . SER A 1 27 ? 1.295 -9.284 1.929 1.00 0.00 27 SER A O 14
ATOM 9269 N N . GLY A 1 28 ? 1.618 -8.122 3.790 1.00 0.00 28 GLY A N 14
ATOM 9270 C CA . GLY A 1 28 ? 1.234 -6.851 3.158 1.00 0.00 28 GLY A CA 14
ATOM 9271 C C . GLY A 1 28 ? -0.232 -6.746 2.869 1.00 0.00 28 GLY A C 14
ATOM 9272 O O . GLY A 1 28 ? -1.075 -6.811 3.742 1.00 0.00 28 GLY A O 14
ATOM 9276 N N . CYS A 1 29 ? -0.454 -6.571 1.604 1.00 0.00 29 CYS A N 14
ATOM 9277 C CA . CYS A 1 29 ? -1.820 -6.431 1.087 1.00 0.00 29 CYS A CA 14
ATOM 9278 C C . CYS A 1 29 ? -2.808 -7.491 1.635 1.00 0.00 29 CYS A C 14
ATOM 9279 O O . CYS A 1 29 ? -2.605 -8.679 1.459 1.00 0.00 29 CYS A O 14
ATOM 9286 N N . PRO A 1 30 ? -3.848 -7.027 2.286 1.00 0.00 30 PRO A N 14
ATOM 9287 C CA . PRO A 1 30 ? -4.938 -7.894 2.756 1.00 0.00 30 PRO A CA 14
ATOM 9288 C C . PRO A 1 30 ? -5.861 -8.201 1.578 1.00 0.00 30 PRO A C 14
ATOM 9289 O O . PRO A 1 30 ? -5.652 -7.805 0.451 1.00 0.00 30 PRO A O 14
ATOM 9300 N N . SER A 1 31 ? -6.886 -8.917 1.890 1.00 0.00 31 SER A N 14
ATOM 9301 C CA . SER A 1 31 ? -7.875 -9.308 0.902 1.00 0.00 31 SER A CA 14
ATOM 9302 C C . SER A 1 31 ? -8.829 -8.141 0.913 1.00 0.00 31 SER A C 14
ATOM 9303 O O . SER A 1 31 ? -9.183 -7.595 1.941 1.00 0.00 31 SER A O 14
ATOM 9311 N N . GLY A 1 32 ? -9.186 -7.811 -0.277 1.00 0.00 32 GLY A N 14
ATOM 9312 C CA . GLY A 1 32 ? -10.117 -6.690 -0.548 1.00 0.00 32 GLY A CA 14
ATOM 9313 C C . GLY A 1 32 ? -9.283 -5.480 -0.933 1.00 0.00 32 GLY A C 14
ATOM 9314 O O . GLY A 1 32 ? -9.786 -4.371 -0.965 1.00 0.00 32 GLY A O 14
ATOM 9318 N N . TRP A 1 33 ? -8.027 -5.731 -1.203 1.00 0.00 33 TRP A N 14
ATOM 9319 C CA . TRP A 1 33 ? -7.095 -4.674 -1.598 1.00 0.00 33 TRP A CA 14
ATOM 9320 C C . TRP A 1 33 ? -6.640 -5.103 -2.982 1.00 0.00 33 TRP A C 14
ATOM 9321 O O . TRP A 1 33 ? -7.312 -5.907 -3.605 1.00 0.00 33 TRP A O 14
ATOM 9342 N N . HIS A 1 34 ? -5.537 -4.598 -3.438 1.00 0.00 34 HIS A N 14
ATOM 9343 C CA . HIS A 1 34 ? -5.051 -4.966 -4.778 1.00 0.00 34 HIS A CA 14
ATOM 9344 C C . HIS A 1 34 ? -3.575 -5.306 -4.677 1.00 0.00 34 HIS A C 14
ATOM 9345 O O . HIS A 1 34 ? -3.207 -6.131 -3.866 1.00 0.00 34 HIS A O 14
ATOM 9359 N N . ASN A 1 35 ? -2.754 -4.697 -5.484 1.00 0.00 35 ASN A N 14
ATOM 9360 C CA . ASN A 1 35 ? -1.296 -4.985 -5.425 1.00 0.00 35 ASN A CA 14
ATOM 9361 C C . ASN A 1 35 ? -0.581 -4.006 -6.332 1.00 0.00 35 ASN A C 14
ATOM 9362 O O . ASN A 1 35 ? -0.985 -3.800 -7.461 1.00 0.00 35 ASN A O 14
ATOM 9373 N N . CYS A 1 36 ? 0.472 -3.418 -5.824 1.00 0.00 36 CYS A N 14
ATOM 9374 C CA . CYS A 1 36 ? 1.225 -2.434 -6.666 1.00 0.00 36 CYS A CA 14
ATOM 9375 C C . CYS A 1 36 ? 2.718 -2.562 -6.422 1.00 0.00 36 CYS A C 14
ATOM 9376 O O . CYS A 1 36 ? 3.494 -2.868 -7.303 1.00 0.00 36 CYS A O 14
ATOM 9383 N N . LYS A 1 37 ? 3.078 -2.356 -5.190 1.00 0.00 37 LYS A N 14
ATOM 9384 C CA . LYS A 1 37 ? 4.495 -2.429 -4.786 1.00 0.00 37 LYS A CA 14
ATOM 9385 C C . LYS A 1 37 ? 4.867 -3.845 -4.425 1.00 0.00 37 LYS A C 14
ATOM 9386 O O . LYS A 1 37 ? 5.283 -4.171 -3.330 1.00 0.00 37 LYS A O 14
ATOM 9405 N N . ALA A 1 38 ? 4.712 -4.661 -5.427 1.00 0.00 38 ALA A N 14
ATOM 9406 C CA . ALA A 1 38 ? 5.028 -6.113 -5.296 1.00 0.00 38 ALA A CA 14
ATOM 9407 C C . ALA A 1 38 ? 6.566 -6.302 -5.193 1.00 0.00 38 ALA A C 14
ATOM 9408 O O . ALA A 1 38 ? 7.084 -7.349 -5.525 1.00 0.00 38 ALA A O 14
ATOM 9415 N N . HIS A 1 39 ? 7.249 -5.282 -4.735 1.00 0.00 39 HIS A N 14
ATOM 9416 C CA . HIS A 1 39 ? 8.733 -5.284 -4.574 1.00 0.00 39 HIS A CA 14
ATOM 9417 C C . HIS A 1 39 ? 9.067 -4.886 -3.137 1.00 0.00 39 HIS A C 14
ATOM 9418 O O . HIS A 1 39 ? 9.580 -5.675 -2.371 1.00 0.00 39 HIS A O 14
ATOM 9432 N N . GLY A 1 40 ? 8.761 -3.660 -2.809 1.00 0.00 40 GLY A N 14
ATOM 9433 C CA . GLY A 1 40 ? 9.038 -3.157 -1.446 1.00 0.00 40 GLY A CA 14
ATOM 9434 C C . GLY A 1 40 ? 8.374 -1.792 -1.269 1.00 0.00 40 GLY A C 14
ATOM 9435 O O . GLY A 1 40 ? 7.716 -1.319 -2.185 1.00 0.00 40 GLY A O 14
ATOM 9439 N N . PRO A 1 41 ? 8.565 -1.186 -0.119 1.00 0.00 41 PRO A N 14
ATOM 9440 C CA . PRO A 1 41 ? 9.769 -1.316 0.767 1.00 0.00 41 PRO A CA 14
ATOM 9441 C C . PRO A 1 41 ? 9.799 -2.658 1.515 1.00 0.00 41 PRO A C 14
ATOM 9442 O O . PRO A 1 41 ? 8.886 -3.441 1.394 1.00 0.00 41 PRO A O 14
ATOM 9453 N N . THR A 1 42 ? 10.835 -2.901 2.268 1.00 0.00 42 THR A N 14
ATOM 9454 C CA . THR A 1 42 ? 10.908 -4.195 3.017 1.00 0.00 42 THR A CA 14
ATOM 9455 C C . THR A 1 42 ? 10.437 -4.016 4.466 1.00 0.00 42 THR A C 14
ATOM 9456 O O . THR A 1 42 ? 10.281 -4.985 5.186 1.00 0.00 42 THR A O 14
ATOM 9467 N N . ILE A 1 43 ? 10.232 -2.789 4.850 1.00 0.00 43 ILE A N 14
ATOM 9468 C CA . ILE A 1 43 ? 9.770 -2.492 6.241 1.00 0.00 43 ILE A CA 14
ATOM 9469 C C . ILE A 1 43 ? 8.251 -2.355 6.095 1.00 0.00 43 ILE A C 14
ATOM 9470 O O . ILE A 1 43 ? 7.701 -1.270 6.058 1.00 0.00 43 ILE A O 14
ATOM 9486 N N . GLY A 1 44 ? 7.628 -3.495 6.017 1.00 0.00 44 GLY A N 14
ATOM 9487 C CA . GLY A 1 44 ? 6.141 -3.549 5.855 1.00 0.00 44 GLY A CA 14
ATOM 9488 C C . GLY A 1 44 ? 5.974 -3.725 4.340 1.00 0.00 44 GLY A C 14
ATOM 9489 O O . GLY A 1 44 ? 6.959 -3.815 3.633 1.00 0.00 44 GLY A O 14
ATOM 9493 N N . TRP A 1 45 ? 4.770 -3.769 3.854 1.00 0.00 45 TRP A N 14
ATOM 9494 C CA . TRP A 1 45 ? 4.572 -3.943 2.378 1.00 0.00 45 TRP A CA 14
ATOM 9495 C C . TRP A 1 45 ? 3.788 -2.744 1.886 1.00 0.00 45 TRP A C 14
ATOM 9496 O O . TRP A 1 45 ? 3.144 -2.087 2.678 1.00 0.00 45 TRP A O 14
ATOM 9517 N N . CYS A 1 46 ? 3.832 -2.481 0.614 1.00 0.00 46 CYS A N 14
ATOM 9518 C CA . CYS A 1 46 ? 3.076 -1.321 0.074 1.00 0.00 46 CYS A CA 14
ATOM 9519 C C . CYS A 1 46 ? 2.092 -1.876 -0.941 1.00 0.00 46 CYS A C 14
ATOM 9520 O O . CYS A 1 46 ? 2.426 -2.688 -1.784 1.00 0.00 46 CYS A O 14
ATOM 9527 N N . CYS A 1 47 ? 0.881 -1.443 -0.808 1.00 0.00 47 CYS A N 14
ATOM 9528 C CA . CYS A 1 47 ? -0.152 -1.925 -1.753 1.00 0.00 47 CYS A CA 14
ATOM 9529 C C . CYS A 1 47 ? -1.179 -0.833 -1.871 1.00 0.00 47 CYS A C 14
ATOM 9530 O O . CYS A 1 47 ? -0.954 0.273 -1.426 1.00 0.00 47 CYS A O 14
ATOM 9537 N N . LYS A 1 48 ? -2.280 -1.152 -2.473 1.00 0.00 48 LYS A N 14
ATOM 9538 C CA . LYS A 1 48 ? -3.350 -0.136 -2.625 1.00 0.00 48 LYS A CA 14
ATOM 9539 C C . LYS A 1 48 ? -4.577 -0.997 -2.657 1.00 0.00 48 LYS A C 14
ATOM 9540 O O . LYS A 1 48 ? -4.452 -2.202 -2.812 1.00 0.00 48 LYS A O 14
ATOM 9559 N N . GLN A 1 49 ? -5.717 -0.396 -2.512 1.00 0.00 49 GLN A N 14
ATOM 9560 C CA . GLN A 1 49 ? -6.925 -1.177 -2.538 1.00 0.00 49 GLN A CA 14
ATOM 9561 C C . GLN A 1 49 ? -7.234 -1.624 -3.982 1.00 0.00 49 GLN A C 14
ATOM 9562 O O . GLN A 1 49 ? -6.639 -1.053 -4.890 1.00 0.00 49 GLN A O 14
ATOM 9577 N N . GLY A 1 1 ? -3.842 3.715 7.960 1.00 0.00 1 GLY A N 15
ATOM 9578 C CA . GLY A 1 1 ? -2.652 2.890 7.572 1.00 0.00 1 GLY A CA 15
ATOM 9579 C C . GLY A 1 1 ? -1.610 3.900 7.115 1.00 0.00 1 GLY A C 15
ATOM 9580 O O . GLY A 1 1 ? -1.934 5.072 7.081 1.00 0.00 1 GLY A O 15
ATOM 9586 N N . VAL A 1 2 ? -0.419 3.483 6.780 1.00 0.00 2 VAL A N 15
ATOM 9587 C CA . VAL A 1 2 ? 0.572 4.505 6.332 1.00 0.00 2 VAL A CA 15
ATOM 9588 C C . VAL A 1 2 ? 0.279 4.527 4.848 1.00 0.00 2 VAL A C 15
ATOM 9589 O O . VAL A 1 2 ? 0.130 3.488 4.240 1.00 0.00 2 VAL A O 15
ATOM 9602 N N . SER A 1 3 ? 0.193 5.685 4.293 1.00 0.00 3 SER A N 15
ATOM 9603 C CA . SER A 1 3 ? -0.095 5.772 2.838 1.00 0.00 3 SER A CA 15
ATOM 9604 C C . SER A 1 3 ? 1.241 5.495 2.148 1.00 0.00 3 SER A C 15
ATOM 9605 O O . SER A 1 3 ? 2.289 5.710 2.735 1.00 0.00 3 SER A O 15
ATOM 9613 N N . CYS A 1 4 ? 1.172 5.040 0.928 1.00 0.00 4 CYS A N 15
ATOM 9614 C CA . CYS A 1 4 ? 2.419 4.737 0.162 1.00 0.00 4 CYS A CA 15
ATOM 9615 C C . CYS A 1 4 ? 2.093 4.722 -1.331 1.00 0.00 4 CYS A C 15
ATOM 9616 O O . CYS A 1 4 ? 1.102 4.153 -1.735 1.00 0.00 4 CYS A O 15
ATOM 9623 N N . LEU A 1 5 ? 2.917 5.370 -2.107 1.00 0.00 5 LEU A N 15
ATOM 9624 C CA . LEU A 1 5 ? 2.706 5.410 -3.578 1.00 0.00 5 LEU A CA 15
ATOM 9625 C C . LEU A 1 5 ? 2.838 4.028 -4.251 1.00 0.00 5 LEU A C 15
ATOM 9626 O O . LEU A 1 5 ? 3.127 3.023 -3.626 1.00 0.00 5 LEU A O 15
ATOM 9642 N N . CYS A 1 6 ? 2.623 4.052 -5.535 1.00 0.00 6 CYS A N 15
ATOM 9643 C CA . CYS A 1 6 ? 2.703 2.809 -6.371 1.00 0.00 6 CYS A CA 15
ATOM 9644 C C . CYS A 1 6 ? 4.015 2.689 -7.150 1.00 0.00 6 CYS A C 15
ATOM 9645 O O . CYS A 1 6 ? 4.904 3.511 -7.024 1.00 0.00 6 CYS A O 15
ATOM 9652 N N . ASP A 1 7 ? 4.167 1.662 -7.940 1.00 0.00 7 ASP A N 15
ATOM 9653 C CA . ASP A 1 7 ? 5.443 1.510 -8.715 1.00 0.00 7 ASP A CA 15
ATOM 9654 C C . ASP A 1 7 ? 5.598 2.618 -9.748 1.00 0.00 7 ASP A C 15
ATOM 9655 O O . ASP A 1 7 ? 6.624 3.252 -9.883 1.00 0.00 7 ASP A O 15
ATOM 9664 N N . SER A 1 8 ? 4.510 2.790 -10.432 1.00 0.00 8 SER A N 15
ATOM 9665 C CA . SER A 1 8 ? 4.392 3.807 -11.516 1.00 0.00 8 SER A CA 15
ATOM 9666 C C . SER A 1 8 ? 4.406 5.242 -10.981 1.00 0.00 8 SER A C 15
ATOM 9667 O O . SER A 1 8 ? 4.309 6.178 -11.754 1.00 0.00 8 SER A O 15
ATOM 9675 N N . ASP A 1 9 ? 4.527 5.369 -9.689 1.00 0.00 9 ASP A N 15
ATOM 9676 C CA . ASP A 1 9 ? 4.548 6.725 -9.072 1.00 0.00 9 ASP A CA 15
ATOM 9677 C C . ASP A 1 9 ? 5.977 7.262 -8.995 1.00 0.00 9 ASP A C 15
ATOM 9678 O O . ASP A 1 9 ? 6.897 6.732 -9.586 1.00 0.00 9 ASP A O 15
ATOM 9687 N N . GLY A 1 10 ? 6.116 8.321 -8.249 1.00 0.00 10 GLY A N 15
ATOM 9688 C CA . GLY A 1 10 ? 7.452 8.954 -8.085 1.00 0.00 10 GLY A CA 15
ATOM 9689 C C . GLY A 1 10 ? 8.253 8.296 -6.952 1.00 0.00 10 GLY A C 15
ATOM 9690 O O . GLY A 1 10 ? 7.825 7.323 -6.362 1.00 0.00 10 GLY A O 15
ATOM 9694 N N . PRO A 1 11 ? 9.410 8.836 -6.664 1.00 0.00 11 PRO A N 15
ATOM 9695 C CA . PRO A 1 11 ? 10.364 8.196 -5.719 1.00 0.00 11 PRO A CA 15
ATOM 9696 C C . PRO A 1 11 ? 9.762 8.085 -4.311 1.00 0.00 11 PRO A C 15
ATOM 9697 O O . PRO A 1 11 ? 8.919 8.871 -3.919 1.00 0.00 11 PRO A O 15
ATOM 9708 N N . SER A 1 12 ? 10.222 7.129 -3.552 1.00 0.00 12 SER A N 15
ATOM 9709 C CA . SER A 1 12 ? 9.671 6.962 -2.182 1.00 0.00 12 SER A CA 15
ATOM 9710 C C . SER A 1 12 ? 10.384 7.777 -1.115 1.00 0.00 12 SER A C 15
ATOM 9711 O O . SER A 1 12 ? 11.380 7.399 -0.532 1.00 0.00 12 SER A O 15
ATOM 9719 N N . VAL A 1 13 ? 9.779 8.905 -0.930 1.00 0.00 13 VAL A N 15
ATOM 9720 C CA . VAL A 1 13 ? 10.173 9.965 0.037 1.00 0.00 13 VAL A CA 15
ATOM 9721 C C . VAL A 1 13 ? 8.854 10.708 0.259 1.00 0.00 13 VAL A C 15
ATOM 9722 O O . VAL A 1 13 ? 7.964 10.611 -0.567 1.00 0.00 13 VAL A O 15
ATOM 9735 N N . ARG A 1 14 ? 8.724 11.426 1.338 1.00 0.00 14 ARG A N 15
ATOM 9736 C CA . ARG A 1 14 ? 7.418 12.135 1.527 1.00 0.00 14 ARG A CA 15
ATOM 9737 C C . ARG A 1 14 ? 7.371 13.296 0.517 1.00 0.00 14 ARG A C 15
ATOM 9738 O O . ARG A 1 14 ? 8.243 13.437 -0.317 1.00 0.00 14 ARG A O 15
ATOM 9759 N N . GLY A 1 15 ? 6.363 14.122 0.585 1.00 0.00 15 GLY A N 15
ATOM 9760 C CA . GLY A 1 15 ? 6.268 15.265 -0.377 1.00 0.00 15 GLY A CA 15
ATOM 9761 C C . GLY A 1 15 ? 5.698 14.768 -1.707 1.00 0.00 15 GLY A C 15
ATOM 9762 O O . GLY A 1 15 ? 4.896 15.439 -2.321 1.00 0.00 15 GLY A O 15
ATOM 9766 N N . ASN A 1 16 ? 6.125 13.602 -2.115 1.00 0.00 16 ASN A N 15
ATOM 9767 C CA . ASN A 1 16 ? 5.646 13.005 -3.398 1.00 0.00 16 ASN A CA 15
ATOM 9768 C C . ASN A 1 16 ? 4.257 12.317 -3.259 1.00 0.00 16 ASN A C 15
ATOM 9769 O O . ASN A 1 16 ? 3.488 12.705 -2.401 1.00 0.00 16 ASN A O 15
ATOM 9780 N N . THR A 1 17 ? 3.954 11.332 -4.073 1.00 0.00 17 THR A N 15
ATOM 9781 C CA . THR A 1 17 ? 2.638 10.628 -4.007 1.00 0.00 17 THR A CA 15
ATOM 9782 C C . THR A 1 17 ? 2.553 9.532 -2.932 1.00 0.00 17 THR A C 15
ATOM 9783 O O . THR A 1 17 ? 3.536 8.986 -2.469 1.00 0.00 17 THR A O 15
ATOM 9794 N N . LEU A 1 18 ? 1.335 9.260 -2.547 1.00 0.00 18 LEU A N 15
ATOM 9795 C CA . LEU A 1 18 ? 1.055 8.221 -1.524 1.00 0.00 18 LEU A CA 15
ATOM 9796 C C . LEU A 1 18 ? -0.354 7.614 -1.733 1.00 0.00 18 LEU A C 15
ATOM 9797 O O . LEU A 1 18 ? -1.098 7.429 -0.789 1.00 0.00 18 LEU A O 15
ATOM 9813 N N . SER A 1 19 ? -0.672 7.317 -2.970 1.00 0.00 19 SER A N 15
ATOM 9814 C CA . SER A 1 19 ? -2.015 6.733 -3.312 1.00 0.00 19 SER A CA 15
ATOM 9815 C C . SER A 1 19 ? -2.352 5.364 -2.730 1.00 0.00 19 SER A C 15
ATOM 9816 O O . SER A 1 19 ? -3.508 5.044 -2.523 1.00 0.00 19 SER A O 15
ATOM 9824 N N . GLY A 1 20 ? -1.327 4.603 -2.493 1.00 0.00 20 GLY A N 15
ATOM 9825 C CA . GLY A 1 20 ? -1.501 3.259 -1.938 1.00 0.00 20 GLY A CA 15
ATOM 9826 C C . GLY A 1 20 ? -1.391 3.372 -0.433 1.00 0.00 20 GLY A C 15
ATOM 9827 O O . GLY A 1 20 ? -1.480 4.435 0.155 1.00 0.00 20 GLY A O 15
ATOM 9831 N N . THR A 1 21 ? -1.205 2.271 0.220 1.00 0.00 21 THR A N 15
ATOM 9832 C CA . THR A 1 21 ? -1.082 2.259 1.673 1.00 0.00 21 THR A CA 15
ATOM 9833 C C . THR A 1 21 ? -0.200 1.057 1.922 1.00 0.00 21 THR A C 15
ATOM 9834 O O . THR A 1 21 ? -0.232 0.076 1.205 1.00 0.00 21 THR A O 15
ATOM 9845 N N . LEU A 1 22 ? 0.566 1.187 2.938 1.00 0.00 22 LEU A N 15
ATOM 9846 C CA . LEU A 1 22 ? 1.498 0.126 3.357 1.00 0.00 22 LEU A CA 15
ATOM 9847 C C . LEU A 1 22 ? 0.827 -0.592 4.503 1.00 0.00 22 LEU A C 15
ATOM 9848 O O . LEU A 1 22 ? 0.241 -0.013 5.400 1.00 0.00 22 LEU A O 15
ATOM 9864 N N . TRP A 1 23 ? 0.966 -1.866 4.393 1.00 0.00 23 TRP A N 15
ATOM 9865 C CA . TRP A 1 23 ? 0.397 -2.798 5.380 1.00 0.00 23 TRP A CA 15
ATOM 9866 C C . TRP A 1 23 ? 1.586 -3.437 6.088 1.00 0.00 23 TRP A C 15
ATOM 9867 O O . TRP A 1 23 ? 2.501 -3.956 5.479 1.00 0.00 23 TRP A O 15
ATOM 9888 N N . LEU A 1 24 ? 1.511 -3.373 7.387 1.00 0.00 24 LEU A N 15
ATOM 9889 C CA . LEU A 1 24 ? 2.578 -3.931 8.276 1.00 0.00 24 LEU A CA 15
ATOM 9890 C C . LEU A 1 24 ? 2.252 -5.401 8.553 1.00 0.00 24 LEU A C 15
ATOM 9891 O O . LEU A 1 24 ? 3.033 -6.151 9.102 1.00 0.00 24 LEU A O 15
ATOM 9907 N N . TYR A 1 25 ? 1.060 -5.722 8.141 1.00 0.00 25 TYR A N 15
ATOM 9908 C CA . TYR A 1 25 ? 0.508 -7.095 8.291 1.00 0.00 25 TYR A CA 15
ATOM 9909 C C . TYR A 1 25 ? 1.464 -8.064 7.591 1.00 0.00 25 TYR A C 15
ATOM 9910 O O . TYR A 1 25 ? 2.042 -7.719 6.580 1.00 0.00 25 TYR A O 15
ATOM 9928 N N . PRO A 1 26 ? 1.614 -9.254 8.116 1.00 0.00 26 PRO A N 15
ATOM 9929 C CA . PRO A 1 26 ? 2.743 -10.144 7.728 1.00 0.00 26 PRO A CA 15
ATOM 9930 C C . PRO A 1 26 ? 2.696 -10.593 6.271 1.00 0.00 26 PRO A C 15
ATOM 9931 O O . PRO A 1 26 ? 3.634 -11.168 5.759 1.00 0.00 26 PRO A O 15
ATOM 9942 N N . SER A 1 27 ? 1.592 -10.299 5.660 1.00 0.00 27 SER A N 15
ATOM 9943 C CA . SER A 1 27 ? 1.365 -10.661 4.229 1.00 0.00 27 SER A CA 15
ATOM 9944 C C . SER A 1 27 ? 0.978 -9.419 3.426 1.00 0.00 27 SER A C 15
ATOM 9945 O O . SER A 1 27 ? 0.470 -9.487 2.323 1.00 0.00 27 SER A O 15
ATOM 9953 N N . GLY A 1 28 ? 1.232 -8.297 4.025 1.00 0.00 28 GLY A N 15
ATOM 9954 C CA . GLY A 1 28 ? 0.924 -7.008 3.391 1.00 0.00 28 GLY A CA 15
ATOM 9955 C C . GLY A 1 28 ? -0.531 -6.749 3.130 1.00 0.00 28 GLY A C 15
ATOM 9956 O O . GLY A 1 28 ? -1.357 -6.669 4.019 1.00 0.00 28 GLY A O 15
ATOM 9960 N N . CYS A 1 29 ? -0.754 -6.619 1.859 1.00 0.00 29 CYS A N 15
ATOM 9961 C CA . CYS A 1 29 ? -2.086 -6.345 1.299 1.00 0.00 29 CYS A CA 15
ATOM 9962 C C . CYS A 1 29 ? -3.235 -7.231 1.869 1.00 0.00 29 CYS A C 15
ATOM 9963 O O . CYS A 1 29 ? -3.286 -8.419 1.610 1.00 0.00 29 CYS A O 15
ATOM 9970 N N . PRO A 1 30 ? -4.123 -6.627 2.626 1.00 0.00 30 PRO A N 15
ATOM 9971 C CA . PRO A 1 30 ? -5.255 -7.304 3.277 1.00 0.00 30 PRO A CA 15
ATOM 9972 C C . PRO A 1 30 ? -6.360 -7.578 2.243 1.00 0.00 30 PRO A C 15
ATOM 9973 O O . PRO A 1 30 ? -6.698 -6.756 1.418 1.00 0.00 30 PRO A O 15
ATOM 9984 N N . SER A 1 31 ? -6.886 -8.756 2.325 1.00 0.00 31 SER A N 15
ATOM 9985 C CA . SER A 1 31 ? -7.973 -9.199 1.410 1.00 0.00 31 SER A CA 15
ATOM 9986 C C . SER A 1 31 ? -9.031 -8.108 1.367 1.00 0.00 31 SER A C 15
ATOM 9987 O O . SER A 1 31 ? -9.773 -7.867 2.300 1.00 0.00 31 SER A O 15
ATOM 9995 N N . GLY A 1 32 ? -9.009 -7.498 0.223 1.00 0.00 32 GLY A N 15
ATOM 9996 C CA . GLY A 1 32 ? -9.910 -6.378 -0.135 1.00 0.00 32 GLY A CA 15
ATOM 9997 C C . GLY A 1 32 ? -9.028 -5.297 -0.768 1.00 0.00 32 GLY A C 15
ATOM 9998 O O . GLY A 1 32 ? -9.508 -4.233 -1.114 1.00 0.00 32 GLY A O 15
ATOM 10002 N N . TRP A 1 33 ? -7.753 -5.606 -0.888 1.00 0.00 33 TRP A N 15
ATOM 10003 C CA . TRP A 1 33 ? -6.749 -4.696 -1.478 1.00 0.00 33 TRP A CA 15
ATOM 10004 C C . TRP A 1 33 ? -6.223 -5.385 -2.739 1.00 0.00 33 TRP A C 15
ATOM 10005 O O . TRP A 1 33 ? -6.900 -6.239 -3.285 1.00 0.00 33 TRP A O 15
ATOM 10026 N N . HIS A 1 34 ? -5.049 -5.020 -3.175 1.00 0.00 34 HIS A N 15
ATOM 10027 C CA . HIS A 1 34 ? -4.472 -5.639 -4.393 1.00 0.00 34 HIS A CA 15
ATOM 10028 C C . HIS A 1 34 ? -2.944 -5.674 -4.352 1.00 0.00 34 HIS A C 15
ATOM 10029 O O . HIS A 1 34 ? -2.376 -6.422 -3.584 1.00 0.00 34 HIS A O 15
ATOM 10043 N N . ASN A 1 35 ? -2.299 -4.900 -5.176 1.00 0.00 35 ASN A N 15
ATOM 10044 C CA . ASN A 1 35 ? -0.801 -4.876 -5.177 1.00 0.00 35 ASN A CA 15
ATOM 10045 C C . ASN A 1 35 ? -0.333 -3.706 -6.041 1.00 0.00 35 ASN A C 15
ATOM 10046 O O . ASN A 1 35 ? -0.999 -3.351 -6.994 1.00 0.00 35 ASN A O 15
ATOM 10057 N N . CYS A 1 36 ? 0.785 -3.137 -5.672 1.00 0.00 36 CYS A N 15
ATOM 10058 C CA . CYS A 1 36 ? 1.333 -1.980 -6.457 1.00 0.00 36 CYS A CA 15
ATOM 10059 C C . CYS A 1 36 ? 2.863 -1.973 -6.346 1.00 0.00 36 CYS A C 15
ATOM 10060 O O . CYS A 1 36 ? 3.580 -2.147 -7.309 1.00 0.00 36 CYS A O 15
ATOM 10067 N N . LYS A 1 37 ? 3.349 -1.793 -5.148 1.00 0.00 37 LYS A N 15
ATOM 10068 C CA . LYS A 1 37 ? 4.821 -1.767 -4.943 1.00 0.00 37 LYS A CA 15
ATOM 10069 C C . LYS A 1 37 ? 5.264 -3.212 -4.694 1.00 0.00 37 LYS A C 15
ATOM 10070 O O . LYS A 1 37 ? 5.836 -3.543 -3.677 1.00 0.00 37 LYS A O 15
ATOM 10089 N N . ALA A 1 38 ? 4.998 -4.048 -5.651 1.00 0.00 38 ALA A N 15
ATOM 10090 C CA . ALA A 1 38 ? 5.368 -5.503 -5.544 1.00 0.00 38 ALA A CA 15
ATOM 10091 C C . ALA A 1 38 ? 6.885 -5.804 -5.401 1.00 0.00 38 ALA A C 15
ATOM 10092 O O . ALA A 1 38 ? 7.319 -6.923 -5.615 1.00 0.00 38 ALA A O 15
ATOM 10099 N N . HIS A 1 39 ? 7.641 -4.798 -5.042 1.00 0.00 39 HIS A N 15
ATOM 10100 C CA . HIS A 1 39 ? 9.115 -4.918 -4.862 1.00 0.00 39 HIS A CA 15
ATOM 10101 C C . HIS A 1 39 ? 9.606 -4.363 -3.516 1.00 0.00 39 HIS A C 15
ATOM 10102 O O . HIS A 1 39 ? 10.519 -4.910 -2.934 1.00 0.00 39 HIS A O 15
ATOM 10116 N N . GLY A 1 40 ? 9.015 -3.299 -3.045 1.00 0.00 40 GLY A N 15
ATOM 10117 C CA . GLY A 1 40 ? 9.463 -2.726 -1.739 1.00 0.00 40 GLY A CA 15
ATOM 10118 C C . GLY A 1 40 ? 8.359 -1.946 -1.029 1.00 0.00 40 GLY A C 15
ATOM 10119 O O . GLY A 1 40 ? 7.321 -1.724 -1.619 1.00 0.00 40 GLY A O 15
ATOM 10123 N N . PRO A 1 41 ? 8.584 -1.536 0.206 1.00 0.00 41 PRO A N 15
ATOM 10124 C CA . PRO A 1 41 ? 9.864 -1.678 0.975 1.00 0.00 41 PRO A CA 15
ATOM 10125 C C . PRO A 1 41 ? 10.168 -3.106 1.450 1.00 0.00 41 PRO A C 15
ATOM 10126 O O . PRO A 1 41 ? 9.369 -4.003 1.287 1.00 0.00 41 PRO A O 15
ATOM 10137 N N . THR A 1 42 ? 11.324 -3.277 2.041 1.00 0.00 42 THR A N 15
ATOM 10138 C CA . THR A 1 42 ? 11.734 -4.627 2.542 1.00 0.00 42 THR A CA 15
ATOM 10139 C C . THR A 1 42 ? 11.366 -4.833 4.020 1.00 0.00 42 THR A C 15
ATOM 10140 O O . THR A 1 42 ? 11.936 -5.698 4.659 1.00 0.00 42 THR A O 15
ATOM 10151 N N . ILE A 1 43 ? 10.446 -4.052 4.527 1.00 0.00 43 ILE A N 15
ATOM 10152 C CA . ILE A 1 43 ? 10.049 -4.219 5.975 1.00 0.00 43 ILE A CA 15
ATOM 10153 C C . ILE A 1 43 ? 8.524 -4.316 6.166 1.00 0.00 43 ILE A C 15
ATOM 10154 O O . ILE A 1 43 ? 8.047 -5.091 6.972 1.00 0.00 43 ILE A O 15
ATOM 10170 N N . GLY A 1 44 ? 7.797 -3.529 5.422 1.00 0.00 44 GLY A N 15
ATOM 10171 C CA . GLY A 1 44 ? 6.293 -3.504 5.475 1.00 0.00 44 GLY A CA 15
ATOM 10172 C C . GLY A 1 44 ? 5.912 -3.675 4.000 1.00 0.00 44 GLY A C 15
ATOM 10173 O O . GLY A 1 44 ? 6.774 -3.511 3.158 1.00 0.00 44 GLY A O 15
ATOM 10177 N N . TRP A 1 45 ? 4.685 -3.974 3.682 1.00 0.00 45 TRP A N 15
ATOM 10178 C CA . TRP A 1 45 ? 4.342 -4.148 2.231 1.00 0.00 45 TRP A CA 15
ATOM 10179 C C . TRP A 1 45 ? 3.632 -2.892 1.689 1.00 0.00 45 TRP A C 15
ATOM 10180 O O . TRP A 1 45 ? 2.714 -2.428 2.334 1.00 0.00 45 TRP A O 15
ATOM 10201 N N . CYS A 1 46 ? 4.023 -2.354 0.556 1.00 0.00 46 CYS A N 15
ATOM 10202 C CA . CYS A 1 46 ? 3.323 -1.128 0.025 1.00 0.00 46 CYS A CA 15
ATOM 10203 C C . CYS A 1 46 ? 2.328 -1.595 -1.054 1.00 0.00 46 CYS A C 15
ATOM 10204 O O . CYS A 1 46 ? 2.700 -2.050 -2.123 1.00 0.00 46 CYS A O 15
ATOM 10211 N N . CYS A 1 47 ? 1.067 -1.457 -0.741 1.00 0.00 47 CYS A N 15
ATOM 10212 C CA . CYS A 1 47 ? -0.010 -1.883 -1.682 1.00 0.00 47 CYS A CA 15
ATOM 10213 C C . CYS A 1 47 ? -1.031 -0.781 -1.947 1.00 0.00 47 CYS A C 15
ATOM 10214 O O . CYS A 1 47 ? -0.810 0.361 -1.597 1.00 0.00 47 CYS A O 15
ATOM 10221 N N . LYS A 1 48 ? -2.118 -1.166 -2.562 1.00 0.00 48 LYS A N 15
ATOM 10222 C CA . LYS A 1 48 ? -3.200 -0.187 -2.886 1.00 0.00 48 LYS A CA 15
ATOM 10223 C C . LYS A 1 48 ? -4.482 -0.978 -2.903 1.00 0.00 48 LYS A C 15
ATOM 10224 O O . LYS A 1 48 ? -4.417 -2.196 -2.951 1.00 0.00 48 LYS A O 15
ATOM 10243 N N . GLN A 1 49 ? -5.594 -0.300 -2.862 1.00 0.00 49 GLN A N 15
ATOM 10244 C CA . GLN A 1 49 ? -6.886 -0.937 -2.883 1.00 0.00 49 GLN A CA 15
ATOM 10245 C C . GLN A 1 49 ? -7.349 -0.841 -4.361 1.00 0.00 49 GLN A C 15
ATOM 10246 O O . GLN A 1 49 ? -7.367 -1.865 -5.023 1.00 0.00 49 GLN A O 15
ATOM 10261 N N . GLY A 1 1 ? -1.826 3.514 10.471 1.00 0.00 1 GLY A N 16
ATOM 10262 C CA . GLY A 1 1 ? -1.523 2.974 9.107 1.00 0.00 1 GLY A CA 16
ATOM 10263 C C . GLY A 1 1 ? -0.560 3.966 8.454 1.00 0.00 1 GLY A C 16
ATOM 10264 O O . GLY A 1 1 ? -0.221 4.932 9.109 1.00 0.00 1 GLY A O 16
ATOM 10270 N N . VAL A 1 2 ? -0.155 3.723 7.233 1.00 0.00 2 VAL A N 16
ATOM 10271 C CA . VAL A 1 2 ? 0.792 4.653 6.530 1.00 0.00 2 VAL A CA 16
ATOM 10272 C C . VAL A 1 2 ? 0.489 4.594 5.020 1.00 0.00 2 VAL A C 16
ATOM 10273 O O . VAL A 1 2 ? 0.160 3.535 4.515 1.00 0.00 2 VAL A O 16
ATOM 10286 N N . SER A 1 3 ? 0.605 5.711 4.351 1.00 0.00 3 SER A N 16
ATOM 10287 C CA . SER A 1 3 ? 0.340 5.758 2.879 1.00 0.00 3 SER A CA 16
ATOM 10288 C C . SER A 1 3 ? 1.631 5.320 2.170 1.00 0.00 3 SER A C 16
ATOM 10289 O O . SER A 1 3 ? 2.646 5.162 2.825 1.00 0.00 3 SER A O 16
ATOM 10297 N N . CYS A 1 4 ? 1.558 5.140 0.876 1.00 0.00 4 CYS A N 16
ATOM 10298 C CA . CYS A 1 4 ? 2.756 4.722 0.081 1.00 0.00 4 CYS A CA 16
ATOM 10299 C C . CYS A 1 4 ? 2.507 5.188 -1.360 1.00 0.00 4 CYS A C 16
ATOM 10300 O O . CYS A 1 4 ? 1.393 5.529 -1.713 1.00 0.00 4 CYS A O 16
ATOM 10307 N N . LEU A 1 5 ? 3.528 5.203 -2.168 1.00 0.00 5 LEU A N 16
ATOM 10308 C CA . LEU A 1 5 ? 3.413 5.635 -3.589 1.00 0.00 5 LEU A CA 16
ATOM 10309 C C . LEU A 1 5 ? 3.478 4.351 -4.408 1.00 0.00 5 LEU A C 16
ATOM 10310 O O . LEU A 1 5 ? 4.419 3.606 -4.189 1.00 0.00 5 LEU A O 16
ATOM 10326 N N . CYS A 1 6 ? 2.570 4.092 -5.322 1.00 0.00 6 CYS A N 16
ATOM 10327 C CA . CYS A 1 6 ? 2.734 2.802 -6.073 1.00 0.00 6 CYS A CA 16
ATOM 10328 C C . CYS A 1 6 ? 3.647 3.088 -7.264 1.00 0.00 6 CYS A C 16
ATOM 10329 O O . CYS A 1 6 ? 3.795 4.204 -7.716 1.00 0.00 6 CYS A O 16
ATOM 10336 N N . ASP A 1 7 ? 4.251 2.051 -7.768 1.00 0.00 7 ASP A N 16
ATOM 10337 C CA . ASP A 1 7 ? 5.195 2.182 -8.935 1.00 0.00 7 ASP A CA 16
ATOM 10338 C C . ASP A 1 7 ? 4.557 2.645 -10.239 1.00 0.00 7 ASP A C 16
ATOM 10339 O O . ASP A 1 7 ? 5.216 2.908 -11.225 1.00 0.00 7 ASP A O 16
ATOM 10348 N N . SER A 1 8 ? 3.264 2.714 -10.167 1.00 0.00 8 SER A N 16
ATOM 10349 C CA . SER A 1 8 ? 2.423 3.151 -11.315 1.00 0.00 8 SER A CA 16
ATOM 10350 C C . SER A 1 8 ? 1.752 4.503 -10.938 1.00 0.00 8 SER A C 16
ATOM 10351 O O . SER A 1 8 ? 0.943 5.032 -11.671 1.00 0.00 8 SER A O 16
ATOM 10359 N N . ASP A 1 9 ? 2.114 5.047 -9.797 1.00 0.00 9 ASP A N 16
ATOM 10360 C CA . ASP A 1 9 ? 1.539 6.354 -9.320 1.00 0.00 9 ASP A CA 16
ATOM 10361 C C . ASP A 1 9 ? 2.519 7.517 -9.609 1.00 0.00 9 ASP A C 16
ATOM 10362 O O . ASP A 1 9 ? 2.533 8.527 -8.931 1.00 0.00 9 ASP A O 16
ATOM 10371 N N . GLY A 1 10 ? 3.330 7.353 -10.620 1.00 0.00 10 GLY A N 16
ATOM 10372 C CA . GLY A 1 10 ? 4.320 8.396 -11.010 1.00 0.00 10 GLY A CA 16
ATOM 10373 C C . GLY A 1 10 ? 5.630 7.792 -11.550 1.00 0.00 10 GLY A C 16
ATOM 10374 O O . GLY A 1 10 ? 5.809 6.595 -11.478 1.00 0.00 10 GLY A O 16
ATOM 10378 N N . PRO A 1 11 ? 6.500 8.623 -12.085 1.00 0.00 11 PRO A N 16
ATOM 10379 C CA . PRO A 1 11 ? 7.937 8.275 -12.294 1.00 0.00 11 PRO A CA 16
ATOM 10380 C C . PRO A 1 11 ? 8.703 8.343 -10.960 1.00 0.00 11 PRO A C 16
ATOM 10381 O O . PRO A 1 11 ? 8.113 8.565 -9.920 1.00 0.00 11 PRO A O 16
ATOM 10392 N N . SER A 1 12 ? 9.995 8.162 -11.009 1.00 0.00 12 SER A N 16
ATOM 10393 C CA . SER A 1 12 ? 10.799 8.218 -9.758 1.00 0.00 12 SER A CA 16
ATOM 10394 C C . SER A 1 12 ? 11.265 9.660 -9.495 1.00 0.00 12 SER A C 16
ATOM 10395 O O . SER A 1 12 ? 11.320 10.452 -10.414 1.00 0.00 12 SER A O 16
ATOM 10403 N N . VAL A 1 13 ? 11.575 9.904 -8.242 1.00 0.00 13 VAL A N 16
ATOM 10404 C CA . VAL A 1 13 ? 12.059 11.208 -7.659 1.00 0.00 13 VAL A CA 16
ATOM 10405 C C . VAL A 1 13 ? 10.825 11.950 -7.124 1.00 0.00 13 VAL A C 16
ATOM 10406 O O . VAL A 1 13 ? 9.753 11.848 -7.679 1.00 0.00 13 VAL A O 16
ATOM 10419 N N . ARG A 1 14 ? 11.023 12.674 -6.051 1.00 0.00 14 ARG A N 16
ATOM 10420 C CA . ARG A 1 14 ? 9.906 13.446 -5.421 1.00 0.00 14 ARG A CA 16
ATOM 10421 C C . ARG A 1 14 ? 9.183 14.351 -6.432 1.00 0.00 14 ARG A C 16
ATOM 10422 O O . ARG A 1 14 ? 9.747 14.759 -7.428 1.00 0.00 14 ARG A O 16
ATOM 10443 N N . GLY A 1 15 ? 7.951 14.645 -6.120 1.00 0.00 15 GLY A N 16
ATOM 10444 C CA . GLY A 1 15 ? 7.093 15.510 -6.997 1.00 0.00 15 GLY A CA 16
ATOM 10445 C C . GLY A 1 15 ? 5.758 14.781 -7.100 1.00 0.00 15 GLY A C 16
ATOM 10446 O O . GLY A 1 15 ? 4.710 15.366 -7.279 1.00 0.00 15 GLY A O 16
ATOM 10450 N N . ASN A 1 16 ? 5.894 13.489 -6.975 1.00 0.00 16 ASN A N 16
ATOM 10451 C CA . ASN A 1 16 ? 4.747 12.545 -7.030 1.00 0.00 16 ASN A CA 16
ATOM 10452 C C . ASN A 1 16 ? 3.942 12.675 -5.729 1.00 0.00 16 ASN A C 16
ATOM 10453 O O . ASN A 1 16 ? 4.263 13.429 -4.831 1.00 0.00 16 ASN A O 16
ATOM 10464 N N . THR A 1 17 ? 2.900 11.902 -5.688 1.00 0.00 17 THR A N 16
ATOM 10465 C CA . THR A 1 17 ? 1.990 11.853 -4.527 1.00 0.00 17 THR A CA 16
ATOM 10466 C C . THR A 1 17 ? 2.083 10.404 -4.022 1.00 0.00 17 THR A C 16
ATOM 10467 O O . THR A 1 17 ? 2.879 9.633 -4.525 1.00 0.00 17 THR A O 16
ATOM 10478 N N . LEU A 1 18 ? 1.296 10.047 -3.047 1.00 0.00 18 LEU A N 16
ATOM 10479 C CA . LEU A 1 18 ? 1.355 8.649 -2.527 1.00 0.00 18 LEU A CA 16
ATOM 10480 C C . LEU A 1 18 ? -0.031 8.241 -2.027 1.00 0.00 18 LEU A C 16
ATOM 10481 O O . LEU A 1 18 ? -0.359 8.325 -0.862 1.00 0.00 18 LEU A O 16
ATOM 10497 N N . SER A 1 19 ? -0.828 7.804 -2.958 1.00 0.00 19 SER A N 16
ATOM 10498 C CA . SER A 1 19 ? -2.219 7.370 -2.644 1.00 0.00 19 SER A CA 16
ATOM 10499 C C . SER A 1 19 ? -2.319 5.904 -2.215 1.00 0.00 19 SER A C 16
ATOM 10500 O O . SER A 1 19 ? -3.405 5.415 -1.977 1.00 0.00 19 SER A O 16
ATOM 10508 N N . GLY A 1 20 ? -1.204 5.234 -2.132 1.00 0.00 20 GLY A N 16
ATOM 10509 C CA . GLY A 1 20 ? -1.186 3.820 -1.725 1.00 0.00 20 GLY A CA 16
ATOM 10510 C C . GLY A 1 20 ? -1.132 3.779 -0.207 1.00 0.00 20 GLY A C 16
ATOM 10511 O O . GLY A 1 20 ? -1.152 4.795 0.464 1.00 0.00 20 GLY A O 16
ATOM 10515 N N . THR A 1 21 ? -1.052 2.603 0.325 1.00 0.00 21 THR A N 16
ATOM 10516 C CA . THR A 1 21 ? -0.993 2.413 1.773 1.00 0.00 21 THR A CA 16
ATOM 10517 C C . THR A 1 21 ? -0.172 1.167 1.948 1.00 0.00 21 THR A C 16
ATOM 10518 O O . THR A 1 21 ? -0.211 0.227 1.178 1.00 0.00 21 THR A O 16
ATOM 10529 N N . LEU A 1 22 ? 0.551 1.250 3.003 1.00 0.00 22 LEU A N 16
ATOM 10530 C CA . LEU A 1 22 ? 1.460 0.171 3.426 1.00 0.00 22 LEU A CA 16
ATOM 10531 C C . LEU A 1 22 ? 0.798 -0.640 4.520 1.00 0.00 22 LEU A C 16
ATOM 10532 O O . LEU A 1 22 ? 0.233 -0.129 5.470 1.00 0.00 22 LEU A O 16
ATOM 10548 N N . TRP A 1 23 ? 0.920 -1.913 4.309 1.00 0.00 23 TRP A N 16
ATOM 10549 C CA . TRP A 1 23 ? 0.353 -2.926 5.225 1.00 0.00 23 TRP A CA 16
ATOM 10550 C C . TRP A 1 23 ? 1.509 -3.598 5.934 1.00 0.00 23 TRP A C 16
ATOM 10551 O O . TRP A 1 23 ? 2.449 -4.068 5.330 1.00 0.00 23 TRP A O 16
ATOM 10572 N N . LEU A 1 24 ? 1.383 -3.641 7.224 1.00 0.00 24 LEU A N 16
ATOM 10573 C CA . LEU A 1 24 ? 2.428 -4.258 8.102 1.00 0.00 24 LEU A CA 16
ATOM 10574 C C . LEU A 1 24 ? 2.140 -5.743 8.241 1.00 0.00 24 LEU A C 16
ATOM 10575 O O . LEU A 1 24 ? 2.909 -6.500 8.799 1.00 0.00 24 LEU A O 16
ATOM 10591 N N . TYR A 1 25 ? 0.998 -6.068 7.709 1.00 0.00 25 TYR A N 16
ATOM 10592 C CA . TYR A 1 25 ? 0.515 -7.474 7.718 1.00 0.00 25 TYR A CA 16
ATOM 10593 C C . TYR A 1 25 ? 1.587 -8.310 7.003 1.00 0.00 25 TYR A C 16
ATOM 10594 O O . TYR A 1 25 ? 2.255 -7.814 6.116 1.00 0.00 25 TYR A O 16
ATOM 10612 N N . PRO A 1 26 ? 1.733 -9.555 7.377 1.00 0.00 26 PRO A N 16
ATOM 10613 C CA . PRO A 1 26 ? 2.957 -10.328 7.030 1.00 0.00 26 PRO A CA 16
ATOM 10614 C C . PRO A 1 26 ? 3.157 -10.530 5.534 1.00 0.00 26 PRO A C 16
ATOM 10615 O O . PRO A 1 26 ? 4.227 -10.876 5.071 1.00 0.00 26 PRO A O 16
ATOM 10626 N N . SER A 1 27 ? 2.102 -10.278 4.832 1.00 0.00 27 SER A N 16
ATOM 10627 C CA . SER A 1 27 ? 2.093 -10.426 3.344 1.00 0.00 27 SER A CA 16
ATOM 10628 C C . SER A 1 27 ? 1.721 -9.128 2.640 1.00 0.00 27 SER A C 16
ATOM 10629 O O . SER A 1 27 ? 1.524 -9.070 1.438 1.00 0.00 27 SER A O 16
ATOM 10637 N N . GLY A 1 28 ? 1.638 -8.100 3.429 1.00 0.00 28 GLY A N 16
ATOM 10638 C CA . GLY A 1 28 ? 1.292 -6.784 2.887 1.00 0.00 28 GLY A CA 16
ATOM 10639 C C . GLY A 1 28 ? -0.160 -6.603 2.610 1.00 0.00 28 GLY A C 16
ATOM 10640 O O . GLY A 1 28 ? -0.995 -6.677 3.488 1.00 0.00 28 GLY A O 16
ATOM 10644 N N . CYS A 1 29 ? -0.385 -6.359 1.359 1.00 0.00 29 CYS A N 16
ATOM 10645 C CA . CYS A 1 29 ? -1.747 -6.139 0.865 1.00 0.00 29 CYS A CA 16
ATOM 10646 C C . CYS A 1 29 ? -2.756 -7.183 1.375 1.00 0.00 29 CYS A C 16
ATOM 10647 O O . CYS A 1 29 ? -2.645 -8.359 1.077 1.00 0.00 29 CYS A O 16
ATOM 10654 N N . PRO A 1 30 ? -3.712 -6.729 2.145 1.00 0.00 30 PRO A N 16
ATOM 10655 C CA . PRO A 1 30 ? -4.779 -7.595 2.654 1.00 0.00 30 PRO A CA 16
ATOM 10656 C C . PRO A 1 30 ? -5.850 -7.941 1.621 1.00 0.00 30 PRO A C 16
ATOM 10657 O O . PRO A 1 30 ? -5.923 -7.483 0.494 1.00 0.00 30 PRO A O 16
ATOM 10668 N N . SER A 1 31 ? -6.688 -8.784 2.112 1.00 0.00 31 SER A N 16
ATOM 10669 C CA . SER A 1 31 ? -7.818 -9.289 1.337 1.00 0.00 31 SER A CA 16
ATOM 10670 C C . SER A 1 31 ? -8.877 -8.224 1.440 1.00 0.00 31 SER A C 16
ATOM 10671 O O . SER A 1 31 ? -9.502 -8.036 2.465 1.00 0.00 31 SER A O 16
ATOM 10679 N N . GLY A 1 32 ? -9.011 -7.575 0.328 1.00 0.00 32 GLY A N 16
ATOM 10680 C CA . GLY A 1 32 ? -9.972 -6.471 0.155 1.00 0.00 32 GLY A CA 16
ATOM 10681 C C . GLY A 1 32 ? -9.153 -5.323 -0.421 1.00 0.00 32 GLY A C 16
ATOM 10682 O O . GLY A 1 32 ? -9.677 -4.240 -0.588 1.00 0.00 32 GLY A O 16
ATOM 10686 N N . TRP A 1 33 ? -7.889 -5.588 -0.691 1.00 0.00 33 TRP A N 16
ATOM 10687 C CA . TRP A 1 33 ? -7.004 -4.562 -1.256 1.00 0.00 33 TRP A CA 16
ATOM 10688 C C . TRP A 1 33 ? -6.554 -5.146 -2.591 1.00 0.00 33 TRP A C 16
ATOM 10689 O O . TRP A 1 33 ? -7.206 -6.042 -3.101 1.00 0.00 33 TRP A O 16
ATOM 10710 N N . HIS A 1 34 ? -5.470 -4.663 -3.126 1.00 0.00 34 HIS A N 16
ATOM 10711 C CA . HIS A 1 34 ? -4.990 -5.179 -4.418 1.00 0.00 34 HIS A CA 16
ATOM 10712 C C . HIS A 1 34 ? -3.487 -5.447 -4.397 1.00 0.00 34 HIS A C 16
ATOM 10713 O O . HIS A 1 34 ? -3.038 -6.284 -3.642 1.00 0.00 34 HIS A O 16
ATOM 10727 N N . ASN A 1 35 ? -2.742 -4.764 -5.222 1.00 0.00 35 ASN A N 16
ATOM 10728 C CA . ASN A 1 35 ? -1.258 -4.962 -5.257 1.00 0.00 35 ASN A CA 16
ATOM 10729 C C . ASN A 1 35 ? -0.586 -3.986 -6.216 1.00 0.00 35 ASN A C 16
ATOM 10730 O O . ASN A 1 35 ? -1.007 -3.860 -7.349 1.00 0.00 35 ASN A O 16
ATOM 10741 N N . CYS A 1 36 ? 0.436 -3.298 -5.747 1.00 0.00 36 CYS A N 16
ATOM 10742 C CA . CYS A 1 36 ? 1.127 -2.322 -6.662 1.00 0.00 36 CYS A CA 16
ATOM 10743 C C . CYS A 1 36 ? 2.625 -2.077 -6.388 1.00 0.00 36 CYS A C 16
ATOM 10744 O O . CYS A 1 36 ? 3.189 -1.158 -6.957 1.00 0.00 36 CYS A O 16
ATOM 10751 N N . LYS A 1 37 ? 3.247 -2.858 -5.542 1.00 0.00 37 LYS A N 16
ATOM 10752 C CA . LYS A 1 37 ? 4.696 -2.666 -5.227 1.00 0.00 37 LYS A CA 16
ATOM 10753 C C . LYS A 1 37 ? 5.386 -4.048 -5.226 1.00 0.00 37 LYS A C 16
ATOM 10754 O O . LYS A 1 37 ? 5.442 -4.733 -4.223 1.00 0.00 37 LYS A O 16
ATOM 10773 N N . ALA A 1 38 ? 5.906 -4.412 -6.367 1.00 0.00 38 ALA A N 16
ATOM 10774 C CA . ALA A 1 38 ? 6.610 -5.727 -6.561 1.00 0.00 38 ALA A CA 16
ATOM 10775 C C . ALA A 1 38 ? 8.004 -5.779 -5.906 1.00 0.00 38 ALA A C 16
ATOM 10776 O O . ALA A 1 38 ? 8.926 -6.360 -6.447 1.00 0.00 38 ALA A O 16
ATOM 10783 N N . HIS A 1 39 ? 8.112 -5.179 -4.754 1.00 0.00 39 HIS A N 16
ATOM 10784 C CA . HIS A 1 39 ? 9.416 -5.156 -4.025 1.00 0.00 39 HIS A CA 16
ATOM 10785 C C . HIS A 1 39 ? 9.302 -5.325 -2.499 1.00 0.00 39 HIS A C 16
ATOM 10786 O O . HIS A 1 39 ? 10.237 -5.785 -1.876 1.00 0.00 39 HIS A O 16
ATOM 10800 N N . GLY A 1 40 ? 8.186 -4.958 -1.924 1.00 0.00 40 GLY A N 16
ATOM 10801 C CA . GLY A 1 40 ? 8.009 -5.091 -0.448 1.00 0.00 40 GLY A CA 16
ATOM 10802 C C . GLY A 1 40 ? 7.239 -3.883 0.099 1.00 0.00 40 GLY A C 16
ATOM 10803 O O . GLY A 1 40 ? 6.049 -3.781 -0.146 1.00 0.00 40 GLY A O 16
ATOM 10807 N N . PRO A 1 41 ? 7.906 -2.998 0.806 1.00 0.00 41 PRO A N 16
ATOM 10808 C CA . PRO A 1 41 ? 9.338 -3.123 1.213 1.00 0.00 41 PRO A CA 16
ATOM 10809 C C . PRO A 1 41 ? 9.690 -4.164 2.303 1.00 0.00 41 PRO A C 16
ATOM 10810 O O . PRO A 1 41 ? 8.885 -4.946 2.762 1.00 0.00 41 PRO A O 16
ATOM 10821 N N . THR A 1 42 ? 10.935 -4.133 2.700 1.00 0.00 42 THR A N 16
ATOM 10822 C CA . THR A 1 42 ? 11.438 -5.078 3.748 1.00 0.00 42 THR A CA 16
ATOM 10823 C C . THR A 1 42 ? 11.176 -4.534 5.165 1.00 0.00 42 THR A C 16
ATOM 10824 O O . THR A 1 42 ? 11.806 -4.964 6.114 1.00 0.00 42 THR A O 16
ATOM 10835 N N . ILE A 1 43 ? 10.263 -3.607 5.265 1.00 0.00 43 ILE A N 16
ATOM 10836 C CA . ILE A 1 43 ? 9.908 -2.991 6.591 1.00 0.00 43 ILE A CA 16
ATOM 10837 C C . ILE A 1 43 ? 8.383 -2.801 6.683 1.00 0.00 43 ILE A C 16
ATOM 10838 O O . ILE A 1 43 ? 7.876 -1.974 7.416 1.00 0.00 43 ILE A O 16
ATOM 10854 N N . GLY A 1 44 ? 7.711 -3.603 5.909 1.00 0.00 44 GLY A N 16
ATOM 10855 C CA . GLY A 1 44 ? 6.218 -3.596 5.827 1.00 0.00 44 GLY A CA 16
ATOM 10856 C C . GLY A 1 44 ? 5.952 -3.626 4.325 1.00 0.00 44 GLY A C 16
ATOM 10857 O O . GLY A 1 44 ? 6.879 -3.404 3.572 1.00 0.00 44 GLY A O 16
ATOM 10861 N N . TRP A 1 45 ? 4.752 -3.881 3.888 1.00 0.00 45 TRP A N 16
ATOM 10862 C CA . TRP A 1 45 ? 4.522 -3.911 2.412 1.00 0.00 45 TRP A CA 16
ATOM 10863 C C . TRP A 1 45 ? 3.750 -2.670 1.952 1.00 0.00 45 TRP A C 16
ATOM 10864 O O . TRP A 1 45 ? 3.075 -2.041 2.739 1.00 0.00 45 TRP A O 16
ATOM 10885 N N . CYS A 1 46 ? 3.862 -2.373 0.684 1.00 0.00 46 CYS A N 16
ATOM 10886 C CA . CYS A 1 46 ? 3.181 -1.197 0.071 1.00 0.00 46 CYS A CA 16
ATOM 10887 C C . CYS A 1 46 ? 2.168 -1.687 -0.970 1.00 0.00 46 CYS A C 16
ATOM 10888 O O . CYS A 1 46 ? 2.497 -2.462 -1.845 1.00 0.00 46 CYS A O 16
ATOM 10895 N N . CYS A 1 47 ? 0.951 -1.240 -0.836 1.00 0.00 47 CYS A N 16
ATOM 10896 C CA . CYS A 1 47 ? -0.125 -1.644 -1.789 1.00 0.00 47 CYS A CA 16
ATOM 10897 C C . CYS A 1 47 ? -1.202 -0.568 -1.916 1.00 0.00 47 CYS A C 16
ATOM 10898 O O . CYS A 1 47 ? -0.999 0.572 -1.537 1.00 0.00 47 CYS A O 16
ATOM 10905 N N . LYS A 1 48 ? -2.325 -0.972 -2.458 1.00 0.00 48 LYS A N 16
ATOM 10906 C CA . LYS A 1 48 ? -3.462 -0.022 -2.630 1.00 0.00 48 LYS A CA 16
ATOM 10907 C C . LYS A 1 48 ? -4.663 -0.958 -2.547 1.00 0.00 48 LYS A C 16
ATOM 10908 O O . LYS A 1 48 ? -4.504 -2.161 -2.669 1.00 0.00 48 LYS A O 16
ATOM 10927 N N . GLN A 1 49 ? -5.813 -0.391 -2.328 1.00 0.00 49 GLN A N 16
ATOM 10928 C CA . GLN A 1 49 ? -7.044 -1.154 -2.217 1.00 0.00 49 GLN A CA 16
ATOM 10929 C C . GLN A 1 49 ? -7.476 -1.843 -3.535 1.00 0.00 49 GLN A C 16
ATOM 10930 O O . GLN A 1 49 ? -8.420 -2.620 -3.475 1.00 0.00 49 GLN A O 16
ATOM 10945 N N . GLY A 1 1 ? -4.451 6.401 8.663 1.00 0.00 1 GLY A N 17
ATOM 10946 C CA . GLY A 1 1 ? -3.621 5.276 8.133 1.00 0.00 1 GLY A CA 17
ATOM 10947 C C . GLY A 1 1 ? -2.403 5.929 7.486 1.00 0.00 1 GLY A C 17
ATOM 10948 O O . GLY A 1 1 ? -2.276 7.131 7.610 1.00 0.00 1 GLY A O 17
ATOM 10954 N N . VAL A 1 2 ? -1.568 5.164 6.836 1.00 0.00 2 VAL A N 17
ATOM 10955 C CA . VAL A 1 2 ? -0.358 5.744 6.178 1.00 0.00 2 VAL A CA 17
ATOM 10956 C C . VAL A 1 2 ? -0.421 5.266 4.733 1.00 0.00 2 VAL A C 17
ATOM 10957 O O . VAL A 1 2 ? -0.651 4.098 4.467 1.00 0.00 2 VAL A O 17
ATOM 10970 N N . SER A 1 3 ? -0.208 6.187 3.848 1.00 0.00 3 SER A N 17
ATOM 10971 C CA . SER A 1 3 ? -0.238 5.864 2.396 1.00 0.00 3 SER A CA 17
ATOM 10972 C C . SER A 1 3 ? 1.185 5.468 1.976 1.00 0.00 3 SER A C 17
ATOM 10973 O O . SER A 1 3 ? 2.103 5.613 2.763 1.00 0.00 3 SER A O 17
ATOM 10981 N N . CYS A 1 4 ? 1.347 4.993 0.767 1.00 0.00 4 CYS A N 17
ATOM 10982 C CA . CYS A 1 4 ? 2.697 4.574 0.263 1.00 0.00 4 CYS A CA 17
ATOM 10983 C C . CYS A 1 4 ? 2.794 4.870 -1.230 1.00 0.00 4 CYS A C 17
ATOM 10984 O O . CYS A 1 4 ? 1.786 5.039 -1.890 1.00 0.00 4 CYS A O 17
ATOM 10991 N N . LEU A 1 5 ? 4.007 4.924 -1.698 1.00 0.00 5 LEU A N 17
ATOM 10992 C CA . LEU A 1 5 ? 4.292 5.197 -3.118 1.00 0.00 5 LEU A CA 17
ATOM 10993 C C . LEU A 1 5 ? 4.172 3.875 -3.849 1.00 0.00 5 LEU A C 17
ATOM 10994 O O . LEU A 1 5 ? 4.831 2.933 -3.452 1.00 0.00 5 LEU A O 17
ATOM 11010 N N . CYS A 1 6 ? 3.374 3.822 -4.875 1.00 0.00 6 CYS A N 17
ATOM 11011 C CA . CYS A 1 6 ? 3.238 2.533 -5.622 1.00 0.00 6 CYS A CA 17
ATOM 11012 C C . CYS A 1 6 ? 4.336 2.560 -6.678 1.00 0.00 6 CYS A C 17
ATOM 11013 O O . CYS A 1 6 ? 5.099 3.506 -6.734 1.00 0.00 6 CYS A O 17
ATOM 11020 N N . ASP A 1 7 ? 4.414 1.542 -7.488 1.00 0.00 7 ASP A N 17
ATOM 11021 C CA . ASP A 1 7 ? 5.477 1.542 -8.537 1.00 0.00 7 ASP A CA 17
ATOM 11022 C C . ASP A 1 7 ? 5.311 2.795 -9.388 1.00 0.00 7 ASP A C 17
ATOM 11023 O O . ASP A 1 7 ? 6.243 3.406 -9.877 1.00 0.00 7 ASP A O 17
ATOM 11032 N N . SER A 1 8 ? 4.069 3.142 -9.522 1.00 0.00 8 SER A N 17
ATOM 11033 C CA . SER A 1 8 ? 3.678 4.346 -10.303 1.00 0.00 8 SER A CA 17
ATOM 11034 C C . SER A 1 8 ? 4.243 5.590 -9.588 1.00 0.00 8 SER A C 17
ATOM 11035 O O . SER A 1 8 ? 4.613 6.559 -10.225 1.00 0.00 8 SER A O 17
ATOM 11043 N N . ASP A 1 9 ? 4.317 5.541 -8.280 1.00 0.00 9 ASP A N 17
ATOM 11044 C CA . ASP A 1 9 ? 4.855 6.714 -7.531 1.00 0.00 9 ASP A CA 17
ATOM 11045 C C . ASP A 1 9 ? 6.360 6.466 -7.445 1.00 0.00 9 ASP A C 17
ATOM 11046 O O . ASP A 1 9 ? 6.934 6.112 -6.429 1.00 0.00 9 ASP A O 17
ATOM 11055 N N . GLY A 1 10 ? 6.946 6.661 -8.592 1.00 0.00 10 GLY A N 17
ATOM 11056 C CA . GLY A 1 10 ? 8.413 6.487 -8.765 1.00 0.00 10 GLY A CA 17
ATOM 11057 C C . GLY A 1 10 ? 9.061 7.865 -8.954 1.00 0.00 10 GLY A C 17
ATOM 11058 O O . GLY A 1 10 ? 9.766 8.333 -8.081 1.00 0.00 10 GLY A O 17
ATOM 11062 N N . PRO A 1 11 ? 8.823 8.494 -10.084 1.00 0.00 11 PRO A N 17
ATOM 11063 C CA . PRO A 1 11 ? 9.355 9.859 -10.356 1.00 0.00 11 PRO A CA 17
ATOM 11064 C C . PRO A 1 11 ? 8.585 10.978 -9.617 1.00 0.00 11 PRO A C 17
ATOM 11065 O O . PRO A 1 11 ? 7.405 10.859 -9.347 1.00 0.00 11 PRO A O 17
ATOM 11076 N N . SER A 1 12 ? 9.283 12.039 -9.317 1.00 0.00 12 SER A N 17
ATOM 11077 C CA . SER A 1 12 ? 8.658 13.186 -8.608 1.00 0.00 12 SER A CA 17
ATOM 11078 C C . SER A 1 12 ? 8.099 14.132 -9.663 1.00 0.00 12 SER A C 17
ATOM 11079 O O . SER A 1 12 ? 8.840 14.782 -10.377 1.00 0.00 12 SER A O 17
ATOM 11087 N N . VAL A 1 13 ? 6.799 14.153 -9.691 1.00 0.00 13 VAL A N 17
ATOM 11088 C CA . VAL A 1 13 ? 6.027 15.001 -10.649 1.00 0.00 13 VAL A CA 17
ATOM 11089 C C . VAL A 1 13 ? 5.025 15.856 -9.858 1.00 0.00 13 VAL A C 17
ATOM 11090 O O . VAL A 1 13 ? 4.450 15.380 -8.897 1.00 0.00 13 VAL A O 17
ATOM 11103 N N . ARG A 1 14 ? 4.821 17.088 -10.259 1.00 0.00 14 ARG A N 17
ATOM 11104 C CA . ARG A 1 14 ? 3.844 17.941 -9.508 1.00 0.00 14 ARG A CA 17
ATOM 11105 C C . ARG A 1 14 ? 2.476 17.272 -9.663 1.00 0.00 14 ARG A C 17
ATOM 11106 O O . ARG A 1 14 ? 2.012 17.080 -10.769 1.00 0.00 14 ARG A O 17
ATOM 11127 N N . GLY A 1 15 ? 1.881 16.939 -8.555 1.00 0.00 15 GLY A N 17
ATOM 11128 C CA . GLY A 1 15 ? 0.541 16.273 -8.576 1.00 0.00 15 GLY A CA 17
ATOM 11129 C C . GLY A 1 15 ? 0.725 14.871 -8.023 1.00 0.00 15 GLY A C 17
ATOM 11130 O O . GLY A 1 15 ? -0.206 14.261 -7.537 1.00 0.00 15 GLY A O 17
ATOM 11134 N N . ASN A 1 16 ? 1.942 14.406 -8.122 1.00 0.00 16 ASN A N 17
ATOM 11135 C CA . ASN A 1 16 ? 2.262 13.043 -7.612 1.00 0.00 16 ASN A CA 17
ATOM 11136 C C . ASN A 1 16 ? 2.148 13.064 -6.080 1.00 0.00 16 ASN A C 17
ATOM 11137 O O . ASN A 1 16 ? 2.069 14.104 -5.453 1.00 0.00 16 ASN A O 17
ATOM 11148 N N . THR A 1 17 ? 2.144 11.890 -5.523 1.00 0.00 17 THR A N 17
ATOM 11149 C CA . THR A 1 17 ? 2.039 11.693 -4.059 1.00 0.00 17 THR A CA 17
ATOM 11150 C C . THR A 1 17 ? 2.272 10.191 -3.894 1.00 0.00 17 THR A C 17
ATOM 11151 O O . THR A 1 17 ? 2.902 9.555 -4.714 1.00 0.00 17 THR A O 17
ATOM 11162 N N . LEU A 1 18 ? 1.748 9.685 -2.828 1.00 0.00 18 LEU A N 17
ATOM 11163 C CA . LEU A 1 18 ? 1.852 8.245 -2.481 1.00 0.00 18 LEU A CA 17
ATOM 11164 C C . LEU A 1 18 ? 0.392 7.799 -2.392 1.00 0.00 18 LEU A C 17
ATOM 11165 O O . LEU A 1 18 ? -0.252 7.908 -1.370 1.00 0.00 18 LEU A O 17
ATOM 11181 N N . SER A 1 19 ? -0.091 7.307 -3.495 1.00 0.00 19 SER A N 17
ATOM 11182 C CA . SER A 1 19 ? -1.518 6.838 -3.580 1.00 0.00 19 SER A CA 17
ATOM 11183 C C . SER A 1 19 ? -1.762 5.466 -2.920 1.00 0.00 19 SER A C 17
ATOM 11184 O O . SER A 1 19 ? -2.893 5.102 -2.641 1.00 0.00 19 SER A O 17
ATOM 11192 N N . GLY A 1 20 ? -0.704 4.734 -2.686 1.00 0.00 20 GLY A N 17
ATOM 11193 C CA . GLY A 1 20 ? -0.795 3.396 -2.057 1.00 0.00 20 GLY A CA 17
ATOM 11194 C C . GLY A 1 20 ? -1.017 3.502 -0.549 1.00 0.00 20 GLY A C 17
ATOM 11195 O O . GLY A 1 20 ? -1.283 4.555 -0.002 1.00 0.00 20 GLY A O 17
ATOM 11199 N N . THR A 1 21 ? -0.902 2.401 0.121 1.00 0.00 21 THR A N 17
ATOM 11200 C CA . THR A 1 21 ? -1.071 2.317 1.573 1.00 0.00 21 THR A CA 17
ATOM 11201 C C . THR A 1 21 ? -0.167 1.171 1.918 1.00 0.00 21 THR A C 17
ATOM 11202 O O . THR A 1 21 ? 0.013 0.240 1.159 1.00 0.00 21 THR A O 17
ATOM 11213 N N . LEU A 1 22 ? 0.378 1.291 3.070 1.00 0.00 22 LEU A N 17
ATOM 11214 C CA . LEU A 1 22 ? 1.297 0.238 3.568 1.00 0.00 22 LEU A CA 17
ATOM 11215 C C . LEU A 1 22 ? 0.592 -0.576 4.635 1.00 0.00 22 LEU A C 17
ATOM 11216 O O . LEU A 1 22 ? -0.187 -0.070 5.420 1.00 0.00 22 LEU A O 17
ATOM 11232 N N . TRP A 1 23 ? 0.919 -1.829 4.611 1.00 0.00 23 TRP A N 17
ATOM 11233 C CA . TRP A 1 23 ? 0.364 -2.829 5.544 1.00 0.00 23 TRP A CA 17
ATOM 11234 C C . TRP A 1 23 ? 1.535 -3.406 6.333 1.00 0.00 23 TRP A C 17
ATOM 11235 O O . TRP A 1 23 ? 2.588 -3.700 5.802 1.00 0.00 23 TRP A O 17
ATOM 11256 N N . LEU A 1 24 ? 1.294 -3.552 7.605 1.00 0.00 24 LEU A N 17
ATOM 11257 C CA . LEU A 1 24 ? 2.307 -4.097 8.571 1.00 0.00 24 LEU A CA 17
ATOM 11258 C C . LEU A 1 24 ? 2.174 -5.614 8.621 1.00 0.00 24 LEU A C 17
ATOM 11259 O O . LEU A 1 24 ? 3.013 -6.345 9.110 1.00 0.00 24 LEU A O 17
ATOM 11275 N N . TYR A 1 25 ? 1.053 -5.990 8.090 1.00 0.00 25 TYR A N 17
ATOM 11276 C CA . TYR A 1 25 ? 0.643 -7.409 7.995 1.00 0.00 25 TYR A CA 17
ATOM 11277 C C . TYR A 1 25 ? 1.708 -8.199 7.235 1.00 0.00 25 TYR A C 17
ATOM 11278 O O . TYR A 1 25 ? 2.222 -7.731 6.239 1.00 0.00 25 TYR A O 17
ATOM 11296 N N . PRO A 1 26 ? 2.015 -9.385 7.698 1.00 0.00 26 PRO A N 17
ATOM 11297 C CA . PRO A 1 26 ? 3.242 -10.097 7.262 1.00 0.00 26 PRO A CA 17
ATOM 11298 C C . PRO A 1 26 ? 3.203 -10.486 5.790 1.00 0.00 26 PRO A C 17
ATOM 11299 O O . PRO A 1 26 ? 4.180 -10.956 5.244 1.00 0.00 26 PRO A O 17
ATOM 11310 N N . SER A 1 27 ? 2.068 -10.256 5.202 1.00 0.00 27 SER A N 17
ATOM 11311 C CA . SER A 1 27 ? 1.855 -10.581 3.763 1.00 0.00 27 SER A CA 17
ATOM 11312 C C . SER A 1 27 ? 1.338 -9.362 2.998 1.00 0.00 27 SER A C 17
ATOM 11313 O O . SER A 1 27 ? 0.722 -9.468 1.953 1.00 0.00 27 SER A O 17
ATOM 11321 N N . GLY A 1 28 ? 1.607 -8.224 3.567 1.00 0.00 28 GLY A N 17
ATOM 11322 C CA . GLY A 1 28 ? 1.187 -6.944 2.961 1.00 0.00 28 GLY A CA 17
ATOM 11323 C C . GLY A 1 28 ? -0.270 -6.779 2.715 1.00 0.00 28 GLY A C 17
ATOM 11324 O O . GLY A 1 28 ? -1.069 -6.664 3.622 1.00 0.00 28 GLY A O 17
ATOM 11328 N N . CYS A 1 29 ? -0.549 -6.761 1.457 1.00 0.00 29 CYS A N 17
ATOM 11329 C CA . CYS A 1 29 ? -1.925 -6.602 0.988 1.00 0.00 29 CYS A CA 17
ATOM 11330 C C . CYS A 1 29 ? -2.925 -7.579 1.671 1.00 0.00 29 CYS A C 17
ATOM 11331 O O . CYS A 1 29 ? -2.832 -8.782 1.513 1.00 0.00 29 CYS A O 17
ATOM 11338 N N . PRO A 1 30 ? -3.858 -7.036 2.420 1.00 0.00 30 PRO A N 17
ATOM 11339 C CA . PRO A 1 30 ? -4.930 -7.819 3.040 1.00 0.00 30 PRO A CA 17
ATOM 11340 C C . PRO A 1 30 ? -6.017 -8.089 1.986 1.00 0.00 30 PRO A C 17
ATOM 11341 O O . PRO A 1 30 ? -6.245 -7.343 1.052 1.00 0.00 30 PRO A O 17
ATOM 11352 N N . SER A 1 31 ? -6.659 -9.188 2.188 1.00 0.00 31 SER A N 17
ATOM 11353 C CA . SER A 1 31 ? -7.742 -9.623 1.285 1.00 0.00 31 SER A CA 17
ATOM 11354 C C . SER A 1 31 ? -8.795 -8.533 1.356 1.00 0.00 31 SER A C 17
ATOM 11355 O O . SER A 1 31 ? -9.488 -8.348 2.339 1.00 0.00 31 SER A O 17
ATOM 11363 N N . GLY A 1 32 ? -8.825 -7.852 0.253 1.00 0.00 32 GLY A N 17
ATOM 11364 C CA . GLY A 1 32 ? -9.738 -6.711 0.008 1.00 0.00 32 GLY A CA 17
ATOM 11365 C C . GLY A 1 32 ? -8.907 -5.625 -0.688 1.00 0.00 32 GLY A C 17
ATOM 11366 O O . GLY A 1 32 ? -9.437 -4.598 -1.065 1.00 0.00 32 GLY A O 17
ATOM 11370 N N . TRP A 1 33 ? -7.625 -5.891 -0.825 1.00 0.00 33 TRP A N 17
ATOM 11371 C CA . TRP A 1 33 ? -6.696 -4.945 -1.477 1.00 0.00 33 TRP A CA 17
ATOM 11372 C C . TRP A 1 33 ? -6.195 -5.657 -2.750 1.00 0.00 33 TRP A C 17
ATOM 11373 O O . TRP A 1 33 ? -6.814 -6.597 -3.214 1.00 0.00 33 TRP A O 17
ATOM 11394 N N . HIS A 1 34 ? -5.094 -5.187 -3.259 1.00 0.00 34 HIS A N 17
ATOM 11395 C CA . HIS A 1 34 ? -4.455 -5.731 -4.490 1.00 0.00 34 HIS A CA 17
ATOM 11396 C C . HIS A 1 34 ? -2.924 -5.908 -4.398 1.00 0.00 34 HIS A C 17
ATOM 11397 O O . HIS A 1 34 ? -2.400 -6.941 -4.032 1.00 0.00 34 HIS A O 17
ATOM 11411 N N . ASN A 1 35 ? -2.268 -4.851 -4.771 1.00 0.00 35 ASN A N 17
ATOM 11412 C CA . ASN A 1 35 ? -0.776 -4.717 -4.782 1.00 0.00 35 ASN A CA 17
ATOM 11413 C C . ASN A 1 35 ? -0.507 -3.334 -5.362 1.00 0.00 35 ASN A C 17
ATOM 11414 O O . ASN A 1 35 ? -1.359 -2.823 -6.064 1.00 0.00 35 ASN A O 17
ATOM 11425 N N . CYS A 1 36 ? 0.637 -2.771 -5.059 1.00 0.00 36 CYS A N 17
ATOM 11426 C CA . CYS A 1 36 ? 0.980 -1.410 -5.598 1.00 0.00 36 CYS A CA 17
ATOM 11427 C C . CYS A 1 36 ? 2.503 -1.275 -5.754 1.00 0.00 36 CYS A C 17
ATOM 11428 O O . CYS A 1 36 ? 2.980 -0.762 -6.749 1.00 0.00 36 CYS A O 17
ATOM 11435 N N . LYS A 1 37 ? 3.228 -1.727 -4.761 1.00 0.00 37 LYS A N 17
ATOM 11436 C CA . LYS A 1 37 ? 4.710 -1.658 -4.816 1.00 0.00 37 LYS A CA 17
ATOM 11437 C C . LYS A 1 37 ? 5.210 -3.027 -5.230 1.00 0.00 37 LYS A C 17
ATOM 11438 O O . LYS A 1 37 ? 5.236 -3.942 -4.429 1.00 0.00 37 LYS A O 17
ATOM 11457 N N . ALA A 1 38 ? 5.608 -3.113 -6.465 1.00 0.00 38 ALA A N 17
ATOM 11458 C CA . ALA A 1 38 ? 6.132 -4.388 -7.065 1.00 0.00 38 ALA A CA 17
ATOM 11459 C C . ALA A 1 38 ? 7.437 -4.902 -6.426 1.00 0.00 38 ALA A C 17
ATOM 11460 O O . ALA A 1 38 ? 8.151 -5.668 -7.042 1.00 0.00 38 ALA A O 17
ATOM 11467 N N . HIS A 1 39 ? 7.719 -4.492 -5.218 1.00 0.00 39 HIS A N 17
ATOM 11468 C CA . HIS A 1 39 ? 8.965 -4.930 -4.522 1.00 0.00 39 HIS A CA 17
ATOM 11469 C C . HIS A 1 39 ? 8.794 -5.336 -3.056 1.00 0.00 39 HIS A C 17
ATOM 11470 O O . HIS A 1 39 ? 9.677 -5.955 -2.495 1.00 0.00 39 HIS A O 17
ATOM 11484 N N . GLY A 1 40 ? 7.694 -4.990 -2.444 1.00 0.00 40 GLY A N 17
ATOM 11485 C CA . GLY A 1 40 ? 7.492 -5.370 -1.014 1.00 0.00 40 GLY A CA 17
ATOM 11486 C C . GLY A 1 40 ? 6.902 -4.227 -0.194 1.00 0.00 40 GLY A C 17
ATOM 11487 O O . GLY A 1 40 ? 5.697 -4.164 -0.069 1.00 0.00 40 GLY A O 17
ATOM 11491 N N . PRO A 1 41 ? 7.723 -3.347 0.332 1.00 0.00 41 PRO A N 17
ATOM 11492 C CA . PRO A 1 41 ? 9.206 -3.433 0.307 1.00 0.00 41 PRO A CA 17
ATOM 11493 C C . PRO A 1 41 ? 9.738 -4.200 1.534 1.00 0.00 41 PRO A C 17
ATOM 11494 O O . PRO A 1 41 ? 9.015 -4.878 2.229 1.00 0.00 41 PRO A O 17
ATOM 11505 N N . THR A 1 42 ? 11.008 -4.059 1.784 1.00 0.00 42 THR A N 17
ATOM 11506 C CA . THR A 1 42 ? 11.681 -4.729 2.934 1.00 0.00 42 THR A CA 17
ATOM 11507 C C . THR A 1 42 ? 11.334 -4.068 4.285 1.00 0.00 42 THR A C 17
ATOM 11508 O O . THR A 1 42 ? 12.083 -4.176 5.237 1.00 0.00 42 THR A O 17
ATOM 11519 N N . ILE A 1 43 ? 10.207 -3.407 4.317 1.00 0.00 43 ILE A N 17
ATOM 11520 C CA . ILE A 1 43 ? 9.709 -2.701 5.539 1.00 0.00 43 ILE A CA 17
ATOM 11521 C C . ILE A 1 43 ? 8.184 -2.818 5.394 1.00 0.00 43 ILE A C 17
ATOM 11522 O O . ILE A 1 43 ? 7.589 -2.067 4.641 1.00 0.00 43 ILE A O 17
ATOM 11538 N N . GLY A 1 44 ? 7.595 -3.745 6.110 1.00 0.00 44 GLY A N 17
ATOM 11539 C CA . GLY A 1 44 ? 6.103 -3.935 6.017 1.00 0.00 44 GLY A CA 17
ATOM 11540 C C . GLY A 1 44 ? 5.829 -4.152 4.528 1.00 0.00 44 GLY A C 17
ATOM 11541 O O . GLY A 1 44 ? 6.677 -4.683 3.843 1.00 0.00 44 GLY A O 17
ATOM 11545 N N . TRP A 1 45 ? 4.689 -3.769 4.035 1.00 0.00 45 TRP A N 17
ATOM 11546 C CA . TRP A 1 45 ? 4.434 -3.972 2.578 1.00 0.00 45 TRP A CA 17
ATOM 11547 C C . TRP A 1 45 ? 3.642 -2.767 2.072 1.00 0.00 45 TRP A C 17
ATOM 11548 O O . TRP A 1 45 ? 2.919 -2.154 2.824 1.00 0.00 45 TRP A O 17
ATOM 11569 N N . CYS A 1 46 ? 3.789 -2.480 0.817 1.00 0.00 46 CYS A N 17
ATOM 11570 C CA . CYS A 1 46 ? 3.107 -1.349 0.141 1.00 0.00 46 CYS A CA 17
ATOM 11571 C C . CYS A 1 46 ? 2.119 -1.891 -0.901 1.00 0.00 46 CYS A C 17
ATOM 11572 O O . CYS A 1 46 ? 2.489 -2.522 -1.878 1.00 0.00 46 CYS A O 17
ATOM 11579 N N . CYS A 1 47 ? 0.869 -1.617 -0.659 1.00 0.00 47 CYS A N 17
ATOM 11580 C CA . CYS A 1 47 ? -0.215 -2.076 -1.574 1.00 0.00 47 CYS A CA 17
ATOM 11581 C C . CYS A 1 47 ? -1.263 -0.964 -1.742 1.00 0.00 47 CYS A C 17
ATOM 11582 O O . CYS A 1 47 ? -1.031 0.171 -1.370 1.00 0.00 47 CYS A O 17
ATOM 11589 N N . LYS A 1 48 ? -2.379 -1.312 -2.330 1.00 0.00 48 LYS A N 17
ATOM 11590 C CA . LYS A 1 48 ? -3.486 -0.326 -2.542 1.00 0.00 48 LYS A CA 17
ATOM 11591 C C . LYS A 1 48 ? -4.794 -1.102 -2.547 1.00 0.00 48 LYS A C 17
ATOM 11592 O O . LYS A 1 48 ? -4.809 -2.274 -2.891 1.00 0.00 48 LYS A O 17
ATOM 11611 N N . GLN A 1 49 ? -5.823 -0.408 -2.147 1.00 0.00 49 GLN A N 17
ATOM 11612 C CA . GLN A 1 49 ? -7.172 -0.882 -2.058 1.00 0.00 49 GLN A CA 17
ATOM 11613 C C . GLN A 1 49 ? -7.820 -0.321 -3.332 1.00 0.00 49 GLN A C 17
ATOM 11614 O O . GLN A 1 49 ? -7.814 0.903 -3.443 1.00 0.00 49 GLN A O 17
ATOM 11629 N N . GLY A 1 1 ? -3.122 4.056 9.186 1.00 0.00 1 GLY A N 18
ATOM 11630 C CA . GLY A 1 1 ? -2.058 3.320 8.434 1.00 0.00 1 GLY A CA 18
ATOM 11631 C C . GLY A 1 1 ? -1.255 4.388 7.690 1.00 0.00 1 GLY A C 18
ATOM 11632 O O . GLY A 1 1 ? -1.576 5.550 7.839 1.00 0.00 1 GLY A O 18
ATOM 11638 N N . VAL A 1 2 ? -0.266 3.998 6.934 1.00 0.00 2 VAL A N 18
ATOM 11639 C CA . VAL A 1 2 ? 0.565 4.985 6.171 1.00 0.00 2 VAL A CA 18
ATOM 11640 C C . VAL A 1 2 ? 0.505 4.556 4.701 1.00 0.00 2 VAL A C 18
ATOM 11641 O O . VAL A 1 2 ? 0.097 3.447 4.411 1.00 0.00 2 VAL A O 18
ATOM 11654 N N . SER A 1 3 ? 0.906 5.447 3.837 1.00 0.00 3 SER A N 18
ATOM 11655 C CA . SER A 1 3 ? 0.901 5.162 2.375 1.00 0.00 3 SER A CA 18
ATOM 11656 C C . SER A 1 3 ? 2.263 5.231 1.714 1.00 0.00 3 SER A C 18
ATOM 11657 O O . SER A 1 3 ? 3.241 5.608 2.327 1.00 0.00 3 SER A O 18
ATOM 11665 N N . CYS A 1 4 ? 2.261 4.872 0.457 1.00 0.00 4 CYS A N 18
ATOM 11666 C CA . CYS A 1 4 ? 3.531 4.870 -0.336 1.00 0.00 4 CYS A CA 18
ATOM 11667 C C . CYS A 1 4 ? 3.299 5.193 -1.819 1.00 0.00 4 CYS A C 18
ATOM 11668 O O . CYS A 1 4 ? 2.179 5.220 -2.295 1.00 0.00 4 CYS A O 18
ATOM 11675 N N . LEU A 1 5 ? 4.399 5.433 -2.489 1.00 0.00 5 LEU A N 18
ATOM 11676 C CA . LEU A 1 5 ? 4.420 5.754 -3.935 1.00 0.00 5 LEU A CA 18
ATOM 11677 C C . LEU A 1 5 ? 4.304 4.441 -4.729 1.00 0.00 5 LEU A C 18
ATOM 11678 O O . LEU A 1 5 ? 5.270 3.702 -4.790 1.00 0.00 5 LEU A O 18
ATOM 11694 N N . CYS A 1 6 ? 3.172 4.179 -5.320 1.00 0.00 6 CYS A N 18
ATOM 11695 C CA . CYS A 1 6 ? 3.026 2.918 -6.089 1.00 0.00 6 CYS A CA 18
ATOM 11696 C C . CYS A 1 6 ? 3.434 3.085 -7.555 1.00 0.00 6 CYS A C 18
ATOM 11697 O O . CYS A 1 6 ? 3.523 4.164 -8.108 1.00 0.00 6 CYS A O 18
ATOM 11704 N N . ASP A 1 7 ? 3.674 1.953 -8.155 1.00 0.00 7 ASP A N 18
ATOM 11705 C CA . ASP A 1 7 ? 4.101 1.893 -9.593 1.00 0.00 7 ASP A CA 18
ATOM 11706 C C . ASP A 1 7 ? 3.063 2.355 -10.635 1.00 0.00 7 ASP A C 18
ATOM 11707 O O . ASP A 1 7 ? 3.105 2.023 -11.803 1.00 0.00 7 ASP A O 18
ATOM 11716 N N . SER A 1 8 ? 2.133 3.121 -10.175 1.00 0.00 8 SER A N 18
ATOM 11717 C CA . SER A 1 8 ? 1.050 3.668 -11.049 1.00 0.00 8 SER A CA 18
ATOM 11718 C C . SER A 1 8 ? 0.597 5.049 -10.569 1.00 0.00 8 SER A C 18
ATOM 11719 O O . SER A 1 8 ? -0.485 5.491 -10.911 1.00 0.00 8 SER A O 18
ATOM 11727 N N . ASP A 1 9 ? 1.436 5.680 -9.791 1.00 0.00 9 ASP A N 18
ATOM 11728 C CA . ASP A 1 9 ? 1.100 7.040 -9.268 1.00 0.00 9 ASP A CA 18
ATOM 11729 C C . ASP A 1 9 ? 1.617 8.077 -10.286 1.00 0.00 9 ASP A C 18
ATOM 11730 O O . ASP A 1 9 ? 1.617 7.864 -11.485 1.00 0.00 9 ASP A O 18
ATOM 11739 N N . GLY A 1 10 ? 2.045 9.185 -9.752 1.00 0.00 10 GLY A N 18
ATOM 11740 C CA . GLY A 1 10 ? 2.586 10.318 -10.531 1.00 0.00 10 GLY A CA 18
ATOM 11741 C C . GLY A 1 10 ? 3.226 11.238 -9.478 1.00 0.00 10 GLY A C 18
ATOM 11742 O O . GLY A 1 10 ? 2.806 11.199 -8.338 1.00 0.00 10 GLY A O 18
ATOM 11746 N N . PRO A 1 11 ? 4.211 12.024 -9.845 1.00 0.00 11 PRO A N 18
ATOM 11747 C CA . PRO A 1 11 ? 4.960 12.897 -8.894 1.00 0.00 11 PRO A CA 18
ATOM 11748 C C . PRO A 1 11 ? 4.236 14.209 -8.497 1.00 0.00 11 PRO A C 18
ATOM 11749 O O . PRO A 1 11 ? 3.611 14.830 -9.331 1.00 0.00 11 PRO A O 18
ATOM 11760 N N . SER A 1 12 ? 4.325 14.610 -7.256 1.00 0.00 12 SER A N 18
ATOM 11761 C CA . SER A 1 12 ? 3.659 15.877 -6.818 1.00 0.00 12 SER A CA 18
ATOM 11762 C C . SER A 1 12 ? 4.533 16.428 -5.684 1.00 0.00 12 SER A C 18
ATOM 11763 O O . SER A 1 12 ? 5.653 15.981 -5.510 1.00 0.00 12 SER A O 18
ATOM 11771 N N . VAL A 1 13 ? 4.041 17.377 -4.943 1.00 0.00 13 VAL A N 18
ATOM 11772 C CA . VAL A 1 13 ? 4.872 17.937 -3.830 1.00 0.00 13 VAL A CA 18
ATOM 11773 C C . VAL A 1 13 ? 5.102 16.916 -2.693 1.00 0.00 13 VAL A C 18
ATOM 11774 O O . VAL A 1 13 ? 4.582 15.813 -2.709 1.00 0.00 13 VAL A O 18
ATOM 11787 N N . ARG A 1 14 ? 5.895 17.321 -1.732 1.00 0.00 14 ARG A N 18
ATOM 11788 C CA . ARG A 1 14 ? 6.179 16.411 -0.582 1.00 0.00 14 ARG A CA 18
ATOM 11789 C C . ARG A 1 14 ? 4.927 16.397 0.294 1.00 0.00 14 ARG A C 18
ATOM 11790 O O . ARG A 1 14 ? 4.037 17.204 0.117 1.00 0.00 14 ARG A O 18
ATOM 11811 N N . GLY A 1 15 ? 4.890 15.479 1.223 1.00 0.00 15 GLY A N 18
ATOM 11812 C CA . GLY A 1 15 ? 3.683 15.397 2.117 1.00 0.00 15 GLY A CA 18
ATOM 11813 C C . GLY A 1 15 ? 2.484 15.011 1.238 1.00 0.00 15 GLY A C 18
ATOM 11814 O O . GLY A 1 15 ? 1.340 15.185 1.600 1.00 0.00 15 GLY A O 18
ATOM 11818 N N . ASN A 1 16 ? 2.831 14.490 0.093 1.00 0.00 16 ASN A N 18
ATOM 11819 C CA . ASN A 1 16 ? 1.890 14.024 -0.965 1.00 0.00 16 ASN A CA 18
ATOM 11820 C C . ASN A 1 16 ? 2.786 13.138 -1.858 1.00 0.00 16 ASN A C 18
ATOM 11821 O O . ASN A 1 16 ? 3.956 12.990 -1.545 1.00 0.00 16 ASN A O 18
ATOM 11832 N N . THR A 1 17 ? 2.239 12.595 -2.913 1.00 0.00 17 THR A N 18
ATOM 11833 C CA . THR A 1 17 ? 2.984 11.709 -3.880 1.00 0.00 17 THR A CA 18
ATOM 11834 C C . THR A 1 17 ? 3.106 10.234 -3.389 1.00 0.00 17 THR A C 18
ATOM 11835 O O . THR A 1 17 ? 4.136 9.593 -3.473 1.00 0.00 17 THR A O 18
ATOM 11846 N N . LEU A 1 18 ? 2.013 9.767 -2.874 1.00 0.00 18 LEU A N 18
ATOM 11847 C CA . LEU A 1 18 ? 1.885 8.366 -2.339 1.00 0.00 18 LEU A CA 18
ATOM 11848 C C . LEU A 1 18 ? 0.424 7.926 -2.516 1.00 0.00 18 LEU A C 18
ATOM 11849 O O . LEU A 1 18 ? -0.459 8.423 -1.848 1.00 0.00 18 LEU A O 18
ATOM 11865 N N . SER A 1 19 ? 0.184 7.007 -3.411 1.00 0.00 19 SER A N 18
ATOM 11866 C CA . SER A 1 19 ? -1.221 6.546 -3.639 1.00 0.00 19 SER A CA 18
ATOM 11867 C C . SER A 1 19 ? -1.536 5.177 -3.045 1.00 0.00 19 SER A C 18
ATOM 11868 O O . SER A 1 19 ? -2.680 4.758 -3.086 1.00 0.00 19 SER A O 18
ATOM 11876 N N . GLY A 1 20 ? -0.545 4.507 -2.526 1.00 0.00 20 GLY A N 18
ATOM 11877 C CA . GLY A 1 20 ? -0.795 3.178 -1.928 1.00 0.00 20 GLY A CA 18
ATOM 11878 C C . GLY A 1 20 ? -1.099 3.317 -0.434 1.00 0.00 20 GLY A C 18
ATOM 11879 O O . GLY A 1 20 ? -1.411 4.377 0.068 1.00 0.00 20 GLY A O 18
ATOM 11883 N N . THR A 1 21 ? -1.019 2.233 0.265 1.00 0.00 21 THR A N 18
ATOM 11884 C CA . THR A 1 21 ? -1.255 2.148 1.708 1.00 0.00 21 THR A CA 18
ATOM 11885 C C . THR A 1 21 ? -0.343 0.985 2.028 1.00 0.00 21 THR A C 18
ATOM 11886 O O . THR A 1 21 ? -0.241 0.048 1.261 1.00 0.00 21 THR A O 18
ATOM 11897 N N . LEU A 1 22 ? 0.283 1.077 3.143 1.00 0.00 22 LEU A N 18
ATOM 11898 C CA . LEU A 1 22 ? 1.206 0.018 3.588 1.00 0.00 22 LEU A CA 18
ATOM 11899 C C . LEU A 1 22 ? 0.520 -0.770 4.683 1.00 0.00 22 LEU A C 18
ATOM 11900 O O . LEU A 1 22 ? -0.210 -0.247 5.504 1.00 0.00 22 LEU A O 18
ATOM 11916 N N . TRP A 1 23 ? 0.815 -2.028 4.627 1.00 0.00 23 TRP A N 18
ATOM 11917 C CA . TRP A 1 23 ? 0.268 -3.013 5.580 1.00 0.00 23 TRP A CA 18
ATOM 11918 C C . TRP A 1 23 ? 1.434 -3.609 6.361 1.00 0.00 23 TRP A C 18
ATOM 11919 O O . TRP A 1 23 ? 2.463 -3.958 5.812 1.00 0.00 23 TRP A O 18
ATOM 11940 N N . LEU A 1 24 ? 1.222 -3.705 7.644 1.00 0.00 24 LEU A N 18
ATOM 11941 C CA . LEU A 1 24 ? 2.248 -4.266 8.585 1.00 0.00 24 LEU A CA 18
ATOM 11942 C C . LEU A 1 24 ? 2.057 -5.775 8.680 1.00 0.00 24 LEU A C 18
ATOM 11943 O O . LEU A 1 24 ? 2.907 -6.523 9.120 1.00 0.00 24 LEU A O 18
ATOM 11959 N N . TYR A 1 25 ? 0.884 -6.122 8.244 1.00 0.00 25 TYR A N 18
ATOM 11960 C CA . TYR A 1 25 ? 0.440 -7.540 8.224 1.00 0.00 25 TYR A CA 18
ATOM 11961 C C . TYR A 1 25 ? 1.500 -8.388 7.508 1.00 0.00 25 TYR A C 18
ATOM 11962 O O . TYR A 1 25 ? 2.026 -7.968 6.497 1.00 0.00 25 TYR A O 18
ATOM 11980 N N . PRO A 1 26 ? 1.791 -9.558 8.022 1.00 0.00 26 PRO A N 18
ATOM 11981 C CA . PRO A 1 26 ? 2.986 -10.323 7.585 1.00 0.00 26 PRO A CA 18
ATOM 11982 C C . PRO A 1 26 ? 2.904 -10.791 6.141 1.00 0.00 26 PRO A C 18
ATOM 11983 O O . PRO A 1 26 ? 3.876 -11.247 5.576 1.00 0.00 26 PRO A O 18
ATOM 11994 N N . SER A 1 27 ? 1.732 -10.644 5.602 1.00 0.00 27 SER A N 18
ATOM 11995 C CA . SER A 1 27 ? 1.477 -11.054 4.187 1.00 0.00 27 SER A CA 18
ATOM 11996 C C . SER A 1 27 ? 1.060 -9.825 3.386 1.00 0.00 27 SER A C 18
ATOM 11997 O O . SER A 1 27 ? 0.502 -9.894 2.308 1.00 0.00 27 SER A O 18
ATOM 12005 N N . GLY A 1 28 ? 1.347 -8.705 3.974 1.00 0.00 28 GLY A N 18
ATOM 12006 C CA . GLY A 1 28 ? 1.031 -7.406 3.364 1.00 0.00 28 GLY A CA 18
ATOM 12007 C C . GLY A 1 28 ? -0.414 -7.115 3.087 1.00 0.00 28 GLY A C 18
ATOM 12008 O O . GLY A 1 28 ? -1.260 -7.048 3.960 1.00 0.00 28 GLY A O 18
ATOM 12012 N N . CYS A 1 29 ? -0.611 -6.937 1.817 1.00 0.00 29 CYS A N 18
ATOM 12013 C CA . CYS A 1 29 ? -1.936 -6.622 1.272 1.00 0.00 29 CYS A CA 18
ATOM 12014 C C . CYS A 1 29 ? -3.062 -7.565 1.753 1.00 0.00 29 CYS A C 18
ATOM 12015 O O . CYS A 1 29 ? -3.069 -8.744 1.451 1.00 0.00 29 CYS A O 18
ATOM 12022 N N . PRO A 1 30 ? -3.992 -7.019 2.497 1.00 0.00 30 PRO A N 18
ATOM 12023 C CA . PRO A 1 30 ? -5.121 -7.784 3.038 1.00 0.00 30 PRO A CA 18
ATOM 12024 C C . PRO A 1 30 ? -6.197 -7.952 1.960 1.00 0.00 30 PRO A C 18
ATOM 12025 O O . PRO A 1 30 ? -6.658 -7.024 1.330 1.00 0.00 30 PRO A O 18
ATOM 12036 N N . SER A 1 31 ? -6.548 -9.185 1.798 1.00 0.00 31 SER A N 18
ATOM 12037 C CA . SER A 1 31 ? -7.569 -9.654 0.833 1.00 0.00 31 SER A CA 18
ATOM 12038 C C . SER A 1 31 ? -8.736 -8.692 0.960 1.00 0.00 31 SER A C 18
ATOM 12039 O O . SER A 1 31 ? -9.476 -8.714 1.925 1.00 0.00 31 SER A O 18
ATOM 12047 N N . GLY A 1 32 ? -8.808 -7.896 -0.058 1.00 0.00 32 GLY A N 18
ATOM 12048 C CA . GLY A 1 32 ? -9.830 -6.832 -0.216 1.00 0.00 32 GLY A CA 18
ATOM 12049 C C . GLY A 1 32 ? -9.043 -5.647 -0.801 1.00 0.00 32 GLY A C 18
ATOM 12050 O O . GLY A 1 32 ? -9.610 -4.633 -1.164 1.00 0.00 32 GLY A O 18
ATOM 12054 N N . TRP A 1 33 ? -7.741 -5.832 -0.847 1.00 0.00 33 TRP A N 18
ATOM 12055 C CA . TRP A 1 33 ? -6.770 -4.863 -1.369 1.00 0.00 33 TRP A CA 18
ATOM 12056 C C . TRP A 1 33 ? -6.265 -5.529 -2.636 1.00 0.00 33 TRP A C 18
ATOM 12057 O O . TRP A 1 33 ? -6.869 -6.471 -3.120 1.00 0.00 33 TRP A O 18
ATOM 12078 N N . HIS A 1 34 ? -5.170 -5.039 -3.131 1.00 0.00 34 HIS A N 18
ATOM 12079 C CA . HIS A 1 34 ? -4.581 -5.594 -4.361 1.00 0.00 34 HIS A CA 18
ATOM 12080 C C . HIS A 1 34 ? -3.067 -5.668 -4.233 1.00 0.00 34 HIS A C 18
ATOM 12081 O O . HIS A 1 34 ? -2.538 -6.475 -3.497 1.00 0.00 34 HIS A O 18
ATOM 12095 N N . ASN A 1 35 ? -2.401 -4.837 -4.965 1.00 0.00 35 ASN A N 18
ATOM 12096 C CA . ASN A 1 35 ? -0.914 -4.765 -4.956 1.00 0.00 35 ASN A CA 18
ATOM 12097 C C . ASN A 1 35 ? -0.599 -3.436 -5.624 1.00 0.00 35 ASN A C 18
ATOM 12098 O O . ASN A 1 35 ? -1.398 -2.971 -6.412 1.00 0.00 35 ASN A O 18
ATOM 12109 N N . CYS A 1 36 ? 0.521 -2.841 -5.304 1.00 0.00 36 CYS A N 18
ATOM 12110 C CA . CYS A 1 36 ? 0.865 -1.518 -5.947 1.00 0.00 36 CYS A CA 18
ATOM 12111 C C . CYS A 1 36 ? 2.389 -1.337 -6.062 1.00 0.00 36 CYS A C 18
ATOM 12112 O O . CYS A 1 36 ? 2.927 -0.736 -6.975 1.00 0.00 36 CYS A O 18
ATOM 12119 N N . LYS A 1 37 ? 3.037 -1.878 -5.073 1.00 0.00 37 LYS A N 18
ATOM 12120 C CA . LYS A 1 37 ? 4.502 -1.855 -4.945 1.00 0.00 37 LYS A CA 18
ATOM 12121 C C . LYS A 1 37 ? 4.906 -3.313 -5.045 1.00 0.00 37 LYS A C 18
ATOM 12122 O O . LYS A 1 37 ? 4.726 -4.081 -4.126 1.00 0.00 37 LYS A O 18
ATOM 12141 N N . ALA A 1 38 ? 5.442 -3.653 -6.180 1.00 0.00 38 ALA A N 18
ATOM 12142 C CA . ALA A 1 38 ? 5.894 -5.064 -6.412 1.00 0.00 38 ALA A CA 18
ATOM 12143 C C . ALA A 1 38 ? 7.257 -5.269 -5.738 1.00 0.00 38 ALA A C 18
ATOM 12144 O O . ALA A 1 38 ? 7.863 -6.315 -5.855 1.00 0.00 38 ALA A O 18
ATOM 12151 N N . HIS A 1 39 ? 7.696 -4.249 -5.052 1.00 0.00 39 HIS A N 18
ATOM 12152 C CA . HIS A 1 39 ? 9.005 -4.302 -4.347 1.00 0.00 39 HIS A CA 18
ATOM 12153 C C . HIS A 1 39 ? 8.853 -4.163 -2.827 1.00 0.00 39 HIS A C 18
ATOM 12154 O O . HIS A 1 39 ? 8.294 -5.044 -2.206 1.00 0.00 39 HIS A O 18
ATOM 12168 N N . GLY A 1 40 ? 9.330 -3.084 -2.259 1.00 0.00 40 GLY A N 18
ATOM 12169 C CA . GLY A 1 40 ? 9.225 -2.895 -0.780 1.00 0.00 40 GLY A CA 18
ATOM 12170 C C . GLY A 1 40 ? 8.203 -1.863 -0.287 1.00 0.00 40 GLY A C 18
ATOM 12171 O O . GLY A 1 40 ? 7.234 -1.578 -0.963 1.00 0.00 40 GLY A O 18
ATOM 12175 N N . PRO A 1 41 ? 8.435 -1.321 0.890 1.00 0.00 41 PRO A N 18
ATOM 12176 C CA . PRO A 1 41 ? 9.710 -1.422 1.676 1.00 0.00 41 PRO A CA 18
ATOM 12177 C C . PRO A 1 41 ? 9.961 -2.863 2.155 1.00 0.00 41 PRO A C 18
ATOM 12178 O O . PRO A 1 41 ? 9.071 -3.682 2.069 1.00 0.00 41 PRO A O 18
ATOM 12189 N N . THR A 1 42 ? 11.142 -3.152 2.635 1.00 0.00 42 THR A N 18
ATOM 12190 C CA . THR A 1 42 ? 11.429 -4.542 3.116 1.00 0.00 42 THR A CA 18
ATOM 12191 C C . THR A 1 42 ? 10.682 -4.795 4.441 1.00 0.00 42 THR A C 18
ATOM 12192 O O . THR A 1 42 ? 10.378 -5.915 4.803 1.00 0.00 42 THR A O 18
ATOM 12203 N N . ILE A 1 43 ? 10.414 -3.717 5.126 1.00 0.00 43 ILE A N 18
ATOM 12204 C CA . ILE A 1 43 ? 9.695 -3.768 6.433 1.00 0.00 43 ILE A CA 18
ATOM 12205 C C . ILE A 1 43 ? 8.246 -3.322 6.172 1.00 0.00 43 ILE A C 18
ATOM 12206 O O . ILE A 1 43 ? 7.984 -2.155 5.953 1.00 0.00 43 ILE A O 18
ATOM 12222 N N . GLY A 1 44 ? 7.344 -4.266 6.198 1.00 0.00 44 GLY A N 18
ATOM 12223 C CA . GLY A 1 44 ? 5.895 -3.961 5.952 1.00 0.00 44 GLY A CA 18
ATOM 12224 C C . GLY A 1 44 ? 5.673 -4.161 4.451 1.00 0.00 44 GLY A C 18
ATOM 12225 O O . GLY A 1 44 ? 6.591 -4.557 3.763 1.00 0.00 44 GLY A O 18
ATOM 12229 N N . TRP A 1 45 ? 4.495 -3.905 3.948 1.00 0.00 45 TRP A N 18
ATOM 12230 C CA . TRP A 1 45 ? 4.274 -4.101 2.472 1.00 0.00 45 TRP A CA 18
ATOM 12231 C C . TRP A 1 45 ? 3.492 -2.910 1.903 1.00 0.00 45 TRP A C 18
ATOM 12232 O O . TRP A 1 45 ? 2.532 -2.510 2.533 1.00 0.00 45 TRP A O 18
ATOM 12253 N N . CYS A 1 46 ? 3.880 -2.379 0.771 1.00 0.00 46 CYS A N 18
ATOM 12254 C CA . CYS A 1 46 ? 3.123 -1.229 0.199 1.00 0.00 46 CYS A CA 18
ATOM 12255 C C . CYS A 1 46 ? 2.164 -1.808 -0.845 1.00 0.00 46 CYS A C 18
ATOM 12256 O O . CYS A 1 46 ? 2.528 -2.589 -1.704 1.00 0.00 46 CYS A O 18
ATOM 12263 N N . CYS A 1 47 ? 0.935 -1.406 -0.740 1.00 0.00 47 CYS A N 18
ATOM 12264 C CA . CYS A 1 47 ? -0.103 -1.899 -1.680 1.00 0.00 47 CYS A CA 18
ATOM 12265 C C . CYS A 1 47 ? -1.135 -0.806 -1.873 1.00 0.00 47 CYS A C 18
ATOM 12266 O O . CYS A 1 47 ? -0.890 0.323 -1.510 1.00 0.00 47 CYS A O 18
ATOM 12273 N N . LYS A 1 48 ? -2.248 -1.154 -2.445 1.00 0.00 48 LYS A N 18
ATOM 12274 C CA . LYS A 1 48 ? -3.319 -0.141 -2.663 1.00 0.00 48 LYS A CA 18
ATOM 12275 C C . LYS A 1 48 ? -4.568 -0.976 -2.649 1.00 0.00 48 LYS A C 18
ATOM 12276 O O . LYS A 1 48 ? -4.452 -2.188 -2.774 1.00 0.00 48 LYS A O 18
ATOM 12295 N N . GLN A 1 49 ? -5.714 -0.370 -2.498 1.00 0.00 49 GLN A N 18
ATOM 12296 C CA . GLN A 1 49 ? -6.908 -1.168 -2.499 1.00 0.00 49 GLN A CA 18
ATOM 12297 C C . GLN A 1 49 ? -7.278 -1.411 -3.986 1.00 0.00 49 GLN A C 18
ATOM 12298 O O . GLN A 1 49 ? -8.439 -1.514 -4.305 1.00 0.00 49 GLN A O 18
ATOM 12313 N N . GLY A 1 1 ? -2.528 4.892 10.440 1.00 0.00 1 GLY A N 19
ATOM 12314 C CA . GLY A 1 1 ? -2.471 4.225 9.103 1.00 0.00 1 GLY A CA 19
ATOM 12315 C C . GLY A 1 1 ? -1.541 5.098 8.271 1.00 0.00 1 GLY A C 19
ATOM 12316 O O . GLY A 1 1 ? -1.349 6.237 8.649 1.00 0.00 1 GLY A O 19
ATOM 12322 N N . VAL A 1 2 ? -0.989 4.581 7.204 1.00 0.00 2 VAL A N 19
ATOM 12323 C CA . VAL A 1 2 ? -0.072 5.396 6.358 1.00 0.00 2 VAL A CA 19
ATOM 12324 C C . VAL A 1 2 ? -0.103 4.961 4.884 1.00 0.00 2 VAL A C 19
ATOM 12325 O O . VAL A 1 2 ? -0.009 3.794 4.532 1.00 0.00 2 VAL A O 19
ATOM 12338 N N . SER A 1 3 ? -0.243 5.972 4.076 1.00 0.00 3 SER A N 19
ATOM 12339 C CA . SER A 1 3 ? -0.303 5.795 2.596 1.00 0.00 3 SER A CA 19
ATOM 12340 C C . SER A 1 3 ? 1.084 5.439 2.026 1.00 0.00 3 SER A C 19
ATOM 12341 O O . SER A 1 3 ? 2.070 5.508 2.740 1.00 0.00 3 SER A O 19
ATOM 12349 N N . CYS A 1 4 ? 1.117 5.072 0.768 1.00 0.00 4 CYS A N 19
ATOM 12350 C CA . CYS A 1 4 ? 2.397 4.697 0.074 1.00 0.00 4 CYS A CA 19
ATOM 12351 C C . CYS A 1 4 ? 2.187 4.827 -1.447 1.00 0.00 4 CYS A C 19
ATOM 12352 O O . CYS A 1 4 ? 1.124 4.532 -1.958 1.00 0.00 4 CYS A O 19
ATOM 12359 N N . LEU A 1 5 ? 3.194 5.273 -2.148 1.00 0.00 5 LEU A N 19
ATOM 12360 C CA . LEU A 1 5 ? 3.084 5.430 -3.622 1.00 0.00 5 LEU A CA 19
ATOM 12361 C C . LEU A 1 5 ? 3.106 4.059 -4.263 1.00 0.00 5 LEU A C 19
ATOM 12362 O O . LEU A 1 5 ? 3.421 3.082 -3.613 1.00 0.00 5 LEU A O 19
ATOM 12378 N N . CYS A 1 6 ? 2.772 4.014 -5.516 1.00 0.00 6 CYS A N 19
ATOM 12379 C CA . CYS A 1 6 ? 2.760 2.724 -6.262 1.00 0.00 6 CYS A CA 19
ATOM 12380 C C . CYS A 1 6 ? 3.999 2.691 -7.178 1.00 0.00 6 CYS A C 19
ATOM 12381 O O . CYS A 1 6 ? 4.757 3.642 -7.249 1.00 0.00 6 CYS A O 19
ATOM 12388 N N . ASP A 1 7 ? 4.228 1.604 -7.871 1.00 0.00 7 ASP A N 19
ATOM 12389 C CA . ASP A 1 7 ? 5.441 1.563 -8.765 1.00 0.00 7 ASP A CA 19
ATOM 12390 C C . ASP A 1 7 ? 5.253 2.397 -10.029 1.00 0.00 7 ASP A C 19
ATOM 12391 O O . ASP A 1 7 ? 6.177 2.660 -10.771 1.00 0.00 7 ASP A O 19
ATOM 12400 N N . SER A 1 8 ? 4.033 2.801 -10.239 1.00 0.00 8 SER A N 19
ATOM 12401 C CA . SER A 1 8 ? 3.703 3.633 -11.428 1.00 0.00 8 SER A CA 19
ATOM 12402 C C . SER A 1 8 ? 3.813 5.094 -10.983 1.00 0.00 8 SER A C 19
ATOM 12403 O O . SER A 1 8 ? 3.695 5.975 -11.815 1.00 0.00 8 SER A O 19
ATOM 12411 N N . ASP A 1 9 ? 4.039 5.305 -9.711 1.00 0.00 9 ASP A N 19
ATOM 12412 C CA . ASP A 1 9 ? 4.155 6.695 -9.204 1.00 0.00 9 ASP A CA 19
ATOM 12413 C C . ASP A 1 9 ? 5.610 7.133 -9.288 1.00 0.00 9 ASP A C 19
ATOM 12414 O O . ASP A 1 9 ? 6.422 6.849 -8.425 1.00 0.00 9 ASP A O 19
ATOM 12423 N N . GLY A 1 10 ? 5.886 7.820 -10.358 1.00 0.00 10 GLY A N 19
ATOM 12424 C CA . GLY A 1 10 ? 7.257 8.341 -10.614 1.00 0.00 10 GLY A CA 19
ATOM 12425 C C . GLY A 1 10 ? 7.195 9.855 -10.400 1.00 0.00 10 GLY A C 19
ATOM 12426 O O . GLY A 1 10 ? 7.209 10.578 -11.373 1.00 0.00 10 GLY A O 19
ATOM 12430 N N . PRO A 1 11 ? 7.120 10.317 -9.168 1.00 0.00 11 PRO A N 19
ATOM 12431 C CA . PRO A 1 11 ? 6.992 11.771 -8.879 1.00 0.00 11 PRO A CA 19
ATOM 12432 C C . PRO A 1 11 ? 8.265 12.577 -9.189 1.00 0.00 11 PRO A C 19
ATOM 12433 O O . PRO A 1 11 ? 9.301 12.061 -9.565 1.00 0.00 11 PRO A O 19
ATOM 12444 N N . SER A 1 12 ? 8.125 13.857 -9.005 1.00 0.00 12 SER A N 19
ATOM 12445 C CA . SER A 1 12 ? 9.236 14.825 -9.247 1.00 0.00 12 SER A CA 19
ATOM 12446 C C . SER A 1 12 ? 10.083 15.034 -7.984 1.00 0.00 12 SER A C 19
ATOM 12447 O O . SER A 1 12 ? 9.730 14.571 -6.913 1.00 0.00 12 SER A O 19
ATOM 12455 N N . VAL A 1 13 ? 11.187 15.726 -8.131 1.00 0.00 13 VAL A N 19
ATOM 12456 C CA . VAL A 1 13 ? 12.053 15.973 -6.948 1.00 0.00 13 VAL A CA 19
ATOM 12457 C C . VAL A 1 13 ? 11.352 17.016 -6.065 1.00 0.00 13 VAL A C 19
ATOM 12458 O O . VAL A 1 13 ? 11.624 18.197 -6.111 1.00 0.00 13 VAL A O 19
ATOM 12471 N N . ARG A 1 14 ? 10.459 16.465 -5.294 1.00 0.00 14 ARG A N 19
ATOM 12472 C CA . ARG A 1 14 ? 9.568 17.144 -4.303 1.00 0.00 14 ARG A CA 19
ATOM 12473 C C . ARG A 1 14 ? 8.183 17.035 -4.946 1.00 0.00 14 ARG A C 19
ATOM 12474 O O . ARG A 1 14 ? 8.028 17.091 -6.154 1.00 0.00 14 ARG A O 19
ATOM 12495 N N . GLY A 1 15 ? 7.213 16.878 -4.091 1.00 0.00 15 GLY A N 19
ATOM 12496 C CA . GLY A 1 15 ? 5.808 16.747 -4.566 1.00 0.00 15 GLY A CA 19
ATOM 12497 C C . GLY A 1 15 ? 5.526 15.255 -4.712 1.00 0.00 15 GLY A C 19
ATOM 12498 O O . GLY A 1 15 ? 4.822 14.838 -5.606 1.00 0.00 15 GLY A O 19
ATOM 12502 N N . ASN A 1 16 ? 6.098 14.489 -3.820 1.00 0.00 16 ASN A N 19
ATOM 12503 C CA . ASN A 1 16 ? 5.909 13.004 -3.832 1.00 0.00 16 ASN A CA 19
ATOM 12504 C C . ASN A 1 16 ? 4.439 12.642 -3.693 1.00 0.00 16 ASN A C 19
ATOM 12505 O O . ASN A 1 16 ? 3.720 13.255 -2.928 1.00 0.00 16 ASN A O 19
ATOM 12516 N N . THR A 1 17 ? 4.035 11.647 -4.429 1.00 0.00 17 THR A N 19
ATOM 12517 C CA . THR A 1 17 ? 2.619 11.214 -4.364 1.00 0.00 17 THR A CA 19
ATOM 12518 C C . THR A 1 17 ? 2.645 9.842 -3.709 1.00 0.00 17 THR A C 19
ATOM 12519 O O . THR A 1 17 ? 3.596 9.100 -3.875 1.00 0.00 17 THR A O 19
ATOM 12530 N N . LEU A 1 18 ? 1.605 9.552 -2.975 1.00 0.00 18 LEU A N 19
ATOM 12531 C CA . LEU A 1 18 ? 1.495 8.246 -2.271 1.00 0.00 18 LEU A CA 19
ATOM 12532 C C . LEU A 1 18 ? 0.021 7.820 -2.112 1.00 0.00 18 LEU A C 19
ATOM 12533 O O . LEU A 1 18 ? -0.547 7.824 -1.038 1.00 0.00 18 LEU A O 19
ATOM 12549 N N . SER A 1 19 ? -0.549 7.463 -3.230 1.00 0.00 19 SER A N 19
ATOM 12550 C CA . SER A 1 19 ? -1.983 7.019 -3.286 1.00 0.00 19 SER A CA 19
ATOM 12551 C C . SER A 1 19 ? -2.274 5.663 -2.650 1.00 0.00 19 SER A C 19
ATOM 12552 O O . SER A 1 19 ? -3.382 5.428 -2.215 1.00 0.00 19 SER A O 19
ATOM 12560 N N . GLY A 1 20 ? -1.301 4.797 -2.612 1.00 0.00 20 GLY A N 19
ATOM 12561 C CA . GLY A 1 20 ? -1.482 3.450 -2.020 1.00 0.00 20 GLY A CA 19
ATOM 12562 C C . GLY A 1 20 ? -1.377 3.511 -0.499 1.00 0.00 20 GLY A C 19
ATOM 12563 O O . GLY A 1 20 ? -1.541 4.548 0.115 1.00 0.00 20 GLY A O 19
ATOM 12567 N N . THR A 1 21 ? -1.110 2.408 0.134 1.00 0.00 21 THR A N 19
ATOM 12568 C CA . THR A 1 21 ? -0.983 2.333 1.593 1.00 0.00 21 THR A CA 19
ATOM 12569 C C . THR A 1 21 ? -0.027 1.194 1.809 1.00 0.00 21 THR A C 19
ATOM 12570 O O . THR A 1 21 ? 0.094 0.300 0.994 1.00 0.00 21 THR A O 19
ATOM 12581 N N . LEU A 1 22 ? 0.621 1.286 2.910 1.00 0.00 22 LEU A N 19
ATOM 12582 C CA . LEU A 1 22 ? 1.609 0.236 3.298 1.00 0.00 22 LEU A CA 19
ATOM 12583 C C . LEU A 1 22 ? 0.925 -0.648 4.322 1.00 0.00 22 LEU A C 19
ATOM 12584 O O . LEU A 1 22 ? 0.076 -0.213 5.079 1.00 0.00 22 LEU A O 19
ATOM 12600 N N . TRP A 1 23 ? 1.340 -1.871 4.300 1.00 0.00 23 TRP A N 19
ATOM 12601 C CA . TRP A 1 23 ? 0.797 -2.893 5.219 1.00 0.00 23 TRP A CA 19
ATOM 12602 C C . TRP A 1 23 ? 1.968 -3.563 5.926 1.00 0.00 23 TRP A C 19
ATOM 12603 O O . TRP A 1 23 ? 2.928 -4.030 5.337 1.00 0.00 23 TRP A O 19
ATOM 12624 N N . LEU A 1 24 ? 1.798 -3.559 7.217 1.00 0.00 24 LEU A N 19
ATOM 12625 C CA . LEU A 1 24 ? 2.784 -4.141 8.173 1.00 0.00 24 LEU A CA 19
ATOM 12626 C C . LEU A 1 24 ? 2.451 -5.616 8.383 1.00 0.00 24 LEU A C 19
ATOM 12627 O O . LEU A 1 24 ? 3.195 -6.377 8.970 1.00 0.00 24 LEU A O 19
ATOM 12643 N N . TYR A 1 25 ? 1.295 -5.944 7.877 1.00 0.00 25 TYR A N 19
ATOM 12644 C CA . TYR A 1 25 ? 0.797 -7.344 7.972 1.00 0.00 25 TYR A CA 19
ATOM 12645 C C . TYR A 1 25 ? 1.789 -8.207 7.177 1.00 0.00 25 TYR A C 19
ATOM 12646 O O . TYR A 1 25 ? 2.383 -7.738 6.221 1.00 0.00 25 TYR A O 19
ATOM 12664 N N . PRO A 1 26 ? 1.941 -9.449 7.568 1.00 0.00 26 PRO A N 19
ATOM 12665 C CA . PRO A 1 26 ? 3.101 -10.267 7.132 1.00 0.00 26 PRO A CA 19
ATOM 12666 C C . PRO A 1 26 ? 3.139 -10.529 5.638 1.00 0.00 26 PRO A C 19
ATOM 12667 O O . PRO A 1 26 ? 4.146 -10.939 5.094 1.00 0.00 26 PRO A O 19
ATOM 12678 N N . SER A 1 27 ? 2.028 -10.262 5.028 1.00 0.00 27 SER A N 19
ATOM 12679 C CA . SER A 1 27 ? 1.904 -10.471 3.552 1.00 0.00 27 SER A CA 19
ATOM 12680 C C . SER A 1 27 ? 1.438 -9.193 2.863 1.00 0.00 27 SER A C 19
ATOM 12681 O O . SER A 1 27 ? 1.030 -9.183 1.712 1.00 0.00 27 SER A O 19
ATOM 12689 N N . GLY A 1 28 ? 1.518 -8.137 3.619 1.00 0.00 28 GLY A N 19
ATOM 12690 C CA . GLY A 1 28 ? 1.111 -6.823 3.104 1.00 0.00 28 GLY A CA 19
ATOM 12691 C C . GLY A 1 28 ? -0.369 -6.709 2.881 1.00 0.00 28 GLY A C 19
ATOM 12692 O O . GLY A 1 28 ? -1.177 -6.768 3.785 1.00 0.00 28 GLY A O 19
ATOM 12696 N N . CYS A 1 29 ? -0.628 -6.541 1.622 1.00 0.00 29 CYS A N 19
ATOM 12697 C CA . CYS A 1 29 ? -1.984 -6.391 1.091 1.00 0.00 29 CYS A CA 19
ATOM 12698 C C . CYS A 1 29 ? -3.004 -7.378 1.722 1.00 0.00 29 CYS A C 19
ATOM 12699 O O . CYS A 1 29 ? -2.982 -8.568 1.455 1.00 0.00 29 CYS A O 19
ATOM 12706 N N . PRO A 1 30 ? -3.875 -6.861 2.554 1.00 0.00 30 PRO A N 19
ATOM 12707 C CA . PRO A 1 30 ? -4.959 -7.660 3.126 1.00 0.00 30 PRO A CA 19
ATOM 12708 C C . PRO A 1 30 ? -6.015 -7.859 2.042 1.00 0.00 30 PRO A C 19
ATOM 12709 O O . PRO A 1 30 ? -6.522 -6.931 1.445 1.00 0.00 30 PRO A O 19
ATOM 12720 N N . SER A 1 31 ? -6.290 -9.106 1.829 1.00 0.00 31 SER A N 19
ATOM 12721 C CA . SER A 1 31 ? -7.282 -9.585 0.837 1.00 0.00 31 SER A CA 19
ATOM 12722 C C . SER A 1 31 ? -8.461 -8.631 0.966 1.00 0.00 31 SER A C 19
ATOM 12723 O O . SER A 1 31 ? -9.196 -8.649 1.937 1.00 0.00 31 SER A O 19
ATOM 12731 N N . GLY A 1 32 ? -8.554 -7.843 -0.055 1.00 0.00 32 GLY A N 19
ATOM 12732 C CA . GLY A 1 32 ? -9.599 -6.800 -0.176 1.00 0.00 32 GLY A CA 19
ATOM 12733 C C . GLY A 1 32 ? -8.863 -5.555 -0.696 1.00 0.00 32 GLY A C 19
ATOM 12734 O O . GLY A 1 32 ? -9.466 -4.537 -0.965 1.00 0.00 32 GLY A O 19
ATOM 12738 N N . TRP A 1 33 ? -7.563 -5.711 -0.803 1.00 0.00 33 TRP A N 19
ATOM 12739 C CA . TRP A 1 33 ? -6.606 -4.709 -1.273 1.00 0.00 33 TRP A CA 19
ATOM 12740 C C . TRP A 1 33 ? -6.060 -5.398 -2.537 1.00 0.00 33 TRP A C 19
ATOM 12741 O O . TRP A 1 33 ? -6.269 -6.577 -2.762 1.00 0.00 33 TRP A O 19
ATOM 12762 N N . HIS A 1 34 ? -5.370 -4.615 -3.298 1.00 0.00 34 HIS A N 19
ATOM 12763 C CA . HIS A 1 34 ? -4.740 -5.013 -4.581 1.00 0.00 34 HIS A CA 19
ATOM 12764 C C . HIS A 1 34 ? -3.272 -5.478 -4.598 1.00 0.00 34 HIS A C 19
ATOM 12765 O O . HIS A 1 34 ? -2.953 -6.652 -4.603 1.00 0.00 34 HIS A O 19
ATOM 12779 N N . ASN A 1 35 ? -2.449 -4.474 -4.644 1.00 0.00 35 ASN A N 19
ATOM 12780 C CA . ASN A 1 35 ? -0.954 -4.485 -4.670 1.00 0.00 35 ASN A CA 19
ATOM 12781 C C . ASN A 1 35 ? -0.558 -3.177 -5.366 1.00 0.00 35 ASN A C 19
ATOM 12782 O O . ASN A 1 35 ? -1.344 -2.663 -6.141 1.00 0.00 35 ASN A O 19
ATOM 12793 N N . CYS A 1 36 ? 0.614 -2.663 -5.077 1.00 0.00 36 CYS A N 19
ATOM 12794 C CA . CYS A 1 36 ? 1.084 -1.381 -5.720 1.00 0.00 36 CYS A CA 19
ATOM 12795 C C . CYS A 1 36 ? 2.613 -1.336 -5.841 1.00 0.00 36 CYS A C 19
ATOM 12796 O O . CYS A 1 36 ? 3.136 -0.736 -6.762 1.00 0.00 36 CYS A O 19
ATOM 12803 N N . LYS A 1 37 ? 3.291 -1.952 -4.908 1.00 0.00 37 LYS A N 19
ATOM 12804 C CA . LYS A 1 37 ? 4.773 -1.993 -4.915 1.00 0.00 37 LYS A CA 19
ATOM 12805 C C . LYS A 1 37 ? 5.154 -3.487 -4.828 1.00 0.00 37 LYS A C 19
ATOM 12806 O O . LYS A 1 37 ? 5.353 -4.034 -3.758 1.00 0.00 37 LYS A O 19
ATOM 12825 N N . ALA A 1 38 ? 5.252 -4.109 -5.973 1.00 0.00 38 ALA A N 19
ATOM 12826 C CA . ALA A 1 38 ? 5.611 -5.569 -6.058 1.00 0.00 38 ALA A CA 19
ATOM 12827 C C . ALA A 1 38 ? 7.085 -5.842 -5.706 1.00 0.00 38 ALA A C 19
ATOM 12828 O O . ALA A 1 38 ? 7.705 -6.726 -6.263 1.00 0.00 38 ALA A O 19
ATOM 12835 N N . HIS A 1 39 ? 7.614 -5.088 -4.791 1.00 0.00 39 HIS A N 19
ATOM 12836 C CA . HIS A 1 39 ? 9.039 -5.278 -4.393 1.00 0.00 39 HIS A CA 19
ATOM 12837 C C . HIS A 1 39 ? 9.244 -5.200 -2.883 1.00 0.00 39 HIS A C 19
ATOM 12838 O O . HIS A 1 39 ? 10.224 -5.699 -2.372 1.00 0.00 39 HIS A O 19
ATOM 12852 N N . GLY A 1 40 ? 8.332 -4.581 -2.188 1.00 0.00 40 GLY A N 19
ATOM 12853 C CA . GLY A 1 40 ? 8.479 -4.469 -0.712 1.00 0.00 40 GLY A CA 19
ATOM 12854 C C . GLY A 1 40 ? 7.683 -3.253 -0.253 1.00 0.00 40 GLY A C 19
ATOM 12855 O O . GLY A 1 40 ? 6.536 -3.143 -0.640 1.00 0.00 40 GLY A O 19
ATOM 12859 N N . PRO A 1 41 ? 8.257 -2.372 0.530 1.00 0.00 41 PRO A N 19
ATOM 12860 C CA . PRO A 1 41 ? 9.618 -2.524 1.107 1.00 0.00 41 PRO A CA 19
ATOM 12861 C C . PRO A 1 41 ? 9.764 -3.740 2.036 1.00 0.00 41 PRO A C 19
ATOM 12862 O O . PRO A 1 41 ? 8.848 -4.502 2.261 1.00 0.00 41 PRO A O 19
ATOM 12873 N N . THR A 1 42 ? 10.949 -3.882 2.551 1.00 0.00 42 THR A N 19
ATOM 12874 C CA . THR A 1 42 ? 11.281 -5.003 3.469 1.00 0.00 42 THR A CA 19
ATOM 12875 C C . THR A 1 42 ? 10.769 -4.786 4.894 1.00 0.00 42 THR A C 19
ATOM 12876 O O . THR A 1 42 ? 10.810 -5.692 5.701 1.00 0.00 42 THR A O 19
ATOM 12887 N N . ILE A 1 43 ? 10.307 -3.594 5.160 1.00 0.00 43 ILE A N 19
ATOM 12888 C CA . ILE A 1 43 ? 9.782 -3.293 6.535 1.00 0.00 43 ILE A CA 19
ATOM 12889 C C . ILE A 1 43 ? 8.250 -3.438 6.553 1.00 0.00 43 ILE A C 19
ATOM 12890 O O . ILE A 1 43 ? 7.642 -3.712 7.570 1.00 0.00 43 ILE A O 19
ATOM 12906 N N . GLY A 1 44 ? 7.671 -3.249 5.404 1.00 0.00 44 GLY A N 19
ATOM 12907 C CA . GLY A 1 44 ? 6.191 -3.350 5.243 1.00 0.00 44 GLY A CA 19
ATOM 12908 C C . GLY A 1 44 ? 5.950 -3.468 3.745 1.00 0.00 44 GLY A C 19
ATOM 12909 O O . GLY A 1 44 ? 6.775 -3.020 2.976 1.00 0.00 44 GLY A O 19
ATOM 12913 N N . TRP A 1 45 ? 4.852 -4.038 3.351 1.00 0.00 45 TRP A N 19
ATOM 12914 C CA . TRP A 1 45 ? 4.565 -4.189 1.890 1.00 0.00 45 TRP A CA 19
ATOM 12915 C C . TRP A 1 45 ? 3.747 -2.978 1.432 1.00 0.00 45 TRP A C 19
ATOM 12916 O O . TRP A 1 45 ? 2.872 -2.557 2.160 1.00 0.00 45 TRP A O 19
ATOM 12937 N N . CYS A 1 46 ? 4.000 -2.441 0.277 1.00 0.00 46 CYS A N 19
ATOM 12938 C CA . CYS A 1 46 ? 3.201 -1.258 -0.180 1.00 0.00 46 CYS A CA 19
ATOM 12939 C C . CYS A 1 46 ? 2.120 -1.728 -1.205 1.00 0.00 46 CYS A C 19
ATOM 12940 O O . CYS A 1 46 ? 2.422 -2.229 -2.277 1.00 0.00 46 CYS A O 19
ATOM 12947 N N . CYS A 1 47 ? 0.874 -1.543 -0.839 1.00 0.00 47 CYS A N 19
ATOM 12948 C CA . CYS A 1 47 ? -0.295 -1.946 -1.701 1.00 0.00 47 CYS A CA 19
ATOM 12949 C C . CYS A 1 47 ? -1.285 -0.776 -1.850 1.00 0.00 47 CYS A C 19
ATOM 12950 O O . CYS A 1 47 ? -0.944 0.351 -1.569 1.00 0.00 47 CYS A O 19
ATOM 12957 N N . LYS A 1 48 ? -2.472 -1.069 -2.310 1.00 0.00 48 LYS A N 19
ATOM 12958 C CA . LYS A 1 48 ? -3.527 -0.025 -2.484 1.00 0.00 48 LYS A CA 19
ATOM 12959 C C . LYS A 1 48 ? -4.821 -0.795 -2.310 1.00 0.00 48 LYS A C 19
ATOM 12960 O O . LYS A 1 48 ? -4.843 -1.986 -2.584 1.00 0.00 48 LYS A O 19
ATOM 12979 N N . GLN A 1 49 ? -5.839 -0.123 -1.863 1.00 0.00 49 GLN A N 19
ATOM 12980 C CA . GLN A 1 49 ? -7.129 -0.748 -1.661 1.00 0.00 49 GLN A CA 19
ATOM 12981 C C . GLN A 1 49 ? -7.681 -1.172 -3.030 1.00 0.00 49 GLN A C 19
ATOM 12982 O O . GLN A 1 49 ? -7.209 -0.661 -4.031 1.00 0.00 49 GLN A O 19
ATOM 12997 N N . GLY A 1 1 ? -2.265 1.527 8.129 1.00 0.00 1 GLY A N 20
ATOM 12998 C CA . GLY A 1 1 ? -0.779 1.577 7.963 1.00 0.00 1 GLY A CA 20
ATOM 12999 C C . GLY A 1 1 ? -0.475 2.979 7.461 1.00 0.00 1 GLY A C 20
ATOM 13000 O O . GLY A 1 1 ? -1.391 3.775 7.400 1.00 0.00 1 GLY A O 20
ATOM 13006 N N . VAL A 1 2 ? 0.753 3.260 7.128 1.00 0.00 2 VAL A N 20
ATOM 13007 C CA . VAL A 1 2 ? 1.086 4.625 6.621 1.00 0.00 2 VAL A CA 20
ATOM 13008 C C . VAL A 1 2 ? 0.871 4.459 5.113 1.00 0.00 2 VAL A C 20
ATOM 13009 O O . VAL A 1 2 ? 0.913 3.355 4.592 1.00 0.00 2 VAL A O 20
ATOM 13022 N N . SER A 1 3 ? 0.633 5.544 4.445 1.00 0.00 3 SER A N 20
ATOM 13023 C CA . SER A 1 3 ? 0.419 5.428 2.983 1.00 0.00 3 SER A CA 20
ATOM 13024 C C . SER A 1 3 ? 1.758 5.079 2.332 1.00 0.00 3 SER A C 20
ATOM 13025 O O . SER A 1 3 ? 2.798 5.169 2.959 1.00 0.00 3 SER A O 20
ATOM 13033 N N . CYS A 1 4 ? 1.691 4.699 1.086 1.00 0.00 4 CYS A N 20
ATOM 13034 C CA . CYS A 1 4 ? 2.921 4.320 0.325 1.00 0.00 4 CYS A CA 20
ATOM 13035 C C . CYS A 1 4 ? 2.641 4.402 -1.183 1.00 0.00 4 CYS A C 20
ATOM 13036 O O . CYS A 1 4 ? 1.745 3.745 -1.675 1.00 0.00 4 CYS A O 20
ATOM 13043 N N . LEU A 1 5 ? 3.402 5.218 -1.867 1.00 0.00 5 LEU A N 20
ATOM 13044 C CA . LEU A 1 5 ? 3.229 5.369 -3.336 1.00 0.00 5 LEU A CA 20
ATOM 13045 C C . LEU A 1 5 ? 3.434 4.026 -4.049 1.00 0.00 5 LEU A C 20
ATOM 13046 O O . LEU A 1 5 ? 3.966 3.086 -3.492 1.00 0.00 5 LEU A O 20
ATOM 13062 N N . CYS A 1 6 ? 2.995 4.011 -5.275 1.00 0.00 6 CYS A N 20
ATOM 13063 C CA . CYS A 1 6 ? 3.082 2.802 -6.161 1.00 0.00 6 CYS A CA 20
ATOM 13064 C C . CYS A 1 6 ? 4.224 2.828 -7.181 1.00 0.00 6 CYS A C 20
ATOM 13065 O O . CYS A 1 6 ? 4.719 3.878 -7.542 1.00 0.00 6 CYS A O 20
ATOM 13072 N N . ASP A 1 7 ? 4.617 1.677 -7.663 1.00 0.00 7 ASP A N 20
ATOM 13073 C CA . ASP A 1 7 ? 5.735 1.605 -8.669 1.00 0.00 7 ASP A CA 20
ATOM 13074 C C . ASP A 1 7 ? 5.387 2.073 -10.102 1.00 0.00 7 ASP A C 20
ATOM 13075 O O . ASP A 1 7 ? 5.909 1.629 -11.105 1.00 0.00 7 ASP A O 20
ATOM 13084 N N . SER A 1 8 ? 4.474 2.987 -10.101 1.00 0.00 8 SER A N 20
ATOM 13085 C CA . SER A 1 8 ? 3.931 3.646 -11.332 1.00 0.00 8 SER A CA 20
ATOM 13086 C C . SER A 1 8 ? 3.989 5.181 -11.106 1.00 0.00 8 SER A C 20
ATOM 13087 O O . SER A 1 8 ? 3.822 5.944 -12.040 1.00 0.00 8 SER A O 20
ATOM 13095 N N . ASP A 1 9 ? 4.229 5.589 -9.879 1.00 0.00 9 ASP A N 20
ATOM 13096 C CA . ASP A 1 9 ? 4.312 7.047 -9.540 1.00 0.00 9 ASP A CA 20
ATOM 13097 C C . ASP A 1 9 ? 5.725 7.609 -9.456 1.00 0.00 9 ASP A C 20
ATOM 13098 O O . ASP A 1 9 ? 6.706 6.925 -9.670 1.00 0.00 9 ASP A O 20
ATOM 13107 N N . GLY A 1 10 ? 5.745 8.872 -9.129 1.00 0.00 10 GLY A N 20
ATOM 13108 C CA . GLY A 1 10 ? 7.027 9.634 -8.997 1.00 0.00 10 GLY A CA 20
ATOM 13109 C C . GLY A 1 10 ? 7.531 9.746 -7.548 1.00 0.00 10 GLY A C 20
ATOM 13110 O O . GLY A 1 10 ? 6.953 9.179 -6.642 1.00 0.00 10 GLY A O 20
ATOM 13114 N N . PRO A 1 11 ? 8.612 10.478 -7.370 1.00 0.00 11 PRO A N 20
ATOM 13115 C CA . PRO A 1 11 ? 9.240 10.705 -6.035 1.00 0.00 11 PRO A CA 20
ATOM 13116 C C . PRO A 1 11 ? 8.475 11.755 -5.205 1.00 0.00 11 PRO A C 20
ATOM 13117 O O . PRO A 1 11 ? 7.637 12.473 -5.722 1.00 0.00 11 PRO A O 20
ATOM 13128 N N . SER A 1 12 ? 8.777 11.839 -3.937 1.00 0.00 12 SER A N 20
ATOM 13129 C CA . SER A 1 12 ? 8.076 12.834 -3.085 1.00 0.00 12 SER A CA 20
ATOM 13130 C C . SER A 1 12 ? 8.834 14.158 -3.067 1.00 0.00 12 SER A C 20
ATOM 13131 O O . SER A 1 12 ? 9.742 14.400 -2.297 1.00 0.00 12 SER A O 20
ATOM 13139 N N . VAL A 1 13 ? 8.391 14.981 -3.965 1.00 0.00 13 VAL A N 20
ATOM 13140 C CA . VAL A 1 13 ? 8.986 16.346 -4.133 1.00 0.00 13 VAL A CA 20
ATOM 13141 C C . VAL A 1 13 ? 7.819 17.359 -4.125 1.00 0.00 13 VAL A C 20
ATOM 13142 O O . VAL A 1 13 ? 7.914 18.469 -4.608 1.00 0.00 13 VAL A O 20
ATOM 13155 N N . ARG A 1 14 ? 6.746 16.889 -3.546 1.00 0.00 14 ARG A N 20
ATOM 13156 C CA . ARG A 1 14 ? 5.451 17.621 -3.378 1.00 0.00 14 ARG A CA 20
ATOM 13157 C C . ARG A 1 14 ? 4.747 17.609 -4.729 1.00 0.00 14 ARG A C 20
ATOM 13158 O O . ARG A 1 14 ? 5.346 17.342 -5.751 1.00 0.00 14 ARG A O 20
ATOM 13179 N N . GLY A 1 15 ? 3.474 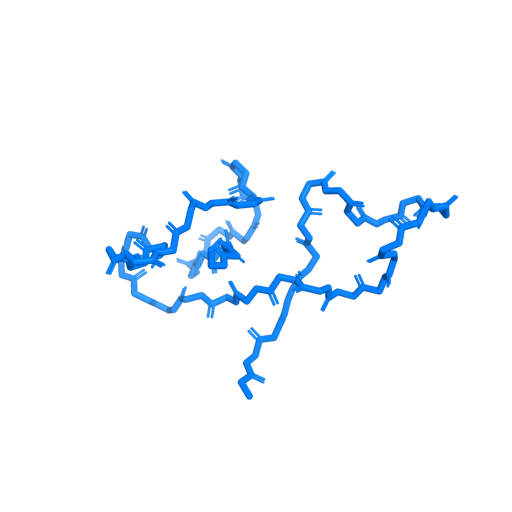17.894 -4.719 1.00 0.00 15 GLY A N 20
ATOM 13180 C CA . GLY A 1 15 ? 2.703 17.893 -6.001 1.00 0.00 15 GLY A CA 20
ATOM 13181 C C . GLY A 1 15 ? 2.217 16.451 -6.124 1.00 0.00 15 GLY A C 20
ATOM 13182 O O . GLY A 1 15 ? 1.058 16.206 -6.391 1.00 0.00 15 GLY A O 20
ATOM 13186 N N . ASN A 1 16 ? 3.151 15.555 -5.917 1.00 0.00 16 ASN A N 20
ATOM 13187 C CA . ASN A 1 16 ? 2.897 14.086 -5.978 1.00 0.00 16 ASN A CA 20
ATOM 13188 C C . ASN A 1 16 ? 1.857 13.743 -4.903 1.00 0.00 16 ASN A C 20
ATOM 13189 O O . ASN A 1 16 ? 1.580 14.546 -4.036 1.00 0.00 16 ASN A O 20
ATOM 13200 N N . THR A 1 17 ? 1.309 12.565 -4.954 1.00 0.00 17 THR A N 20
ATOM 13201 C CA . THR A 1 17 ? 0.295 12.187 -3.935 1.00 0.00 17 THR A CA 20
ATOM 13202 C C . THR A 1 17 ? 0.590 10.773 -3.430 1.00 0.00 17 THR A C 20
ATOM 13203 O O . THR A 1 17 ? 1.662 10.252 -3.655 1.00 0.00 17 THR A O 20
ATOM 13214 N N . LEU A 1 18 ? -0.378 10.233 -2.750 1.00 0.00 18 LEU A N 20
ATOM 13215 C CA . LEU A 1 18 ? -0.381 8.889 -2.145 1.00 0.00 18 LEU A CA 20
ATOM 13216 C C . LEU A 1 18 ? -1.376 7.994 -2.900 1.00 0.00 18 LEU A C 20
ATOM 13217 O O . LEU A 1 18 ? -2.562 8.082 -2.655 1.00 0.00 18 LEU A O 20
ATOM 13233 N N . SER A 1 19 ? -0.905 7.166 -3.788 1.00 0.00 19 SER A N 20
ATOM 13234 C CA . SER A 1 19 ? -1.834 6.264 -4.548 1.00 0.00 19 SER A CA 20
ATOM 13235 C C . SER A 1 19 ? -1.930 4.873 -3.900 1.00 0.00 19 SER A C 20
ATOM 13236 O O . SER A 1 19 ? -2.735 4.062 -4.320 1.00 0.00 19 SER A O 20
ATOM 13244 N N . GLY A 1 20 ? -1.118 4.643 -2.896 1.00 0.00 20 GLY A N 20
ATOM 13245 C CA . GLY A 1 20 ? -1.092 3.349 -2.173 1.00 0.00 20 GLY A CA 20
ATOM 13246 C C . GLY A 1 20 ? -0.891 3.522 -0.659 1.00 0.00 20 GLY A C 20
ATOM 13247 O O . GLY A 1 20 ? -0.876 4.618 -0.123 1.00 0.00 20 GLY A O 20
ATOM 13251 N N . THR A 1 21 ? -0.741 2.428 0.029 1.00 0.00 21 THR A N 20
ATOM 13252 C CA . THR A 1 21 ? -0.545 2.380 1.478 1.00 0.00 21 THR A CA 20
ATOM 13253 C C . THR A 1 21 ? 0.263 1.132 1.726 1.00 0.00 21 THR A C 20
ATOM 13254 O O . THR A 1 21 ? 0.253 0.192 0.962 1.00 0.00 21 THR A O 20
ATOM 13265 N N . LEU A 1 22 ? 0.932 1.195 2.815 1.00 0.00 22 LEU A N 20
ATOM 13266 C CA . LEU A 1 22 ? 1.797 0.081 3.267 1.00 0.00 22 LEU A CA 20
ATOM 13267 C C . LEU A 1 22 ? 1.094 -0.638 4.404 1.00 0.00 22 LEU A C 20
ATOM 13268 O O . LEU A 1 22 ? 0.464 -0.044 5.263 1.00 0.00 22 LEU A O 20
ATOM 13284 N N . TRP A 1 23 ? 1.252 -1.926 4.345 1.00 0.00 23 TRP A N 20
ATOM 13285 C CA . TRP A 1 23 ? 0.662 -2.856 5.327 1.00 0.00 23 TRP A CA 20
ATOM 13286 C C . TRP A 1 23 ? 1.745 -3.507 6.174 1.00 0.00 23 TRP A C 20
ATOM 13287 O O . TRP A 1 23 ? 2.761 -3.993 5.709 1.00 0.00 23 TRP A O 20
ATOM 13308 N N . LEU A 1 24 ? 1.430 -3.476 7.439 1.00 0.00 24 LEU A N 20
ATOM 13309 C CA . LEU A 1 24 ? 2.300 -4.033 8.516 1.00 0.00 24 LEU A CA 20
ATOM 13310 C C . LEU A 1 24 ? 1.953 -5.500 8.735 1.00 0.00 24 LEU A C 20
ATOM 13311 O O . LEU A 1 24 ? 2.691 -6.251 9.339 1.00 0.00 24 LEU A O 20
ATOM 13327 N N . TYR A 1 25 ? 0.805 -5.822 8.218 1.00 0.00 25 TYR A N 20
ATOM 13328 C CA . TYR A 1 25 ? 0.294 -7.215 8.324 1.00 0.00 25 TYR A CA 20
ATOM 13329 C C . TYR A 1 25 ? 1.305 -8.129 7.619 1.00 0.00 25 TYR A C 20
ATOM 13330 O O . TYR A 1 25 ? 1.865 -7.744 6.611 1.00 0.00 25 TYR A O 20
ATOM 13348 N N . PRO A 1 26 ? 1.515 -9.310 8.146 1.00 0.00 26 PRO A N 20
ATOM 13349 C CA . PRO A 1 26 ? 2.681 -10.147 7.758 1.00 0.00 26 PRO A CA 20
ATOM 13350 C C . PRO A 1 26 ? 2.625 -10.642 6.318 1.00 0.00 26 PRO A C 20
ATOM 13351 O O . PRO A 1 26 ? 3.588 -11.172 5.799 1.00 0.00 26 PRO A O 20
ATOM 13362 N N . SER A 1 27 ? 1.489 -10.431 5.729 1.00 0.00 27 SER A N 20
ATOM 13363 C CA . SER A 1 27 ? 1.268 -10.858 4.314 1.00 0.00 27 SER A CA 20
ATOM 13364 C C . SER A 1 27 ? 0.997 -9.630 3.453 1.00 0.00 27 SER A C 20
ATOM 13365 O O . SER A 1 27 ? 0.567 -9.704 2.318 1.00 0.00 27 SER A O 20
ATOM 13373 N N . GLY A 1 28 ? 1.257 -8.503 4.044 1.00 0.00 28 GLY A N 20
ATOM 13374 C CA . GLY A 1 28 ? 1.057 -7.225 3.347 1.00 0.00 28 GLY A CA 20
ATOM 13375 C C . GLY A 1 28 ? -0.363 -6.853 3.039 1.00 0.00 28 GLY A C 20
ATOM 13376 O O . GLY A 1 28 ? -1.197 -6.648 3.902 1.00 0.00 28 GLY A O 20
ATOM 13380 N N . CYS A 1 29 ? -0.552 -6.775 1.759 1.00 0.00 29 CYS A N 20
ATOM 13381 C CA . CYS A 1 29 ? -1.848 -6.417 1.180 1.00 0.00 29 CYS A CA 20
ATOM 13382 C C . CYS A 1 29 ? -3.006 -7.274 1.742 1.00 0.00 29 CYS A C 20
ATOM 13383 O O . CYS A 1 29 ? -3.065 -8.466 1.504 1.00 0.00 29 CYS A O 20
ATOM 13390 N N . PRO A 1 30 ? -3.895 -6.648 2.477 1.00 0.00 30 PRO A N 20
ATOM 13391 C CA . PRO A 1 30 ? -5.022 -7.329 3.129 1.00 0.00 30 PRO A CA 20
ATOM 13392 C C . PRO A 1 30 ? -6.161 -7.560 2.142 1.00 0.00 30 PRO A C 20
ATOM 13393 O O . PRO A 1 30 ? -6.529 -6.745 1.321 1.00 0.00 30 PRO A O 20
ATOM 13404 N N . SER A 1 31 ? -6.680 -8.723 2.279 1.00 0.00 31 SER A N 20
ATOM 13405 C CA . SER A 1 31 ? -7.802 -9.226 1.457 1.00 0.00 31 SER A CA 20
ATOM 13406 C C . SER A 1 31 ? -8.918 -8.193 1.333 1.00 0.00 31 SER A C 20
ATOM 13407 O O . SER A 1 31 ? -9.760 -8.014 2.193 1.00 0.00 31 SER A O 20
ATOM 13415 N N . GLY A 1 32 ? -8.842 -7.562 0.202 1.00 0.00 32 GLY A N 20
ATOM 13416 C CA . GLY A 1 32 ? -9.774 -6.491 -0.212 1.00 0.00 32 GLY A CA 20
ATOM 13417 C C . GLY A 1 32 ? -8.900 -5.428 -0.885 1.00 0.00 32 GLY A C 20
ATOM 13418 O O . GLY A 1 32 ? -9.408 -4.427 -1.346 1.00 0.00 32 GLY A O 20
ATOM 13422 N N . TRP A 1 33 ? -7.604 -5.674 -0.912 1.00 0.00 33 TRP A N 20
ATOM 13423 C CA . TRP A 1 33 ? -6.648 -4.730 -1.536 1.00 0.00 33 TRP A CA 20
ATOM 13424 C C . TRP A 1 33 ? -6.133 -5.399 -2.824 1.00 0.00 33 TRP A C 20
ATOM 13425 O O . TRP A 1 33 ? -6.815 -6.229 -3.396 1.00 0.00 33 TRP A O 20
ATOM 13446 N N . HIS A 1 34 ? -4.956 -5.036 -3.246 1.00 0.00 34 HIS A N 20
ATOM 13447 C CA . HIS A 1 34 ? -4.336 -5.593 -4.483 1.00 0.00 34 HIS A CA 20
ATOM 13448 C C . HIS A 1 34 ? -2.808 -5.593 -4.356 1.00 0.00 34 HIS A C 20
ATOM 13449 O O . HIS A 1 34 ? -2.223 -6.453 -3.726 1.00 0.00 34 HIS A O 20
ATOM 13463 N N . ASN A 1 35 ? -2.201 -4.630 -4.977 1.00 0.00 35 ASN A N 20
ATOM 13464 C CA . ASN A 1 35 ? -0.715 -4.461 -4.949 1.00 0.00 35 ASN A CA 20
ATOM 13465 C C . ASN A 1 35 ? -0.412 -3.104 -5.562 1.00 0.00 35 ASN A C 20
ATOM 13466 O O . ASN A 1 35 ? -1.239 -2.599 -6.294 1.00 0.00 35 ASN A O 20
ATOM 13477 N N . CYS A 1 36 ? 0.723 -2.538 -5.263 1.00 0.00 36 CYS A N 20
ATOM 13478 C CA . CYS A 1 36 ? 1.048 -1.204 -5.865 1.00 0.00 36 CYS A CA 20
ATOM 13479 C C . CYS A 1 36 ? 2.552 -1.100 -5.999 1.00 0.00 36 CYS A C 20
ATOM 13480 O O . CYS A 1 36 ? 3.063 -0.573 -6.968 1.00 0.00 36 CYS A O 20
ATOM 13487 N N . LYS A 1 37 ? 3.229 -1.604 -5.005 1.00 0.00 37 LYS A N 20
ATOM 13488 C CA . LYS A 1 37 ? 4.699 -1.576 -5.029 1.00 0.00 37 LYS A CA 20
ATOM 13489 C C . LYS A 1 37 ? 5.090 -2.993 -5.441 1.00 0.00 37 LYS A C 20
ATOM 13490 O O . LYS A 1 37 ? 4.852 -3.940 -4.717 1.00 0.00 37 LYS A O 20
ATOM 13509 N N . ALA A 1 38 ? 5.681 -3.088 -6.597 1.00 0.00 38 ALA A N 20
ATOM 13510 C CA . ALA A 1 38 ? 6.127 -4.403 -7.156 1.00 0.00 38 ALA A CA 20
ATOM 13511 C C . ALA A 1 38 ? 7.414 -4.877 -6.476 1.00 0.00 38 ALA A C 20
ATOM 13512 O O . ALA A 1 38 ? 8.027 -5.829 -6.923 1.00 0.00 38 ALA A O 20
ATOM 13519 N N . HIS A 1 39 ? 7.808 -4.224 -5.416 1.00 0.00 39 HIS A N 20
ATOM 13520 C CA . HIS A 1 39 ? 9.063 -4.629 -4.712 1.00 0.00 39 HIS A CA 20
ATOM 13521 C C . HIS A 1 39 ? 8.876 -4.718 -3.180 1.00 0.00 39 HIS A C 20
ATOM 13522 O O . HIS A 1 39 ? 7.975 -5.389 -2.716 1.00 0.00 39 HIS A O 20
ATOM 13536 N N . GLY A 1 40 ? 9.726 -4.050 -2.443 1.00 0.00 40 GLY A N 20
ATOM 13537 C CA . GLY A 1 40 ? 9.634 -4.072 -0.952 1.00 0.00 40 GLY A CA 20
ATOM 13538 C C . GLY A 1 40 ? 8.684 -2.974 -0.445 1.00 0.00 40 GLY A C 20
ATOM 13539 O O . GLY A 1 40 ? 7.710 -2.664 -1.103 1.00 0.00 40 GLY A O 20
ATOM 13543 N N . PRO A 1 41 ? 8.969 -2.392 0.699 1.00 0.00 41 PRO A N 20
ATOM 13544 C CA . PRO A 1 41 ? 10.228 -2.572 1.493 1.00 0.00 41 PRO A CA 20
ATOM 13545 C C . PRO A 1 41 ? 10.288 -3.958 2.162 1.00 0.00 41 PRO A C 20
ATOM 13546 O O . PRO A 1 41 ? 9.407 -4.766 1.965 1.00 0.00 41 PRO A O 20
ATOM 13557 N N . THR A 1 42 ? 11.316 -4.217 2.930 1.00 0.00 42 THR A N 20
ATOM 13558 C CA . THR A 1 42 ? 11.396 -5.557 3.602 1.00 0.00 42 THR A CA 20
ATOM 13559 C C . THR A 1 42 ? 10.725 -5.449 4.976 1.00 0.00 42 THR A C 20
ATOM 13560 O O . THR A 1 42 ? 10.558 -6.440 5.661 1.00 0.00 42 THR A O 20
ATOM 13571 N N . ILE A 1 43 ? 10.363 -4.243 5.324 1.00 0.00 43 ILE A N 20
ATOM 13572 C CA . ILE A 1 43 ? 9.696 -3.952 6.624 1.00 0.00 43 ILE A CA 20
ATOM 13573 C C . ILE A 1 43 ? 8.330 -3.426 6.191 1.00 0.00 43 ILE A C 20
ATOM 13574 O O . ILE A 1 43 ? 8.182 -2.264 5.867 1.00 0.00 43 ILE A O 20
ATOM 13590 N N . GLY A 1 44 ? 7.380 -4.315 6.195 1.00 0.00 44 GLY A N 20
ATOM 13591 C CA . GLY A 1 44 ? 5.980 -3.962 5.791 1.00 0.00 44 GLY A CA 20
ATOM 13592 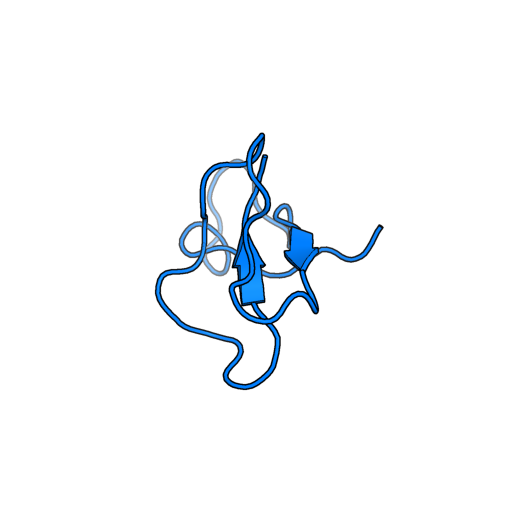C C . GLY A 1 44 ? 5.902 -4.075 4.263 1.00 0.00 44 GLY A C 20
ATOM 13593 O O . GLY A 1 44 ? 6.912 -3.996 3.592 1.00 0.00 44 GLY A O 20
ATOM 13597 N N . TRP A 1 45 ? 4.720 -4.258 3.739 1.00 0.00 45 TRP A N 20
ATOM 13598 C CA . TRP A 1 45 ? 4.550 -4.388 2.251 1.00 0.00 45 TRP A CA 20
ATOM 13599 C C . TRP A 1 45 ? 3.844 -3.117 1.754 1.00 0.00 45 TRP A C 20
ATOM 13600 O O . TRP A 1 45 ? 3.179 -2.470 2.536 1.00 0.00 45 TRP A O 20
ATOM 13621 N N . CYS A 1 46 ? 3.980 -2.790 0.495 1.00 0.00 46 CYS A N 20
ATOM 13622 C CA . CYS A 1 46 ? 3.312 -1.566 -0.038 1.00 0.00 46 CYS A CA 20
ATOM 13623 C C . CYS A 1 46 ? 2.291 -1.976 -1.111 1.00 0.00 46 CYS A C 20
ATOM 13624 O O . CYS A 1 46 ? 2.601 -2.559 -2.137 1.00 0.00 46 CYS A O 20
ATOM 13631 N N . CYS A 1 47 ? 1.066 -1.637 -0.823 1.00 0.00 47 CYS A N 20
ATOM 13632 C CA . CYS A 1 47 ? -0.067 -1.964 -1.737 1.00 0.00 47 CYS A CA 20
ATOM 13633 C C . CYS A 1 47 ? -1.017 -0.773 -1.942 1.00 0.00 47 CYS A C 20
ATOM 13634 O O . CYS A 1 47 ? -0.681 0.360 -1.659 1.00 0.00 47 CYS A O 20
ATOM 13641 N N . LYS A 1 48 ? -2.183 -1.082 -2.448 1.00 0.00 48 LYS A N 20
ATOM 13642 C CA . LYS A 1 48 ? -3.242 -0.059 -2.711 1.00 0.00 48 LYS A CA 20
ATOM 13643 C C . LYS A 1 48 ? -4.546 -0.827 -2.566 1.00 0.00 48 LYS A C 20
ATOM 13644 O O . LYS A 1 48 ? -4.573 -2.015 -2.843 1.00 0.00 48 LYS A O 20
ATOM 13663 N N . GLN A 1 49 ? -5.575 -0.146 -2.144 1.00 0.00 49 GLN A N 20
ATOM 13664 C CA . GLN A 1 49 ? -6.885 -0.733 -1.952 1.00 0.00 49 GLN A CA 20
ATOM 13665 C C . GLN A 1 49 ? -7.716 -0.695 -3.256 1.00 0.00 49 GLN A C 20
ATOM 13666 O O . GLN A 1 49 ? -8.137 0.389 -3.624 1.00 0.00 49 GLN A O 20
#

Sequence (49 aa):
GVSCLCDSDGPSVRGNTLSGTLWLYPSGCPSGWHNCKAHGPTIGWCCKQGVSCLCDSDGPSVRGNTLSGTLWLYPSGCPSGWHNCKAHGPTIGWCCKQGVSCLCDSDGPSVRGNTLSGTLWLYPSGCPSGWHNCKAHGPTIGWCCKQGVSCLCDSDGPSVRGNTLSGTLWLYPSGCPSGWHNCKAHGPTIGWCCKQGVSCLCDSDGPSVRGNTLSGTLWLYPSGCPSGWHNCKAHGPTIGWCCKQGVSCLCDSDGPSVRGNTLSGTLWLYPSGCPSGWHNCKAHGPTIGWCCKQGVSCLCDSDGPSVRGNTLSGTLWLYPSGCPSGWHNCKAHGPTIGWCCKQGVSCLCDSDGPSVRGNTLSGTLWLYPSGCPSGWHNCKAHGPTIGWCCKQGVSCLCDSDGPSVRGNTLSGTLWLYPSGCPSGWHNCKAHGPTIGWCCKQGVSCLCDSDGPSVRGNTLSGTLWLYPSGCPSGWHNCKAHGPTIGWCCKQGVSCLCDSDGPSVRGNTLSGTLWLYPSGCPSGWHNCKAHGPTIGWCCKQGVSCLCDSDGPSVRGNTLSGTLWLYPSGCPSGWHNCKAHGPTIGWCCKQGVSCLCDSDGPSVRGNTLSGTLWLYPSGCPSGWHNCKAHGPTIGWCCKQGVSCLCDSDGPSVRGNTLSGTLWLYPSGCPSGWHNCKAHGPTIGWCCKQGVSCLCDSDGPSVRGNTLSGTLWLYPSGCPSGWHNCKAHGPTIGWCCKQGVSCLCDSDGPSVRGNTLSGTLWLYPSGCPSGWHNCKAHGPTIGWCCKQGVSCLCDSDGPSVRGNTLSGTLWLYPSGCPSGWHNCKAHGPTIGWCCKQGVSCLCDSDGPSVRGNTLSGTLWLYPSGCPSGWHNCKAHGPTIGWCCKQGVSCLCDSDGPSVRGNTLSGTLWLYPSGCPSGWHNCKAHGPTIGWCCKQGVSCLCDSDGPSVRGNTLSGTLWLYPSGCPSGWHNCKAHGPTIGWCCKQ

Organism: Anthopleura xanthogrammica (NCBI:txid6112)

Nearest PDB structures (foldseek):
  1ahl-assembly1_A  TM=8.210E-01  e=3.556E-09  Anthopleura xanthogrammica
  1apf-assembly1_A  TM=7.304E-01  e=1.069E-06  Anthopleura xanthogrammica
  1wqk-assembly1_A  TM=6.119E-01  e=7.248E-01  Anthopleura elegantissima
  1ahl-assembly1_A  TM=8.782E-01  e=1.100E-08  Anthopleura xanthogrammica
  1apf-assembly1_A  TM=7.274E-01  e=6.934E-07  Anthopleura xanthogrammica

InterPro domains:
  IPR000693 Sea anemone toxin [PIRSF001905] (1-49)
  IPR023355 Myotoxin/Anemone neurotoxin domain superfamily [G3DSA:2.20.20.10] (1-49)